Protein AF-0000000084620757 (afdb_homodimer)

InterPro domains:
  IPR000210 BTB/POZ domain [PF00651] (15-126)
  IPR000210 BTB/POZ domain [PS50097] (23-94)
  IPR000210 BTB/POZ domain [SM00225] (23-127)
  IPR006571 TLDc domain [PF07534] (288-462)
  IPR006571 TLDc domain [PS51886] (291-463)
  IPR011333 SKP1/BTB/POZ domain superfamily [G3DSA:3.30.710.10] (4-158)
  IPR011333 SKP1/BTB/POZ domain superfamily [SSF54695] (5-125)

pLDDT: mean 87.56, std 8.67, range [52.25, 97.12]

Structure (mmCIF, N/CA/C/O backbone):
data_AF-0000000084620757-model_v1
#
loop_
_entity.id
_entity.type
_entity.pdbx_description
1 polymer 'Kelch-like protein 17'
#
loop_
_atom_site.group_PDB
_atom_site.id
_atom_site.type_symbol
_atom_site.label_atom_id
_atom_site.label_alt_id
_atom_site.label_comp_id
_atom_site.label_asym_id
_atom_site.label_entity_id
_atom_site.label_seq_id
_atom_site.pdbx_PDB_ins_code
_atom_site.Cartn_x
_atom_site.Cartn_y
_atom_site.Cartn_z
_atom_site.occupancy
_atom_site.B_iso_or_equiv
_atom_site.auth_seq_id
_atom_site.auth_comp_id
_atom_site.auth_asym_id
_atom_site.auth_atom_id
_atom_site.pdbx_PDB_model_num
ATOM 1 N N . MET A 1 1 ? -4.684 16.281 -5.027 1 69.75 1 MET A N 1
ATOM 2 C CA . MET A 1 1 ? -3.773 15.242 -4.566 1 69.75 1 MET A CA 1
ATOM 3 C C . MET A 1 1 ? -4.539 14.125 -3.867 1 69.75 1 MET A C 1
ATOM 5 O O . MET A 1 1 ? -5.34 14.383 -2.969 1 69.75 1 MET A O 1
ATOM 9 N N . SER A 1 2 ? -4.57 13.016 -4.473 1 80.38 2 SER A N 1
ATOM 10 C CA . SER A 1 2 ? -5.246 11.852 -3.916 1 80.38 2 SER A CA 1
ATOM 11 C C . SER A 1 2 ? -4.297 11.016 -3.064 1 80.38 2 SER A C 1
ATOM 13 O O . SER A 1 2 ? -3.111 10.898 -3.383 1 80.38 2 SER A O 1
ATOM 15 N N . ILE A 1 3 ? -4.75 10.789 -1.811 1 86.94 3 ILE A N 1
ATOM 16 C CA . ILE A 1 3 ? -3.936 9.977 -0.912 1 86.94 3 ILE A CA 1
ATOM 17 C C . ILE A 1 3 ? -4.762 8.812 -0.375 1 86.94 3 ILE A C 1
ATOM 19 O O . ILE A 1 3 ? -5.992 8.891 -0.308 1 86.94 3 ILE A O 1
ATOM 23 N N . ASN A 1 4 ? -4.086 7.672 -0.149 1 91.31 4 ASN A N 1
ATOM 24 C CA . ASN A 1 4 ? -4.77 6.477 0.334 1 91.31 4 ASN A CA 1
ATOM 25 C C . ASN A 1 4 ? -4.367 6.141 1.768 1 91.31 4 ASN A C 1
ATOM 27 O O . ASN A 1 4 ? -3.207 6.305 2.145 1 91.31 4 ASN A O 1
ATOM 31 N N . PHE A 1 5 ? -5.414 5.746 2.539 1 93.44 5 PHE A N 1
ATOM 32 C CA . PHE A 1 5 ? -5.234 5.344 3.93 1 93.44 5 PHE A CA 1
ATOM 33 C C . PHE A 1 5 ? -5.691 3.904 4.141 1 93.44 5 PHE A C 1
ATOM 35 O O . PHE A 1 5 ? -6.453 3.621 5.066 1 93.44 5 PHE A O 1
ATOM 42 N N . TYR A 1 6 ? -5.137 2.982 3.393 1 93.06 6 TYR A N 1
ATOM 43 C CA . TYR A 1 6 ? -5.594 1.599 3.406 1 93.06 6 TYR A CA 1
ATOM 44 C C . TYR A 1 6 ? -5.316 0.944 4.754 1 93.06 6 TYR A C 1
ATOM 46 O O . TYR A 1 6 ? -6.195 0.301 5.332 1 93.06 6 TYR A O 1
ATOM 54 N N . LYS A 1 7 ? -4.07 1.101 5.227 1 93.31 7 LYS A N 1
ATOM 55 C CA . LYS A 1 7 ? -3.674 0.448 6.469 1 93.31 7 LYS A CA 1
ATOM 56 C C . LYS A 1 7 ? -4.555 0.898 7.633 1 93.31 7 LYS A C 1
ATOM 58 O O . LYS A 1 7 ? -5 0.076 8.438 1 93.31 7 LYS A O 1
ATOM 63 N N . GLU A 1 8 ? -4.898 2.205 7.703 1 93.06 8 GLU A N 1
ATOM 64 C CA . GLU A 1 8 ? -5.707 2.744 8.797 1 93.06 8 GLU A CA 1
ATOM 65 C C . GLU A 1 8 ? -7.113 2.156 8.781 1 93.06 8 GLU A C 1
ATOM 67 O O . GLU A 1 8 ? -7.652 1.802 9.828 1 93.06 8 GLU A O 1
ATOM 72 N N . ILE A 1 9 ? -7.668 2.059 7.633 1 94 9 ILE A N 1
ATOM 73 C CA . ILE A 1 9 ? -9.016 1.526 7.488 1 94 9 ILE A CA 1
ATOM 74 C C . ILE A 1 9 ? -9.039 0.052 7.883 1 94 9 ILE A C 1
ATOM 76 O O . ILE A 1 9 ? -9.906 -0.383 8.641 1 94 9 ILE A O 1
ATOM 80 N N . ILE A 1 10 ? -8.078 -0.655 7.426 1 95.38 10 ILE A N 1
ATOM 81 C CA . ILE A 1 10 ? -8.016 -2.096 7.641 1 95.38 10 ILE A CA 1
ATOM 82 C C . ILE A 1 10 ? -7.727 -2.385 9.109 1 95.38 10 ILE A C 1
ATOM 84 O O . ILE A 1 10 ? -8.25 -3.35 9.68 1 95.38 10 ILE A O 1
ATOM 88 N N . ASP A 1 11 ? -6.906 -1.563 9.719 1 95 11 ASP A N 1
ATOM 89 C CA . ASP A 1 11 ? -6.586 -1.742 11.133 1 95 11 ASP A CA 1
ATOM 90 C C . ASP A 1 11 ? -7.852 -1.725 11.992 1 95 11 ASP A C 1
ATOM 92 O O . ASP A 1 11 ? -7.922 -2.41 13.016 1 95 11 ASP A O 1
ATOM 96 N N . ASN A 1 12 ? -8.758 -0.976 11.555 1 94.62 12 ASN A N 1
ATOM 97 C CA . ASN A 1 12 ? -10.016 -0.938 12.289 1 94.62 12 ASN A CA 1
ATOM 98 C C . ASN A 1 12 ? -10.758 -2.271 12.211 1 94.62 12 ASN A C 1
ATOM 100 O O . ASN A 1 12 ? -11.336 -2.727 13.195 1 94.62 12 ASN A O 1
ATOM 104 N N . TYR A 1 13 ? -10.734 -2.877 11.109 1 95.94 13 TYR A N 1
ATOM 105 C CA . TYR A 1 13 ? -11.359 -4.184 10.953 1 95.94 13 TYR A CA 1
ATOM 106 C C . TYR A 1 13 ? -10.578 -5.254 11.703 1 95.94 13 TYR A C 1
ATOM 108 O O . TYR A 1 13 ? -11.164 -6.145 12.328 1 95.94 13 TYR A O 1
ATOM 116 N N . LYS A 1 14 ? -9.281 -5.18 11.562 1 95.12 14 LYS A N 1
ATOM 117 C CA . LYS A 1 14 ? -8.422 -6.102 12.297 1 95.12 14 LYS A CA 1
ATOM 118 C C . LYS A 1 14 ? -8.695 -6.039 13.797 1 95.12 14 LYS A C 1
ATOM 120 O O . LYS A 1 14 ? -8.758 -7.07 14.461 1 95.12 14 LYS A O 1
ATOM 125 N N . ASN A 1 15 ? -8.898 -4.828 14.273 1 95.38 15 ASN A N 1
ATOM 126 C CA . ASN A 1 15 ? -9.172 -4.625 15.695 1 95.38 15 ASN A CA 1
ATOM 127 C C . ASN A 1 15 ? -10.484 -5.281 16.109 1 95.38 15 ASN A C 1
ATOM 129 O O . ASN A 1 15 ? -10.617 -5.766 17.234 1 95.38 15 ASN A O 1
ATOM 133 N N . LEU A 1 16 ? -11.398 -5.293 15.234 1 94.5 16 LEU A N 1
ATOM 134 C CA . LEU A 1 16 ? -12.672 -5.949 15.523 1 94.5 16 LEU A CA 1
ATOM 135 C C . LEU A 1 16 ? -12.469 -7.441 15.781 1 94.5 16 LEU A C 1
ATOM 137 O O . LEU A 1 16 ? -13.086 -8.008 16.688 1 94.5 16 LEU A O 1
ATOM 141 N N . TYR A 1 17 ? -11.656 -7.984 14.961 1 93.56 17 TYR A N 1
ATOM 142 C CA . TYR A 1 17 ? -11.391 -9.414 15.102 1 93.56 17 TYR A CA 1
ATOM 143 C C . TYR A 1 17 ? -10.664 -9.703 16.406 1 93.56 17 TYR A C 1
ATOM 145 O O . TYR A 1 17 ? -11 -10.656 17.109 1 93.56 17 TYR A O 1
ATOM 153 N N . GLU A 1 18 ? -9.758 -8.914 16.75 1 93.25 18 GLU A N 1
ATOM 154 C CA . GLU A 1 18 ? -8.93 -9.125 17.938 1 93.25 18 GLU A CA 1
ATOM 155 C C . GLU A 1 18 ? -9.727 -8.914 19.219 1 93.25 18 GLU A C 1
ATOM 157 O O . GLU A 1 18 ? -9.57 -9.664 20.188 1 93.25 18 GLU A O 1
ATOM 162 N N . THR A 1 19 ? -10.609 -7.938 19.188 1 93 19 THR A N 1
ATOM 163 C CA . THR A 1 19 ? -11.367 -7.605 20.391 1 93 19 THR A CA 1
ATOM 164 C C . THR A 1 19 ? -12.641 -8.438 20.469 1 93 19 THR A C 1
ATOM 166 O O . THR A 1 19 ? -13.273 -8.508 21.516 1 93 19 THR A O 1
ATOM 169 N N . LYS A 1 20 ? -13.062 -9.07 19.406 1 91.19 20 LYS A N 1
ATOM 170 C CA . LYS A 1 20 ? -14.289 -9.852 19.297 1 91.19 20 LYS A CA 1
ATOM 171 C C . LYS A 1 20 ? -15.508 -9.008 19.672 1 91.19 20 LYS A C 1
ATOM 173 O O . LYS A 1 20 ? -16.484 -9.531 20.203 1 91.19 20 LYS A O 1
ATOM 178 N N . GLU A 1 21 ? -15.344 -7.754 19.391 1 91.12 21 GLU A N 1
ATOM 179 C CA . GLU A 1 21 ? -16.453 -6.863 19.703 1 91.12 21 GLU A CA 1
ATOM 180 C C . GLU A 1 21 ? -17.547 -6.93 18.641 1 91.12 21 GLU A C 1
ATOM 182 O O . GLU A 1 21 ? -17.25 -6.809 17.453 1 91.12 21 GLU A O 1
ATOM 187 N N . GLY A 1 22 ? -18.719 -7.25 19.062 1 90.25 22 GLY A N 1
ATOM 188 C CA . GLY A 1 22 ? -19.859 -7.148 18.172 1 90.25 22 GLY A CA 1
ATOM 189 C C . GLY A 1 22 ? -19.953 -8.305 17.188 1 90.25 22 GLY A C 1
ATOM 190 O O . GLY A 1 22 ? -20.547 -8.164 16.125 1 90.25 22 GLY A O 1
ATOM 191 N N . TYR A 1 23 ? -19.25 -9.406 17.484 1 94.62 23 TYR A N 1
ATOM 192 C CA . TYR A 1 23 ? -19.375 -10.539 16.562 1 94.62 23 TYR A CA 1
ATOM 193 C C . TYR A 1 23 ? -20.781 -11.094 16.578 1 94.62 23 TYR A C 1
ATOM 195 O O . TYR A 1 23 ? -21.5 -10.992 17.578 1 94.62 23 TYR A O 1
ATOM 203 N N . ASP A 1 24 ? -21.219 -11.633 15.414 1 94.25 24 ASP A N 1
ATOM 204 C CA . ASP A 1 24 ? -22.594 -12.125 15.297 1 94.25 24 ASP A CA 1
ATOM 205 C C . ASP A 1 24 ? -22.609 -13.562 14.797 1 94.25 24 ASP A C 1
ATOM 207 O O . ASP A 1 24 ? -23.688 -14.141 14.602 1 94.25 24 ASP A O 1
ATOM 211 N N . THR A 1 25 ? -21.406 -14.141 14.578 1 95.31 25 THR A N 1
ATOM 212 C CA . THR A 1 25 ? -21.328 -15.484 14.016 1 95.31 25 THR A CA 1
ATOM 213 C C . THR A 1 25 ? -20.266 -16.312 14.742 1 95.31 25 THR A C 1
ATOM 215 O O . THR A 1 25 ? -19.172 -15.812 15.023 1 95.31 25 THR A O 1
ATOM 218 N N . LYS A 1 26 ? -20.609 -17.484 15.07 1 94.81 26 LYS A N 1
ATOM 219 C CA . LYS A 1 26 ? -19.656 -18.469 15.594 1 94.81 26 LYS A CA 1
ATOM 220 C C . LYS A 1 26 ? -19.375 -19.578 14.57 1 94.81 26 LYS A C 1
ATOM 222 O O . LYS A 1 26 ? -20.297 -20.234 14.094 1 94.81 26 LYS A O 1
ATOM 227 N N . ILE A 1 27 ? -18.125 -19.719 14.219 1 94.94 27 ILE A N 1
ATOM 228 C CA . ILE A 1 27 ? -17.75 -20.734 13.258 1 94.94 27 ILE A CA 1
ATOM 229 C C . ILE A 1 27 ? -16.906 -21.812 13.945 1 94.94 27 ILE A C 1
ATOM 231 O O . ILE A 1 27 ? -15.945 -21.484 14.656 1 94.94 27 ILE A O 1
ATOM 235 N N . TYR A 1 28 ? -17.297 -22.984 13.773 1 94.25 28 TYR A N 1
ATOM 236 C CA . TYR A 1 28 ? -16.547 -24.125 14.266 1 94.25 28 TYR A CA 1
ATOM 237 C C . TYR A 1 28 ? -15.742 -24.781 13.141 1 94.25 28 TYR A C 1
ATOM 239 O O . TYR A 1 28 ? -16.312 -25.312 12.188 1 94.25 28 TYR A O 1
ATOM 247 N N . AL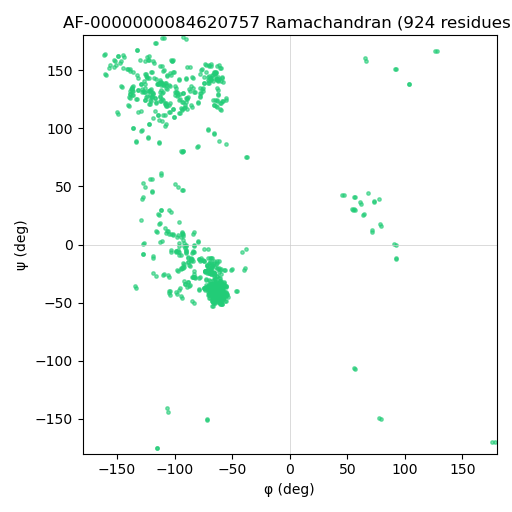A A 1 29 ? -14.414 -24.609 13.227 1 94.62 29 ALA A N 1
ATOM 248 C CA . ALA A 1 29 ? -13.531 -25.172 12.211 1 94.62 29 ALA A CA 1
ATOM 249 C C . ALA A 1 29 ? -12.75 -26.359 12.766 1 94.62 29 ALA A C 1
ATOM 251 O O . ALA A 1 29 ? -12.234 -26.312 13.883 1 94.62 29 ALA A O 1
ATOM 252 N N . GLY A 1 30 ? -12.625 -27.359 11.984 1 91.38 30 GLY A N 1
ATOM 253 C CA . GLY A 1 30 ? -11.898 -28.547 12.383 1 91.38 30 GLY A CA 1
ATOM 254 C C . GLY A 1 30 ? -12.703 -29.828 12.195 1 91.38 30 GLY A C 1
ATOM 255 O O . GLY A 1 30 ? -13.852 -29.781 11.758 1 91.38 30 GLY A O 1
ATOM 256 N N . GLU A 1 31 ? -11.938 -30.953 12.289 1 79.94 31 GLU A N 1
ATOM 257 C CA . GLU A 1 31 ? -12.578 -32.25 12.219 1 79.94 31 GLU A CA 1
ATOM 258 C C . GLU A 1 31 ? -12.492 -33 13.555 1 79.94 31 GLU A C 1
ATOM 260 O O . GLU A 1 31 ? -11.508 -32.844 14.289 1 79.94 31 GLU A O 1
ATOM 265 N N . LYS A 1 32 ? -13.461 -33.656 13.969 1 76.88 32 LYS A N 1
ATOM 266 C CA . LYS A 1 32 ? -13.594 -34.562 15.109 1 76.88 32 LYS A CA 1
ATOM 267 C C . LYS A 1 32 ? -13.234 -33.875 16.406 1 76.88 32 LYS A C 1
ATOM 269 O O . LYS A 1 32 ? -13.867 -32.875 16.781 1 76.88 32 LYS A O 1
ATOM 274 N N . GLN A 1 33 ? -11.984 -34.281 16.953 1 77.25 33 GLN A N 1
ATOM 275 C CA . GLN A 1 33 ? -11.625 -33.844 18.297 1 77.25 33 GLN A CA 1
ATOM 276 C C . GLN A 1 33 ? -10.875 -32.531 18.281 1 77.25 33 GLN A C 1
ATOM 278 O O . GLN A 1 33 ? -10.719 -31.875 19.328 1 77.25 33 GLN A O 1
ATOM 283 N N . ASN A 1 34 ? -10.539 -32.031 17.078 1 88.75 34 ASN A N 1
ATOM 284 C CA . ASN A 1 34 ? -9.773 -30.781 17.016 1 88.75 34 ASN A CA 1
ATOM 285 C C . ASN A 1 34 ? -10.602 -29.641 16.438 1 88.75 34 ASN A C 1
ATOM 287 O O . ASN A 1 34 ? -10.281 -29.125 15.359 1 88.75 34 ASN A O 1
ATOM 291 N N . ILE A 1 35 ? -11.711 -29.375 17.141 1 92.31 35 ILE A N 1
ATOM 292 C CA . ILE A 1 35 ? -12.594 -28.312 16.688 1 92.31 35 ILE A CA 1
ATOM 293 C C . ILE A 1 35 ? -12.32 -27.031 17.469 1 92.31 35 ILE A C 1
ATOM 295 O O . ILE A 1 35 ? -12.203 -27.062 18.703 1 92.31 35 ILE A O 1
ATOM 299 N N . LYS A 1 36 ? -12.094 -25.922 16.781 1 95.5 36 LYS A N 1
ATOM 300 C CA . LYS A 1 36 ? -11.891 -24.609 17.391 1 95.5 36 LYS A CA 1
ATOM 301 C C . LYS A 1 36 ? -13.023 -23.656 17.031 1 95.5 36 LYS A C 1
ATOM 303 O O . LYS A 1 36 ? -13.508 -23.656 15.891 1 95.5 36 LYS A O 1
ATOM 308 N N . GLU A 1 37 ? -13.43 -22.922 18.031 1 95.38 37 GLU A N 1
ATOM 309 C CA . GLU A 1 37 ? -14.5 -21.938 17.844 1 95.38 37 GLU A CA 1
ATOM 310 C C . GLU A 1 37 ? -13.93 -20.562 17.5 1 95.38 37 GLU A C 1
ATOM 312 O O . GLU A 1 37 ? -12.992 -20.094 18.141 1 95.38 37 GLU A O 1
ATOM 317 N N . PHE A 1 38 ? -14.469 -19.938 16.422 1 96.62 38 PHE A N 1
ATOM 318 C CA . PHE A 1 38 ? -14.055 -18.609 15.992 1 96.62 38 PHE A CA 1
ATOM 319 C C . PHE A 1 38 ? -15.234 -17.641 16.047 1 96.62 38 PHE A C 1
ATOM 321 O O . PHE A 1 38 ? -16.328 -17.969 15.602 1 96.62 38 PHE A O 1
ATOM 328 N N . HIS A 1 39 ? -15.016 -16.516 16.656 1 96.94 39 HIS A N 1
ATOM 329 C CA . HIS A 1 39 ? -16 -15.438 16.688 1 96.94 39 HIS A CA 1
ATOM 330 C C . HIS A 1 39 ? -15.758 -14.422 15.586 1 96.94 39 HIS A C 1
ATOM 332 O O . HIS A 1 39 ? -14.727 -13.742 15.57 1 96.94 39 HIS A O 1
ATOM 338 N N . VAL A 1 40 ? -16.719 -14.359 14.602 1 96.88 40 VAL A N 1
ATOM 339 C CA . VAL A 1 40 ? -16.453 -13.547 13.414 1 96.88 40 VAL A CA 1
ATOM 340 C C . VAL A 1 40 ? -17.656 -12.664 13.109 1 96.88 40 VAL A C 1
ATOM 342 O O . VAL A 1 40 ? -18.703 -12.789 13.75 1 96.88 40 VAL A O 1
ATOM 345 N N . HIS A 1 41 ? -17.562 -11.742 12.297 1 96.88 41 HIS A N 1
ATOM 346 C CA . HIS A 1 41 ? -18.594 -10.828 11.82 1 96.88 41 HIS A CA 1
ATOM 347 C C . HIS A 1 41 ? -19.094 -11.227 10.438 1 96.88 41 HIS A C 1
ATOM 349 O O . HIS A 1 41 ? -18.344 -11.188 9.461 1 96.88 41 HIS A O 1
ATOM 355 N N . SER A 1 42 ? -20.344 -11.578 10.359 1 94.69 42 SER A N 1
ATOM 356 C CA . SER A 1 42 ? -20.891 -12.07 9.102 1 94.69 42 SER A CA 1
ATOM 357 C C . SER A 1 42 ? -20.719 -11.055 7.98 1 94.69 42 SER A C 1
ATOM 359 O O . SER A 1 42 ? -20.469 -11.43 6.832 1 94.69 42 SER A O 1
ATOM 361 N N . PHE A 1 43 ? -20.797 -9.758 8.32 1 95 43 PHE A N 1
ATOM 362 C CA . PHE A 1 43 ? -20.688 -8.711 7.312 1 95 43 PHE A CA 1
ATOM 363 C C . PHE A 1 43 ? -19.328 -8.773 6.609 1 95 43 PHE A C 1
ATOM 365 O O . PHE A 1 43 ? -19.266 -8.703 5.383 1 95 43 PHE A O 1
ATOM 372 N N . ILE A 1 44 ? -18.281 -8.922 7.41 1 96.88 44 ILE A N 1
ATOM 373 C CA . ILE A 1 44 ? -16.938 -8.945 6.863 1 96.88 44 ILE A CA 1
ATOM 374 C C . ILE A 1 44 ? -16.75 -10.18 5.98 1 96.88 44 ILE A C 1
ATOM 376 O O . ILE A 1 44 ? -16.25 -10.078 4.855 1 96.88 44 ILE A O 1
ATOM 380 N N . LEU A 1 45 ? -17.203 -11.289 6.43 1 96.19 45 LEU A N 1
ATOM 381 C CA . LEU A 1 45 ? -17.031 -12.531 5.688 1 96.19 45 LEU A CA 1
ATOM 382 C C . LEU A 1 45 ? -17.828 -12.5 4.387 1 96.19 45 LEU A C 1
ATOM 384 O O . LEU A 1 45 ? -17.312 -12.883 3.33 1 96.19 45 LEU A O 1
ATOM 388 N N . LYS A 1 46 ? -19.078 -12 4.398 1 94.81 46 LYS A N 1
ATOM 389 C CA . LYS A 1 46 ? -19.922 -11.898 3.211 1 94.81 46 LYS A CA 1
ATOM 390 C C . LYS A 1 46 ? -19.312 -10.961 2.176 1 94.81 46 LYS A C 1
ATOM 392 O O . LYS A 1 46 ? -19.453 -11.172 0.971 1 94.81 46 LYS A O 1
ATOM 397 N N . THR A 1 47 ? -18.688 -9.945 2.684 1 95.62 47 THR A N 1
ATOM 398 C CA . THR A 1 47 ? -18.109 -8.93 1.804 1 95.62 47 THR A CA 1
ATOM 399 C C . THR A 1 47 ? -16.875 -9.477 1.095 1 95.62 47 THR A C 1
ATOM 401 O O . THR A 1 47 ? -16.641 -9.172 -0.079 1 95.62 47 THR A O 1
ATOM 404 N N . GLN A 1 48 ? -16.078 -10.312 1.774 1 96 48 GLN A N 1
ATOM 405 C CA . GLN A 1 48 ? -14.773 -10.719 1.276 1 96 48 GLN A CA 1
ATOM 406 C C . GLN A 1 48 ? -14.867 -12.023 0.492 1 96 48 GLN A C 1
ATOM 408 O O . GLN A 1 48 ? -13.969 -12.359 -0.281 1 96 48 GLN A O 1
ATOM 413 N N . SER A 1 49 ? -15.93 -12.805 0.688 1 95.38 49 SER A N 1
ATOM 414 C CA . SER A 1 49 ? -16.016 -14.141 0.101 1 95.38 49 SER A CA 1
ATOM 415 C C . SER A 1 49 ? -17.422 -14.414 -0.427 1 95.38 49 SER A C 1
ATOM 417 O O . SER A 1 49 ? -18.406 -14.289 0.309 1 95.38 49 SER A O 1
ATOM 419 N N . LYS A 1 50 ? -17.516 -14.859 -1.669 1 90.81 50 LYS A N 1
ATOM 420 C CA . LYS A 1 50 ? -18.797 -15.195 -2.273 1 90.81 50 LYS A CA 1
ATOM 421 C C . LYS A 1 50 ? -19.422 -16.406 -1.596 1 90.81 50 LYS A C 1
ATOM 423 O O . LYS A 1 50 ? -20.656 -16.5 -1.481 1 90.81 50 LYS A O 1
ATOM 428 N N . PHE A 1 51 ? -18.594 -17.344 -1.168 1 93.88 51 PHE A N 1
ATOM 429 C CA . PHE A 1 51 ? -19.062 -18.516 -0.434 1 93.88 51 PHE A CA 1
ATOM 430 C C . PHE A 1 51 ? -19.859 -18.094 0.797 1 93.88 51 PHE A C 1
ATOM 432 O O . PHE A 1 51 ? -20.984 -18.562 1.003 1 93.88 51 PHE A O 1
ATOM 439 N N . PHE A 1 52 ? -19.312 -17.203 1.545 1 94.62 52 PHE A N 1
ATOM 440 C CA . PHE A 1 52 ? -19.984 -16.766 2.768 1 94.62 52 PHE A CA 1
ATOM 441 C C . PHE A 1 52 ? -21.219 -15.938 2.445 1 94.62 52 PHE A C 1
ATOM 443 O O . PHE A 1 52 ? -22.219 -16 3.166 1 94.62 52 PHE A O 1
ATOM 450 N N . LYS A 1 53 ? -21.141 -15.156 1.386 1 92.31 53 LYS A N 1
ATOM 451 C CA . LYS A 1 53 ? -22.312 -14.406 0.96 1 92.31 53 LYS A CA 1
ATOM 452 C C . LYS A 1 53 ? -23.516 -15.328 0.712 1 92.31 53 LYS A C 1
ATOM 454 O O . LYS A 1 53 ? -24.609 -15.062 1.179 1 92.31 53 LYS A O 1
ATOM 459 N N . SER A 1 54 ? -23.203 -16.422 0.065 1 91.62 54 SER A N 1
ATOM 460 C CA . SER A 1 54 ? -24.25 -17.391 -0.235 1 91.62 54 SER A CA 1
ATOM 461 C C . SER A 1 54 ? -24.656 -18.172 1.014 1 91.62 54 SER A C 1
ATOM 463 O O . SER A 1 54 ? -25.844 -18.438 1.224 1 91.62 54 SER A O 1
ATOM 465 N N . ALA A 1 55 ? -23.703 -18.5 1.859 1 89.25 55 ALA A N 1
ATOM 466 C CA . ALA A 1 55 ? -23.953 -19.281 3.066 1 89.25 55 ALA A CA 1
ATOM 467 C C . ALA A 1 55 ? -24.891 -18.531 4.016 1 89.25 55 ALA A C 1
ATOM 469 O O . ALA A 1 55 ? -25.797 -19.125 4.598 1 89.25 55 ALA A O 1
ATOM 470 N N . PHE A 1 56 ? -24.703 -17.219 4.105 1 88.38 56 PHE A N 1
ATOM 471 C CA . PHE A 1 56 ? -25.484 -16.438 5.059 1 88.38 56 PHE A CA 1
ATOM 472 C C . PHE A 1 56 ? -26.828 -16.047 4.469 1 88.38 56 PHE A C 1
ATOM 474 O O . PHE A 1 56 ? -27.75 -15.695 5.203 1 88.38 56 PHE A O 1
ATOM 481 N N . THR A 1 57 ? -26.828 -15.945 3.205 1 80.38 57 THR A N 1
ATOM 482 C CA . THR A 1 57 ? -28.125 -15.68 2.578 1 80.38 57 THR A CA 1
ATOM 483 C C . THR A 1 57 ? -29.047 -16.891 2.707 1 80.38 57 THR A C 1
ATOM 485 O O . THR A 1 57 ? -30.25 -16.734 2.869 1 80.38 57 THR A O 1
ATOM 488 N N . GLU A 1 58 ? -28.344 -18.047 2.641 1 75.44 58 GLU A N 1
ATOM 489 C CA . GLU A 1 58 ? -29.125 -19.281 2.785 1 75.44 58 GLU A CA 1
ATOM 490 C C . GLU A 1 58 ? -29.484 -19.531 4.242 1 75.44 58 GLU A C 1
ATOM 492 O O . GLU A 1 58 ? -28.859 -18.984 5.152 1 75.44 58 GLU A O 1
ATOM 497 N N . GLU A 1 59 ? -30.625 -19.797 4.633 1 65.38 59 GLU A N 1
ATOM 498 C CA . GLU A 1 59 ? -31.219 -19.938 5.957 1 65.38 59 GLU A CA 1
ATOM 499 C C . GLU A 1 59 ? -30.25 -20.609 6.93 1 65.38 59 GLU A C 1
ATOM 501 O O . GLU A 1 59 ? -30.172 -21.844 6.992 1 65.38 59 GLU A O 1
ATOM 506 N N . ILE A 1 60 ? -29.266 -19.797 7.352 1 76.44 60 ILE A N 1
ATOM 507 C CA . ILE A 1 60 ? -28.406 -20.281 8.43 1 76.44 60 ILE A CA 1
ATOM 508 C C . ILE A 1 60 ? -29.156 -20.188 9.758 1 76.44 60 ILE A C 1
ATOM 510 O O . ILE A 1 60 ? -29.906 -19.234 9.992 1 76.44 60 ILE A O 1
ATOM 514 N N . GLN A 1 61 ? -29.094 -21.125 10.43 1 76.44 61 GLN A N 1
ATOM 515 C CA . GLN A 1 61 ? -29.75 -21.234 11.727 1 76.44 61 GLN A CA 1
ATOM 516 C C . GLN A 1 61 ? -29.156 -20.281 12.734 1 76.44 61 GLN A C 1
ATOM 518 O O . GLN A 1 61 ? -27.922 -20.109 12.797 1 76.44 61 GLN A O 1
ATOM 523 N N . LYS A 1 62 ? -29.906 -19.406 13.367 1 84.38 62 LYS A N 1
ATOM 524 C CA . LYS A 1 62 ? -29.453 -18.609 14.492 1 84.38 62 LYS A CA 1
ATOM 525 C C . LYS A 1 62 ? -29.703 -19.312 15.82 1 84.38 62 LYS A C 1
ATOM 527 O O . LYS A 1 62 ? -30.781 -19.875 16.031 1 84.38 62 LYS A O 1
ATOM 532 N N . LYS A 1 63 ? -28.688 -19.5 16.531 1 85.75 63 LYS A N 1
ATOM 533 C CA . LYS A 1 63 ? -28.781 -20.016 17.891 1 85.75 63 LYS A CA 1
ATOM 534 C C . LYS A 1 63 ? -28.359 -18.969 18.906 1 85.75 63 LYS A C 1
ATOM 536 O O . LYS A 1 63 ? -27.234 -18.453 18.844 1 85.75 63 LYS A O 1
ATOM 541 N N . ASP A 1 64 ? -29.25 -18.672 19.828 1 88.56 64 ASP A N 1
ATOM 542 C CA . ASP A 1 64 ? -28.984 -17.688 20.891 1 88.56 64 ASP A CA 1
ATOM 543 C C . ASP A 1 64 ? -28.562 -16.344 20.297 1 88.56 64 ASP A C 1
ATOM 545 O O . ASP A 1 64 ? -27.625 -15.719 20.781 1 88.56 64 ASP A O 1
ATOM 549 N N . GLY A 1 65 ? -29.062 -16.031 19.062 1 88 65 GLY A N 1
ATOM 550 C CA . GLY A 1 65 ? -28.812 -14.727 18.453 1 88 65 GLY A CA 1
ATOM 551 C C . GLY A 1 65 ? -27.578 -14.695 17.562 1 88 65 GLY A C 1
ATOM 552 O O . GLY A 1 65 ? -27.266 -13.664 16.984 1 88 65 GLY A O 1
ATOM 553 N N . TYR A 1 66 ? -26.906 -15.891 17.5 1 91.94 66 TYR A N 1
ATOM 554 C CA . TYR A 1 66 ? -25.688 -15.961 16.688 1 91.94 66 TYR A CA 1
ATOM 555 C C . TYR A 1 66 ? -25.859 -16.938 15.531 1 91.94 66 TYR A C 1
ATOM 557 O O . TYR A 1 66 ? -26.547 -17.953 15.664 1 91.94 66 TYR A O 1
ATOM 565 N N . PHE A 1 67 ? -25.281 -16.562 14.43 1 92.38 67 PHE A N 1
ATOM 566 C CA . PHE A 1 67 ? -25.156 -17.531 13.344 1 92.38 67 PHE A CA 1
ATOM 567 C C . PHE A 1 67 ? -24.141 -18.609 13.695 1 92.38 67 PHE A C 1
ATOM 569 O O . PHE A 1 67 ? -23.094 -18.312 14.273 1 92.38 67 PHE A O 1
ATOM 576 N N . ILE A 1 68 ? -24.5 -19.812 13.352 1 92.44 68 ILE A N 1
ATOM 577 C CA . ILE A 1 68 ? -23.594 -20.922 13.625 1 92.44 68 ILE A CA 1
ATOM 578 C C . ILE A 1 68 ? -23.219 -21.625 12.312 1 92.44 68 ILE A C 1
ATOM 580 O O . ILE A 1 68 ? -24.109 -21.984 11.531 1 92.44 68 ILE A O 1
ATOM 584 N N . LEU A 1 69 ? -21.922 -21.719 12.023 1 92.44 69 LEU A N 1
ATOM 585 C CA . LEU A 1 69 ? -21.438 -22.391 10.82 1 92.44 69 LEU A CA 1
ATOM 586 C C . LEU A 1 69 ? -20.344 -23.406 11.172 1 92.44 69 LEU A C 1
ATOM 588 O O . LEU A 1 69 ? -19.5 -23.141 12.023 1 92.44 69 LEU A O 1
ATOM 592 N N . ASN A 1 70 ? -20.438 -24.562 10.531 1 91.31 70 ASN A N 1
ATOM 593 C CA . ASN A 1 70 ? -19.422 -25.609 10.68 1 91.31 70 ASN A CA 1
ATOM 594 C C . ASN A 1 70 ? -18.625 -25.781 9.383 1 91.31 70 ASN A C 1
ATOM 596 O O . ASN A 1 70 ? -19.203 -26.031 8.328 1 91.31 70 ASN A O 1
ATOM 600 N N . LEU A 1 71 ? -17.359 -25.672 9.516 1 92.25 71 LEU A N 1
ATOM 601 C CA . LEU A 1 71 ? -16.5 -25.828 8.352 1 92.25 71 LEU A CA 1
ATOM 602 C C . LEU A 1 71 ? -15.461 -26.906 8.578 1 92.25 71 LEU A C 1
ATOM 604 O O . LEU A 1 71 ? -14.945 -27.062 9.688 1 92.25 71 LEU A O 1
ATOM 608 N N . ASN A 1 72 ? -15.172 -27.625 7.559 1 90.38 72 ASN A N 1
ATOM 609 C CA . ASN A 1 72 ? -14.242 -28.734 7.629 1 90.38 72 ASN A CA 1
ATOM 610 C C . ASN A 1 72 ? -12.82 -28.297 7.266 1 90.38 72 ASN A C 1
ATOM 612 O O . ASN A 1 72 ? -12.195 -28.891 6.379 1 90.38 72 ASN A O 1
ATOM 616 N N . TYR A 1 73 ? -12.367 -27.203 7.82 1 91.62 73 TYR A N 1
ATOM 617 C CA . TYR A 1 73 ? -10.992 -26.734 7.688 1 91.62 73 TYR A CA 1
ATOM 618 C C . TYR A 1 73 ? -10.219 -26.938 8.984 1 91.62 73 TYR A C 1
ATOM 620 O O . TYR A 1 73 ? -10.797 -26.875 10.078 1 91.62 73 TYR A O 1
ATOM 628 N N . SER A 1 74 ? -8.961 -27.234 8.891 1 91.19 74 SER A N 1
ATOM 629 C CA . SER A 1 74 ? -8.148 -27.188 10.102 1 91.19 74 SER A CA 1
ATOM 630 C C . SER A 1 74 ? -8.172 -25.812 10.742 1 91.19 74 SER A C 1
ATOM 632 O O . SER A 1 74 ? -8.227 -24.797 10.047 1 91.19 74 SER A O 1
ATOM 634 N N . PRO A 1 75 ? -8.164 -25.781 12.07 1 92.81 75 PRO A N 1
ATOM 635 C CA . PRO A 1 75 ? -8.188 -24.484 12.758 1 92.81 75 PRO A CA 1
ATOM 636 C C . PRO A 1 75 ? -7.055 -23.562 12.328 1 92.81 75 PRO A C 1
ATOM 638 O O . PRO A 1 75 ? -7.258 -22.359 12.195 1 92.81 75 PRO A O 1
ATOM 641 N N . LYS A 1 76 ? -5.945 -24.094 12.062 1 91.62 76 LYS A N 1
ATOM 642 C CA . LYS A 1 76 ? -4.785 -23.297 11.672 1 91.62 76 LYS A CA 1
ATOM 643 C C . LYS A 1 76 ? -5 -22.641 10.312 1 91.62 76 LYS A C 1
ATOM 645 O O . LYS A 1 76 ? -4.727 -21.453 10.148 1 91.62 76 LYS A O 1
ATOM 650 N N . ILE A 1 77 ? -5.531 -23.391 9.398 1 92.88 77 ILE A N 1
ATOM 651 C CA . ILE A 1 77 ? -5.793 -22.875 8.062 1 92.88 77 ILE A CA 1
ATOM 652 C C . ILE A 1 77 ? -6.871 -21.797 8.117 1 92.88 77 ILE A C 1
ATOM 654 O O . ILE A 1 77 ? -6.738 -20.734 7.496 1 92.88 77 ILE A O 1
ATOM 658 N N . PHE A 1 78 ? -7.871 -22.062 8.938 1 95.19 78 PHE A N 1
ATOM 659 C CA . PHE A 1 78 ? -8.984 -21.125 8.992 1 95.19 78 PHE A CA 1
ATOM 660 C C . PHE A 1 78 ? -8.547 -19.812 9.633 1 95.19 78 PHE A C 1
ATOM 662 O O . PHE A 1 78 ? -8.992 -18.734 9.234 1 95.19 78 PHE A O 1
ATOM 669 N N . GLU A 1 79 ? -7.684 -19.938 10.586 1 93.75 79 GLU A N 1
ATOM 670 C CA . GLU A 1 79 ? -7.137 -18.75 11.219 1 93.75 79 GLU A CA 1
ATOM 671 C C . GLU A 1 79 ? -6.414 -17.875 10.203 1 93.75 79 GLU A C 1
ATOM 673 O O . GLU A 1 79 ? -6.535 -16.641 10.242 1 93.75 79 GLU A O 1
ATOM 678 N N . ILE A 1 80 ? -5.688 -18.453 9.328 1 93.44 80 ILE A N 1
ATOM 679 C CA . ILE A 1 80 ? -4.957 -17.734 8.289 1 93.44 80 ILE A CA 1
ATOM 680 C C . ILE A 1 80 ? -5.945 -17.078 7.328 1 93.44 80 ILE A C 1
ATOM 682 O O . ILE A 1 80 ? -5.758 -15.922 6.922 1 93.44 80 ILE A O 1
ATOM 686 N N . LEU A 1 81 ? -6.969 -17.781 7.027 1 95.31 81 LEU A N 1
ATOM 687 C CA . LEU A 1 81 ? -7.984 -17.266 6.121 1 95.31 81 LEU A CA 1
ATOM 688 C C . LEU A 1 81 ? -8.719 -16.078 6.742 1 95.31 81 LEU A C 1
ATOM 690 O O . LEU A 1 81 ? -9 -15.094 6.062 1 95.31 81 LEU A O 1
ATOM 694 N N . LEU A 1 82 ? -8.953 -16.188 8.039 1 96.25 82 LEU A N 1
ATOM 695 C CA . LEU A 1 82 ? -9.609 -15.102 8.742 1 96.25 82 LEU A CA 1
ATOM 696 C C . LEU A 1 82 ? -8.711 -13.867 8.797 1 96.25 82 LEU A C 1
ATOM 698 O O . LEU A 1 82 ? -9.18 -12.742 8.609 1 96.25 82 LEU A O 1
ATOM 702 N N . SER A 1 83 ? -7.488 -14.125 9.062 1 94.62 83 SER A N 1
ATOM 703 C CA . SER A 1 83 ? -6.531 -13.023 9.086 1 94.62 83 SER A CA 1
ATOM 704 C C . SER A 1 83 ? -6.52 -12.273 7.754 1 94.62 83 SER A C 1
ATOM 706 O O . SER A 1 83 ? -6.488 -11.047 7.727 1 94.62 83 SER A O 1
ATOM 708 N N . TYR A 1 84 ? -6.609 -12.992 6.723 1 95.5 84 TYR A N 1
ATOM 709 C CA . TYR A 1 84 ? -6.645 -12.383 5.398 1 95.5 84 TYR A CA 1
ATOM 710 C C . TYR A 1 84 ? -7.922 -11.578 5.203 1 95.5 84 TYR A C 1
ATOM 712 O O . TYR A 1 84 ? -7.879 -10.438 4.734 1 95.5 84 TYR A O 1
ATOM 720 N N . MET A 1 85 ? -9 -12.156 5.586 1 96.81 85 MET A N 1
ATOM 721 C CA . MET A 1 85 ? -10.281 -11.516 5.305 1 96.81 85 MET A CA 1
ATOM 722 C C . MET A 1 85 ? -10.461 -10.266 6.156 1 96.81 85 MET A C 1
ATOM 724 O O . MET A 1 85 ? -11.094 -9.297 5.723 1 96.81 85 MET A O 1
ATOM 728 N N . TYR A 1 86 ? -9.883 -10.242 7.352 1 96.88 86 TYR A N 1
ATOM 729 C CA . TYR A 1 86 ? -10.031 -9.102 8.25 1 96.88 86 TYR A CA 1
ATOM 730 C C . TYR A 1 86 ? -8.961 -8.047 7.973 1 96.88 86 TYR A C 1
ATOM 732 O O . TYR A 1 86 ? -9.219 -6.848 8.078 1 96.88 86 TYR A O 1
ATOM 740 N N . SER A 1 87 ? -7.797 -8.523 7.629 1 94.69 87 SER A N 1
ATOM 741 C CA . SER A 1 87 ? -6.695 -7.566 7.637 1 94.69 87 SER A CA 1
ATOM 742 C C . SER A 1 87 ? -5.953 -7.57 6.301 1 94.69 87 SER A C 1
ATOM 744 O O . SER A 1 87 ? -5.066 -6.742 6.078 1 94.69 87 SER A O 1
ATOM 746 N N . GLY A 1 88 ? -6.262 -8.453 5.477 1 93.75 88 GLY A N 1
ATOM 747 C CA . GLY A 1 88 ? -5.547 -8.562 4.215 1 93.75 88 GLY A CA 1
ATOM 748 C C . GLY A 1 88 ? -4.137 -9.094 4.375 1 93.75 88 GLY A C 1
ATOM 749 O O . GLY A 1 88 ? -3.336 -9.039 3.436 1 93.75 88 GLY A O 1
ATOM 750 N N . SER A 1 89 ? -3.846 -9.562 5.516 1 92.75 89 SER A N 1
ATOM 751 C CA . SER A 1 89 ? -2.496 -10.055 5.781 1 92.75 89 SER A CA 1
ATOM 752 C C . SER A 1 89 ? -2.467 -11.578 5.863 1 92.75 89 SER A C 1
ATOM 754 O O . SER A 1 89 ? -3.387 -12.195 6.41 1 92.75 89 SER A O 1
ATOM 756 N N . ILE A 1 90 ? -1.396 -12.133 5.207 1 91.56 90 ILE A N 1
ATOM 757 C CA . ILE A 1 90 ? -1.205 -13.578 5.281 1 91.56 90 ILE A CA 1
ATOM 758 C C . ILE A 1 90 ? 0.245 -13.891 5.645 1 91.56 90 ILE A C 1
ATOM 760 O O . ILE A 1 90 ? 1.168 -13.234 5.152 1 91.56 90 ILE A O 1
ATOM 764 N N . ASP A 1 91 ? 0.392 -14.797 6.602 1 90.94 91 ASP A N 1
ATOM 765 C CA . ASP A 1 91 ? 1.716 -15.281 6.984 1 90.94 91 ASP A CA 1
ATOM 766 C C . ASP A 1 91 ? 1.817 -16.797 6.828 1 90.94 91 ASP A C 1
ATOM 768 O O . ASP A 1 91 ? 1.398 -17.547 7.711 1 90.94 91 ASP A O 1
ATOM 772 N N . ILE A 1 92 ? 2.49 -17.203 5.758 1 87.75 92 ILE A N 1
ATOM 773 C CA . ILE A 1 92 ? 2.525 -18.609 5.43 1 87.75 92 ILE A CA 1
ATOM 774 C C . ILE A 1 92 ? 3.699 -19.281 6.145 1 87.75 92 ILE A C 1
ATOM 776 O O . ILE A 1 92 ? 3.789 -20.516 6.191 1 87.75 92 ILE A O 1
ATOM 780 N N . THR A 1 93 ? 4.617 -18.484 6.754 1 85.12 93 THR A N 1
ATOM 781 C CA . THR A 1 93 ? 5.758 -19.047 7.473 1 85.12 93 THR A CA 1
ATOM 782 C C . THR A 1 93 ? 5.293 -19.828 8.695 1 85.12 93 THR A C 1
ATOM 784 O O . THR A 1 93 ? 6.031 -20.656 9.227 1 85.12 93 THR A O 1
ATOM 787 N N . LYS A 1 94 ? 4.074 -19.578 9.047 1 81.06 94 LYS A N 1
ATOM 788 C CA . LYS A 1 94 ? 3.523 -20.234 10.227 1 81.06 94 LYS A CA 1
ATOM 789 C C . LYS A 1 94 ? 2.98 -21.625 9.883 1 81.06 94 LYS A C 1
ATOM 791 O O . LYS A 1 94 ? 2.668 -22.406 10.781 1 81.06 94 LYS A O 1
ATOM 796 N N . LEU A 1 95 ? 2.984 -21.938 8.648 1 87.25 95 LEU A N 1
ATOM 797 C CA . LEU A 1 95 ? 2.391 -23.203 8.219 1 87.25 95 LEU A CA 1
ATOM 798 C C . LEU A 1 95 ? 3.469 -24.234 7.895 1 87.25 95 LEU A C 1
ATOM 800 O O . LEU A 1 95 ? 4.57 -23.859 7.469 1 87.25 95 LEU A O 1
ATOM 804 N N . GLN A 1 96 ? 3.109 -25.375 8.156 1 88.19 96 GLN A N 1
ATOM 805 C CA . GLN A 1 96 ? 3.936 -26.469 7.648 1 88.19 96 GLN A CA 1
ATOM 806 C C . GLN A 1 96 ? 3.822 -26.594 6.129 1 88.19 96 GLN A C 1
ATOM 808 O O . GLN A 1 96 ? 2.807 -26.203 5.547 1 88.19 96 GLN A O 1
ATOM 813 N N . PRO A 1 97 ? 4.812 -27.109 5.547 1 86.12 97 PRO A N 1
ATOM 814 C CA . PRO A 1 97 ? 4.84 -27.156 4.082 1 86.12 97 PRO A CA 1
ATOM 815 C C . PRO A 1 97 ? 3.602 -27.828 3.488 1 86.12 97 PRO A C 1
ATOM 817 O O . PRO A 1 97 ? 2.984 -27.281 2.568 1 86.12 97 PRO A O 1
ATOM 820 N N . PHE A 1 98 ? 3.209 -28.891 4.082 1 88.38 98 PHE A N 1
ATOM 821 C CA . PHE A 1 98 ? 2.078 -29.609 3.506 1 88.38 98 PHE A CA 1
ATOM 822 C C . PHE A 1 98 ? 0.785 -28.828 3.695 1 88.38 98 PHE A C 1
ATOM 824 O O . PHE A 1 98 ? -0.145 -28.953 2.896 1 88.38 98 PHE A O 1
ATOM 831 N N . ASP A 1 99 ? 0.815 -27.953 4.672 1 90.88 99 ASP A N 1
ATOM 832 C CA . ASP A 1 99 ? -0.363 -27.141 4.934 1 90.88 99 ASP A CA 1
ATOM 833 C C . ASP A 1 99 ? -0.536 -26.062 3.857 1 90.88 99 ASP A C 1
ATOM 835 O O . ASP A 1 99 ? -1.646 -25.578 3.627 1 90.88 99 ASP A O 1
ATOM 839 N N . ILE A 1 100 ? 0.545 -25.781 3.262 1 92.25 100 ILE A N 1
ATOM 840 C CA . ILE A 1 100 ? 0.474 -24.781 2.191 1 92.25 100 ILE A CA 1
ATOM 841 C C . ILE A 1 100 ? -0.324 -25.359 1.018 1 92.25 100 ILE A C 1
ATOM 843 O O . ILE A 1 100 ? -1.17 -24.656 0.444 1 92.25 100 ILE A O 1
ATOM 847 N N . ILE A 1 101 ? -0.115 -26.609 0.722 1 92.88 101 ILE A N 1
ATOM 848 C CA . ILE A 1 101 ? -0.868 -27.281 -0.335 1 92.88 101 ILE A CA 1
ATOM 849 C C . ILE A 1 101 ? -2.328 -27.438 0.088 1 92.88 101 ILE A C 1
ATOM 851 O O . ILE A 1 101 ? -3.238 -27.188 -0.706 1 92.88 101 ILE A O 1
ATOM 855 N N . ASN A 1 102 ? -2.547 -27.672 1.354 1 92.19 102 ASN A N 1
ATOM 856 C CA . ASN A 1 102 ? -3.889 -27.891 1.878 1 92.19 102 ASN A CA 1
ATOM 857 C C . ASN A 1 102 ? -4.707 -26.609 1.898 1 92.19 102 ASN A C 1
ATOM 859 O O . ASN A 1 102 ? -5.93 -26.641 2.027 1 92.19 102 ASN A O 1
ATOM 863 N N . LEU A 1 103 ? -4.09 -25.547 1.806 1 93.62 103 LEU A N 1
ATOM 864 C CA . LEU A 1 103 ? -4.742 -24.234 1.786 1 93.62 103 LEU A CA 1
ATOM 865 C C . LEU A 1 103 ? -5.508 -24.031 0.483 1 93.62 103 LEU A C 1
ATOM 867 O O . LEU A 1 103 ? -6.465 -23.25 0.436 1 93.62 103 LEU A O 1
ATOM 871 N N . LEU A 1 104 ? -5.109 -24.734 -0.572 1 94.12 104 LEU A N 1
ATOM 872 C CA . LEU A 1 104 ? -5.641 -24.484 -1.907 1 94.12 104 LEU A CA 1
ATOM 873 C C . LEU A 1 104 ? -7.133 -24.797 -1.965 1 94.12 104 LEU A C 1
ATOM 875 O O . LEU A 1 104 ? -7.918 -23.984 -2.463 1 94.12 104 LEU A O 1
ATOM 879 N N . LEU A 1 105 ? -7.508 -25.891 -1.382 1 93.62 105 LEU A N 1
ATOM 880 C CA . LEU A 1 105 ? -8.906 -26.297 -1.481 1 93.62 105 LEU A CA 1
ATOM 881 C C . LEU A 1 105 ? -9.812 -25.312 -0.766 1 93.62 105 LEU A C 1
ATOM 883 O O . LEU A 1 105 ? -10.781 -24.812 -1.349 1 93.62 105 LEU A O 1
ATOM 887 N N . PRO A 1 106 ? -9.492 -24.953 0.492 1 94.81 106 PRO A N 1
ATOM 888 C CA . PRO A 1 106 ? -10.32 -23.938 1.158 1 94.81 106 PRO A CA 1
ATOM 889 C C . PRO A 1 106 ? -10.352 -22.609 0.404 1 94.81 106 PRO A C 1
ATOM 891 O O . PRO A 1 106 ? -11.398 -21.953 0.354 1 94.81 106 PRO A O 1
ATOM 894 N N . LEU A 1 107 ? -9.273 -22.219 -0.154 1 95.25 107 LEU A N 1
ATOM 895 C CA . LEU A 1 107 ? -9.203 -20.969 -0.904 1 95.25 107 LEU A CA 1
ATOM 896 C C . LEU A 1 107 ? -10.156 -21 -2.098 1 95.25 107 LEU A C 1
ATOM 898 O O . LEU A 1 107 ? -10.852 -20.016 -2.369 1 95.25 107 LEU A O 1
ATOM 902 N N . ASP A 1 108 ? -10.109 -22.094 -2.77 1 95.12 108 ASP A N 1
ATOM 903 C CA . ASP A 1 108 ? -10.992 -22.266 -3.928 1 95.12 108 ASP A CA 1
ATOM 904 C C . ASP A 1 108 ? -12.461 -22.25 -3.508 1 95.12 108 ASP A C 1
ATOM 906 O O . ASP A 1 108 ? -13.289 -21.609 -4.16 1 95.12 108 ASP A O 1
ATOM 910 N N . GLU A 1 109 ? -12.773 -22.922 -2.42 1 94.06 109 GLU A N 1
ATOM 911 C CA . GLU A 1 109 ? -14.141 -22.984 -1.913 1 94.06 109 GLU A CA 1
ATOM 912 C C . GLU A 1 109 ? -14.641 -21.594 -1.509 1 94.06 109 GLU A C 1
ATOM 914 O O . GLU A 1 109 ? -15.789 -21.25 -1.779 1 94.06 109 GLU A O 1
ATOM 919 N N . LEU A 1 110 ? -13.758 -20.828 -0.919 1 95.38 110 LEU A N 1
ATOM 920 C CA . LEU A 1 110 ? -14.141 -19.516 -0.417 1 95.38 110 LEU A CA 1
ATOM 921 C C . LEU A 1 110 ? -14.062 -18.469 -1.522 1 95.38 110 LEU A C 1
ATOM 923 O O . LEU A 1 110 ? -14.531 -17.328 -1.351 1 95.38 110 LEU A O 1
ATOM 927 N N . GLY A 1 111 ? -13.453 -18.812 -2.6 1 93.88 111 GLY A N 1
ATOM 928 C CA . GLY A 1 111 ? -13.383 -17.906 -3.744 1 93.88 111 GLY A CA 1
ATOM 929 C C . GLY A 1 111 ? -12.43 -16.75 -3.533 1 93.88 111 GLY A C 1
ATOM 930 O O . GLY A 1 111 ? -12.727 -15.617 -3.922 1 93.88 111 GLY A O 1
ATOM 931 N N . LEU A 1 112 ? -11.344 -16.953 -2.881 1 95.31 112 LEU A N 1
ATOM 932 C CA . LEU A 1 112 ? -10.367 -15.906 -2.615 1 95.31 112 LEU A CA 1
ATOM 933 C C . LEU A 1 112 ? -9.289 -15.883 -3.691 1 95.31 112 LEU A C 1
ATOM 935 O O . LEU A 1 112 ? -8.141 -16.25 -3.432 1 95.31 112 LEU A O 1
ATOM 939 N N . GLN A 1 113 ? -9.57 -15.305 -4.789 1 93.62 113 GLN A N 1
ATOM 940 C CA . GLN A 1 113 ? -8.789 -15.43 -6.016 1 93.62 113 GLN A CA 1
ATOM 941 C C . GLN A 1 113 ? -7.41 -14.789 -5.855 1 93.62 113 GLN A C 1
ATOM 943 O O . GLN A 1 113 ? -6.402 -15.367 -6.273 1 93.62 113 GLN A O 1
ATOM 948 N N . PRO A 1 114 ? -7.355 -13.586 -5.242 1 93.94 114 PRO A N 1
ATOM 949 C CA . PRO A 1 114 ? -6.023 -13 -5.094 1 93.94 114 PRO A CA 1
ATOM 950 C C . PRO A 1 114 ? -5.078 -13.883 -4.277 1 93.94 114 PRO A C 1
ATOM 952 O O . PRO A 1 114 ? -3.891 -13.977 -4.59 1 93.94 114 PRO A O 1
ATOM 955 N N . LEU A 1 115 ? -5.559 -14.539 -3.322 1 93.56 115 LEU A N 1
ATOM 956 C CA . LEU A 1 115 ? -4.746 -15.414 -2.482 1 93.56 115 LEU A CA 1
ATOM 957 C C . LEU A 1 115 ? -4.379 -16.688 -3.227 1 93.56 115 LEU A C 1
ATOM 959 O O . LEU A 1 115 ? -3.279 -17.219 -3.051 1 93.56 115 LEU A O 1
ATOM 963 N N . ILE A 1 116 ? -5.32 -17.188 -4.023 1 95.44 116 ILE A N 1
ATOM 964 C CA . ILE A 1 116 ? -5.047 -18.359 -4.832 1 95.44 116 ILE A CA 1
ATOM 965 C C . ILE A 1 116 ? -3.859 -18.094 -5.754 1 95.44 116 ILE A C 1
ATOM 967 O O . ILE A 1 116 ? -2.926 -18.891 -5.824 1 95.44 116 ILE A O 1
ATOM 971 N N . THR A 1 117 ? -3.916 -16.953 -6.379 1 94.94 117 THR A N 1
ATOM 972 C CA . THR A 1 117 ? -2.85 -16.578 -7.297 1 94.94 117 THR A CA 1
ATOM 973 C C . THR A 1 117 ? -1.513 -16.484 -6.566 1 94.94 117 THR A C 1
ATOM 975 O O . THR A 1 117 ? -0.494 -16.969 -7.066 1 94.94 117 THR A O 1
ATOM 978 N N . TYR A 1 118 ? -1.54 -15.969 -5.418 1 94.5 118 TYR A N 1
ATOM 979 C CA . TYR A 1 118 ? -0.324 -15.805 -4.629 1 94.5 118 TYR A CA 1
ATOM 980 C C . TYR A 1 118 ? 0.233 -17.156 -4.199 1 94.5 118 TYR A C 1
ATOM 982 O O . TYR A 1 118 ? 1.435 -17.406 -4.32 1 94.5 118 TYR A O 1
ATOM 990 N N . ILE A 1 119 ? -0.568 -18 -3.668 1 94.5 119 ILE A N 1
ATOM 991 C CA . ILE A 1 119 ? -0.124 -19.281 -3.15 1 94.5 119 ILE A CA 1
ATOM 992 C C . ILE A 1 119 ? 0.429 -20.141 -4.293 1 94.5 119 ILE A C 1
ATOM 994 O O . ILE A 1 119 ? 1.438 -20.828 -4.129 1 94.5 119 ILE A O 1
ATOM 998 N N . GLN A 1 120 ? -0.281 -20.125 -5.473 1 95.31 120 GLN A N 1
ATOM 999 C CA . GLN A 1 120 ? 0.254 -20.844 -6.629 1 95.31 120 GLN A CA 1
ATOM 1000 C C . GLN A 1 120 ? 1.666 -20.359 -6.961 1 95.31 120 GLN A C 1
ATOM 1002 O O . GLN A 1 120 ? 2.557 -21.172 -7.215 1 95.31 120 GLN A O 1
ATOM 1007 N N . LYS A 1 121 ? 1.817 -19.078 -6.918 1 93.81 121 LYS A N 1
ATOM 1008 C CA . LYS A 1 121 ? 3.121 -18.5 -7.227 1 93.81 121 LYS A CA 1
ATOM 1009 C C . LYS A 1 121 ? 4.184 -18.969 -6.242 1 93.81 121 LYS A C 1
ATOM 1011 O O . LYS A 1 121 ? 5.289 -19.344 -6.645 1 93.81 121 LYS A O 1
ATOM 1016 N N . ILE A 1 122 ? 3.861 -19.031 -5.012 1 91.75 122 ILE A N 1
ATOM 1017 C CA . ILE A 1 122 ? 4.809 -19.422 -3.975 1 91.75 122 ILE A CA 1
ATOM 1018 C C . ILE A 1 122 ? 5.145 -20.906 -4.121 1 91.75 122 ILE A C 1
ATOM 1020 O O . ILE A 1 122 ? 6.301 -21.297 -3.967 1 91.75 122 ILE A O 1
ATOM 1024 N N . LEU A 1 123 ? 4.203 -21.672 -4.398 1 93 123 LEU A N 1
ATOM 1025 C CA . LEU A 1 123 ? 4.414 -23.109 -4.555 1 93 123 LEU A CA 1
ATOM 1026 C C . LEU A 1 123 ? 5.324 -23.406 -5.746 1 93 123 LEU A C 1
ATOM 1028 O O . LEU A 1 123 ? 6.164 -24.297 -5.684 1 93 123 LEU A O 1
ATOM 1032 N N . ILE A 1 124 ? 5.211 -22.609 -6.793 1 90.62 124 ILE A N 1
ATOM 1033 C CA . IL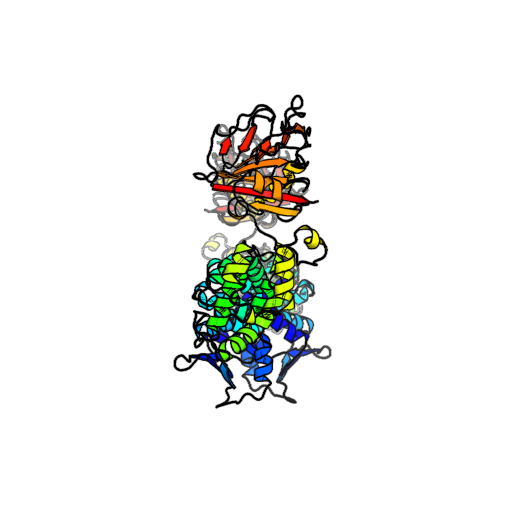E A 1 124 ? 5.965 -22.812 -8.023 1 90.62 124 ILE A CA 1
ATOM 1034 C C . ILE A 1 124 ? 7.391 -22.297 -7.848 1 90.62 124 ILE A C 1
ATOM 1036 O O . ILE A 1 124 ? 8.352 -22.969 -8.234 1 90.62 124 ILE A O 1
ATOM 1040 N N . GLU A 1 125 ? 7.477 -21.219 -7.152 1 87.44 125 GLU A N 1
ATOM 1041 C CA . GLU A 1 125 ? 8.766 -20.531 -7.117 1 87.44 125 GLU A CA 1
ATOM 1042 C C . GLU A 1 125 ? 9.562 -20.938 -5.883 1 87.44 125 GLU A C 1
ATOM 1044 O O . GLU A 1 125 ? 10.789 -21.094 -5.953 1 87.44 125 GLU A O 1
ATOM 1049 N N . ASN A 1 126 ? 8.867 -21.094 -4.727 1 87 126 ASN A N 1
ATOM 1050 C CA . ASN A 1 126 ? 9.586 -21.219 -3.463 1 87 126 ASN A CA 1
ATOM 1051 C C . ASN A 1 126 ? 9.484 -22.641 -2.904 1 87 126 ASN A C 1
ATOM 1053 O O . ASN A 1 126 ? 10.344 -23.062 -2.123 1 87 126 ASN A O 1
ATOM 1057 N N . TYR A 1 127 ? 8.508 -23.281 -3.262 1 87.56 127 TYR A N 1
ATOM 1058 C CA . TYR A 1 127 ? 8.297 -24.609 -2.689 1 87.56 127 TYR A CA 1
ATOM 1059 C C . TYR A 1 127 ? 8.297 -25.672 -3.775 1 87.56 127 TYR A C 1
ATOM 1061 O O . TYR A 1 127 ? 7.449 -26.578 -3.768 1 87.56 127 TYR A O 1
ATOM 1069 N N . PHE A 1 128 ? 9.211 -25.578 -4.613 1 82.06 128 PHE A N 1
ATOM 1070 C CA . PHE A 1 128 ? 9.328 -26.453 -5.773 1 82.06 128 PHE A CA 1
ATOM 1071 C C . PHE A 1 128 ? 9.508 -27.906 -5.34 1 82.06 128 PHE A C 1
ATOM 1073 O O . PHE A 1 128 ? 8.891 -28.812 -5.906 1 82.06 128 PHE A O 1
ATOM 1080 N N . ASP A 1 129 ? 10.25 -28.156 -4.375 1 85.25 129 ASP A N 1
ATOM 1081 C CA . ASP A 1 129 ? 10.523 -29.516 -3.891 1 85.25 129 ASP A CA 1
ATOM 1082 C C . ASP A 1 129 ? 9.281 -30.125 -3.236 1 85.25 129 ASP A C 1
ATOM 1084 O O . ASP A 1 129 ? 9.023 -31.312 -3.383 1 85.25 129 ASP A O 1
ATOM 1088 N N . LEU A 1 130 ? 8.609 -29.266 -2.584 1 90.06 130 LEU A N 1
ATOM 1089 C CA . LEU A 1 130 ? 7.391 -29.734 -1.93 1 90.06 130 LEU A CA 1
ATOM 1090 C C . LEU A 1 130 ? 6.379 -30.234 -2.955 1 90.06 130 LEU A C 1
ATOM 1092 O O . LEU A 1 130 ? 5.793 -31.297 -2.779 1 90.06 130 LEU A O 1
ATOM 1096 N N . THR A 1 131 ? 6.234 -29.531 -4.008 1 89.94 131 THR A N 1
ATOM 1097 C CA . THR A 1 131 ? 5.285 -29.922 -5.047 1 89.94 131 THR A CA 1
ATOM 1098 C C . THR A 1 131 ? 5.762 -31.172 -5.785 1 89.94 131 THR A C 1
ATOM 1100 O O . THR A 1 131 ? 4.953 -32.031 -6.152 1 89.94 131 THR A O 1
ATOM 1103 N N . ALA A 1 132 ? 7.027 -31.266 -5.914 1 85.31 132 ALA A N 1
ATOM 1104 C CA . ALA A 1 132 ? 7.598 -32.438 -6.586 1 85.31 132 ALA A CA 1
ATOM 1105 C C . ALA A 1 132 ? 7.367 -33.688 -5.777 1 85.31 132 ALA A C 1
ATOM 1107 O O . ALA A 1 132 ? 7.031 -34.75 -6.332 1 85.31 132 ALA A O 1
ATOM 1108 N N . ASN A 1 133 ? 7.477 -33.562 -4.496 1 89.12 133 ASN A N 1
ATOM 1109 C CA . ASN A 1 133 ? 7.32 -34.719 -3.611 1 89.12 133 ASN A CA 1
ATOM 1110 C C . ASN A 1 133 ? 5.852 -35.094 -3.418 1 89.12 133 ASN A C 1
ATOM 1112 O O . ASN A 1 133 ? 5.535 -36.188 -2.961 1 89.12 133 ASN A O 1
ATOM 1116 N N . ASN A 1 134 ? 5.016 -34.188 -3.807 1 92.12 134 ASN A N 1
ATOM 1117 C CA . ASN A 1 134 ? 3.574 -34.406 -3.697 1 92.12 134 ASN A CA 1
ATOM 1118 C C . ASN A 1 134 ? 2.867 -34.156 -5.023 1 92.12 134 ASN A C 1
ATOM 1120 O O . ASN A 1 134 ? 1.802 -33.531 -5.055 1 92.12 134 ASN A O 1
ATOM 1124 N N . VAL A 1 135 ? 3.492 -34.594 -6.039 1 91.81 135 VAL A N 1
ATOM 1125 C CA . VAL A 1 135 ? 3.088 -34.188 -7.387 1 91.81 135 VAL A CA 1
ATOM 1126 C C . VAL A 1 135 ? 1.697 -34.75 -7.688 1 91.81 135 VAL A C 1
ATOM 1128 O O . VAL A 1 135 ? 0.852 -34.062 -8.25 1 91.81 135 VAL A O 1
ATOM 1131 N N . ILE A 1 136 ? 1.377 -36 -7.289 1 93 136 ILE A N 1
ATOM 1132 C CA . ILE A 1 136 ? 0.088 -36.594 -7.594 1 93 136 ILE A CA 1
ATOM 1133 C C . ILE A 1 136 ? -1.017 -35.906 -6.805 1 93 136 ILE A C 1
ATOM 1135 O O . ILE A 1 136 ? -2.082 -35.594 -7.348 1 93 136 ILE A O 1
ATOM 1139 N N . GLU A 1 137 ? -0.735 -35.594 -5.562 1 92.06 137 GLU A N 1
ATOM 1140 C CA . GLU A 1 137 ? -1.707 -34.906 -4.727 1 92.06 137 GLU A CA 1
ATOM 1141 C C . GLU A 1 137 ? -2.043 -33.531 -5.305 1 92.06 137 GLU A C 1
ATOM 1143 O O . GLU A 1 137 ? -3.213 -33.156 -5.363 1 92.06 137 GLU A O 1
ATOM 1148 N N . THR A 1 138 ? -1.029 -32.844 -5.699 1 94 138 THR A N 1
ATOM 1149 C CA . THR A 1 138 ? -1.232 -31.516 -6.262 1 94 138 THR A CA 1
ATOM 1150 C C . THR A 1 138 ? -1.96 -31.594 -7.598 1 94 138 THR A C 1
ATOM 1152 O O . THR A 1 138 ? -2.811 -30.766 -7.902 1 94 138 THR A O 1
ATOM 1155 N N . LEU A 1 139 ? -1.634 -32.625 -8.383 1 94.75 139 LEU A N 1
ATOM 1156 C CA . LEU A 1 139 ? -2.314 -32.812 -9.656 1 94.75 139 LEU A CA 1
ATOM 1157 C C . LEU A 1 139 ? -3.799 -33.094 -9.438 1 94.75 139 LEU A C 1
ATOM 1159 O O . LEU A 1 139 ? -4.648 -32.5 -10.094 1 94.75 139 LEU A O 1
ATOM 1163 N N . GLU A 1 140 ? -4.055 -33.938 -8.555 1 94.19 140 GLU A N 1
ATOM 1164 C CA . GLU A 1 140 ? -5.441 -34.312 -8.289 1 94.19 140 GLU A CA 1
ATOM 1165 C C . GLU A 1 140 ? -6.227 -33.125 -7.73 1 94.19 140 GLU A C 1
ATOM 1167 O O . GLU A 1 140 ? -7.391 -32.906 -8.078 1 94.19 140 GLU A O 1
ATOM 1172 N N . LEU A 1 141 ? -5.598 -32.375 -6.902 1 93.25 141 LEU A N 1
ATOM 1173 C CA . LEU A 1 141 ? -6.23 -31.219 -6.297 1 93.25 141 LEU A CA 1
ATOM 1174 C C . LEU A 1 141 ? -6.559 -30.156 -7.352 1 93.25 141 LEU A C 1
ATOM 1176 O O . LEU A 1 141 ? -7.586 -29.484 -7.266 1 93.25 141 LEU A O 1
ATOM 1180 N N . THR A 1 142 ? -5.723 -30 -8.336 1 95.25 142 THR A N 1
ATOM 1181 C CA . THR A 1 142 ? -5.863 -28.906 -9.297 1 95.25 142 THR A CA 1
ATOM 1182 C C . THR A 1 142 ? -6.613 -29.391 -10.539 1 95.25 142 THR A C 1
ATOM 1184 O O . THR A 1 142 ? -7.031 -28.578 -11.367 1 95.25 142 THR A O 1
ATOM 1187 N N . TYR A 1 143 ? -6.844 -30.75 -10.641 1 94.81 143 TYR A N 1
ATOM 1188 C CA . TYR A 1 143 ? -7.469 -31.344 -11.812 1 94.81 143 TYR A CA 1
ATOM 1189 C C . TYR A 1 143 ? -8.852 -30.734 -12.062 1 94.81 143 TYR A C 1
ATOM 1191 O O . TYR A 1 143 ? -9.688 -30.703 -11.156 1 94.81 143 TYR A O 1
ATOM 1199 N N . GLN A 1 144 ? -9.078 -30.188 -13.242 1 91.88 144 GLN A N 1
ATOM 1200 C CA . GLN A 1 144 ? -10.344 -29.641 -13.727 1 91.88 144 GLN A CA 1
ATOM 1201 C C . GLN A 1 144 ? -10.781 -28.438 -12.891 1 91.88 144 GLN A C 1
ATOM 1203 O O . GLN A 1 144 ? -11.969 -28.234 -12.656 1 91.88 144 GLN A O 1
ATOM 1208 N N . LYS A 1 145 ? -9.875 -27.734 -12.258 1 93.75 145 LYS A N 1
ATOM 1209 C CA . LYS A 1 145 ? -10.156 -26.5 -11.531 1 93.75 145 LYS A CA 1
ATOM 1210 C C . LYS A 1 145 ? -9.477 -25.312 -12.203 1 93.75 145 LYS A C 1
ATOM 1212 O O . LYS A 1 145 ? -8.25 -25.172 -12.156 1 93.75 145 LYS A O 1
ATOM 1217 N N . LYS A 1 146 ? -10.281 -24.516 -12.719 1 93.19 146 LYS A N 1
ATOM 1218 C CA . LYS A 1 146 ? -9.789 -23.375 -13.477 1 93.19 146 LYS A CA 1
ATOM 1219 C C . LYS A 1 146 ? -8.984 -22.422 -12.594 1 93.19 146 LYS A C 1
ATOM 1221 O O . LYS A 1 146 ? -8.039 -21.781 -13.055 1 93.19 146 LYS A O 1
ATOM 1226 N N . SER A 1 147 ? -9.258 -22.375 -11.289 1 94.31 147 SER A N 1
ATOM 1227 C CA . SER A 1 147 ? -8.594 -21.453 -10.359 1 94.31 147 SER A CA 1
ATOM 1228 C C . SER A 1 147 ? -7.129 -21.828 -10.172 1 94.31 147 SER A C 1
ATOM 1230 O O . SER A 1 147 ? -6.32 -20.984 -9.758 1 94.31 147 SER A O 1
ATOM 1232 N N . PHE A 1 148 ? -6.809 -23.078 -10.461 1 96.75 148 PHE A N 1
ATOM 1233 C CA . PHE A 1 148 ? -5.449 -23.531 -10.211 1 96.75 148 PHE A CA 1
ATOM 1234 C C . PHE A 1 148 ? -4.723 -23.812 -11.523 1 96.75 148 PHE A C 1
ATOM 1236 O O . PHE A 1 148 ? -3.861 -24.688 -11.586 1 96.75 148 PHE A O 1
ATOM 1243 N N . ASP A 1 149 ? -5.035 -23.141 -12.594 1 95.19 149 ASP A N 1
ATOM 1244 C CA . ASP A 1 149 ? -4.527 -23.391 -13.93 1 95.19 149 ASP A CA 1
ATOM 1245 C C . ASP A 1 149 ? -3.008 -23.25 -13.977 1 95.19 149 ASP A C 1
ATOM 1247 O O . ASP A 1 149 ? -2.324 -24.047 -14.625 1 95.19 149 ASP A O 1
ATOM 1251 N N . LYS A 1 150 ? -2.5 -22.312 -13.305 1 93.69 150 LYS A N 1
ATOM 1252 C CA . LYS A 1 150 ? -1.06 -22.078 -13.336 1 93.69 150 LYS A CA 1
ATOM 1253 C C . LYS A 1 150 ? -0.296 -23.234 -12.703 1 93.69 150 LYS A C 1
ATOM 1255 O O . LYS A 1 150 ? 0.695 -23.719 -13.266 1 93.69 150 LYS A O 1
ATOM 1260 N N . LEU A 1 151 ? -0.805 -23.641 -11.523 1 95.69 151 LEU A N 1
ATOM 1261 C CA . LEU A 1 151 ? -0.153 -24.75 -10.836 1 95.69 151 LEU A CA 1
ATOM 1262 C C . LEU A 1 151 ? -0.324 -26.047 -11.617 1 95.69 151 LEU A C 1
ATOM 1264 O O . LEU A 1 151 ? 0.598 -26.859 -11.68 1 95.69 151 LEU A O 1
ATOM 1268 N N . TRP A 1 152 ? -1.473 -26.219 -12.227 1 95.44 152 TRP A N 1
ATOM 1269 C CA . TRP A 1 152 ? -1.742 -27.375 -13.078 1 95.44 152 TRP A CA 1
ATOM 1270 C C . TRP A 1 152 ? -0.769 -27.422 -14.25 1 95.44 152 TRP A C 1
ATOM 1272 O O . TRP A 1 152 ? -0.092 -28.422 -14.469 1 95.44 152 TRP A O 1
ATOM 1282 N N . ASP A 1 153 ? -0.646 -26.344 -14.953 1 93.31 153 ASP A N 1
ATOM 1283 C CA . ASP A 1 153 ? 0.23 -26.266 -16.109 1 93.31 153 ASP A CA 1
ATOM 1284 C C . ASP A 1 153 ? 1.687 -26.5 -15.719 1 93.31 153 ASP A C 1
ATOM 1286 O O . ASP A 1 153 ? 2.426 -27.188 -16.438 1 93.31 153 ASP A O 1
ATOM 1290 N N . PHE A 1 154 ? 1.984 -25.922 -14.656 1 91.56 154 PHE A N 1
ATOM 1291 C CA . PHE A 1 154 ? 3.346 -26.078 -14.164 1 91.56 154 PHE A CA 1
ATOM 1292 C C . PHE A 1 154 ? 3.662 -27.547 -13.906 1 91.56 154 PHE A C 1
ATOM 1294 O O . PHE A 1 154 ? 4.707 -28.047 -14.328 1 91.56 154 PHE A O 1
ATOM 1301 N N . ASN A 1 155 ? 2.791 -28.25 -13.18 1 93.25 155 ASN A N 1
ATOM 1302 C CA . ASN A 1 155 ? 2.99 -29.656 -12.867 1 93.25 155 ASN A CA 1
ATOM 1303 C C . ASN A 1 155 ? 3.004 -30.516 -14.125 1 93.25 155 ASN A C 1
ATOM 1305 O O . ASN A 1 155 ? 3.801 -31.453 -14.234 1 93.25 155 ASN A O 1
ATOM 1309 N N . ILE A 1 156 ? 2.109 -30.188 -15.055 1 92.5 156 ILE A N 1
ATOM 1310 C CA . ILE A 1 156 ? 2.049 -30.938 -16.312 1 92.5 156 ILE A CA 1
ATOM 1311 C C . ILE A 1 156 ? 3.385 -30.828 -17.047 1 92.5 156 ILE A C 1
ATOM 1313 O O . ILE A 1 156 ? 3.949 -31.844 -17.469 1 92.5 156 ILE A O 1
ATOM 1317 N N . GLN A 1 157 ? 3.84 -29.688 -17.156 1 85.88 157 GLN A N 1
ATOM 1318 C CA . GLN A 1 157 ? 5.098 -29.453 -17.859 1 85.88 157 GLN A CA 1
ATOM 1319 C C . GLN A 1 157 ? 6.25 -30.188 -17.172 1 85.88 157 GLN A C 1
ATOM 1321 O O . GLN A 1 157 ? 7.094 -30.781 -17.828 1 85.88 157 GLN A O 1
ATOM 1326 N N . ARG A 1 158 ? 6.246 -30.078 -15.961 1 86.56 158 ARG A N 1
ATOM 1327 C CA . ARG A 1 158 ? 7.32 -30.688 -15.188 1 86.56 158 ARG A CA 1
ATOM 1328 C C . ARG A 1 158 ? 7.312 -32.219 -15.352 1 86.56 158 ARG A C 1
ATOM 1330 O O . ARG A 1 158 ? 8.367 -32.812 -15.523 1 86.56 158 ARG A O 1
ATOM 1337 N N . ILE A 1 159 ? 6.188 -32.781 -15.258 1 91.44 159 ILE A N 1
ATOM 1338 C CA . ILE A 1 159 ? 6.055 -34.219 -15.383 1 91.44 159 ILE A CA 1
ATOM 1339 C C . ILE A 1 159 ? 6.387 -34.656 -16.812 1 91.44 159 ILE A C 1
ATOM 1341 O O . ILE A 1 159 ? 7 -35.719 -17.016 1 91.44 159 ILE A O 1
ATOM 1345 N N . CYS A 1 160 ? 5.957 -33.875 -17.75 1 88 160 CYS A N 1
ATOM 1346 C CA . CYS A 1 160 ? 6.277 -34.188 -19.141 1 88 160 CYS A CA 1
ATOM 1347 C C . CYS A 1 160 ? 7.781 -34.156 -19.375 1 88 160 CYS A C 1
ATOM 1349 O O . CYS A 1 160 ? 8.305 -35 -20.109 1 88 160 CYS A O 1
ATOM 1351 N N . TYR A 1 161 ? 8.375 -33.281 -18.703 1 78.56 161 TYR A N 1
ATOM 1352 C CA . TYR A 1 161 ? 9.828 -33.188 -18.828 1 78.56 161 TYR A CA 1
ATOM 1353 C C . TYR A 1 161 ? 10.508 -34.344 -18.094 1 78.56 161 TYR A C 1
ATOM 1355 O O . TYR A 1 161 ? 11.531 -34.844 -18.562 1 78.56 161 TYR A O 1
ATOM 1363 N N . ASN A 1 162 ? 9.93 -34.688 -16.969 1 82.88 162 ASN A N 1
ATOM 1364 C CA . ASN A 1 162 ? 10.461 -35.781 -16.156 1 82.88 162 ASN A CA 1
ATOM 1365 C C . ASN A 1 162 ? 9.367 -36.719 -15.703 1 82.88 162 ASN A C 1
ATOM 1367 O O . ASN A 1 162 ? 8.922 -36.688 -14.562 1 82.88 162 ASN A O 1
ATOM 1371 N N . PRO A 1 163 ? 9.086 -37.719 -16.516 1 90 163 PRO A N 1
ATOM 1372 C CA . PRO A 1 163 ? 7.973 -38.625 -16.25 1 90 163 PRO A CA 1
ATOM 1373 C C . PRO A 1 163 ? 8.18 -39.469 -14.977 1 90 163 PRO A C 1
ATOM 1375 O O . PRO A 1 163 ? 7.223 -40.031 -14.438 1 90 163 PRO A O 1
ATOM 1378 N N . ASP A 1 164 ? 9.398 -39.5 -14.461 1 87.94 164 ASP A N 1
ATOM 1379 C CA . ASP A 1 164 ? 9.695 -40.25 -13.242 1 87.94 164 ASP A CA 1
ATOM 1380 C C . ASP A 1 164 ? 8.969 -39.656 -12.039 1 87.94 164 ASP A C 1
ATOM 1382 O O . ASP A 1 164 ? 8.656 -40.344 -11.078 1 87.94 164 ASP A O 1
ATOM 1386 N N . LEU A 1 165 ? 8.711 -38.438 -12.117 1 90.19 165 LEU A N 1
ATOM 1387 C CA . LEU A 1 165 ? 7.969 -37.781 -11.047 1 90.19 165 LEU A CA 1
ATOM 1388 C C . LEU A 1 165 ? 6.598 -38.406 -10.859 1 90.19 165 LEU A C 1
ATOM 1390 O O . LEU A 1 165 ? 6.082 -38.469 -9.742 1 90.19 165 LEU A O 1
ATOM 1394 N N . LEU A 1 166 ? 6.059 -38.812 -11.992 1 94.31 166 LEU A N 1
ATOM 1395 C CA . LEU A 1 166 ? 4.75 -39.469 -11.977 1 94.31 166 LEU A CA 1
ATOM 1396 C C . LEU A 1 166 ? 4.879 -40.938 -11.648 1 94.31 166 LEU A C 1
ATOM 1398 O O . LEU A 1 166 ? 4.289 -41.438 -10.68 1 94.31 166 LEU A O 1
ATOM 1402 N N . PHE A 1 167 ? 5.746 -41.688 -12.312 1 93.94 167 PHE A N 1
ATOM 1403 C CA . PHE A 1 167 ? 5.793 -43.125 -12.266 1 93.94 167 PHE A CA 1
ATOM 1404 C C . PHE A 1 167 ? 6.457 -43.625 -10.977 1 93.94 167 PHE A C 1
ATOM 1406 O O . PHE A 1 167 ? 6.141 -44.688 -10.477 1 93.94 167 PHE A O 1
ATOM 1413 N N . LYS A 1 168 ? 7.301 -42.875 -10.445 1 91.56 168 LYS A N 1
ATOM 1414 C CA . LYS A 1 168 ? 8.016 -43.312 -9.25 1 91.56 168 LYS A CA 1
ATOM 1415 C C . LYS A 1 168 ? 7.355 -42.781 -7.984 1 91.56 168 LYS A C 1
ATOM 1417 O O . LYS A 1 168 ? 7.812 -43.031 -6.871 1 91.56 168 LYS A O 1
ATOM 1422 N N . SER A 1 169 ? 6.32 -42.031 -8.133 1 92.25 169 SER A N 1
ATOM 1423 C CA . SER A 1 169 ? 5.59 -41.531 -6.98 1 92.25 169 SER A CA 1
ATOM 1424 C C . SER A 1 169 ? 4.934 -42.656 -6.195 1 92.25 169 SER A C 1
ATOM 1426 O O . SER A 1 169 ? 4.465 -43.625 -6.781 1 92.25 169 SER A O 1
ATOM 1428 N N . THR A 1 170 ? 4.844 -42.5 -4.898 1 88.88 170 THR A N 1
ATOM 1429 C CA . THR A 1 170 ? 4.246 -43.531 -4.023 1 88.88 170 THR A CA 1
ATOM 1430 C C . THR A 1 170 ? 2.74 -43.594 -4.258 1 88.88 170 THR A C 1
ATOM 1432 O O . THR A 1 170 ? 2.121 -44.625 -3.953 1 88.88 170 THR A O 1
ATOM 1435 N N . LYS A 1 171 ? 2.232 -42.625 -4.855 1 92.94 171 LYS A N 1
ATOM 1436 C CA . LYS A 1 171 ? 0.783 -42.562 -5.031 1 92.94 171 LYS A CA 1
ATOM 1437 C C . LYS A 1 171 ? 0.395 -42.844 -6.48 1 92.94 171 LYS A C 1
ATOM 1439 O O . LYS A 1 171 ? -0.757 -42.656 -6.871 1 92.94 171 LYS A O 1
ATOM 1444 N N . PHE A 1 172 ? 1.328 -43.312 -7.242 1 94.94 172 PHE A N 1
ATOM 1445 C CA . PHE A 1 172 ? 1.081 -43.562 -8.664 1 94.94 172 PHE A CA 1
ATOM 1446 C C . PHE A 1 172 ? -0.031 -44.594 -8.852 1 94.94 172 PHE A C 1
ATOM 1448 O O . PHE A 1 172 ? -0.874 -44.438 -9.734 1 94.94 172 PHE A O 1
ATOM 1455 N N . LEU A 1 173 ? -0.142 -45.5 -7.992 1 91.62 173 LEU A N 1
ATOM 1456 C CA . LEU A 1 173 ? -1.061 -46.625 -8.156 1 91.62 173 LEU A CA 1
ATOM 1457 C C . LEU A 1 173 ? -2.504 -46.188 -7.934 1 91.62 173 LEU A C 1
ATOM 1459 O O . LEU A 1 173 ? -3.439 -46.906 -8.305 1 91.62 173 LEU A O 1
ATOM 1463 N N . THR A 1 174 ? -2.643 -45.031 -7.375 1 91.38 174 THR A N 1
ATOM 1464 C CA . THR A 1 174 ? -3.996 -44.594 -7.062 1 91.38 174 THR A CA 1
ATOM 1465 C C . THR A 1 174 ? -4.363 -43.375 -7.875 1 91.38 174 THR A C 1
ATOM 1467 O O . THR A 1 174 ? -5.398 -42.75 -7.637 1 91.38 174 THR A O 1
ATOM 1470 N N . VAL A 1 175 ? -3.549 -43.062 -8.828 1 94.12 175 VAL A N 1
ATOM 1471 C CA . VAL A 1 175 ? -3.76 -41.844 -9.609 1 94.12 175 VAL A CA 1
ATOM 1472 C C . VAL A 1 175 ? -5.039 -41.969 -10.43 1 94.12 175 VAL A C 1
ATOM 1474 O O . VAL A 1 175 ? -5.352 -43.062 -10.938 1 94.12 175 VAL A O 1
ATOM 1477 N N . ASN A 1 176 ? -5.75 -40.938 -10.516 1 94.12 176 ASN A N 1
ATOM 1478 C CA . ASN A 1 176 ? -6.934 -40.844 -11.359 1 94.12 176 ASN A CA 1
ATOM 1479 C C . ASN A 1 176 ? -6.613 -41.188 -12.812 1 94.12 176 ASN A C 1
ATOM 1481 O O . ASN A 1 176 ? -5.727 -40.594 -13.414 1 94.12 176 ASN A O 1
ATOM 1485 N N . PRO A 1 177 ? -7.355 -42.188 -13.383 1 94.06 177 PRO A N 1
ATOM 1486 C CA . PRO A 1 177 ? -7.066 -42.594 -14.758 1 94.06 177 PRO A CA 1
ATOM 1487 C C . PRO A 1 177 ? -7.215 -41.469 -15.773 1 94.06 177 PRO A C 1
ATOM 1489 O O . PRO A 1 177 ? -6.5 -41.438 -16.781 1 94.06 177 PRO A O 1
ATOM 1492 N N . SER A 1 178 ? -8.07 -40.594 -15.523 1 94.88 178 SER A N 1
ATOM 1493 C CA . SER A 1 178 ? -8.258 -39.469 -16.438 1 94.88 178 SER A CA 1
ATOM 1494 C C . SER A 1 178 ? -7 -38.594 -16.516 1 94.88 178 SER A C 1
ATOM 1496 O O . SER A 1 178 ? -6.672 -38.062 -17.578 1 94.88 178 SER A O 1
ATOM 1498 N N . ILE A 1 179 ? -6.332 -38.469 -15.398 1 95.31 179 ILE A N 1
ATOM 1499 C CA . ILE A 1 179 ? -5.102 -37.688 -15.359 1 95.31 179 ILE A CA 1
ATOM 1500 C C . ILE A 1 179 ? -4 -38.406 -16.125 1 95.31 179 ILE A C 1
ATOM 1502 O O . ILE A 1 179 ? -3.264 -37.812 -16.891 1 95.31 179 ILE A O 1
ATOM 1506 N N . LEU A 1 180 ? -3.939 -39.688 -15.914 1 94.81 180 LEU A N 1
ATOM 1507 C CA . LEU A 1 180 ? -2.957 -40.5 -16.625 1 94.81 180 LEU A CA 1
ATOM 1508 C C . LEU A 1 180 ? -3.146 -40.406 -18.125 1 94.81 180 LEU A C 1
ATOM 1510 O O . LEU A 1 180 ? -2.172 -40.25 -18.875 1 94.81 180 LEU A O 1
ATOM 1514 N N . GLU A 1 181 ? -4.297 -40.438 -18.531 1 94.44 181 GLU A N 1
ATOM 1515 C CA . GLU A 1 181 ? -4.629 -40.375 -19.953 1 94.44 181 GLU A CA 1
ATOM 1516 C C . GLU A 1 181 ? -4.133 -39.062 -20.578 1 94.44 181 GLU A C 1
ATOM 1518 O O . GLU A 1 181 ? -3.719 -39.031 -21.734 1 94.44 181 GLU A O 1
ATOM 1523 N N . ILE A 1 182 ? -4.215 -38.031 -19.812 1 94.56 182 ILE A N 1
ATOM 1524 C CA . ILE A 1 182 ? -3.779 -36.719 -20.297 1 94.56 182 ILE A CA 1
ATOM 1525 C C . ILE A 1 182 ? -2.295 -36.781 -20.656 1 94.56 182 ILE A C 1
ATOM 1527 O O . ILE A 1 182 ? -1.889 -36.312 -21.719 1 94.56 182 ILE A O 1
ATOM 1531 N N . PHE A 1 183 ? -1.501 -37.375 -19.828 1 93.88 183 PHE A N 1
ATOM 1532 C CA . PHE A 1 183 ? -0.068 -37.469 -20.078 1 93.88 183 PHE A CA 1
ATOM 1533 C C . PHE A 1 183 ? 0.214 -38.375 -21.266 1 93.88 183 PHE A C 1
ATOM 1535 O O . PHE A 1 183 ? 1.04 -38.031 -22.125 1 93.88 183 PHE A O 1
ATOM 1542 N N . LEU A 1 184 ? -0.479 -39.469 -21.375 1 93.25 184 LEU A N 1
ATOM 1543 C CA . LEU A 1 184 ? -0.22 -40.5 -22.406 1 93.25 184 LEU A CA 1
ATOM 1544 C C . LEU A 1 184 ? -0.526 -39.969 -23.797 1 93.25 184 LEU A C 1
ATOM 1546 O O . LEU A 1 184 ? 0.084 -40.375 -24.781 1 93.25 184 LEU A O 1
ATOM 1550 N N . LYS A 1 185 ? -1.337 -39.031 -23.891 1 90.62 185 LYS A N 1
ATOM 1551 C CA . LYS A 1 185 ? -1.753 -38.5 -25.172 1 90.62 185 LYS A CA 1
ATOM 1552 C C . LYS A 1 185 ? -0.772 -37.438 -25.656 1 90.62 185 LYS A C 1
ATOM 1554 O O . LYS A 1 185 ? -0.806 -37.031 -26.828 1 90.62 185 LYS A O 1
ATOM 1559 N N . ARG A 1 186 ? 0.001 -37.062 -24.797 1 88.5 186 ARG A N 1
ATOM 1560 C CA . ARG A 1 186 ? 0.882 -35.938 -25.125 1 88.5 186 ARG A CA 1
ATOM 1561 C C . ARG A 1 186 ? 2.131 -36.406 -25.859 1 88.5 186 ARG A C 1
ATOM 1563 O O . ARG A 1 186 ? 2.684 -37.469 -25.531 1 88.5 186 ARG A O 1
ATOM 1570 N N . ASP A 1 187 ? 2.572 -35.594 -26.797 1 81.56 187 ASP A N 1
ATOM 1571 C CA . ASP A 1 187 ? 3.785 -35.906 -27.547 1 81.56 187 ASP A CA 1
ATOM 1572 C C . ASP A 1 187 ? 5.031 -35.469 -26.766 1 81.56 187 ASP A C 1
ATOM 1574 O O . ASP A 1 187 ? 6.113 -36.031 -26.984 1 81.56 187 ASP A O 1
ATOM 1578 N N . ASP A 1 188 ? 4.809 -34.562 -25.922 1 78.94 188 ASP A N 1
ATOM 1579 C CA . ASP A 1 188 ? 5.961 -34.031 -25.203 1 78.94 188 ASP A CA 1
ATOM 1580 C C . ASP A 1 188 ? 6.16 -34.75 -23.875 1 78.94 188 ASP A C 1
ATOM 1582 O O . ASP A 1 188 ? 6.867 -34.25 -22.984 1 78.94 188 ASP A O 1
ATOM 1586 N N . PHE A 1 189 ? 5.383 -35.844 -23.719 1 88.56 189 PHE A N 1
ATOM 1587 C CA . PHE A 1 189 ? 5.629 -36.75 -22.578 1 88.56 189 PHE A CA 1
ATOM 1588 C C . PHE A 1 189 ? 6.926 -37.531 -22.781 1 88.56 189 PHE A C 1
ATOM 1590 O O . PHE A 1 189 ? 6.945 -38.562 -23.438 1 88.56 189 PHE A O 1
ATOM 1597 N N . CYS A 1 190 ? 7.984 -37.031 -22.141 1 77.06 190 CYS A N 1
ATOM 1598 C CA . CYS A 1 190 ? 9.344 -37.438 -22.484 1 77.06 190 CYS A CA 1
ATOM 1599 C C . CYS A 1 190 ? 9.695 -38.781 -21.859 1 77.06 190 CYS A C 1
ATOM 1601 O O . CYS A 1 190 ? 10.273 -38.812 -20.766 1 77.06 190 CYS A O 1
ATOM 1603 N N . ILE A 1 191 ? 9.328 -39.812 -22.531 1 80.44 191 ILE A N 1
ATOM 1604 C CA . ILE A 1 191 ? 9.664 -41.156 -22.094 1 80.44 191 ILE A CA 1
ATOM 1605 C C . ILE A 1 191 ? 10.734 -41.75 -23 1 80.44 191 ILE A C 1
ATOM 1607 O O . ILE A 1 191 ? 10.727 -41.531 -24.203 1 80.44 191 ILE A O 1
ATOM 1611 N N . ASP A 1 192 ? 11.75 -42.375 -22.344 1 68.69 192 ASP A N 1
ATOM 1612 C CA . ASP A 1 192 ? 12.867 -42.938 -23.109 1 68.69 192 ASP A CA 1
ATOM 1613 C C . ASP A 1 192 ? 12.422 -44.094 -24 1 68.69 192 ASP A C 1
ATOM 1615 O O . ASP A 1 192 ? 12.898 -44.219 -25.125 1 68.69 192 ASP A O 1
ATOM 1619 N N . ASP A 1 193 ? 11.625 -44.906 -23.5 1 75.88 193 ASP A N 1
ATOM 1620 C CA . ASP A 1 193 ? 11.109 -46.094 -24.203 1 75.88 193 ASP A CA 1
ATOM 1621 C C . ASP A 1 193 ? 9.617 -46.281 -23.922 1 75.88 193 ASP A C 1
ATOM 1623 O O . ASP A 1 193 ? 9.188 -46.25 -22.766 1 75.88 193 ASP A O 1
ATOM 1627 N N . GLU A 1 194 ? 8.906 -46.5 -25.031 1 87 194 GLU A N 1
ATOM 1628 C CA . GLU A 1 194 ? 7.457 -46.656 -24.906 1 87 194 GLU A CA 1
ATOM 1629 C C . GLU A 1 194 ? 7.09 -47.844 -24.016 1 87 194 GLU A C 1
ATOM 1631 O O . GLU A 1 194 ? 6.004 -47.875 -23.438 1 87 194 GLU A O 1
ATOM 1636 N N . ILE A 1 195 ? 7.992 -48.75 -23.875 1 89.5 195 ILE A N 1
ATOM 1637 C CA . ILE A 1 195 ? 7.73 -49.938 -23.078 1 89.5 195 ILE A CA 1
ATOM 1638 C C . ILE A 1 195 ? 7.531 -49.531 -21.609 1 89.5 195 ILE A C 1
ATOM 1640 O O . ILE A 1 195 ? 6.789 -50.188 -20.875 1 89.5 195 ILE A O 1
ATOM 1644 N N . ILE A 1 196 ? 8.18 -48.469 -21.219 1 90.5 196 ILE A N 1
ATOM 1645 C CA . ILE A 1 196 ? 8.094 -48 -19.844 1 90.5 196 ILE A CA 1
ATOM 1646 C C . ILE A 1 196 ? 6.648 -47.625 -19.531 1 90.5 196 ILE A C 1
ATOM 1648 O O . ILE A 1 196 ? 6.168 -47.875 -18.422 1 90.5 196 ILE A O 1
ATOM 1652 N N . ILE A 1 197 ? 5.965 -47.094 -20.516 1 94.44 197 ILE A N 1
ATOM 1653 C CA . ILE A 1 197 ? 4.566 -46.688 -20.359 1 94.44 197 ILE A CA 1
ATOM 1654 C C . ILE A 1 197 ? 3.713 -47.938 -20.125 1 94.44 197 ILE A C 1
ATOM 1656 O O . ILE A 1 197 ? 2.924 -48 -19.172 1 94.44 197 ILE A O 1
ATOM 1660 N N . TRP A 1 198 ? 3.943 -48.938 -20.969 1 94 198 TRP A N 1
ATOM 1661 C CA . TRP A 1 198 ? 3.184 -50.188 -20.859 1 94 198 TRP A CA 1
ATOM 1662 C C . TRP A 1 198 ? 3.395 -50.844 -19.484 1 94 198 TRP A C 1
ATOM 1664 O O . TRP A 1 198 ? 2.432 -51.188 -18.797 1 94 198 TRP A O 1
ATOM 1674 N N . GLU A 1 199 ? 4.598 -50.875 -19.062 1 93.19 199 GLU A N 1
ATOM 1675 C CA . GLU A 1 199 ? 4.926 -51.531 -17.797 1 93.19 199 GLU A CA 1
ATOM 1676 C C . GLU A 1 199 ? 4.305 -50.781 -16.609 1 93.19 199 GLU A C 1
ATOM 1678 O O . GLU A 1 199 ? 3.762 -51.406 -15.695 1 93.19 199 GLU A O 1
ATOM 1683 N N . ASN A 1 200 ? 4.391 -49.531 -16.609 1 94.62 200 ASN A N 1
ATOM 1684 C CA . ASN A 1 200 ? 3.85 -48.75 -15.508 1 94.62 200 ASN A CA 1
ATOM 1685 C C . ASN A 1 200 ? 2.322 -48.75 -15.508 1 94.62 200 ASN A C 1
ATOM 1687 O O . ASN A 1 200 ? 1.701 -48.781 -14.445 1 94.62 200 ASN A O 1
ATOM 1691 N N . LEU A 1 201 ? 1.72 -48.719 -16.703 1 93.94 201 LEU A N 1
ATOM 1692 C CA . LEU A 1 201 ? 0.265 -48.812 -16.781 1 93.94 201 LEU A CA 1
ATOM 1693 C C . LEU A 1 201 ? -0.23 -50.156 -16.25 1 93.94 201 LEU A C 1
ATOM 1695 O O . LEU A 1 201 ? -1.271 -50.219 -15.586 1 93.94 201 LEU A O 1
ATOM 1699 N N . PHE A 1 202 ? 0.52 -51.125 -16.594 1 90.81 202 PHE A N 1
ATOM 1700 C CA . PHE A 1 202 ? 0.174 -52.438 -16.078 1 90.81 202 PHE A CA 1
ATOM 1701 C C . PHE A 1 202 ? 0.267 -52.469 -14.555 1 90.81 202 PHE A C 1
ATOM 1703 O O . PHE A 1 202 ? -0.621 -52.969 -13.875 1 90.81 202 PHE A O 1
ATOM 1710 N N . LYS A 1 203 ? 1.337 -51.938 -13.992 1 90.69 203 LYS A N 1
ATOM 1711 C CA . LYS A 1 203 ? 1.493 -51.812 -12.547 1 90.69 203 LYS A CA 1
ATOM 1712 C C . LYS A 1 203 ? 0.322 -51.031 -11.93 1 90.69 203 LYS A C 1
ATOM 1714 O O . LYS A 1 203 ? -0.199 -51.438 -10.883 1 90.69 203 LYS A O 1
ATOM 1719 N N . TRP A 1 204 ? -0.028 -49.969 -12.57 1 93.56 204 TRP A N 1
ATOM 1720 C CA . TRP A 1 204 ? -1.158 -49.156 -12.109 1 93.56 204 TRP A CA 1
ATOM 1721 C C . TRP A 1 204 ? -2.439 -50 -12.094 1 93.56 204 TRP A C 1
ATOM 1723 O O . TRP A 1 204 ? -3.193 -49.969 -11.117 1 93.56 204 TRP A O 1
ATOM 1733 N N . ALA A 1 205 ? -2.727 -50.75 -13.156 1 90.81 205 ALA A N 1
ATOM 1734 C CA . ALA A 1 205 ? -3.92 -51.594 -13.258 1 90.81 205 ALA A CA 1
ATOM 1735 C C . ALA A 1 205 ? -3.936 -52.656 -12.164 1 90.81 205 ALA A C 1
ATOM 1737 O O . ALA A 1 205 ? -4.98 -52.938 -11.57 1 90.81 205 ALA A O 1
ATOM 1738 N N . CYS A 1 206 ? -2.801 -53.188 -11.906 1 87.75 206 CYS A N 1
ATOM 1739 C CA . CYS A 1 206 ? -2.689 -54.188 -10.852 1 87.75 206 CYS A CA 1
ATOM 1740 C C . CYS A 1 206 ? -2.953 -53.562 -9.484 1 87.75 206 CYS A C 1
ATOM 1742 O O . CYS A 1 206 ? -3.555 -54.188 -8.617 1 87.75 206 CYS A O 1
ATOM 1744 N N . GLY A 1 207 ? -2.406 -52.375 -9.352 1 87.38 207 GLY A N 1
ATOM 1745 C CA . GLY A 1 207 ? -2.621 -51.656 -8.102 1 87.38 207 GLY A CA 1
ATOM 1746 C C . GLY A 1 207 ? -4.086 -51.375 -7.816 1 87.38 207 GLY A C 1
ATOM 1747 O O . GLY A 1 207 ? -4.504 -51.375 -6.656 1 87.38 207 GLY A O 1
ATOM 1748 N N . GLN A 1 208 ? -4.84 -51.156 -8.906 1 86.06 208 GLN A N 1
ATOM 1749 C CA . GLN A 1 208 ? -6.27 -50.906 -8.758 1 86.06 208 GLN A CA 1
ATOM 1750 C C . GLN A 1 208 ? -7.02 -52.188 -8.352 1 86.06 208 GLN A C 1
ATOM 1752 O O . GLN A 1 208 ? -8.156 -52.094 -7.871 1 86.06 208 GLN A O 1
ATOM 1757 N N . ASN A 1 209 ? -6.422 -53.281 -8.688 1 81.25 209 ASN A N 1
ATOM 1758 C CA . ASN A 1 209 ? -7.008 -54.562 -8.359 1 81.25 209 ASN A CA 1
ATOM 1759 C C . ASN A 1 209 ? -6.059 -55.406 -7.531 1 81.25 209 ASN A C 1
ATOM 1761 O O . ASN A 1 209 ? -5.348 -56.281 -8.07 1 81.25 209 ASN A O 1
ATOM 1765 N N . PRO A 1 210 ? -6.18 -55.312 -6.227 1 75.88 210 PRO A N 1
ATOM 1766 C CA . PRO A 1 210 ? -5.203 -56 -5.398 1 75.88 210 PRO A CA 1
ATOM 1767 C C . PRO A 1 210 ? -5.352 -57.531 -5.48 1 75.88 210 PRO A C 1
ATOM 1769 O O . PRO A 1 210 ? -4.414 -58.25 -5.156 1 75.88 210 PRO A O 1
ATOM 1772 N N . VAL A 1 211 ? -6.41 -58.062 -6.039 1 76.94 211 VAL A N 1
ATOM 1773 C CA . VAL A 1 211 ? -6.656 -59.5 -6.035 1 76.94 211 VAL A CA 1
ATOM 1774 C C . VAL A 1 211 ? -5.957 -60.156 -7.227 1 76.94 211 VAL A C 1
ATOM 1776 O O . VAL A 1 211 ? -5.703 -61.344 -7.223 1 76.94 211 VAL A O 1
ATOM 1779 N N . THR A 1 212 ? -5.633 -59.344 -8.172 1 74.75 212 THR A N 1
ATOM 1780 C CA . THR A 1 212 ? -5.055 -59.906 -9.391 1 74.75 212 THR A CA 1
ATOM 1781 C C . THR A 1 212 ? -3.584 -60.25 -9.18 1 74.75 212 THR A C 1
ATOM 1783 O O . THR A 1 212 ? -2.836 -59.469 -8.586 1 74.75 212 THR A O 1
ATOM 1786 N N . HIS A 1 213 ? -3.26 -61.438 -9.5 1 76 213 HIS A N 1
ATOM 1787 C CA . HIS A 1 213 ? -1.887 -61.906 -9.359 1 76 213 HIS A CA 1
ATOM 1788 C C . HIS A 1 213 ? -0.95 -61.188 -10.305 1 76 213 HIS A C 1
ATOM 1790 O O . HIS A 1 213 ? -1.343 -60.812 -11.414 1 76 213 HIS A O 1
ATOM 1796 N N . GLN A 1 214 ? 0.292 -60.969 -9.875 1 72.88 214 GLN A N 1
ATOM 1797 C CA . GLN A 1 214 ? 1.283 -60.281 -10.703 1 72.88 214 GLN A CA 1
ATOM 1798 C C . GLN A 1 214 ? 1.773 -61.188 -11.836 1 72.88 214 GLN A C 1
ATOM 1800 O O . GLN A 1 214 ? 2.164 -60.688 -12.898 1 72.88 214 GLN A O 1
ATOM 1805 N N . ASP A 1 215 ? 1.593 -62.469 -11.539 1 76.94 215 ASP A N 1
ATOM 1806 C CA . ASP A 1 215 ? 2.014 -63.469 -12.539 1 76.94 215 ASP A CA 1
ATOM 1807 C C . ASP A 1 215 ? 0.866 -63.812 -13.492 1 76.94 215 ASP A C 1
ATOM 1809 O O . ASP A 1 215 ? -0.12 -64.438 -13.078 1 76.94 215 ASP A O 1
ATOM 1813 N N . ILE A 1 216 ? 1.038 -63.562 -14.664 1 78 216 ILE A N 1
ATOM 1814 C CA . ILE A 1 216 ? 0.015 -63.688 -15.695 1 78 216 ILE A CA 1
ATOM 1815 C C . ILE A 1 216 ? -0.368 -65.188 -15.844 1 78 216 ILE A C 1
ATOM 1817 O O . ILE A 1 216 ? -1.504 -65.5 -16.203 1 78 216 ILE A O 1
ATOM 1821 N N . ASN A 1 217 ? 0.57 -66 -15.648 1 80.31 217 ASN A N 1
ATOM 1822 C CA . ASN A 1 217 ? 0.326 -67.438 -15.82 1 80.31 217 ASN A CA 1
ATOM 1823 C C . ASN A 1 217 ? -0.73 -67.938 -14.844 1 80.31 217 ASN A C 1
ATOM 1825 O O . ASN A 1 217 ? -1.296 -69 -15.047 1 80.31 217 ASN A O 1
ATOM 1829 N N . LYS A 1 218 ? -1.028 -67.188 -13.883 1 86.25 218 LYS A N 1
ATOM 1830 C CA . LYS A 1 218 ? -1.997 -67.625 -12.867 1 86.25 218 LYS A CA 1
ATOM 1831 C C . LYS A 1 218 ? -3.332 -66.875 -13.07 1 86.25 218 LYS A C 1
ATOM 1833 O O . LYS A 1 218 ? -4.234 -67 -12.242 1 86.25 218 LYS A O 1
ATOM 1838 N N . TRP A 1 219 ? -3.414 -66.188 -14.273 1 87.38 219 TRP A N 1
ATOM 1839 C CA . TRP A 1 219 ? -4.617 -65.375 -14.508 1 87.38 219 TRP A CA 1
ATOM 1840 C C . TRP A 1 219 ? -5.746 -66.25 -15.039 1 87.38 219 TRP A C 1
ATOM 1842 O O . TRP A 1 219 ? -5.52 -67.125 -15.859 1 87.38 219 TRP A O 1
ATOM 1852 N N . ASN A 1 220 ? -6.828 -66.125 -14.492 1 85.06 220 ASN A N 1
ATOM 1853 C CA . ASN A 1 220 ? -8.031 -66.812 -15.031 1 85.06 220 ASN A CA 1
ATOM 1854 C C . ASN A 1 220 ? -8.773 -65.875 -15.984 1 85.06 220 ASN A C 1
ATOM 1856 O O . ASN A 1 220 ? -8.312 -64.75 -16.25 1 85.06 220 ASN A O 1
ATOM 1860 N N . LYS A 1 221 ? -9.828 -66.312 -16.562 1 86.94 221 LYS A N 1
ATOM 1861 C CA . LYS A 1 221 ? -10.578 -65.5 -17.562 1 86.94 221 LYS A CA 1
ATOM 1862 C C . LYS A 1 221 ? -11.117 -64.25 -16.969 1 86.94 221 LYS A C 1
ATOM 1864 O O . LYS A 1 221 ? -11.141 -63.188 -17.641 1 86.94 221 LYS A O 1
ATOM 1869 N N . ASN A 1 222 ? -11.469 -64.312 -15.781 1 86.69 222 ASN A N 1
ATOM 1870 C CA . ASN A 1 222 ? -11.992 -63.125 -15.102 1 86.69 222 ASN A CA 1
ATOM 1871 C C . ASN A 1 222 ? -10.914 -62.062 -14.914 1 86.69 222 ASN A C 1
ATOM 1873 O O . ASN A 1 222 ? -11.195 -60.844 -15.039 1 86.69 222 ASN A O 1
ATOM 1877 N N . ASP A 1 223 ? -9.742 -62.469 -14.641 1 86.88 223 ASP A N 1
ATOM 1878 C CA . ASP A 1 223 ? -8.633 -61.531 -14.453 1 86.88 223 ASP A CA 1
ATOM 1879 C C . ASP A 1 223 ? -8.359 -60.75 -15.734 1 86.88 223 ASP A C 1
ATOM 1881 O O . ASP A 1 223 ? -8.164 -59.531 -15.695 1 86.88 223 ASP A O 1
ATOM 1885 N N . PHE A 1 224 ? -8.469 -61.5 -16.797 1 88.81 224 PHE A N 1
ATOM 1886 C CA . PHE A 1 224 ? -8.219 -60.844 -18.078 1 88.81 224 PHE A CA 1
ATOM 1887 C C . PHE A 1 224 ? -9.312 -59.844 -18.406 1 88.81 224 PHE A C 1
ATOM 1889 O O . PHE A 1 224 ? -9.039 -58.75 -18.938 1 88.81 224 PHE A O 1
ATOM 1896 N N . THR A 1 225 ? -10.438 -60.125 -18.031 1 88.44 225 THR A N 1
ATOM 1897 C CA . THR A 1 225 ? -11.57 -59.25 -18.312 1 88.44 225 THR A CA 1
ATOM 1898 C C . THR A 1 225 ? -11.461 -57.969 -17.484 1 88.44 225 THR A C 1
ATOM 1900 O O . THR A 1 225 ? -11.641 -56.875 -18.016 1 88.44 225 THR A O 1
ATOM 1903 N N . VAL A 1 226 ? -11.156 -58.156 -16.219 1 87.88 226 VAL A N 1
ATOM 1904 C CA . VAL A 1 226 ? -11.078 -57.031 -15.312 1 87.88 226 VAL A CA 1
ATOM 1905 C C . VAL A 1 226 ? -9.93 -56.094 -15.727 1 87.88 226 VAL A C 1
ATOM 1907 O O . VAL A 1 226 ? -10.102 -54.906 -15.82 1 87.88 226 VAL A O 1
ATOM 1910 N N . MET A 1 227 ? -8.805 -56.719 -15.984 1 89.06 227 MET A N 1
ATOM 1911 C CA . MET A 1 227 ? -7.625 -55.969 -16.391 1 89.06 227 MET A CA 1
ATOM 1912 C C . MET A 1 227 ? -7.84 -55.312 -17.75 1 89.06 227 MET A C 1
ATOM 1914 O O . MET A 1 227 ? -7.422 -54.156 -17.969 1 89.06 227 MET A O 1
ATOM 1918 N N . GLY A 1 228 ? -8.469 -56.062 -18.594 1 89 228 GLY A N 1
ATOM 1919 C CA . GLY A 1 228 ? -8.781 -55.5 -19.906 1 89 228 GLY A CA 1
ATOM 1920 C C . GLY A 1 228 ? -9.656 -54.25 -19.844 1 89 228 GLY A C 1
ATOM 1921 O O . GLY A 1 228 ? -9.398 -53.281 -20.531 1 89 228 GLY A O 1
ATOM 1922 N N . ARG A 1 229 ? -10.57 -54.25 -18.984 1 88.88 229 ARG A N 1
ATOM 1923 C CA . ARG A 1 229 ? -11.469 -53.094 -18.812 1 88.88 229 ARG A CA 1
ATOM 1924 C C . ARG A 1 229 ? -10.711 -51.875 -18.281 1 88.88 229 ARG A C 1
ATOM 1926 O O . ARG A 1 229 ? -10.984 -50.75 -18.688 1 88.88 229 ARG A O 1
ATOM 1933 N N . ARG A 1 230 ? -9.797 -52.125 -17.406 1 88.5 230 ARG A N 1
ATOM 1934 C CA . ARG A 1 230 ? -9.039 -51.062 -16.781 1 88.5 230 ARG A CA 1
ATOM 1935 C C . ARG A 1 230 ? -8.039 -50.438 -17.766 1 88.5 230 ARG A C 1
ATOM 1937 O O . ARG A 1 230 ? -7.852 -49.219 -17.781 1 88.5 230 ARG A O 1
ATOM 1944 N N . LEU A 1 231 ? -7.461 -51.312 -18.625 1 92.94 231 LEU A N 1
ATOM 1945 C CA . LEU A 1 231 ? -6.371 -50.844 -19.484 1 92.94 231 LEU A CA 1
ATOM 1946 C C . LEU A 1 231 ? -6.906 -50.375 -20.828 1 92.94 231 LEU A C 1
ATOM 1948 O O . LEU A 1 231 ? -6.203 -49.656 -21.547 1 92.94 231 LEU A O 1
ATOM 1952 N N . ASN A 1 232 ? -8.086 -50.719 -21.156 1 92 232 ASN A N 1
ATOM 1953 C CA . ASN A 1 232 ? -8.656 -50.469 -22.469 1 92 232 ASN A CA 1
ATOM 1954 C C . ASN A 1 232 ? -8.625 -48.969 -22.812 1 92 232 ASN A C 1
ATOM 1956 O O . ASN A 1 232 ? -8.367 -48.625 -23.969 1 92 232 ASN A O 1
ATOM 1960 N N . ARG A 1 233 ? -8.812 -48.188 -21.875 1 92 233 ARG A N 1
ATOM 1961 C CA . ARG A 1 233 ? -8.906 -46.75 -22.094 1 92 233 ARG A CA 1
ATOM 1962 C C . ARG A 1 233 ? -7.547 -46.156 -22.484 1 92 233 ARG A C 1
ATOM 1964 O O . ARG A 1 233 ? -7.477 -45.094 -23.109 1 92 233 ARG A O 1
ATOM 1971 N N . PHE A 1 234 ? -6.516 -46.844 -22.078 1 94.94 234 PHE A N 1
ATOM 1972 C CA . PHE A 1 234 ? -5.172 -46.312 -22.281 1 94.94 234 PHE A CA 1
ATOM 1973 C C . PHE A 1 234 ? -4.566 -46.844 -23.578 1 94.94 234 PHE A C 1
ATOM 1975 O O . PHE A 1 234 ? -3.639 -46.25 -24.109 1 94.94 234 PHE A O 1
ATOM 1982 N N . ILE A 1 235 ? -5.043 -47.938 -24.109 1 93.12 235 ILE A N 1
ATOM 1983 C CA . ILE A 1 235 ? -4.438 -48.688 -25.203 1 93.12 235 ILE A CA 1
ATOM 1984 C C . ILE A 1 235 ? -4.281 -47.781 -26.422 1 93.12 235 ILE A C 1
ATOM 1986 O O . ILE A 1 235 ? -3.213 -47.75 -27.047 1 93.12 235 ILE A O 1
ATOM 1990 N N . PRO A 1 236 ? -5.277 -47 -26.703 1 90.31 236 PRO A N 1
ATOM 1991 C CA . PRO A 1 236 ? -5.141 -46.156 -27.891 1 90.31 236 PRO A CA 1
ATOM 1992 C C . PRO A 1 236 ? -4.047 -45.094 -27.734 1 90.31 236 PRO A C 1
ATOM 1994 O O . PRO A 1 236 ? -3.566 -44.562 -28.734 1 90.31 236 PRO A O 1
ATOM 1997 N N . SER A 1 237 ? -3.625 -44.812 -26.5 1 92.25 237 SER A N 1
ATOM 1998 C CA . SER A 1 237 ? -2.668 -43.719 -26.266 1 92.25 237 SER A CA 1
ATOM 1999 C C . SER A 1 237 ? -1.242 -44.25 -26.188 1 92.25 237 SER A C 1
ATOM 2001 O O . SER A 1 237 ? -0.285 -43.469 -26.125 1 92.25 237 SER A O 1
ATOM 2003 N N . ILE A 1 238 ? -1.196 -45.562 -26.203 1 93.06 238 ILE A N 1
ATOM 2004 C CA . ILE A 1 238 ? 0.127 -46.188 -26.188 1 93.06 238 ILE A CA 1
ATOM 2005 C C . ILE A 1 238 ? 0.645 -46.312 -27.625 1 93.06 238 ILE A C 1
ATOM 2007 O O . ILE A 1 238 ? -0.078 -46.781 -28.516 1 93.06 238 ILE A O 1
ATOM 2011 N N . ARG A 1 239 ? 1.842 -45.906 -27.781 1 88.56 239 ARG A N 1
ATOM 2012 C CA . ARG A 1 239 ? 2.463 -46 -29.109 1 88.56 239 ARG A CA 1
ATOM 2013 C C . ARG A 1 239 ? 3.234 -47.281 -29.266 1 88.56 239 ARG A C 1
ATOM 2015 O O . ARG A 1 239 ? 4.465 -47.281 -29.281 1 88.56 239 ARG A O 1
ATOM 2022 N N . PHE A 1 240 ? 2.475 -48.312 -29.562 1 89.69 240 PHE A N 1
ATOM 2023 C CA . PHE A 1 240 ? 2.988 -49.688 -29.531 1 89.69 240 PHE A CA 1
ATOM 2024 C C . PHE A 1 240 ? 4.031 -49.875 -30.625 1 89.69 240 PHE A C 1
ATOM 2026 O O . PHE A 1 240 ? 4.961 -50.688 -30.469 1 89.69 240 PHE A O 1
ATOM 2033 N N . TYR A 1 241 ? 3.826 -49.125 -31.688 1 81.62 241 TYR A N 1
ATOM 2034 C CA . TYR A 1 241 ? 4.734 -49.281 -32.812 1 81.62 241 TYR A CA 1
ATOM 2035 C C . TYR A 1 241 ? 6.133 -48.781 -32.469 1 81.62 241 TYR A C 1
ATOM 2037 O O . TYR A 1 241 ? 7.105 -49.125 -33.156 1 81.62 241 TYR A O 1
ATOM 2045 N N . ASN A 1 242 ? 6.184 -48 -31.422 1 79.94 242 ASN A N 1
ATOM 2046 C CA . ASN A 1 242 ? 7.465 -47.438 -31.016 1 79.94 242 ASN A CA 1
ATOM 2047 C C . ASN A 1 242 ? 8.18 -48.375 -30.016 1 79.94 242 ASN A C 1
ATOM 2049 O O . ASN A 1 242 ? 9.305 -48.062 -29.594 1 79.94 242 ASN A O 1
ATOM 2053 N N . ILE A 1 243 ? 7.562 -49.438 -29.688 1 85.12 243 ILE A N 1
ATOM 2054 C CA . ILE A 1 243 ? 8.172 -50.469 -28.812 1 85.12 243 ILE A CA 1
ATOM 2055 C C . ILE A 1 243 ? 9.039 -51.406 -29.641 1 85.12 243 ILE A C 1
ATOM 2057 O O . ILE A 1 243 ? 8.633 -51.844 -30.734 1 85.12 243 ILE A O 1
ATOM 2061 N N . SER A 1 244 ? 10.242 -51.688 -29.125 1 79.81 244 SER A N 1
ATOM 2062 C CA . SER A 1 244 ? 11.141 -52.594 -29.844 1 79.81 244 SER A CA 1
ATOM 2063 C C . SER A 1 244 ? 10.5 -53.969 -30.031 1 79.81 244 SER A C 1
ATOM 2065 O O . SER A 1 244 ? 9.648 -54.375 -29.25 1 79.81 244 SER A O 1
ATOM 2067 N N . SER A 1 245 ? 10.914 -54.688 -31.125 1 81.62 245 SER A N 1
ATOM 2068 C CA . SER A 1 245 ? 10.375 -56 -31.422 1 81.62 245 SER A CA 1
ATOM 2069 C C . SER A 1 245 ? 10.641 -56.969 -30.281 1 81.62 245 SER A C 1
ATOM 2071 O O . SER A 1 245 ? 9.773 -57.781 -29.922 1 81.62 245 SER A O 1
ATOM 2073 N N . GLU A 1 246 ? 11.789 -56.844 -29.656 1 82.56 246 GLU A N 1
ATOM 2074 C CA . GLU A 1 246 ? 12.141 -57.688 -28.547 1 82.56 246 GLU A CA 1
ATOM 2075 C C . GLU A 1 246 ? 11.227 -57.469 -27.344 1 82.56 246 GLU A C 1
ATOM 2077 O O . GLU A 1 246 ? 10.648 -58.406 -26.812 1 82.56 246 GLU A O 1
ATOM 2082 N N . ASP A 1 247 ? 11.133 -56.219 -27.062 1 88.44 247 ASP A N 1
ATOM 2083 C CA . ASP A 1 247 ? 10.312 -55.875 -25.906 1 88.44 247 ASP A CA 1
ATOM 2084 C C . ASP A 1 247 ? 8.844 -56.188 -26.156 1 88.44 247 ASP A C 1
ATOM 2086 O O . ASP A 1 247 ? 8.125 -56.625 -25.25 1 88.44 247 ASP A O 1
ATOM 2090 N N . PHE A 1 248 ? 8.383 -56 -27.391 1 91.31 248 PHE A N 1
ATOM 2091 C CA . PHE A 1 248 ? 7 -56.344 -27.719 1 91.31 248 PHE A CA 1
ATOM 2092 C C . PHE A 1 248 ? 6.719 -57.812 -27.516 1 91.31 248 PHE A C 1
ATOM 2094 O O . PHE A 1 248 ? 5.727 -58.188 -26.891 1 91.31 248 PHE A O 1
ATOM 2101 N N . LEU A 1 249 ? 7.559 -58.656 -27.938 1 90.88 249 LEU A N 1
ATOM 2102 C CA . LEU A 1 249 ? 7.363 -60.094 -27.859 1 90.88 249 LEU A CA 1
ATOM 2103 C C . LEU A 1 249 ? 7.465 -60.594 -26.422 1 90.88 249 LEU A C 1
ATOM 2105 O O . LEU A 1 249 ? 6.707 -61.469 -26.016 1 90.88 249 LEU A O 1
ATOM 2109 N N . LEU A 1 250 ? 8.383 -60 -25.672 1 90.06 250 LEU A N 1
ATOM 2110 C CA . LEU A 1 250 ? 8.68 -60.531 -24.344 1 90.06 250 LEU A CA 1
ATOM 2111 C C . LEU A 1 250 ? 7.754 -59.906 -23.297 1 90.06 250 LEU A C 1
ATOM 2113 O O . LEU A 1 250 ? 7.375 -60.594 -22.328 1 90.06 250 LEU A O 1
ATOM 2117 N N . LYS A 1 251 ? 7.391 -58.75 -23.5 1 91.19 251 LYS A N 1
ATOM 2118 C CA . LYS A 1 251 ? 6.75 -58.031 -22.391 1 91.19 251 LYS A CA 1
ATOM 2119 C C . LYS A 1 251 ? 5.309 -57.688 -22.734 1 91.19 251 LYS A C 1
ATOM 2121 O O . LYS A 1 251 ? 4.484 -57.469 -21.844 1 91.19 251 LYS A O 1
ATOM 2126 N N . VAL A 1 252 ? 4.938 -57.531 -24.031 1 93.31 252 VAL A N 1
ATOM 2127 C CA . VAL A 1 252 ? 3.6 -57.094 -24.406 1 93.31 252 VAL A CA 1
ATOM 2128 C C . VAL A 1 252 ? 2.783 -58.281 -24.922 1 93.31 252 VAL A C 1
ATOM 2130 O O . VAL A 1 252 ? 1.654 -58.5 -24.469 1 93.31 252 VAL A O 1
ATOM 2133 N N . TYR A 1 253 ? 3.387 -59.094 -25.656 1 92.12 253 TYR A N 1
ATOM 2134 C CA . TYR A 1 253 ? 2.684 -60.156 -26.375 1 92.12 253 TYR A CA 1
ATOM 2135 C C . TYR A 1 253 ? 2.072 -61.156 -25.391 1 92.12 253 TYR A C 1
ATOM 2137 O O . TYR A 1 253 ? 0.977 -61.688 -25.641 1 92.12 253 TYR A O 1
ATOM 2145 N N . PRO A 1 254 ? 2.75 -61.562 -24.344 1 88.56 254 PRO A N 1
ATOM 2146 C CA . PRO A 1 254 ? 2.133 -62.469 -23.391 1 88.56 254 PRO A CA 1
ATOM 2147 C C . PRO A 1 254 ? 0.763 -62 -22.906 1 88.56 254 PRO A C 1
ATOM 2149 O O . PRO A 1 254 ? -0.049 -62.812 -22.453 1 88.56 254 PRO A O 1
ATOM 2152 N N . PHE A 1 255 ? 0.558 -60.719 -23.047 1 89.31 255 PHE A N 1
ATOM 2153 C CA . PHE A 1 255 ? -0.711 -60.156 -22.625 1 89.31 255 PHE A CA 1
ATOM 2154 C C . PHE A 1 255 ? -1.608 -59.875 -23.812 1 89.31 255 PHE A C 1
ATOM 2156 O O . PHE A 1 255 ? -2.447 -58.969 -23.766 1 89.31 255 PHE A O 1
ATOM 2163 N N . LYS A 1 256 ? -1.514 -60.531 -24.844 1 89.69 256 LYS A N 1
ATOM 2164 C CA . LYS A 1 256 ? -2.193 -60.312 -26.109 1 89.69 256 LYS A CA 1
ATOM 2165 C C . LYS A 1 256 ? -3.709 -60.375 -25.953 1 89.69 256 LYS A C 1
ATOM 2167 O O . LYS A 1 256 ? -4.445 -59.75 -26.703 1 89.69 256 LYS A O 1
ATOM 2172 N N . GLU A 1 257 ? -4.113 -61.062 -24.969 1 88.44 257 GLU A N 1
ATOM 2173 C CA . GLU A 1 257 ? -5.555 -61.188 -24.766 1 88.44 257 GLU A CA 1
ATOM 2174 C C . GLU A 1 257 ? -6.176 -59.875 -24.344 1 88.44 257 GLU A C 1
ATOM 2176 O O . GLU A 1 257 ? -7.391 -59.688 -24.453 1 88.44 257 GLU A O 1
ATOM 2181 N N . LEU A 1 258 ? -5.336 -59.031 -23.844 1 90 258 LEU A N 1
ATOM 2182 C CA . LEU A 1 258 ? -5.812 -57.719 -23.391 1 90 258 LEU A CA 1
ATOM 2183 C C . LEU A 1 258 ? -5.887 -56.719 -24.547 1 90 258 LEU A C 1
ATOM 2185 O O . LEU A 1 258 ? -6.473 -55.656 -24.406 1 90 258 LEU A O 1
ATOM 2189 N N . LEU A 1 259 ? -5.289 -57.031 -25.641 1 92.12 259 LEU A N 1
ATOM 2190 C CA . LEU A 1 259 ? -5.152 -56.125 -26.766 1 92.12 259 LEU A CA 1
ATOM 2191 C C . LEU A 1 259 ? -6.016 -56.562 -27.938 1 92.12 259 LEU A C 1
ATOM 2193 O O . LEU A 1 259 ? -6.301 -57.75 -28.094 1 92.12 259 LEU A O 1
ATOM 2197 N N . PRO A 1 260 ? -6.473 -55.594 -28.75 1 90.62 260 PRO A N 1
ATOM 2198 C CA . PRO A 1 260 ? -7.207 -55.969 -29.953 1 90.62 260 PRO A CA 1
ATOM 2199 C C . PRO A 1 260 ? -6.359 -56.781 -30.922 1 90.62 260 PRO A C 1
ATOM 2201 O O . PRO A 1 260 ? -5.191 -56.469 -31.156 1 90.62 260 PRO A O 1
ATOM 2204 N N . ASN A 1 261 ? -6.988 -57.719 -31.469 1 91.19 261 ASN A N 1
ATOM 2205 C CA . ASN A 1 261 ? -6.277 -58.625 -32.344 1 91.19 261 ASN A CA 1
ATOM 2206 C C . ASN A 1 261 ? -5.707 -57.906 -33.562 1 91.19 261 ASN A C 1
ATOM 2208 O O . ASN A 1 261 ? -4.602 -58.219 -34.031 1 91.19 261 ASN A O 1
ATOM 2212 N N . ASP A 1 262 ? -6.484 -57.031 -34 1 89.56 262 ASP A N 1
ATOM 2213 C CA . ASP A 1 262 ? -6.027 -56.281 -35.156 1 89.56 262 ASP A CA 1
ATOM 2214 C C . ASP A 1 262 ? -4.746 -55.5 -34.844 1 89.56 262 ASP A C 1
ATOM 2216 O O . ASP A 1 262 ? -3.85 -55.406 -35.688 1 89.56 262 ASP A O 1
ATOM 2220 N N . LEU A 1 263 ? -4.664 -55.031 -33.688 1 90.75 263 LEU A N 1
ATOM 2221 C CA . LEU A 1 263 ? -3.482 -54.281 -33.281 1 90.75 263 LEU A CA 1
ATOM 2222 C C . LEU A 1 263 ? -2.258 -55.188 -33.219 1 90.75 263 LEU A C 1
ATOM 2224 O O . LEU A 1 263 ? -1.191 -54.844 -33.719 1 90.75 263 LEU A O 1
ATOM 2228 N N . ILE A 1 264 ? -2.457 -56.344 -32.656 1 91.25 264 ILE A N 1
ATOM 2229 C CA . ILE A 1 264 ? -1.365 -57.312 -32.531 1 91.25 264 ILE A CA 1
ATOM 2230 C C . ILE A 1 264 ? -0.85 -57.719 -33.906 1 91.25 264 ILE A C 1
ATOM 2232 O O . ILE A 1 264 ? 0.359 -57.688 -34.156 1 91.25 264 ILE A O 1
ATOM 2236 N N . ASN A 1 265 ? -1.764 -57.969 -34.75 1 87.62 265 ASN A N 1
ATOM 2237 C CA . ASN A 1 265 ? -1.392 -58.344 -36.094 1 87.62 265 ASN A CA 1
ATOM 2238 C C . ASN A 1 265 ? -0.65 -57.25 -36.844 1 87.62 265 ASN A C 1
ATOM 2240 O O . ASN A 1 265 ? 0.337 -57.5 -37.531 1 87.62 265 ASN A O 1
ATOM 2244 N N . ASN A 1 266 ? -1.126 -56.094 -36.625 1 87 266 ASN A N 1
ATOM 2245 C CA . ASN A 1 266 ? -0.513 -54.938 -37.25 1 87 266 ASN A CA 1
ATOM 2246 C C . ASN A 1 266 ? 0.901 -54.688 -36.75 1 87 266 ASN A C 1
ATOM 2248 O O . ASN A 1 266 ? 1.791 -54.312 -37.531 1 87 266 ASN A O 1
ATOM 2252 N N . ILE A 1 267 ? 1.11 -54.906 -35.531 1 88.5 267 ILE A N 1
ATOM 2253 C CA . ILE A 1 267 ? 2.426 -54.688 -34.938 1 88.5 267 ILE A CA 1
ATOM 2254 C C . ILE A 1 267 ? 3.402 -55.75 -35.438 1 88.5 267 ILE A C 1
ATOM 2256 O O . ILE A 1 267 ? 4.551 -55.438 -35.781 1 88.5 267 ILE A O 1
ATOM 2260 N N . PHE A 1 268 ? 2.879 -56.938 -35.562 1 85.44 268 PHE A N 1
ATOM 2261 C CA . PHE A 1 268 ? 3.697 -58 -36.125 1 85.44 268 PHE A CA 1
ATOM 2262 C C . PHE A 1 268 ? 4.102 -57.656 -37.562 1 85.44 268 PHE A C 1
ATOM 2264 O O . PHE A 1 268 ? 5.273 -57.781 -37.938 1 85.44 268 PHE A O 1
ATOM 2271 N N . ALA A 1 269 ? 3.129 -57.25 -38.25 1 82.94 269 ALA A N 1
ATOM 2272 C CA . ALA A 1 269 ? 3.402 -56.875 -39.656 1 82.94 269 ALA A CA 1
ATOM 2273 C C . ALA A 1 269 ? 4.41 -55.719 -39.719 1 82.94 269 ALA A C 1
ATOM 2275 O O . ALA A 1 269 ? 5.297 -55.719 -40.562 1 82.94 269 ALA A O 1
ATOM 2276 N N . TYR A 1 270 ? 4.281 -54.812 -38.844 1 82.19 270 TYR A N 1
ATOM 2277 C CA . TYR A 1 270 ? 5.152 -53.656 -38.812 1 82.19 270 TYR A CA 1
ATOM 2278 C C . TYR A 1 270 ? 6.602 -54.062 -38.562 1 82.19 270 TYR A C 1
ATOM 2280 O O . TYR A 1 270 ? 7.516 -53.562 -39.219 1 82.19 270 TYR A O 1
ATOM 2288 N N . HIS A 1 271 ? 6.863 -54.969 -37.625 1 78.31 271 HIS A N 1
ATOM 2289 C CA . HIS A 1 271 ? 8.219 -55.344 -37.25 1 78.31 271 HIS A CA 1
ATOM 2290 C C . HIS A 1 271 ? 8.797 -56.375 -38.219 1 78.31 271 HIS A C 1
ATOM 2292 O O . HIS A 1 271 ? 10.008 -56.406 -38.406 1 78.31 271 HIS A O 1
ATOM 2298 N N . MET A 1 272 ? 7.93 -57.156 -38.812 1 77.12 272 MET A N 1
ATOM 2299 C CA . MET A 1 272 ? 8.414 -58.281 -39.594 1 77.12 272 MET A CA 1
ATOM 2300 C C . MET A 1 272 ? 8.586 -57.875 -41.062 1 77.12 272 MET A C 1
ATOM 2302 O O . MET A 1 272 ? 9.383 -58.469 -41.781 1 77.12 272 MET A O 1
ATOM 2306 N N . VAL A 1 273 ? 7.73 -56.938 -41.531 1 67.81 273 VAL A N 1
ATOM 2307 C CA . VAL A 1 273 ? 7.816 -56.531 -42.938 1 67.81 273 VAL A CA 1
ATOM 2308 C C . VAL A 1 273 ? 8.266 -55.094 -43.031 1 67.81 273 VAL A C 1
ATOM 2310 O O . VAL A 1 273 ? 7.434 -54.188 -43.156 1 67.81 273 VAL A O 1
ATOM 2313 N N . PRO A 1 274 ? 9.562 -54.906 -43.062 1 57.22 274 PRO A N 1
ATOM 2314 C CA . PRO A 1 274 ? 10.07 -53.531 -43 1 57.22 274 PRO A CA 1
ATOM 2315 C C . PRO A 1 274 ? 9.594 -52.688 -44.188 1 57.22 274 PRO A C 1
ATOM 2317 O O . PRO A 1 274 ? 9.32 -51.5 -44.031 1 57.22 274 PRO A O 1
ATOM 2320 N N . ASN A 1 275 ? 9.445 -53.219 -45.312 1 57.16 275 ASN A N 1
ATOM 2321 C CA . ASN A 1 275 ? 9.055 -52.5 -46.5 1 57.16 275 ASN A CA 1
ATOM 2322 C C . ASN A 1 275 ? 7.613 -52 -46.438 1 57.16 275 ASN A C 1
ATOM 2324 O O . ASN A 1 275 ? 7.23 -51.062 -47.125 1 57.16 275 ASN A O 1
ATOM 2328 N N . ASN A 1 276 ? 6.805 -52.625 -45.688 1 53 276 ASN A N 1
ATOM 2329 C CA . ASN A 1 276 ? 5.387 -52.281 -45.562 1 53 276 ASN A CA 1
ATOM 2330 C C . ASN A 1 276 ? 5.133 -51.312 -44.406 1 53 276 ASN A C 1
ATOM 2332 O O . ASN A 1 276 ? 3.996 -50.875 -44.188 1 53 276 ASN A O 1
ATOM 2336 N N . ARG A 1 277 ? 6.188 -50.875 -43.75 1 61.5 277 ARG A N 1
ATOM 2337 C CA . ARG A 1 277 ? 6.039 -49.969 -42.625 1 61.5 277 ARG A CA 1
ATOM 2338 C C . ARG A 1 277 ? 5.391 -48.656 -43.062 1 61.5 277 ARG A C 1
ATOM 2340 O O . ARG A 1 277 ? 4.645 -48.031 -42.281 1 61.5 277 ARG A O 1
ATOM 2347 N N . GLN A 1 278 ? 5.664 -48.375 -44.312 1 53.06 278 GLN A N 1
ATOM 2348 C CA . GLN A 1 278 ? 5.234 -47.094 -44.844 1 53.06 278 GLN A CA 1
ATOM 2349 C C . GLN A 1 278 ? 3.711 -47 -44.906 1 53.06 278 GLN A C 1
ATOM 2351 O O . GLN A 1 278 ? 3.143 -45.906 -44.844 1 53.06 278 GLN A O 1
ATOM 2356 N N . ASN A 1 279 ? 3.062 -48.125 -44.969 1 52.5 279 ASN A N 1
ATOM 2357 C CA . ASN A 1 279 ? 1.62 -48.125 -45.188 1 52.5 279 ASN A CA 1
ATOM 2358 C C . ASN A 1 279 ? 0.849 -48.125 -43.875 1 52.5 279 ASN A C 1
ATOM 2360 O O . ASN A 1 279 ? -0.38 -48.031 -43.875 1 52.5 279 ASN A O 1
ATOM 2364 N N . ILE A 1 280 ? 1.63 -48.156 -42.812 1 57.25 280 ILE A N 1
ATOM 2365 C CA . ILE A 1 280 ? 0.972 -48.188 -41.5 1 57.25 280 ILE A CA 1
ATOM 2366 C C . ILE A 1 280 ? 1.069 -46.812 -40.844 1 57.25 280 ILE A C 1
ATOM 2368 O O . ILE A 1 280 ? 2.162 -46.25 -40.719 1 57.25 280 ILE A O 1
ATOM 2372 N N . ILE A 1 281 ? -0.074 -46.188 -40.688 1 58.81 281 ILE A N 1
ATOM 2373 C CA . ILE A 1 281 ? -0.137 -44.906 -40 1 58.81 281 ILE A CA 1
ATOM 2374 C C . ILE A 1 281 ? 0.244 -45.062 -38.531 1 58.81 281 ILE A C 1
ATOM 2376 O O . ILE A 1 281 ? -0.453 -45.75 -37.781 1 58.81 281 ILE A O 1
ATOM 2380 N N . THR A 1 282 ? 1.499 -44.812 -38.25 1 63.66 282 THR A N 1
ATOM 2381 C CA . THR A 1 282 ? 1.957 -44.969 -36.875 1 63.66 282 THR A CA 1
ATOM 2382 C C . THR A 1 282 ? 1.925 -43.625 -36.156 1 63.66 282 THR A C 1
ATOM 2384 O O . THR A 1 282 ? 1.94 -42.562 -36.781 1 63.66 282 THR A O 1
ATOM 2387 N N . GLN A 1 283 ? 1.537 -43.688 -34.875 1 65.94 283 GLN A N 1
ATOM 2388 C CA . GLN A 1 283 ? 1.65 -42.5 -34.031 1 65.94 283 GLN A CA 1
ATOM 2389 C C . GLN A 1 283 ? 3.096 -42 -33.969 1 65.94 283 GLN A C 1
ATOM 2391 O O . GLN A 1 283 ? 4.027 -42.812 -34 1 65.94 283 GLN A O 1
ATOM 2396 N N . PRO A 1 284 ? 3.234 -40.719 -34 1 62.38 284 PRO A N 1
ATOM 2397 C CA . PRO A 1 284 ? 4.594 -40.156 -33.969 1 62.38 284 PRO A CA 1
ATOM 2398 C C . PRO A 1 284 ? 5.328 -40.5 -32.656 1 62.38 284 PRO A C 1
ATOM 2400 O O . PRO A 1 284 ? 4.691 -40.781 -31.641 1 62.38 284 PRO A O 1
ATOM 2403 N N . TYR A 1 285 ? 6.605 -40.531 -32.719 1 60.88 285 TYR A N 1
ATOM 2404 C CA . TYR A 1 285 ? 7.453 -40.719 -31.562 1 60.88 285 TYR A CA 1
ATOM 2405 C C . TYR A 1 285 ? 7.289 -39.562 -30.578 1 60.88 285 TYR A C 1
ATOM 2407 O O . TYR A 1 285 ? 7.016 -38.438 -30.984 1 60.88 285 TYR A O 1
ATOM 2415 N N . ARG A 1 286 ? 7.32 -39.906 -29.312 1 71.25 286 ARG A N 1
ATOM 2416 C CA . ARG A 1 286 ? 7.27 -38.875 -28.281 1 71.25 286 ARG A CA 1
ATOM 2417 C C . ARG A 1 286 ? 8.555 -38.031 -28.266 1 71.25 286 ARG A C 1
ATOM 2419 O O . ARG A 1 286 ? 9.609 -38.531 -28.672 1 71.25 286 ARG A O 1
ATOM 2426 N N . LYS A 1 287 ? 8.32 -36.75 -28.016 1 60.5 287 LYS A N 1
ATOM 2427 C CA . LYS A 1 287 ? 9.477 -35.844 -27.938 1 60.5 287 LYS A CA 1
ATOM 2428 C C . LYS A 1 287 ? 10.438 -36.281 -26.844 1 60.5 287 LYS A C 1
ATOM 2430 O O . LYS A 1 287 ? 10.008 -36.781 -25.797 1 60.5 287 LYS A O 1
ATOM 2435 N N . SER A 1 288 ? 11.594 -36.656 -27.109 1 58.69 288 SER A N 1
ATOM 2436 C CA . SER A 1 288 ? 12.586 -37.062 -26.125 1 58.69 288 SER A CA 1
ATOM 2437 C C . SER A 1 288 ? 13.477 -35.875 -25.719 1 58.69 288 SER A C 1
ATOM 2439 O O . SER A 1 288 ? 13.797 -35.031 -26.562 1 58.69 288 SER A O 1
ATOM 2441 N N . HIS A 1 289 ? 13.383 -35.5 -24.406 1 62.75 289 HIS A N 1
ATOM 2442 C CA . HIS A 1 289 ? 14.281 -34.469 -23.922 1 62.75 289 HIS A CA 1
ATOM 2443 C C . HIS A 1 289 ? 15.688 -35.031 -23.703 1 62.75 289 HIS A C 1
ATOM 2445 O O . HIS A 1 289 ? 15.875 -36.219 -23.578 1 62.75 289 HIS A O 1
ATOM 2451 N N . SER A 1 290 ? 16.703 -34.156 -23.859 1 72.19 290 SER A N 1
ATOM 2452 C CA . SER A 1 290 ? 18.094 -34.5 -23.641 1 72.19 290 SER A CA 1
ATOM 2453 C C . SER A 1 290 ? 18.359 -34.906 -22.188 1 72.19 290 SER A C 1
ATOM 2455 O O . SER A 1 290 ? 17.766 -34.312 -21.266 1 72.19 290 SER A O 1
ATOM 2457 N N . ILE A 1 291 ? 18.969 -36.031 -21.984 1 69.56 291 ILE A N 1
ATOM 2458 C CA . ILE A 1 291 ? 19.422 -36.406 -20.641 1 69.56 291 ILE A CA 1
ATOM 2459 C C . ILE A 1 291 ? 20.781 -35.75 -20.359 1 69.56 291 ILE A C 1
ATOM 2461 O O . ILE A 1 291 ? 21.328 -35.906 -19.266 1 69.56 291 ILE A O 1
ATOM 2465 N N . ILE A 1 292 ? 21.359 -35.125 -21.312 1 80.19 292 ILE A N 1
ATOM 2466 C CA . ILE A 1 292 ? 22.719 -34.594 -21.188 1 80.19 292 ILE A CA 1
ATOM 2467 C C . ILE A 1 292 ? 22.641 -33.062 -21.016 1 80.19 292 ILE A C 1
ATOM 2469 O O . ILE A 1 292 ? 23.375 -32.5 -20.203 1 80.19 292 ILE A O 1
ATOM 2473 N N . ILE A 1 293 ? 21.766 -32.469 -21.781 1 82.94 293 ILE A N 1
ATOM 2474 C CA . ILE A 1 293 ? 21.766 -31.016 -21.797 1 82.94 293 ILE A CA 1
ATOM 2475 C C . ILE A 1 293 ? 20.391 -30.5 -21.422 1 82.94 293 ILE A C 1
ATOM 2477 O O . ILE A 1 293 ? 19.422 -31.266 -21.344 1 82.94 293 ILE A O 1
ATOM 2481 N N . ASN A 1 294 ? 20.375 -29.219 -21.031 1 75.62 294 ASN A N 1
ATOM 2482 C CA . ASN A 1 294 ? 19.125 -28.531 -20.688 1 75.62 294 ASN A CA 1
ATOM 2483 C C . ASN A 1 294 ? 18.812 -27.391 -21.656 1 75.62 294 ASN A C 1
ATOM 2485 O O . ASN A 1 294 ? 19.5 -27.25 -22.688 1 75.62 294 ASN A O 1
ATOM 2489 N N . SER A 1 295 ? 17.781 -26.672 -21.359 1 74.69 295 SER A N 1
ATOM 2490 C CA . SER A 1 295 ? 17.297 -25.656 -22.281 1 74.69 295 SER A CA 1
ATOM 2491 C C . SER A 1 295 ? 18.344 -24.562 -22.484 1 74.69 295 SER A C 1
ATOM 2493 O O . SER A 1 295 ? 18.406 -23.953 -23.562 1 74.69 295 SER A O 1
ATOM 2495 N N . GLN A 1 296 ? 19.078 -24.312 -21.484 1 81.06 296 GLN A N 1
ATOM 2496 C CA . GLN A 1 296 ? 20.109 -23.297 -21.609 1 81.06 296 GLN A CA 1
ATOM 2497 C C . GLN A 1 296 ? 21.125 -23.656 -22.688 1 81.06 296 GLN A C 1
ATOM 2499 O O . GLN A 1 296 ? 21.578 -22.797 -23.438 1 81.06 296 GLN A O 1
ATOM 2504 N N . HIS A 1 297 ? 21.453 -24.891 -22.781 1 88.12 297 HIS A N 1
ATOM 2505 C CA . HIS A 1 297 ? 22.406 -25.344 -23.781 1 88.12 297 HIS A CA 1
ATOM 2506 C C . HIS A 1 297 ? 21.875 -25.094 -25.188 1 88.12 297 HIS A C 1
ATOM 2508 O O . HIS A 1 297 ? 22.625 -24.656 -26.078 1 88.12 297 HIS A O 1
ATOM 2514 N N . PHE A 1 298 ? 20.578 -25.328 -25.328 1 86.62 298 PHE A N 1
ATOM 2515 C CA . PHE A 1 298 ? 19.984 -25.156 -26.656 1 86.62 298 PHE A CA 1
ATOM 2516 C C . PHE A 1 298 ? 20.062 -23.703 -27.094 1 86.62 298 PHE A C 1
ATOM 2518 O O . PHE A 1 298 ? 20.281 -23.406 -28.266 1 86.62 298 PHE A O 1
ATOM 2525 N N . ALA A 1 299 ? 19.938 -22.875 -26.156 1 86.31 299 ALA A N 1
ATOM 2526 C CA . ALA A 1 299 ? 20.062 -21.453 -26.469 1 86.31 299 ALA A CA 1
ATOM 2527 C C . ALA A 1 299 ? 21.469 -21.125 -26.938 1 86.31 299 ALA A C 1
ATOM 2529 O O . ALA A 1 299 ? 21.656 -20.359 -27.891 1 86.31 299 ALA A O 1
ATOM 2530 N N . ILE A 1 300 ? 22.406 -21.641 -26.266 1 91.5 300 ILE A N 1
ATOM 2531 C CA . ILE A 1 300 ? 23.797 -21.422 -26.609 1 91.5 300 ILE A CA 1
ATOM 2532 C C . ILE A 1 300 ? 24.094 -21.984 -28 1 91.5 300 ILE A C 1
ATOM 2534 O O . ILE A 1 300 ? 24.719 -21.328 -28.828 1 91.5 300 ILE A O 1
ATOM 2538 N N . PHE A 1 301 ? 23.562 -23.172 -28.328 1 93.88 301 PHE A N 1
ATOM 2539 C CA . PHE A 1 301 ? 23.75 -23.781 -29.641 1 93.88 301 PHE A CA 1
ATOM 2540 C C . PHE A 1 301 ? 23.141 -22.922 -30.734 1 93.88 301 PHE A C 1
ATOM 2542 O O . PHE A 1 301 ? 23.766 -22.703 -31.781 1 93.88 301 PHE A O 1
ATOM 2549 N N . ALA A 1 302 ? 22 -22.469 -30.453 1 91.94 302 ALA A N 1
ATOM 2550 C CA . ALA A 1 302 ? 21.328 -21.609 -31.422 1 91.94 302 ALA A CA 1
ATOM 2551 C C . ALA A 1 302 ? 22.188 -20.375 -31.734 1 91.94 302 ALA A C 1
ATOM 2553 O O . ALA A 1 302 ? 22.297 -19.969 -32.906 1 91.94 302 ALA A O 1
ATOM 2554 N N . SER A 1 303 ? 22.703 -19.828 -30.703 1 93.5 303 SER A N 1
ATOM 2555 C CA . SER A 1 303 ? 23.578 -18.656 -30.891 1 93.5 303 SER A CA 1
ATOM 2556 C C . SER A 1 303 ? 24.797 -19 -31.734 1 93.5 303 SER A C 1
ATOM 2558 O O . SER A 1 303 ? 25.172 -18.234 -32.625 1 93.5 303 SER A O 1
ATOM 2560 N N . TRP A 1 304 ? 25.406 -20.109 -31.484 1 94.75 304 TRP A N 1
ATOM 2561 C CA . TRP A 1 304 ? 26.594 -20.531 -32.188 1 94.75 304 TRP A CA 1
ATOM 2562 C C . TRP A 1 304 ? 26.266 -20.859 -33.656 1 94.75 304 TRP A C 1
ATOM 2564 O O . TRP A 1 304 ? 27.078 -20.609 -34.562 1 94.75 304 TRP A O 1
ATOM 2574 N N . ILE A 1 305 ? 25.125 -21.375 -33.906 1 94.5 305 ILE A N 1
ATOM 2575 C CA . ILE A 1 305 ? 24.688 -21.703 -35.25 1 94.5 305 ILE A CA 1
ATOM 2576 C C . ILE A 1 305 ? 24.609 -20.422 -36.094 1 94.5 305 ILE A C 1
ATOM 2578 O O . ILE A 1 305 ? 24.938 -20.438 -37.281 1 94.5 305 ILE A O 1
ATOM 2582 N N . GLU A 1 306 ? 24.281 -19.438 -35.438 1 92.5 306 GLU A N 1
ATOM 2583 C CA . GLU A 1 306 ? 24.188 -18.141 -36.125 1 92.5 306 GLU A CA 1
ATOM 2584 C C . GLU A 1 306 ? 25.5 -17.375 -36 1 92.5 306 GLU A C 1
ATOM 2586 O O . GLU A 1 306 ? 25.562 -16.188 -36.344 1 92.5 306 GLU A O 1
ATOM 2591 N N . LYS A 1 307 ? 26.5 -17.938 -35.531 1 92.31 307 LYS A N 1
ATOM 2592 C CA . LYS A 1 307 ? 27.844 -17.375 -35.344 1 92.31 307 LYS A CA 1
ATOM 2593 C C . LYS A 1 307 ? 27.797 -16.094 -34.5 1 92.31 307 LYS A C 1
ATOM 2595 O O . LYS A 1 307 ? 28.438 -15.102 -34.875 1 92.31 307 LYS A O 1
ATOM 2600 N N . LYS A 1 308 ? 26.953 -16.172 -33.469 1 91.69 308 LYS A N 1
ATOM 2601 C CA . LYS A 1 308 ? 26.828 -15.07 -32.531 1 91.69 308 LYS A CA 1
ATOM 2602 C C . LYS A 1 308 ? 27.406 -15.453 -31.156 1 91.69 308 LYS A C 1
ATOM 2604 O O . LYS A 1 308 ? 27.828 -16.594 -30.969 1 91.69 308 LYS A O 1
ATOM 2609 N N . ASN A 1 309 ? 27.359 -14.461 -30.25 1 89.38 309 ASN A N 1
ATOM 2610 C CA . ASN A 1 309 ? 27.828 -14.734 -28.891 1 89.38 309 ASN A CA 1
ATOM 2611 C C . ASN A 1 309 ? 26.875 -15.68 -28.156 1 89.38 309 ASN A C 1
ATOM 2613 O O . ASN A 1 309 ? 25.688 -15.719 -28.453 1 89.38 309 ASN A O 1
ATOM 2617 N N . SER A 1 310 ? 27.438 -16.391 -27.172 1 87.44 310 SER A N 1
ATOM 2618 C CA . SER A 1 310 ? 26.719 -17.453 -26.469 1 87.44 310 SER A CA 1
ATOM 2619 C C . SER A 1 310 ? 25.469 -16.922 -25.781 1 87.44 310 SER A C 1
ATOM 2621 O O . SER A 1 310 ? 24.531 -17.672 -25.484 1 87.44 310 SER A O 1
ATOM 2623 N N . SER A 1 311 ? 25.438 -15.625 -25.547 1 86.5 311 SER A N 1
ATOM 2624 C CA . SER A 1 311 ? 24.312 -15.055 -24.797 1 86.5 311 SER A CA 1
ATOM 2625 C C . SER A 1 311 ? 23.297 -14.391 -25.734 1 86.5 311 SER A C 1
ATOM 2627 O O . SER A 1 311 ? 22.422 -13.672 -25.281 1 86.5 311 SER A O 1
ATOM 2629 N N . TYR A 1 312 ? 23.547 -14.625 -26.984 1 87.44 312 TYR A N 1
ATOM 2630 C CA . TYR A 1 312 ? 22.688 -13.961 -27.969 1 87.44 312 TYR A CA 1
ATOM 2631 C C . TYR A 1 312 ? 21.234 -14.43 -27.828 1 87.44 312 TYR A C 1
ATOM 2633 O O . TYR A 1 312 ? 20.312 -13.609 -27.828 1 87.44 312 TYR A O 1
ATOM 2641 N N . TYR A 1 313 ? 20.969 -15.68 -27.766 1 84.56 313 TYR A N 1
ATOM 2642 C CA . TYR A 1 313 ? 19.641 -16.234 -27.5 1 84.56 313 TYR A CA 1
ATOM 2643 C C . TYR A 1 313 ? 19.516 -16.703 -26.047 1 84.56 313 TYR A C 1
ATOM 2645 O O . TYR A 1 313 ? 20.516 -17.016 -25.406 1 84.56 313 TYR A O 1
ATOM 2653 N N . ASN A 1 314 ? 18.25 -16.562 -25.578 1 81.06 314 ASN A N 1
ATOM 2654 C CA . ASN A 1 314 ? 17.938 -17.141 -24.281 1 81.06 314 ASN A CA 1
ATOM 2655 C C . ASN A 1 314 ? 16.875 -18.234 -24.391 1 81.06 314 ASN A C 1
ATOM 2657 O O . ASN A 1 314 ? 16.359 -18.5 -25.484 1 81.06 314 ASN A O 1
ATOM 2661 N N . GLU A 1 315 ? 16.609 -18.906 -23.344 1 73.88 315 GLU A N 1
ATOM 2662 C CA . GLU A 1 315 ? 15.734 -20.078 -23.344 1 73.88 315 GLU A CA 1
ATOM 2663 C C . GLU A 1 315 ? 14.359 -19.75 -23.906 1 73.88 315 GLU A C 1
ATOM 2665 O O . GLU A 1 315 ? 13.648 -20.641 -24.375 1 73.88 315 GLU A O 1
ATOM 2670 N N . LYS A 1 316 ? 13.938 -18.547 -23.922 1 67.19 316 LYS A N 1
ATOM 2671 C CA . LYS A 1 316 ? 12.602 -18.141 -24.328 1 67.19 316 LYS A CA 1
ATOM 2672 C C . LYS A 1 316 ? 12.555 -17.797 -25.812 1 67.19 316 LYS A C 1
ATOM 2674 O O . LYS A 1 316 ? 11.477 -17.781 -26.422 1 67.19 316 LYS A O 1
ATOM 2679 N N . ASN A 1 317 ? 13.68 -17.547 -26.359 1 78.56 317 ASN A N 1
ATOM 2680 C CA . ASN A 1 317 ? 13.703 -17.047 -27.719 1 78.56 317 ASN A CA 1
ATOM 2681 C C . ASN A 1 317 ? 14.594 -17.906 -28.609 1 78.56 317 ASN A C 1
ATOM 2683 O O . ASN A 1 317 ? 15.422 -17.391 -29.359 1 78.56 317 ASN A O 1
ATOM 2687 N N . ILE A 1 318 ? 14.492 -19.141 -28.641 1 77.81 318 ILE A N 1
ATOM 2688 C CA . ILE A 1 318 ? 15.273 -20.031 -29.484 1 77.81 318 ILE A CA 1
ATOM 2689 C C . ILE A 1 318 ? 14.57 -20.234 -30.828 1 77.81 318 ILE A C 1
ATOM 2691 O O . ILE A 1 318 ? 13.445 -20.734 -30.875 1 77.81 318 ILE A O 1
ATOM 2695 N N . PRO A 1 319 ? 15.227 -19.797 -31.875 1 80.94 319 PRO A N 1
ATOM 2696 C CA . PRO A 1 319 ? 14.555 -19.844 -33.188 1 80.94 319 PRO A CA 1
ATOM 2697 C C . PRO A 1 319 ? 14.594 -21.234 -33.812 1 80.94 319 PRO A C 1
ATOM 2699 O O . PRO A 1 319 ? 14.172 -21.406 -34.969 1 80.94 319 PRO A O 1
ATOM 2702 N N . TYR A 1 320 ? 15.141 -22.266 -33.188 1 83.75 320 TYR A N 1
ATOM 2703 C CA . TYR A 1 320 ? 15.289 -23.609 -33.719 1 83.75 320 TYR A CA 1
ATOM 2704 C C . TYR A 1 320 ? 14.562 -24.625 -32.875 1 83.75 320 TYR A C 1
ATOM 2706 O O . TYR A 1 320 ? 14.422 -24.438 -31.656 1 83.75 320 TYR A O 1
ATOM 2714 N N . LYS A 1 321 ? 14.117 -25.594 -33.531 1 80.38 321 LYS A N 1
ATOM 2715 C CA . LYS A 1 321 ? 13.617 -26.781 -32.844 1 80.38 321 LYS A CA 1
ATOM 2716 C C . LYS A 1 321 ? 14.672 -27.891 -32.812 1 80.38 321 LYS A C 1
ATOM 2718 O O . LYS A 1 321 ? 15.32 -28.156 -33.812 1 80.38 321 LYS A O 1
ATOM 2723 N N . PHE A 1 322 ? 14.898 -28.469 -31.609 1 83.44 322 PHE A N 1
ATOM 2724 C CA . PHE A 1 322 ? 15.852 -29.562 -31.438 1 83.44 322 PHE A CA 1
ATOM 2725 C C . PHE A 1 322 ? 15.117 -30.875 -31.172 1 83.44 322 PHE A C 1
ATOM 2727 O O . PHE A 1 322 ? 14.477 -31.031 -30.125 1 83.44 322 PHE A O 1
ATOM 2734 N N . ASN A 1 323 ? 15.211 -31.75 -32.156 1 79.38 323 ASN A N 1
ATOM 2735 C CA . ASN A 1 323 ? 14.547 -33.062 -32.031 1 79.38 323 ASN A CA 1
ATOM 2736 C C . ASN A 1 323 ? 15.555 -34.156 -31.812 1 79.38 323 ASN A C 1
ATOM 2738 O O . ASN A 1 323 ? 16.469 -34.375 -32.625 1 79.38 323 ASN A O 1
ATOM 2742 N N . LEU A 1 324 ? 15.445 -34.812 -30.734 1 84.94 324 LEU A N 1
ATOM 2743 C CA . LEU A 1 324 ? 16.375 -35.906 -30.438 1 84.94 324 LEU A CA 1
ATOM 2744 C C . LEU A 1 324 ? 16.203 -37.062 -31.422 1 84.94 324 LEU A C 1
ATOM 2746 O O . LEU A 1 324 ? 15.133 -37.656 -31.516 1 84.94 324 LEU A O 1
ATOM 2750 N N . LEU A 1 325 ? 17.312 -37.344 -32.125 1 83.5 325 LEU A N 1
ATOM 2751 C CA . LEU A 1 325 ? 17.297 -38.375 -33.156 1 83.5 325 LEU A CA 1
ATOM 2752 C C . LEU A 1 325 ? 17.859 -39.688 -32.594 1 83.5 325 LEU A C 1
ATOM 2754 O O . LEU A 1 325 ? 17.359 -40.781 -32.906 1 83.5 325 LEU A O 1
ATOM 2758 N N . TYR A 1 326 ? 18.906 -39.5 -31.859 1 87.88 326 TYR A N 1
ATOM 2759 C CA . TYR A 1 326 ? 19.703 -40.656 -31.484 1 87.88 326 TYR A CA 1
ATOM 2760 C C . TYR A 1 326 ? 20.297 -40.469 -30.094 1 87.88 326 TYR A C 1
ATOM 2762 O O . TYR A 1 326 ? 20.719 -39.375 -29.719 1 87.88 326 TYR A O 1
ATOM 2770 N N . ARG A 1 327 ? 20.234 -41.5 -29.297 1 88.5 327 ARG A N 1
ATOM 2771 C CA . ARG A 1 327 ? 20.953 -41.656 -28.031 1 88.5 327 ARG A CA 1
ATOM 2772 C C . ARG A 1 327 ? 21.625 -43.031 -27.938 1 88.5 327 ARG A C 1
ATOM 2774 O O . ARG A 1 327 ? 20.969 -44.062 -28.078 1 88.5 327 ARG A O 1
ATOM 2781 N N . ALA A 1 328 ? 22.859 -42.906 -27.703 1 87.69 328 ALA A N 1
ATOM 2782 C CA . ALA A 1 328 ? 23.641 -44.156 -27.75 1 87.69 328 ALA A CA 1
ATOM 2783 C C . ALA A 1 328 ? 23.078 -45.188 -26.766 1 87.69 328 ALA A C 1
ATOM 2785 O O . ALA A 1 328 ? 22.953 -46.375 -27.109 1 87.69 328 ALA A O 1
ATOM 2786 N N . SER A 1 329 ? 22.781 -44.75 -25.547 1 76.94 329 SER A N 1
ATOM 2787 C CA . SER A 1 329 ? 22.312 -45.688 -24.531 1 76.94 329 SER A CA 1
ATOM 2788 C C . SER A 1 329 ? 20.938 -46.25 -24.891 1 76.94 329 SER A C 1
ATOM 2790 O O . SER A 1 329 ? 20.594 -47.344 -24.469 1 76.94 329 SER A O 1
ATOM 2792 N N . ARG A 1 330 ? 20.25 -45.5 -25.672 1 71.56 330 ARG A N 1
ATOM 2793 C CA . ARG A 1 330 ? 18.891 -45.875 -26.047 1 71.56 330 ARG A CA 1
ATOM 2794 C C . ARG A 1 330 ? 18.875 -46.656 -27.359 1 71.56 330 ARG A C 1
ATOM 2796 O O . ARG A 1 330 ? 18.172 -47.688 -27.469 1 71.56 330 ARG A O 1
ATOM 2803 N N . ASP A 1 331 ? 19.594 -46.188 -28.344 1 78.06 331 ASP A N 1
ATOM 2804 C CA . ASP A 1 331 ? 19.469 -46.688 -29.719 1 78.06 331 ASP A CA 1
ATOM 2805 C C . ASP A 1 331 ? 20.609 -47.625 -30.078 1 78.06 331 ASP A C 1
ATOM 2807 O O . ASP A 1 331 ? 20.609 -48.25 -31.156 1 78.06 331 ASP A O 1
ATOM 2811 N N . GLY A 1 332 ? 21.547 -47.75 -29.172 1 82.38 332 GLY A N 1
ATOM 2812 C CA . GLY A 1 332 ? 22.703 -48.562 -29.469 1 82.38 332 GLY A CA 1
ATOM 2813 C C . GLY A 1 332 ? 23.938 -47.75 -29.797 1 82.38 332 GLY A C 1
ATOM 2814 O O . GLY A 1 332 ? 23.859 -46.781 -30.578 1 82.38 332 GLY A O 1
ATOM 2815 N N . ASN A 1 333 ? 25.047 -48.219 -29.25 1 88.31 333 ASN A N 1
ATOM 2816 C CA . ASN A 1 333 ? 26.281 -47.438 -29.375 1 88.31 333 ASN A CA 1
ATOM 2817 C C . ASN A 1 333 ? 27.156 -48 -30.5 1 88.31 333 ASN A C 1
ATOM 2819 O O . ASN A 1 333 ? 28.344 -48.25 -30.297 1 88.31 333 ASN A O 1
ATOM 2823 N N . THR A 1 334 ? 26.625 -48.188 -31.703 1 90.19 334 THR A N 1
ATOM 2824 C CA . THR A 1 334 ? 27.375 -48.656 -32.875 1 90.19 334 THR A CA 1
ATOM 2825 C C . THR A 1 334 ? 27.234 -47.656 -34 1 90.19 334 THR A C 1
ATOM 2827 O O . THR A 1 334 ? 26.25 -46.875 -34.062 1 90.19 334 THR A O 1
ATOM 2830 N N . ASP A 1 335 ? 28.25 -47.781 -34.906 1 89.88 335 ASP A N 1
ATOM 2831 C CA . ASP A 1 335 ? 28.234 -46.875 -36.062 1 89.88 335 ASP A CA 1
ATOM 2832 C C . ASP A 1 335 ? 27.016 -47.156 -36.938 1 89.88 335 ASP A C 1
ATOM 2834 O O . ASP A 1 335 ? 26.422 -46.219 -37.469 1 89.88 335 ASP A O 1
ATOM 2838 N N . ALA A 1 336 ? 26.703 -48.312 -36.969 1 87.44 336 ALA A N 1
ATOM 2839 C CA . ALA A 1 336 ? 25.562 -48.688 -37.812 1 87.44 336 ALA A CA 1
ATOM 2840 C C . ALA A 1 336 ? 24.266 -48.094 -37.281 1 87.44 336 ALA A C 1
ATOM 2842 O O . ALA A 1 336 ? 23.453 -47.562 -38.031 1 87.44 336 ALA A O 1
ATOM 2843 N N . GLU A 1 337 ? 24.109 -48.188 -36 1 89.44 337 GLU A N 1
ATOM 2844 C CA . GLU A 1 337 ? 22.906 -47.656 -35.375 1 89.44 337 GLU A CA 1
ATOM 2845 C C . GLU A 1 337 ? 22.859 -46.125 -35.531 1 89.44 337 GLU A C 1
ATOM 2847 O O . GLU A 1 337 ? 21.781 -45.562 -35.75 1 89.44 337 GLU A O 1
ATOM 2852 N N . PHE A 1 338 ? 23.969 -45.594 -35.406 1 92.81 338 PHE A N 1
ATOM 2853 C CA . PHE A 1 338 ? 24.047 -44.156 -35.625 1 92.81 338 PHE A CA 1
ATOM 2854 C C . PHE A 1 338 ? 23.578 -43.781 -37.031 1 92.81 338 PHE A C 1
ATOM 2856 O O . PHE A 1 338 ? 22.734 -42.875 -37.188 1 92.81 338 PHE A O 1
ATOM 2863 N N . HIS A 1 339 ? 24.062 -44.375 -37.969 1 88.62 339 HIS A N 1
ATOM 2864 C CA . HIS A 1 339 ? 23.734 -44.031 -39.344 1 88.62 339 HIS A CA 1
ATOM 2865 C C . HIS A 1 339 ? 22.266 -44.344 -39.656 1 88.62 339 HIS A C 1
ATOM 2867 O O . HIS A 1 339 ? 21.625 -43.625 -40.438 1 88.62 339 HIS A O 1
ATOM 2873 N N . LYS A 1 340 ? 21.875 -45.344 -39.062 1 86.94 340 LYS A N 1
ATOM 2874 C CA . LYS A 1 340 ? 20.469 -45.688 -39.25 1 86.94 340 LYS A CA 1
ATOM 2875 C C . LYS A 1 340 ? 19.547 -44.562 -38.812 1 86.94 340 LYS A C 1
ATOM 2877 O O . LYS A 1 340 ? 18.531 -44.312 -39.438 1 86.94 340 LYS A O 1
ATOM 2882 N N . LYS A 1 341 ? 19.953 -43.906 -37.781 1 88.31 341 LYS A N 1
ATOM 2883 C CA . LYS A 1 341 ? 19.078 -42.938 -37.156 1 88.31 341 LYS A CA 1
ATOM 2884 C C . LYS A 1 341 ? 19.391 -41.5 -37.625 1 88.31 341 LYS A C 1
ATOM 2886 O O . LYS A 1 341 ? 18.516 -40.656 -37.688 1 88.31 341 LYS A O 1
ATOM 2891 N N . CYS A 1 342 ? 20.578 -41.25 -38.125 1 92.25 342 CYS A N 1
ATOM 2892 C CA . CYS A 1 342 ? 21.016 -39.875 -38.281 1 92.25 342 CYS A CA 1
ATOM 2893 C C . CYS A 1 342 ? 21.281 -39.562 -39.75 1 92.25 342 CYS A C 1
ATOM 2895 O O . CYS A 1 342 ? 21.391 -38.406 -40.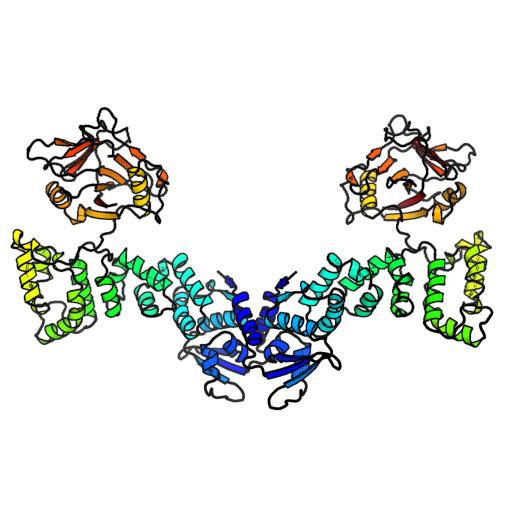125 1 92.25 342 CYS A O 1
ATOM 2897 N N . ASP A 1 343 ? 21.312 -40.531 -40.594 1 86.81 343 ASP A N 1
ATOM 2898 C CA . ASP A 1 343 ? 21.547 -40.281 -42 1 86.81 343 ASP A CA 1
ATOM 2899 C C . ASP A 1 343 ? 20.344 -39.594 -42.625 1 86.81 343 ASP A C 1
ATOM 2901 O O . ASP A 1 343 ? 19.188 -39.906 -42.312 1 86.81 343 ASP A O 1
ATOM 2905 N N . ASN A 1 344 ? 20.562 -38.656 -43.5 1 87.19 344 ASN A N 1
ATOM 2906 C CA . ASN A 1 344 ? 19.562 -37.938 -44.281 1 87.19 344 ASN A CA 1
ATOM 2907 C C . ASN A 1 344 ? 18.594 -37.156 -43.406 1 87.19 344 ASN A C 1
ATOM 2909 O O . ASN A 1 344 ? 17.391 -37.125 -43.688 1 87.19 344 ASN A O 1
ATOM 2913 N N . LYS A 1 345 ? 19.094 -36.656 -42.344 1 89.31 345 LYS A N 1
ATOM 2914 C CA . LYS A 1 345 ? 18.234 -35.938 -41.406 1 89.31 345 LYS A CA 1
ATOM 2915 C C . LYS A 1 345 ? 18.547 -34.438 -41.406 1 89.31 345 LYS A C 1
ATOM 2917 O O . LYS A 1 345 ? 17.922 -33.656 -40.656 1 89.31 345 LYS A O 1
ATOM 2922 N N . GLY A 1 346 ? 19.484 -34.062 -42.281 1 91.19 346 GLY A N 1
ATOM 2923 C CA . GLY A 1 346 ? 19.859 -32.656 -42.344 1 91.19 346 GLY A CA 1
ATOM 2924 C C . GLY A 1 346 ? 20.766 -32.219 -41.219 1 91.19 346 GLY A C 1
ATOM 2925 O O . GLY A 1 346 ? 21.609 -32.969 -40.75 1 91.19 346 GLY A O 1
ATOM 2926 N N . PRO A 1 347 ? 20.656 -30.906 -40.812 1 94.94 347 PRO A N 1
ATOM 2927 C CA . PRO A 1 347 ? 21.531 -30.375 -39.75 1 94.94 347 PRO A CA 1
ATOM 2928 C C . PRO A 1 347 ? 21.344 -31.078 -38.406 1 94.94 347 PRO A C 1
ATOM 2930 O O . PRO A 1 347 ? 20.203 -31.312 -38 1 94.94 347 PRO A O 1
ATOM 2933 N N . THR A 1 348 ? 22.406 -31.438 -37.781 1 96.06 348 THR A N 1
ATOM 2934 C CA . THR A 1 348 ? 22.359 -32.125 -36.5 1 96.06 348 THR A CA 1
ATOM 2935 C C . THR A 1 348 ? 23.422 -31.609 -35.562 1 96.06 348 THR A C 1
ATOM 2937 O O . THR A 1 348 ? 24.453 -31.109 -36 1 96.06 348 THR A O 1
ATOM 2940 N N . ILE A 1 349 ? 23.156 -31.672 -34.281 1 95.88 349 ILE A N 1
ATOM 2941 C CA . ILE A 1 349 ? 24.172 -31.391 -33.281 1 95.88 349 ILE A CA 1
ATOM 2942 C C . ILE A 1 349 ? 24.406 -32.625 -32.406 1 95.88 349 ILE A C 1
ATOM 2944 O O . ILE A 1 349 ? 23.453 -33.281 -32 1 95.88 349 ILE A O 1
ATOM 2948 N N . VAL A 1 350 ? 25.609 -32.969 -32.281 1 96.19 350 VAL A N 1
ATOM 2949 C CA . VAL A 1 350 ? 26.031 -34.125 -31.5 1 96.19 350 VAL A CA 1
ATOM 2950 C C . VAL A 1 350 ? 26.516 -33.656 -30.141 1 96.19 350 VAL A C 1
ATOM 2952 O O . VAL A 1 350 ? 27.312 -32.719 -30.047 1 96.19 350 VAL A O 1
ATOM 2955 N N . ILE A 1 351 ? 26.016 -34.312 -29.125 1 94.12 351 ILE A N 1
ATOM 2956 C CA . ILE A 1 351 ? 26.359 -33.969 -27.75 1 94.12 351 ILE A CA 1
ATOM 2957 C C . ILE A 1 351 ? 26.812 -35.219 -27 1 94.12 351 ILE A C 1
ATOM 2959 O O . ILE A 1 351 ? 26.125 -36.219 -27.016 1 94.12 351 ILE A O 1
ATOM 2963 N N . ALA A 1 352 ? 27.906 -35.125 -26.344 1 93.31 352 ALA A N 1
ATOM 2964 C CA . ALA A 1 352 ? 28.438 -36.281 -25.594 1 93.31 352 ALA A CA 1
ATOM 2965 C C . ALA A 1 352 ? 28.938 -35.844 -24.203 1 93.31 352 ALA A C 1
ATOM 2967 O O . ALA A 1 352 ? 29.578 -34.812 -24.078 1 93.31 352 ALA A O 1
ATOM 2968 N N . ARG A 1 353 ? 28.594 -36.625 -23.266 1 90.38 353 ARG A N 1
ATOM 2969 C CA . ARG A 1 353 ? 29.047 -36.344 -21.891 1 90.38 353 ARG A CA 1
ATOM 2970 C C . ARG A 1 353 ? 30.172 -37.312 -21.5 1 90.38 353 ARG A C 1
ATOM 2972 O O . ARG A 1 353 ? 30.078 -38.5 -21.719 1 90.38 353 ARG A O 1
ATOM 2979 N N . PHE A 1 354 ? 31.156 -36.719 -20.859 1 86.88 354 PHE A N 1
ATOM 2980 C CA . PHE A 1 354 ? 32.281 -37.5 -20.359 1 86.88 354 PHE A CA 1
ATOM 2981 C C . PHE A 1 354 ? 31.828 -38.406 -19.219 1 86.88 354 PHE A C 1
ATOM 2983 O O . PHE A 1 354 ? 30.922 -38.062 -18.469 1 86.88 354 PHE A O 1
ATOM 2990 N N . THR A 1 355 ? 32.344 -39.594 -19.094 1 82.44 355 THR A N 1
ATOM 2991 C CA . THR A 1 355 ? 32 -40.531 -18.031 1 82.44 355 THR A CA 1
ATOM 2992 C C . THR A 1 355 ? 32.469 -40 -16.672 1 82.44 355 THR A C 1
ATOM 2994 O O . THR A 1 355 ? 31.734 -40.094 -15.688 1 82.44 355 THR A O 1
ATOM 2997 N N . ASP A 1 356 ? 33.625 -39.438 -16.578 1 75.62 356 ASP A N 1
ATOM 2998 C CA . ASP A 1 356 ? 34.219 -39.125 -15.273 1 75.62 356 ASP A CA 1
ATOM 2999 C C . ASP A 1 356 ? 34.188 -37.625 -15 1 75.62 356 ASP A C 1
ATOM 3001 O O . ASP A 1 356 ? 34.906 -37.125 -14.117 1 75.62 356 ASP A O 1
ATOM 3005 N N . SER A 1 357 ? 33.469 -36.938 -15.859 1 77.19 357 SER A N 1
ATOM 3006 C CA . SER A 1 357 ? 33.406 -35.5 -15.633 1 77.19 357 SER A CA 1
ATOM 3007 C C . SER A 1 357 ? 32.062 -34.906 -16.109 1 77.19 357 SER A C 1
ATOM 3009 O O . SER A 1 357 ? 31.312 -35.594 -16.812 1 77.19 357 SER A O 1
ATOM 3011 N N . GLU A 1 358 ? 31.766 -33.719 -15.633 1 78.38 358 GLU A N 1
ATOM 3012 C CA . GLU A 1 358 ? 30.531 -33.031 -16.031 1 78.38 358 GLU A CA 1
ATOM 3013 C C . GLU A 1 358 ? 30.734 -32.281 -17.359 1 78.38 358 GLU A C 1
ATOM 3015 O O . GLU A 1 358 ? 29.844 -31.547 -17.781 1 78.38 358 GLU A O 1
ATOM 3020 N N . GLN A 1 359 ? 31.812 -32.531 -17.938 1 86.56 359 GLN A N 1
ATOM 3021 C CA . GLN A 1 359 ? 32.125 -31.859 -19.203 1 86.56 359 GLN A CA 1
ATOM 3022 C C . GLN A 1 359 ? 31.312 -32.438 -20.359 1 86.56 359 GLN A C 1
ATOM 3024 O O . GLN A 1 359 ? 31 -33.656 -20.344 1 86.56 359 GLN A O 1
ATOM 3029 N N . ILE A 1 360 ? 30.922 -31.578 -21.297 1 91.38 360 ILE A N 1
ATOM 3030 C CA . ILE A 1 360 ? 30.141 -31.969 -22.453 1 91.38 360 ILE A CA 1
ATOM 3031 C C . ILE A 1 360 ? 30.875 -31.547 -23.734 1 91.38 360 ILE A C 1
ATOM 3033 O O . ILE A 1 360 ? 31.359 -30.422 -23.828 1 91.38 360 ILE A O 1
ATOM 3037 N N . VAL A 1 361 ? 31.047 -32.5 -24.641 1 92.56 361 VAL A N 1
ATOM 3038 C CA . VAL A 1 361 ? 31.688 -32.219 -25.922 1 92.56 361 VAL A CA 1
ATOM 3039 C C . VAL A 1 361 ? 30.703 -32.5 -27.047 1 92.56 361 VAL A C 1
ATOM 3041 O O . VAL A 1 361 ? 29.719 -33.25 -26.859 1 92.56 361 VAL A O 1
ATOM 3044 N N . GLY A 1 362 ? 30.906 -31.938 -28.156 1 94.31 362 GLY A N 1
ATOM 3045 C CA . GLY A 1 362 ? 30.047 -32.219 -29.281 1 94.31 362 GLY A CA 1
ATOM 3046 C C . GLY A 1 362 ? 30.359 -31.391 -30.516 1 94.31 362 GLY A C 1
ATOM 3047 O O . GLY A 1 362 ? 31.453 -30.812 -30.609 1 94.31 362 GLY A O 1
ATOM 3048 N N . GLY A 1 363 ? 29.5 -31.453 -31.469 1 95.5 363 GLY A N 1
ATOM 3049 C CA . GLY A 1 363 ? 29.672 -30.719 -32.719 1 95.5 363 GLY A CA 1
ATOM 3050 C C . GLY A 1 363 ? 28.375 -30.562 -33.5 1 95.5 363 GLY A C 1
ATOM 3051 O O . GLY A 1 363 ? 27.406 -31.281 -33.25 1 95.5 363 GLY A O 1
ATOM 3052 N N . TYR A 1 364 ? 28.469 -29.656 -34.375 1 97 364 TYR A N 1
ATOM 3053 C CA . TYR A 1 364 ? 27.344 -29.328 -35.25 1 97 364 TYR A CA 1
ATOM 3054 C C . TYR A 1 364 ? 27.656 -29.625 -36.719 1 97 364 TYR A C 1
ATOM 3056 O O . TYR A 1 364 ? 28.688 -29.188 -37.219 1 97 364 TYR A O 1
ATOM 3064 N N . ASN A 1 365 ? 26.859 -30.453 -37.281 1 95.75 365 ASN A N 1
ATOM 3065 C CA . ASN A 1 365 ? 26.891 -30.75 -38.719 1 95.75 365 ASN A CA 1
ATOM 3066 C C . ASN A 1 365 ? 25.703 -30.125 -39.438 1 95.75 365 ASN A C 1
ATOM 3068 O O . ASN A 1 365 ? 24.578 -30.609 -39.344 1 95.75 365 ASN A O 1
ATOM 3072 N N . PRO A 1 366 ? 25.906 -28.984 -40.188 1 95.5 366 PRO A N 1
ATOM 3073 C CA . PRO A 1 366 ? 24.797 -28.328 -40.875 1 95.5 366 PRO A CA 1
ATOM 3074 C C . PRO A 1 366 ? 24.344 -29.109 -42.125 1 95.5 366 PRO A C 1
ATOM 3076 O O . PRO A 1 366 ? 23.359 -28.75 -42.75 1 95.5 366 PRO A O 1
ATOM 3079 N N . LEU A 1 367 ? 25.031 -30.141 -42.406 1 93 367 LEU A N 1
ATOM 3080 C CA . LEU A 1 367 ? 24.734 -30.922 -43.594 1 93 367 LEU A CA 1
ATOM 3081 C C . LEU A 1 367 ? 24.062 -32.25 -43.219 1 93 367 LEU A C 1
ATOM 3083 O O . LEU A 1 367 ? 23.109 -32.25 -42.438 1 93 367 LEU A O 1
ATOM 3087 N N . ASP A 1 368 ? 24.344 -33.312 -43.812 1 91.44 368 ASP A N 1
ATOM 3088 C CA . ASP A 1 368 ? 23.828 -34.625 -43.469 1 91.44 368 ASP A CA 1
ATOM 3089 C C . ASP A 1 368 ? 24.953 -35.656 -43.344 1 91.44 368 ASP A C 1
ATOM 3091 O O . ASP A 1 368 ? 26.078 -35.406 -43.781 1 91.44 368 ASP A O 1
ATOM 3095 N N . TRP A 1 369 ? 24.703 -36.719 -42.656 1 90.81 369 TRP A N 1
ATOM 3096 C CA . TRP A 1 369 ? 25.719 -37.719 -42.344 1 90.81 369 TRP A CA 1
ATOM 3097 C C . TRP A 1 369 ? 25.766 -38.781 -43.406 1 90.81 369 TRP A C 1
ATOM 3099 O O . TRP A 1 369 ? 26.562 -39.719 -43.344 1 90.81 369 TRP A O 1
ATOM 3109 N N . LYS A 1 370 ? 24.891 -38.781 -44.375 1 85.81 370 LYS A N 1
ATOM 3110 C CA . LYS A 1 370 ? 24.812 -39.844 -45.344 1 85.81 370 LYS A CA 1
ATOM 3111 C C . LYS A 1 370 ? 26.109 -39.969 -46.125 1 85.81 370 LYS A C 1
ATOM 3113 O O . LYS A 1 370 ? 26.609 -39 -46.688 1 85.81 370 LYS A O 1
ATOM 3118 N N . PRO A 1 371 ? 26.703 -41.156 -46.062 1 74.25 371 PRO A N 1
ATOM 3119 C CA . PRO A 1 371 ? 27.906 -41.344 -46.875 1 74.25 371 PRO A CA 1
ATOM 3120 C C . PRO A 1 371 ? 27.609 -41.5 -48.344 1 74.25 371 PRO A C 1
ATOM 3122 O O . PRO A 1 371 ? 26.516 -41.906 -48.719 1 74.25 371 PRO A O 1
ATOM 3125 N N . VAL A 1 372 ? 28.328 -40.938 -49.25 1 66.12 372 VAL A N 1
ATOM 3126 C CA . VAL A 1 372 ? 28.203 -41.25 -50.656 1 66.12 372 VAL A CA 1
ATOM 3127 C C . VAL A 1 372 ? 28.781 -42.625 -50.938 1 66.12 372 VAL A C 1
ATOM 3129 O O . VAL A 1 372 ? 29.609 -43.125 -50.188 1 66.12 372 VAL A O 1
ATOM 3132 N N . TYR A 1 373 ? 28.328 -43.469 -51.906 1 58.12 373 TYR A N 1
ATOM 3133 C CA . TYR A 1 373 ? 28.422 -44.875 -52.312 1 58.12 373 TYR A CA 1
ATOM 3134 C C . TYR A 1 373 ? 29.844 -45.406 -52.156 1 58.12 373 TYR A C 1
ATOM 3136 O O . TYR A 1 373 ? 30.141 -46.562 -52.469 1 58.12 373 TYR A O 1
ATOM 3144 N N . SER A 1 374 ? 30.859 -44.531 -51.812 1 56.16 374 SER A N 1
ATOM 3145 C CA . SER A 1 374 ? 32.125 -45.219 -51.844 1 56.16 374 SER A CA 1
ATOM 3146 C C . SER A 1 374 ? 32.531 -45.719 -50.469 1 56.16 374 SER A C 1
ATOM 3148 O O . SER A 1 374 ? 32.188 -45.125 -49.438 1 56.16 374 SER A O 1
ATOM 3150 N N . TYR A 1 375 ? 32.844 -47 -50.188 1 59.34 375 TYR A N 1
ATOM 3151 C CA . TYR A 1 375 ? 33.375 -47.688 -49.031 1 59.34 375 TYR A CA 1
ATOM 3152 C C . TYR A 1 375 ? 34.438 -46.844 -48.344 1 59.34 375 TYR A C 1
ATOM 3154 O O . TYR A 1 375 ? 34.688 -47 -47.125 1 59.34 375 TYR A O 1
ATOM 3162 N N . ASN A 1 376 ? 35.062 -45.875 -48.938 1 68.5 376 ASN A N 1
ATOM 3163 C CA . ASN A 1 376 ? 36.219 -45.188 -48.406 1 68.5 376 ASN A CA 1
ATOM 3164 C C . ASN A 1 376 ? 35.812 -43.938 -47.656 1 68.5 376 ASN A C 1
ATOM 3166 O O . ASN A 1 376 ? 36.656 -43.219 -47.125 1 68.5 376 ASN A O 1
ATOM 3170 N N . GLY A 1 377 ? 34.594 -43.594 -47.406 1 76.94 377 GLY A N 1
ATOM 3171 C CA . GLY A 1 377 ? 34.188 -42.375 -46.75 1 76.94 377 GLY A CA 1
ATOM 3172 C C . GLY A 1 377 ? 34.5 -41.125 -47.562 1 76.94 377 GLY A C 1
ATOM 3173 O O . GLY A 1 377 ? 35.25 -41.156 -48.531 1 76.94 377 GLY A O 1
ATOM 3174 N N . TYR A 1 378 ? 33.844 -40.031 -47.344 1 84.81 378 TYR A N 1
ATOM 3175 C CA . TYR A 1 378 ? 34.094 -38.75 -48.031 1 84.81 378 TYR A CA 1
ATOM 3176 C C . TYR A 1 378 ? 33.969 -37.562 -47.094 1 84.81 378 TYR A C 1
ATOM 3178 O O . TYR A 1 378 ? 33.25 -37.656 -46.094 1 84.81 378 TYR A O 1
ATOM 3186 N N . TYR A 1 379 ? 34.719 -36.562 -47.438 1 89.19 379 TYR A N 1
ATOM 3187 C CA . TYR A 1 379 ? 34.656 -35.344 -46.656 1 89.19 379 TYR A CA 1
ATOM 3188 C C . TYR A 1 379 ? 33.594 -34.406 -47.219 1 89.19 379 TYR A C 1
ATOM 3190 O O . TYR A 1 379 ? 33.438 -34.312 -48.438 1 89.19 379 TYR A O 1
ATOM 3198 N N . LYS A 1 380 ? 32.906 -33.719 -46.438 1 91.06 380 LYS A N 1
ATOM 3199 C CA . LYS A 1 380 ? 32 -32.656 -46.844 1 91.06 380 LYS A CA 1
ATOM 3200 C C . LYS A 1 380 ? 32.5 -31.281 -46.375 1 91.06 380 LYS A C 1
ATOM 3202 O O . LYS A 1 380 ? 33 -31.156 -45.25 1 91.06 380 LYS A O 1
ATOM 3207 N N . SER A 1 381 ? 32.312 -30.391 -47.344 1 91.44 381 SER A N 1
ATOM 3208 C CA . SER A 1 381 ? 32.844 -29.062 -47.094 1 91.44 381 SER A CA 1
ATOM 3209 C C . SER A 1 381 ? 31.766 -28.125 -46.531 1 91.44 381 SER A C 1
ATOM 3211 O O . SER A 1 381 ? 30.641 -28.094 -47.031 1 91.44 381 SER A O 1
ATOM 3213 N N . THR A 1 382 ? 32.031 -27.438 -45.438 1 94.38 382 THR A N 1
ATOM 3214 C CA . THR A 1 382 ? 31.188 -26.391 -44.875 1 94.38 382 THR A CA 1
ATOM 3215 C C . THR A 1 382 ? 31.969 -25.484 -43.938 1 94.38 382 THR A C 1
ATOM 3217 O O . THR A 1 382 ? 32.875 -25.938 -43.25 1 94.38 382 THR A O 1
ATOM 3220 N N . LYS A 1 383 ? 31.578 -24.281 -43.969 1 93.88 383 LYS A N 1
ATOM 3221 C CA . LYS A 1 383 ? 32.188 -23.312 -43.031 1 93.88 383 LYS A CA 1
ATOM 3222 C C . LYS A 1 383 ? 31.344 -23.109 -41.812 1 93.88 383 LYS A C 1
ATOM 3224 O O . LYS A 1 383 ? 31.766 -22.438 -40.844 1 93.88 383 LYS A O 1
ATOM 3229 N N . ASP A 1 384 ? 30.219 -23.719 -41.812 1 94.81 384 ASP A N 1
ATOM 3230 C CA . ASP A 1 384 ? 29.234 -23.406 -40.781 1 94.81 384 ASP A CA 1
ATOM 3231 C C . ASP A 1 384 ? 29.266 -24.438 -39.656 1 94.81 384 ASP A C 1
ATOM 3233 O O . ASP A 1 384 ? 28.562 -24.281 -38.656 1 94.81 384 ASP A O 1
ATOM 3237 N N . SER A 1 385 ? 30.016 -25.469 -39.812 1 95.69 385 SER A N 1
ATOM 3238 C CA . SER A 1 385 ? 30.125 -26.484 -38.781 1 95.69 385 SER A CA 1
ATOM 3239 C C . SER A 1 385 ? 30.953 -25.969 -37.594 1 95.69 385 SER A C 1
ATOM 3241 O O . SER A 1 385 ? 31.734 -25.016 -37.75 1 95.69 385 SER A O 1
ATOM 3243 N N . PHE A 1 386 ? 30.703 -26.562 -36.344 1 95.88 386 PHE A N 1
ATOM 3244 C CA . PHE A 1 386 ? 31.562 -26.25 -35.219 1 95.88 386 PHE A CA 1
ATOM 3245 C C . PHE A 1 386 ? 31.625 -27.422 -34.25 1 95.88 386 PHE A C 1
ATOM 3247 O O . PHE A 1 386 ? 30.719 -28.266 -34.219 1 95.88 386 PHE A O 1
ATOM 3254 N N . ILE A 1 387 ? 32.719 -27.484 -33.5 1 95.06 387 ILE A N 1
ATOM 3255 C CA . ILE A 1 387 ? 32.844 -28.375 -32.375 1 95.06 387 ILE A CA 1
ATOM 3256 C C . ILE A 1 387 ? 32.906 -27.562 -31.078 1 95.06 387 ILE A C 1
ATOM 3258 O O . ILE A 1 387 ? 33.25 -26.375 -31.109 1 95.06 387 ILE A O 1
ATOM 3262 N N . PHE A 1 388 ? 32.469 -28.203 -29.969 1 94.19 388 PHE A N 1
ATOM 3263 C CA . PHE A 1 388 ? 32.438 -27.391 -28.75 1 94.19 388 PHE A CA 1
ATOM 3264 C C . PHE A 1 388 ? 32.781 -28.219 -27.531 1 94.19 388 PHE A C 1
ATOM 3266 O O . PHE A 1 388 ? 32.781 -29.453 -27.594 1 94.19 388 PHE A O 1
ATOM 3273 N N . LEU A 1 389 ? 33.125 -27.469 -26.453 1 91.69 389 LEU A N 1
ATOM 3274 C CA . LEU A 1 389 ? 33.438 -28.062 -25.156 1 91.69 389 LEU A CA 1
ATOM 3275 C C . LEU A 1 389 ? 32.844 -27.203 -24.031 1 91.69 389 LEU A C 1
ATOM 3277 O O . LEU A 1 389 ? 33.125 -26 -23.953 1 91.69 389 LEU A O 1
ATOM 3281 N N . PHE A 1 390 ? 31.969 -27.875 -23.281 1 90.25 390 PHE A N 1
ATOM 3282 C CA . PHE A 1 390 ? 31.516 -27.297 -22.016 1 90.25 390 PHE A CA 1
ATOM 3283 C C . PHE A 1 390 ? 32.375 -27.812 -20.859 1 90.25 390 PHE A C 1
ATOM 3285 O O . PHE A 1 390 ? 32.406 -29.016 -20.594 1 90.25 390 PHE A O 1
ATOM 3292 N N . THR A 1 391 ? 32.969 -26.891 -20.141 1 82.62 391 THR A N 1
ATOM 3293 C CA . THR A 1 391 ? 33.906 -27.328 -19.109 1 82.62 391 THR A CA 1
ATOM 3294 C C . THR A 1 391 ? 33.281 -27.172 -17.719 1 82.62 391 THR A C 1
ATOM 3296 O O . THR A 1 391 ? 33.719 -27.812 -16.766 1 82.62 391 THR A O 1
ATOM 3299 N N . ASN A 1 392 ? 32.375 -26.25 -17.641 1 78.56 392 ASN A N 1
ATOM 3300 C CA . ASN A 1 392 ? 31.797 -25.953 -16.344 1 78.56 392 ASN A CA 1
ATOM 3301 C C . ASN A 1 392 ? 30.266 -26.047 -16.375 1 78.56 392 ASN A C 1
ATOM 3303 O O . ASN A 1 392 ? 29.609 -25.297 -17.109 1 78.56 392 ASN A O 1
ATOM 3307 N N . LYS A 1 393 ? 29.75 -26.859 -15.508 1 73.81 393 LYS A N 1
ATOM 3308 C CA . LYS A 1 393 ? 28.297 -27.047 -15.461 1 73.81 393 LYS A CA 1
ATOM 3309 C C . LYS A 1 393 ? 27.609 -25.828 -14.859 1 73.81 393 LYS A C 1
ATOM 3311 O O . LYS A 1 393 ? 26.469 -25.5 -15.211 1 73.81 393 LYS A O 1
ATOM 3316 N N . SER A 1 394 ? 28.266 -25.156 -13.992 1 72.19 394 SER A N 1
ATOM 3317 C CA . SER A 1 394 ? 27.672 -24.062 -13.242 1 72.19 394 SER A CA 1
ATOM 3318 C C . SER A 1 394 ? 27.688 -22.766 -14.055 1 72.19 394 SER A C 1
ATOM 3320 O O . SER A 1 394 ? 26.875 -21.875 -13.82 1 72.19 394 SER A O 1
ATOM 3322 N N . ASN A 1 395 ? 28.688 -22.703 -14.922 1 80.62 395 ASN A N 1
ATOM 3323 C CA . ASN A 1 395 ? 28.797 -21.531 -15.781 1 80.62 395 ASN A CA 1
ATOM 3324 C C . ASN A 1 395 ? 28.938 -21.922 -17.25 1 80.62 395 ASN A C 1
ATOM 3326 O O . ASN A 1 395 ? 30.047 -22.094 -17.734 1 80.62 395 ASN A O 1
ATOM 3330 N N . LEU A 1 396 ? 27.844 -21.875 -17.953 1 84.56 396 LEU A N 1
ATOM 3331 C CA . LEU A 1 396 ? 27.797 -22.359 -19.328 1 84.56 396 LEU A CA 1
ATOM 3332 C C . LEU A 1 396 ? 28.406 -21.328 -20.281 1 84.56 396 LEU A C 1
ATOM 3334 O O . LEU A 1 396 ? 28.75 -21.656 -21.422 1 84.56 396 LEU A O 1
ATOM 3338 N N . GLN A 1 397 ? 28.594 -20.203 -19.75 1 79.75 397 GLN A N 1
ATOM 3339 C CA . GLN A 1 397 ? 29.109 -19.141 -20.625 1 79.75 397 GLN A CA 1
ATOM 3340 C C . GLN A 1 397 ? 30.609 -19.328 -20.875 1 79.75 397 GLN A C 1
ATOM 3342 O O . GLN A 1 397 ? 31.156 -18.719 -21.797 1 79.75 397 GLN A O 1
ATOM 3347 N N . THR A 1 398 ? 31.188 -20.156 -20.156 1 81.94 398 THR A N 1
ATOM 3348 C CA . THR A 1 398 ? 32.594 -20.406 -20.328 1 81.94 398 THR A CA 1
ATOM 3349 C C . THR A 1 398 ? 32.844 -21.406 -21.453 1 81.94 398 THR A C 1
ATOM 3351 O O . THR A 1 398 ? 33.969 -21.719 -21.797 1 81.94 398 THR A O 1
ATOM 3354 N N . ALA A 1 399 ? 31.75 -21.859 -22.016 1 87.75 399 ALA A N 1
ATOM 3355 C CA . ALA A 1 399 ? 31.844 -22.844 -23.094 1 87.75 399 ALA A CA 1
ATOM 3356 C C . ALA A 1 399 ? 32.531 -22.234 -24.328 1 87.75 399 ALA A C 1
ATOM 3358 O O . ALA A 1 399 ? 32.438 -21.031 -24.547 1 87.75 399 ALA A O 1
ATOM 3359 N N . LYS A 1 400 ? 33.25 -23.047 -25.094 1 87.06 400 LYS A N 1
ATOM 3360 C CA . LYS A 1 400 ? 33.969 -22.609 -26.297 1 87.06 400 LYS A CA 1
ATOM 3361 C C . LYS A 1 400 ? 33.5 -23.375 -27.516 1 87.06 400 LYS A C 1
ATOM 3363 O O . LYS A 1 400 ? 33.281 -24.594 -27.453 1 87.06 400 LYS A O 1
ATOM 3368 N N . ALA A 1 401 ? 33.25 -22.688 -28.531 1 93.12 401 ALA A N 1
ATOM 3369 C CA . ALA A 1 401 ? 32.969 -23.266 -29.844 1 93.12 401 ALA A CA 1
ATOM 3370 C C . ALA A 1 401 ? 34.031 -22.922 -30.859 1 93.12 401 ALA A C 1
ATOM 3372 O O . ALA A 1 401 ? 34.594 -21.828 -30.828 1 93.12 401 ALA A O 1
ATOM 3373 N N . SER A 1 402 ? 34.406 -23.906 -31.672 1 93.56 402 SER A N 1
ATOM 3374 C CA . SER A 1 402 ? 35.438 -23.734 -32.688 1 93.56 402 SER A CA 1
ATOM 3375 C C . SER A 1 402 ? 34.906 -24.031 -34.094 1 93.56 402 SER A C 1
ATOM 3377 O O . SER A 1 402 ? 34.344 -25.109 -34.312 1 93.56 402 SER A O 1
ATOM 3379 N N . TYR A 1 403 ? 35.219 -23.094 -34.969 1 94.56 403 TYR A N 1
ATOM 3380 C CA . TYR A 1 403 ? 34.812 -23.234 -36.375 1 94.56 403 TYR A CA 1
ATOM 3381 C C . TYR A 1 403 ? 35.969 -23.688 -37.25 1 94.56 403 TYR A C 1
ATOM 3383 O O . TYR A 1 403 ? 37.125 -23.531 -36.844 1 94.56 403 TYR A O 1
ATOM 3391 N N . PRO A 1 404 ? 35.594 -24.266 -38.375 1 93.75 404 PRO A N 1
ATOM 3392 C CA . PRO A 1 404 ? 36.688 -24.75 -39.219 1 93.75 404 PRO A CA 1
ATOM 3393 C C . PRO A 1 404 ? 37.594 -23.625 -39.719 1 93.75 404 PRO A C 1
ATOM 3395 O O . PRO A 1 404 ? 37.125 -22.531 -40.031 1 93.75 404 PRO A O 1
ATOM 3398 N N . ILE A 1 405 ? 38.906 -23.984 -39.75 1 91.25 405 ILE A N 1
ATOM 3399 C CA . ILE A 1 405 ? 39.875 -23.078 -40.375 1 91.25 405 ILE A CA 1
ATOM 3400 C C . ILE A 1 405 ? 39.562 -22.953 -41.875 1 91.25 405 ILE A C 1
ATOM 3402 O O . ILE A 1 405 ? 39.25 -23.953 -42.531 1 91.25 405 ILE A O 1
ATOM 3406 N N . ASP A 1 406 ? 39.719 -21.828 -42.438 1 90.12 406 ASP A N 1
ATOM 3407 C CA . ASP A 1 406 ? 39.312 -21.516 -43.812 1 90.12 406 ASP A CA 1
ATOM 3408 C C . ASP A 1 406 ? 39.969 -22.453 -44.812 1 90.12 406 ASP A C 1
ATOM 3410 O O . ASP A 1 406 ? 39.312 -22.938 -45.75 1 90.12 406 ASP A O 1
ATOM 3414 N N . GLU A 1 407 ? 41.188 -22.734 -44.625 1 88.44 407 GLU A N 1
ATOM 3415 C CA . GLU A 1 407 ? 41.938 -23.562 -45.562 1 88.44 407 GLU A CA 1
ATOM 3416 C C . GLU A 1 407 ? 41.5 -25.031 -45.469 1 88.44 407 GLU A C 1
ATOM 3418 O O . GLU A 1 407 ? 41.719 -25.797 -46.406 1 88.44 407 GLU A O 1
ATOM 3423 N N . ASN A 1 408 ? 40.875 -25.312 -44.375 1 88.38 408 ASN A N 1
ATOM 3424 C CA . ASN A 1 408 ? 40.594 -26.734 -44.156 1 88.38 408 ASN A CA 1
ATOM 3425 C C . ASN A 1 408 ? 39.094 -27.016 -44.188 1 88.38 408 ASN A C 1
ATOM 3427 O O . ASN A 1 408 ? 38.656 -28.094 -43.781 1 88.38 408 ASN A O 1
ATOM 3431 N N . GLN A 1 409 ? 38.344 -26.188 -44.688 1 90.75 409 GLN A N 1
ATOM 3432 C CA . GLN A 1 409 ? 36.875 -26.297 -44.656 1 90.75 409 GLN A CA 1
ATOM 3433 C C . GLN A 1 409 ? 36.375 -27.484 -45.469 1 90.75 409 GLN A C 1
ATOM 3435 O O . GLN A 1 409 ? 35.281 -27.969 -45.281 1 90.75 409 GLN A O 1
ATOM 3440 N N . ILE A 1 410 ? 37.188 -27.891 -46.406 1 90.31 410 ILE A N 1
ATOM 3441 C CA . ILE A 1 410 ? 36.781 -28.984 -47.281 1 90.31 410 ILE A CA 1
ATOM 3442 C C . ILE A 1 410 ? 36.781 -30.297 -46.5 1 90.31 410 ILE A C 1
ATOM 3444 O O . ILE A 1 410 ? 36.156 -31.281 -46.938 1 90.31 410 ILE A O 1
ATOM 3448 N N . TYR A 1 411 ? 37.375 -30.266 -45.281 1 90.94 411 TYR A N 1
ATOM 3449 C CA . TYR A 1 411 ? 37.438 -31.469 -44.469 1 90.94 411 TYR A CA 1
ATOM 3450 C C . TYR A 1 411 ? 36.625 -31.344 -43.188 1 90.94 411 TYR A C 1
ATOM 3452 O O . TYR A 1 411 ? 36.875 -32 -42.188 1 90.94 411 TYR A O 1
ATOM 3460 N N . SER A 1 412 ? 35.656 -30.547 -43.219 1 93.38 412 SER A N 1
ATOM 3461 C CA . SER A 1 412 ? 34.969 -30.203 -42 1 93.38 412 SER A CA 1
ATOM 3462 C C . SER A 1 412 ? 34.188 -31.391 -41.438 1 93.38 412 SER A C 1
ATOM 3464 O O . SER A 1 412 ? 34.156 -31.609 -40.219 1 93.38 412 SER A O 1
ATOM 3466 N N . ILE A 1 413 ? 33.562 -32.188 -42.344 1 93.19 413 ILE A N 1
ATOM 3467 C CA . ILE A 1 413 ? 32.75 -33.312 -41.906 1 93.19 413 ILE A CA 1
ATOM 3468 C C . ILE A 1 413 ? 33.219 -34.594 -42.625 1 93.19 413 ILE A C 1
ATOM 3470 O O . ILE A 1 413 ? 33.438 -34.594 -43.812 1 93.19 413 ILE A O 1
ATOM 3474 N N . TRP A 1 414 ? 33.406 -35.625 -41.812 1 90.75 414 TRP A N 1
ATOM 3475 C CA . TRP A 1 414 ? 33.75 -36.938 -42.375 1 90.75 414 TRP A CA 1
ATOM 3476 C C . TRP A 1 414 ? 32.562 -37.875 -42.344 1 90.75 414 TRP A C 1
ATOM 3478 O O . TRP A 1 414 ? 32 -38.156 -41.25 1 90.75 414 TRP A O 1
ATOM 3488 N N . CYS A 1 415 ? 32.188 -38.312 -43.531 1 89.19 415 CYS A N 1
ATOM 3489 C CA . CYS A 1 415 ? 31.062 -39.25 -43.625 1 89.19 415 CYS A CA 1
ATOM 3490 C C . CYS A 1 415 ? 31.547 -40.625 -44.062 1 89.19 415 CYS A C 1
ATOM 3492 O O . CYS A 1 415 ? 31.953 -40.812 -45.219 1 89.19 415 CYS A O 1
ATOM 3494 N N . ASN A 1 416 ? 31.562 -41.531 -43.125 1 87.12 416 ASN A N 1
ATOM 3495 C CA . ASN A 1 416 ? 31.969 -42.906 -43.344 1 87.12 416 ASN A CA 1
ATOM 3496 C C . ASN A 1 416 ? 31.016 -43.875 -42.656 1 87.12 416 ASN A C 1
ATOM 3498 O O . ASN A 1 416 ? 30.719 -43.719 -41.469 1 87.12 416 ASN A O 1
ATOM 3502 N N . PRO A 1 417 ? 30.578 -44.906 -43.375 1 85.5 417 PRO A N 1
ATOM 3503 C CA . PRO A 1 417 ? 29.656 -45.875 -42.781 1 85.5 417 PRO A CA 1
ATOM 3504 C C . PRO A 1 417 ? 30.281 -46.625 -41.594 1 85.5 417 PRO A C 1
ATOM 3506 O O . PRO A 1 417 ? 29.562 -47.156 -40.75 1 85.5 417 PRO A O 1
ATOM 3509 N N . CYS A 1 418 ? 31.562 -46.625 -41.531 1 85.38 418 CYS A N 1
ATOM 3510 C CA . CYS A 1 418 ? 32.25 -47.375 -40.5 1 85.38 418 CYS A CA 1
ATOM 3511 C C . CYS A 1 418 ? 32.625 -46.469 -39.344 1 85.38 418 CYS A C 1
ATOM 3513 O O . CYS A 1 418 ? 33.406 -46.875 -38.469 1 85.38 418 CYS A O 1
ATOM 3515 N N . CYS A 1 419 ? 32.219 -45.281 -39.344 1 89.25 419 CYS A N 1
ATOM 3516 C CA . CYS A 1 419 ? 32.469 -44.344 -38.25 1 89.25 419 CYS A CA 1
ATOM 3517 C C . CYS A 1 419 ? 31.188 -43.625 -37.844 1 89.25 419 CYS A C 1
ATOM 3519 O O . CYS A 1 419 ? 30.297 -43.406 -38.656 1 89.25 419 CYS A O 1
ATOM 3521 N N . GLY A 1 420 ? 31.078 -43.406 -36.594 1 91.62 420 GLY A N 1
ATOM 3522 C CA . GLY A 1 420 ? 30 -42.562 -36.125 1 91.62 420 GLY A CA 1
ATOM 3523 C C . GLY A 1 420 ? 30.203 -41.094 -36.469 1 91.62 420 GLY A C 1
ATOM 3524 O O . GLY A 1 420 ? 30.766 -40.75 -37.531 1 91.62 420 GLY A O 1
ATOM 3525 N N . PRO A 1 421 ? 29.672 -40.219 -35.656 1 93.62 421 PRO A N 1
ATOM 3526 C CA . PRO A 1 421 ? 29.875 -38.812 -35.938 1 93.62 421 PRO A CA 1
ATOM 3527 C C . PRO A 1 421 ? 31.359 -38.406 -35.875 1 93.62 421 PRO A C 1
ATOM 3529 O O . PRO A 1 421 ? 32.031 -38.594 -34.875 1 93.62 421 PRO A O 1
ATOM 3532 N N . THR A 1 422 ? 31.797 -37.844 -36.969 1 93.31 422 THR A N 1
ATOM 3533 C CA . THR A 1 422 ? 33.188 -37.469 -37.062 1 93.31 422 THR A CA 1
ATOM 3534 C C . THR A 1 422 ? 33.344 -36.094 -37.688 1 93.31 422 THR A C 1
ATOM 3536 O O . THR A 1 422 ? 32.781 -35.812 -38.75 1 93.31 422 THR A O 1
ATOM 3539 N N . PHE A 1 423 ? 34.094 -35.25 -37 1 94.31 423 PHE A N 1
ATOM 3540 C CA . PHE A 1 423 ? 34.344 -33.906 -37.469 1 94.31 423 PHE A CA 1
ATOM 3541 C C . PHE A 1 423 ? 35.844 -33.688 -37.75 1 94.31 423 PHE A C 1
ATOM 3543 O O . PHE A 1 423 ? 36.688 -34.031 -36.938 1 94.31 423 PHE A O 1
ATOM 3550 N N . GLY A 1 424 ? 36.125 -33.219 -39 1 90.31 424 GLY A N 1
ATOM 3551 C CA . GLY A 1 424 ? 37.5 -32.875 -39.344 1 90.31 424 GLY A CA 1
ATOM 3552 C C . GLY A 1 424 ? 38.25 -34.031 -39.969 1 90.31 424 GLY A C 1
ATOM 3553 O O . GLY A 1 424 ? 37.844 -35.188 -39.844 1 90.31 424 GLY A O 1
ATOM 3554 N N . SER A 1 425 ? 39.281 -33.781 -40.875 1 78.69 425 SER A N 1
ATOM 3555 C CA . SER A 1 425 ? 40.094 -34.75 -41.594 1 78.69 425 SER A CA 1
ATOM 3556 C C . SER A 1 425 ? 40.969 -35.531 -40.594 1 78.69 425 SER A C 1
ATOM 3558 O O . SER A 1 425 ? 41.281 -36.688 -40.812 1 78.69 425 SER A O 1
ATOM 3560 N N . GLY A 1 426 ? 41.531 -34.906 -39.5 1 65.25 426 GLY A N 1
ATOM 3561 C CA . GLY A 1 426 ? 42.469 -35.5 -38.562 1 65.25 426 GLY A CA 1
ATOM 3562 C C . GLY A 1 426 ? 41.781 -36.031 -37.312 1 65.25 426 GLY A C 1
ATOM 3563 O O . GLY A 1 426 ? 42.438 -36.312 -36.312 1 65.25 426 GLY A O 1
ATOM 3564 N N . ASN A 1 427 ? 40.5 -36.25 -37.406 1 73.69 427 ASN A N 1
ATOM 3565 C CA . ASN A 1 427 ? 39.688 -36.75 -36.281 1 73.69 427 ASN A CA 1
ATOM 3566 C C . ASN A 1 427 ? 39.562 -35.719 -35.156 1 73.69 427 ASN A C 1
ATOM 3568 O O . ASN A 1 427 ? 39.812 -36.031 -34 1 73.69 427 ASN A O 1
ATOM 3572 N N . ASP A 1 428 ? 39.312 -34.469 -35.562 1 89.31 428 ASP A N 1
ATOM 3573 C CA . ASP A 1 428 ? 39.125 -33.438 -34.531 1 89.31 428 ASP A CA 1
ATOM 3574 C C . ASP A 1 428 ? 38.188 -33.906 -33.438 1 89.31 428 ASP A C 1
ATOM 3576 O O . ASP A 1 428 ? 38.406 -33.625 -32.25 1 89.31 428 ASP A O 1
ATOM 3580 N N . LEU A 1 429 ? 37.219 -34.562 -33.844 1 92.12 429 LEU A N 1
ATOM 3581 C CA . LEU A 1 429 ? 36.312 -35.281 -32.969 1 92.12 429 LEU A CA 1
ATOM 3582 C C . LEU A 1 429 ? 35.75 -36.5 -33.656 1 92.12 429 LEU A C 1
ATOM 3584 O O . LEU A 1 429 ? 35 -36.375 -34.625 1 92.12 429 LEU A O 1
ATOM 3588 N N . LEU A 1 430 ? 36.156 -37.625 -33.156 1 92.19 430 LEU A N 1
ATOM 3589 C CA . LEU A 1 430 ? 35.812 -38.875 -33.812 1 92.19 430 LEU A CA 1
ATOM 3590 C C . LEU A 1 430 ? 35.125 -39.844 -32.875 1 92.19 430 LEU A C 1
ATOM 3592 O O . LEU A 1 430 ? 35.594 -40.031 -31.75 1 92.19 430 LEU A O 1
ATOM 3596 N N . CYS A 1 431 ? 34.125 -40.375 -33.375 1 92.31 431 CYS A N 1
ATOM 3597 C CA . CYS A 1 431 ? 33.469 -41.5 -32.688 1 92.31 431 CYS A CA 1
ATOM 3598 C C . CYS A 1 431 ? 33.438 -42.719 -33.594 1 92.31 431 CYS A C 1
ATOM 3600 O O . CYS A 1 431 ? 32.875 -42.656 -34.688 1 92.31 431 CYS A O 1
ATOM 3602 N N . SER A 1 432 ? 34 -43.781 -33.188 1 89.19 432 SER A N 1
ATOM 3603 C CA . SER A 1 432 ? 33.938 -45.062 -33.875 1 89.19 432 SER A CA 1
ATOM 3604 C C . SER A 1 432 ? 33.531 -46.188 -32.938 1 89.19 432 SER A C 1
ATOM 3606 O O . SER A 1 432 ? 34.312 -46.562 -32.062 1 89.19 432 SER A O 1
ATOM 3608 N N . ASN A 1 433 ? 32.438 -46.688 -33.219 1 87.69 433 ASN A N 1
ATOM 3609 C CA . ASN A 1 433 ? 31.875 -47.781 -32.406 1 87.69 433 ASN A CA 1
ATOM 3610 C C . ASN A 1 433 ? 32 -47.5 -30.922 1 87.69 433 ASN A C 1
ATOM 3612 O O . ASN A 1 433 ? 32.5 -48.344 -30.156 1 87.69 433 ASN A O 1
ATOM 3616 N N . GLY A 1 434 ? 31.719 -46.312 -30.594 1 87 434 GLY A N 1
ATOM 3617 C CA . GLY A 1 434 ? 31.656 -45.938 -29.188 1 87 434 GLY A CA 1
ATOM 3618 C C . GLY A 1 434 ? 33 -45.406 -28.656 1 87 434 GLY A C 1
ATOM 3619 O O . GLY A 1 434 ? 33.062 -44.938 -27.531 1 87 434 GLY A O 1
ATOM 3620 N N . ASN A 1 435 ? 34 -45.562 -29.391 1 88.88 435 ASN A N 1
ATOM 3621 C CA . ASN A 1 435 ? 35.312 -45.031 -29 1 88.88 435 ASN A CA 1
ATOM 3622 C C . ASN A 1 435 ? 35.5 -43.594 -29.5 1 88.88 435 ASN A C 1
ATOM 3624 O O . ASN A 1 435 ? 35.312 -43.312 -30.688 1 88.88 435 ASN A O 1
ATOM 3628 N N . TRP A 1 436 ? 35.812 -42.75 -28.531 1 91.56 436 TRP A N 1
ATOM 3629 C CA . TRP A 1 436 ? 35.938 -41.344 -28.875 1 91.56 436 TRP A CA 1
ATOM 3630 C C . TRP A 1 436 ? 37.375 -40.875 -28.797 1 91.56 436 TRP A C 1
ATOM 3632 O O . TRP A 1 436 ? 38.125 -41.25 -27.891 1 91.56 436 TRP A O 1
ATOM 3642 N N . SER A 1 437 ? 37.781 -40.094 -29.766 1 90.69 437 SER A N 1
ATOM 3643 C CA . SER A 1 437 ? 39.125 -39.531 -29.797 1 90.69 437 SER A CA 1
ATOM 3644 C C . SER A 1 437 ? 39.125 -38.156 -30.453 1 90.69 437 SER A C 1
ATOM 3646 O O . SER A 1 437 ? 38.156 -37.781 -31.125 1 90.69 437 SER A O 1
ATOM 3648 N N . SER A 1 438 ? 40.125 -37.375 -30.109 1 89.94 438 SER A N 1
ATOM 3649 C CA . SER A 1 438 ? 40.219 -36.031 -30.688 1 89.94 438 SER A CA 1
ATOM 3650 C C . SER A 1 438 ? 41.656 -35.719 -31.047 1 89.94 438 SER A C 1
ATOM 3652 O O . SER A 1 438 ? 42.594 -35.969 -30.266 1 89.94 438 SER A O 1
ATOM 3654 N N . ASN A 1 439 ? 41.906 -35.344 -32.25 1 86.25 439 ASN A N 1
ATOM 3655 C CA . ASN A 1 439 ? 43.125 -34.781 -32.781 1 86.25 439 ASN A CA 1
ATOM 3656 C C . ASN A 1 439 ? 42.844 -33.594 -33.688 1 86.25 439 ASN A C 1
ATOM 3658 O O . ASN A 1 439 ? 42.594 -33.75 -34.875 1 86.25 439 ASN A O 1
ATOM 3662 N N . GLN A 1 440 ? 43 -32.406 -33.188 1 82.31 440 GLN A N 1
ATOM 3663 C CA . GLN A 1 440 ? 42.438 -31.203 -33.844 1 82.31 440 GLN A CA 1
ATOM 3664 C C . GLN A 1 440 ? 43.406 -30.672 -34.906 1 82.31 440 GLN A C 1
ATOM 3666 O O . GLN A 1 440 ? 44.562 -30.391 -34.625 1 82.31 440 GLN A O 1
ATOM 3671 N N . PHE A 1 441 ? 42.906 -30.641 -36.094 1 85.88 441 PHE A N 1
ATOM 3672 C CA . PHE A 1 441 ? 43.656 -30.125 -37.219 1 85.88 441 PHE A CA 1
ATOM 3673 C C . PHE A 1 441 ? 42.781 -29.188 -38.062 1 85.88 441 PHE A C 1
ATOM 3675 O O . PHE A 1 441 ? 43.281 -28.172 -38.562 1 85.88 441 PHE A O 1
ATOM 3682 N N . THR A 1 442 ? 41.594 -29.484 -38.156 1 90.94 442 THR A N 1
ATOM 3683 C CA . THR A 1 442 ? 40.688 -28.781 -39.094 1 90.94 442 THR A CA 1
ATOM 3684 C C . THR A 1 442 ? 40.031 -27.594 -38.406 1 90.94 442 THR A C 1
ATOM 3686 O O . THR A 1 442 ? 39.781 -26.562 -39.031 1 90.94 442 THR A O 1
ATOM 3689 N N . TYR A 1 443 ? 39.75 -27.688 -37.156 1 92.31 443 TYR A N 1
ATOM 3690 C CA . TYR A 1 443 ? 39.125 -26.656 -36.375 1 92.31 443 TYR A CA 1
ATOM 3691 C C . TYR A 1 443 ? 40.125 -25.922 -35.5 1 92.31 443 TYR A C 1
ATOM 3693 O O . TYR A 1 443 ? 41.219 -26.438 -35.25 1 92.31 443 TYR A O 1
ATOM 3701 N N . HIS A 1 444 ? 39.75 -24.688 -35.094 1 90.12 444 HIS A N 1
ATOM 3702 C CA . HIS A 1 444 ? 40.594 -23.984 -34.156 1 90.12 444 HIS A CA 1
ATOM 3703 C C . HIS A 1 444 ? 40.719 -24.734 -32.844 1 90.12 444 HIS A C 1
ATOM 3705 O O . HIS A 1 444 ? 39.75 -25.391 -32.406 1 90.12 444 HIS A O 1
ATOM 3711 N N . LYS A 1 445 ? 41.875 -24.672 -32.312 1 80 445 LYS A N 1
ATOM 3712 C CA . LYS A 1 445 ? 42.188 -25.531 -31.188 1 80 445 LYS A CA 1
ATOM 3713 C C . LYS A 1 445 ? 41.312 -25.203 -29.984 1 80 445 LYS A C 1
ATOM 3715 O O . LYS A 1 445 ? 41.25 -24.031 -29.562 1 80 445 LYS A O 1
ATOM 3720 N N . ILE A 1 446 ? 40.5 -26.312 -29.578 1 83.69 446 ILE A N 1
ATOM 3721 C CA . ILE A 1 446 ? 39.875 -26.391 -28.266 1 83.69 446 ILE A CA 1
ATOM 3722 C C . ILE A 1 446 ? 40.438 -27.594 -27.5 1 83.69 446 ILE A C 1
ATOM 3724 O O . ILE A 1 446 ? 40.719 -28.641 -28.094 1 83.69 446 ILE A O 1
ATOM 3728 N N . HIS A 1 447 ? 41.094 -27.469 -26.5 1 79.06 447 HIS A N 1
ATOM 3729 C CA . HIS A 1 447 ? 41.844 -28.5 -25.812 1 79.06 447 HIS A CA 1
ATOM 3730 C C . HIS A 1 447 ? 40.938 -29.625 -25.312 1 79.06 447 HIS A C 1
ATOM 3732 O O . HIS A 1 447 ? 40.375 -29.531 -24.203 1 79.06 447 HIS A O 1
ATOM 3738 N N . PHE A 1 448 ? 40.75 -30.641 -26.234 1 79.38 448 PHE A N 1
ATOM 3739 C CA . PHE A 1 448 ? 40.125 -31.891 -25.859 1 79.38 448 PHE A CA 1
ATOM 3740 C C . PHE A 1 448 ? 41.156 -32.906 -25.375 1 79.38 448 PHE A C 1
ATOM 3742 O O . PHE A 1 448 ? 42.312 -32.812 -25.766 1 79.38 448 PHE A O 1
ATOM 3749 N N . PRO A 1 449 ? 40.781 -33.75 -24.594 1 78.38 449 PRO A N 1
ATOM 3750 C CA . PRO A 1 449 ? 41.656 -34.906 -24.438 1 78.38 449 PRO A CA 1
ATOM 3751 C C . PRO A 1 449 ? 41.781 -35.75 -25.703 1 78.38 449 PRO A C 1
ATOM 3753 O O . PRO A 1 449 ? 40.844 -35.781 -26.516 1 78.38 449 PRO A O 1
ATOM 3756 N N . SER A 1 450 ? 43 -36.406 -25.938 1 82.62 450 SER A N 1
ATOM 3757 C CA . SER A 1 450 ? 43.219 -37.219 -27.125 1 82.62 450 SER A CA 1
ATOM 3758 C C . SER A 1 450 ? 42.25 -38.375 -27.188 1 82.62 450 SER A C 1
ATOM 3760 O O . SER A 1 450 ? 41.688 -38.688 -28.25 1 82.62 450 SER A O 1
ATOM 3762 N N . ASN A 1 451 ? 42.156 -39.125 -26.094 1 85.69 451 ASN A N 1
ATOM 3763 C CA . ASN A 1 451 ? 41.188 -40.188 -25.938 1 85.69 451 ASN A CA 1
ATOM 3764 C C . ASN A 1 451 ? 40.344 -40 -24.656 1 85.69 451 ASN A C 1
ATOM 3766 O O . ASN A 1 451 ? 40.875 -39.562 -23.641 1 85.69 451 ASN A O 1
ATOM 3770 N N . PHE A 1 452 ? 39.094 -40.25 -24.797 1 86.12 452 PHE A N 1
ATOM 3771 C CA . PHE A 1 452 ? 38.281 -40.094 -23.609 1 86.12 452 PHE A CA 1
ATOM 3772 C C . PHE A 1 452 ? 37.062 -41.031 -23.672 1 86.12 452 PHE A C 1
ATOM 3774 O O . PHE A 1 452 ? 36.688 -41.5 -24.75 1 86.12 452 PHE A O 1
ATOM 3781 N N . ASN A 1 453 ? 36.562 -41.281 -22.469 1 89 453 ASN A N 1
ATOM 3782 C CA . ASN A 1 453 ? 35.375 -42.125 -22.344 1 89 453 ASN A CA 1
ATOM 3783 C C . ASN A 1 453 ? 34.094 -41.312 -22.188 1 89 453 ASN A C 1
ATOM 3785 O O . ASN A 1 453 ? 34.094 -40.281 -21.516 1 89 453 ASN A O 1
ATOM 3789 N N . ILE A 1 454 ? 33.125 -41.75 -22.938 1 90.69 454 ILE A N 1
ATOM 3790 C CA . ILE A 1 454 ? 31.859 -41.031 -22.922 1 90.69 454 ILE A CA 1
ATOM 3791 C C . ILE A 1 454 ? 30.797 -41.875 -22.234 1 90.69 454 ILE A C 1
ATOM 3793 O O . ILE A 1 454 ? 30.719 -43.094 -22.453 1 90.69 454 ILE A O 1
ATOM 3797 N N . ASN A 1 455 ? 30.125 -41.312 -21.359 1 86.69 455 ASN A N 1
ATOM 3798 C CA . ASN A 1 455 ? 29 -41.938 -20.688 1 86.69 455 ASN A CA 1
ATOM 3799 C C . ASN A 1 455 ? 27.844 -42.188 -21.656 1 86.69 455 ASN A C 1
ATOM 3801 O O . ASN A 1 455 ? 27.312 -43.312 -21.703 1 86.69 455 ASN A O 1
ATOM 3805 N N . ASP A 1 456 ? 27.469 -41.219 -22.297 1 87.88 456 ASP A N 1
ATOM 3806 C CA . ASP A 1 456 ? 26.422 -41.281 -23.328 1 87.88 456 ASP A CA 1
ATOM 3807 C C . ASP A 1 456 ? 26.562 -40.156 -24.312 1 87.88 456 ASP A C 1
ATOM 3809 O O . ASP A 1 456 ? 27.234 -39.156 -24.047 1 87.88 456 ASP A O 1
ATOM 3813 N N . TYR A 1 457 ? 26.047 -40.375 -25.531 1 92.12 457 TYR A N 1
ATOM 3814 C CA . TYR A 1 457 ? 25.984 -39.219 -26.438 1 92.12 457 TYR A CA 1
ATOM 3815 C C . TYR A 1 457 ? 24.672 -39.219 -27.203 1 92.12 457 TYR A C 1
ATOM 3817 O O . TYR A 1 457 ? 24.031 -40.25 -27.359 1 92.12 457 TYR A O 1
ATOM 3825 N N . GLU A 1 458 ? 24.25 -38 -27.516 1 92.38 458 GLU A N 1
ATOM 3826 C CA . GLU A 1 458 ? 22.969 -37.719 -28.156 1 92.38 458 GLU A CA 1
ATOM 3827 C C . GLU A 1 458 ? 23.141 -36.906 -29.438 1 92.38 458 GLU A C 1
ATOM 3829 O O . GLU A 1 458 ? 24.125 -36.188 -29.578 1 92.38 458 GLU A O 1
ATOM 3834 N N . VAL A 1 459 ? 22.297 -37.188 -30.391 1 94.69 459 VAL A N 1
ATOM 3835 C CA . VAL A 1 459 ? 22.266 -36.406 -31.625 1 94.69 459 VAL A CA 1
ATOM 3836 C C . VAL A 1 459 ? 20.891 -35.781 -31.812 1 94.69 459 VAL A C 1
ATOM 3838 O O . VAL A 1 459 ? 19.875 -36.469 -31.766 1 94.69 459 VAL A O 1
ATOM 3841 N N . PHE A 1 460 ? 20.906 -34.5 -32 1 91.44 460 PHE A N 1
ATOM 3842 C CA . PHE A 1 460 ? 19.656 -33.75 -32.188 1 91.44 460 PHE A CA 1
ATOM 3843 C C . PHE A 1 460 ? 19.562 -33.219 -33.625 1 91.44 460 PHE A C 1
ATOM 3845 O O . PHE A 1 460 ? 20.516 -32.656 -34.156 1 91.44 460 PHE A O 1
ATOM 3852 N N . GLN A 1 461 ? 18.469 -33.406 -34.219 1 91.25 461 GLN A N 1
ATOM 3853 C CA . GLN A 1 461 ? 18.156 -32.75 -35.469 1 91.25 461 GLN A CA 1
ATOM 3854 C C . GLN A 1 461 ? 17.734 -31.297 -35.25 1 91.25 461 GLN A C 1
ATOM 3856 O O . GLN A 1 461 ? 16.969 -31 -34.312 1 91.25 461 GLN A O 1
ATOM 3861 N N . ILE A 1 462 ? 18.25 -30.406 -36.031 1 90.06 462 ILE A N 1
ATOM 3862 C CA . ILE A 1 462 ? 17.938 -28.984 -35.906 1 90.06 462 ILE A CA 1
ATOM 3863 C C . ILE A 1 462 ? 17.047 -28.531 -37.031 1 90.06 462 ILE A C 1
ATOM 3865 O O . ILE A 1 462 ? 17.391 -28.703 -38.219 1 90.06 462 ILE A O 1
ATOM 3869 N N . LYS A 1 463 ? 15.875 -28.031 -36.656 1 84.88 463 LYS A N 1
ATOM 3870 C CA . LYS A 1 463 ? 14.945 -27.516 -37.656 1 84.88 463 LYS A CA 1
ATOM 3871 C C . LYS A 1 463 ? 14.594 -26.062 -37.375 1 84.88 463 LYS A C 1
ATOM 3873 O O . LYS A 1 463 ? 14.43 -25.656 -36.219 1 84.88 463 LYS A O 1
ATOM 3878 N N . LYS A 1 464 ? 14.648 -25.188 -38.406 1 79.94 464 LYS A N 1
ATOM 3879 C CA . LYS A 1 464 ? 14.234 -23.797 -38.25 1 79.94 464 LYS A CA 1
ATOM 3880 C C . LYS A 1 464 ? 12.719 -23.656 -38.344 1 79.94 464 LYS A C 1
ATOM 3882 O O . LYS A 1 464 ? 12.07 -24.328 -39.125 1 79.94 464 LYS A O 1
ATOM 3887 N N . MET B 1 1 ? 7.125 -15.766 4.727 1 69.56 1 MET B N 1
ATOM 3888 C CA . MET B 1 1 ? 7.004 -14.5 4.008 1 69.56 1 MET B CA 1
ATOM 3889 C C . MET B 1 1 ? 5.602 -13.922 4.16 1 69.56 1 MET B C 1
ATOM 3891 O O . MET B 1 1 ? 4.609 -14.617 3.92 1 69.56 1 MET B O 1
ATOM 3895 N N . SER B 1 2 ? 5.516 -12.867 4.84 1 80.25 2 SER B N 1
ATOM 3896 C CA . SER B 1 2 ? 4.242 -12.18 5.051 1 80.25 2 SER B CA 1
ATOM 3897 C C . SER B 1 2 ? 3.963 -11.18 3.936 1 80.25 2 SER B C 1
ATOM 3899 O O . SER B 1 2 ? 4.887 -10.539 3.424 1 80.25 2 SER B O 1
ATOM 3901 N N . ILE B 1 3 ? 2.766 -11.328 3.334 1 87.19 3 ILE B N 1
ATOM 3902 C CA . ILE B 1 3 ? 2.381 -10.414 2.268 1 87.19 3 ILE B CA 1
ATOM 3903 C C . ILE B 1 3 ? 1.027 -9.781 2.594 1 87.19 3 ILE B C 1
ATOM 3905 O O . ILE B 1 3 ? 0.226 -10.367 3.328 1 87.19 3 ILE B O 1
ATOM 3909 N N . ASN B 1 4 ? 0.845 -8.531 2.17 1 91.38 4 ASN B N 1
ATOM 3910 C CA . ASN B 1 4 ? -0.392 -7.809 2.449 1 91.38 4 ASN B CA 1
ATOM 3911 C C . ASN B 1 4 ? -1.201 -7.574 1.177 1 91.38 4 ASN B C 1
ATOM 3913 O O . ASN B 1 4 ? -0.634 -7.312 0.114 1 91.38 4 ASN B O 1
ATOM 3917 N N . PHE B 1 5 ? -2.537 -7.746 1.341 1 93.5 5 PHE B N 1
ATOM 3918 C CA . PHE B 1 5 ? -3.484 -7.531 0.253 1 93.5 5 PHE B CA 1
ATOM 3919 C C . PHE B 1 5 ? -4.504 -6.461 0.626 1 93.5 5 PHE B C 1
ATOM 3921 O O . PHE B 1 5 ? -5.707 -6.664 0.474 1 93.5 5 PHE B O 1
ATOM 3928 N N . TYR B 1 6 ? -4.051 -5.301 0.979 1 93.12 6 TYR B N 1
ATOM 3929 C CA . TYR B 1 6 ? -4.918 -4.246 1.49 1 93.12 6 TYR B CA 1
ATOM 3930 C C . TYR B 1 6 ? -5.875 -3.758 0.41 1 93.12 6 TYR B C 1
ATOM 3932 O O . TYR B 1 6 ? -7.078 -3.633 0.65 1 93.12 6 TYR B O 1
ATOM 3940 N N . LYS B 1 7 ? -5.309 -3.451 -0.76 1 93.31 7 LYS B N 1
ATOM 3941 C CA . LYS B 1 7 ? -6.117 -2.9 -1.841 1 93.31 7 LYS B CA 1
ATOM 3942 C C . LYS B 1 7 ? -7.254 -3.848 -2.215 1 93.31 7 LYS B C 1
ATOM 3944 O O . LYS B 1 7 ? -8.398 -3.418 -2.395 1 93.31 7 LYS B O 1
ATOM 3949 N N . GLU B 1 8 ? -7.004 -5.18 -2.258 1 93.06 8 GLU B N 1
ATOM 3950 C CA . GLU B 1 8 ? -8.008 -6.168 -2.641 1 93.06 8 GLU B CA 1
ATOM 3951 C C . GLU B 1 8 ? -9.148 -6.215 -1.626 1 93.06 8 GLU B C 1
ATOM 3953 O O . GLU B 1 8 ? -10.32 -6.293 -2.002 1 93.06 8 GLU B O 1
ATOM 3958 N N . ILE B 1 9 ? -8.781 -6.148 -0.395 1 93.94 9 ILE B N 1
ATOM 3959 C CA . ILE B 1 9 ? -9.773 -6.199 0.673 1 93.94 9 ILE B CA 1
ATOM 3960 C C . ILE B 1 9 ? -10.648 -4.945 0.624 1 93.94 9 ILE B C 1
ATOM 3962 O O . ILE B 1 9 ? -11.875 -5.031 0.693 1 93.94 9 ILE B O 1
ATOM 3966 N N . ILE B 1 10 ? -10.031 -3.867 0.461 1 95.31 10 ILE B N 1
ATOM 3967 C CA . ILE B 1 10 ? -10.719 -2.578 0.488 1 95.31 10 ILE B CA 1
ATOM 3968 C C . ILE B 1 10 ? -11.602 -2.438 -0.747 1 95.31 10 ILE B C 1
ATOM 3970 O O . ILE B 1 10 ? -12.695 -1.869 -0.674 1 95.31 10 ILE B O 1
ATOM 3974 N N . ASP B 1 11 ? -11.141 -2.934 -1.863 1 95 11 ASP B N 1
ATOM 3975 C CA . ASP B 1 11 ? -11.922 -2.871 -3.094 1 95 11 ASP B CA 1
ATOM 3976 C C . ASP B 1 11 ? -13.281 -3.537 -2.916 1 95 11 ASP B C 1
ATOM 3978 O O . ASP B 1 11 ? -14.266 -3.115 -3.52 1 95 11 ASP B O 1
ATOM 3982 N N . ASN B 1 12 ? -13.281 -4.512 -2.119 1 94.62 12 ASN B N 1
ATOM 3983 C CA . ASN B 1 12 ? -14.555 -5.176 -1.856 1 94.62 12 ASN B CA 1
ATOM 3984 C C . ASN B 1 12 ? -15.523 -4.262 -1.104 1 94.62 12 ASN B C 1
ATOM 3986 O O . ASN B 1 12 ? -16.719 -4.242 -1.393 1 94.62 12 ASN B O 1
ATOM 3990 N N . TYR B 1 13 ? -15.031 -3.535 -0.208 1 95.81 13 TYR B N 1
ATOM 3991 C CA . TYR B 1 13 ? -15.867 -2.588 0.521 1 95.81 13 TYR B CA 1
ATOM 3992 C C . TYR B 1 13 ? -16.281 -1.428 -0.375 1 95.81 13 TYR B C 1
ATOM 3994 O O . TYR B 1 13 ? -17.422 -0.969 -0.314 1 95.81 13 TYR B O 1
ATOM 4002 N N . LYS B 1 14 ? -15.336 -0.954 -1.117 1 95.19 14 LYS B N 1
ATOM 4003 C CA . LYS B 1 14 ? -15.633 0.108 -2.074 1 95.19 14 LYS B CA 1
ATOM 4004 C C . LYS B 1 14 ? -16.766 -0.304 -3.018 1 95.19 14 LYS B C 1
ATOM 4006 O O . LYS B 1 14 ? -17.656 0.494 -3.312 1 95.19 14 LYS B O 1
ATOM 4011 N N . ASN B 1 15 ? -16.703 -1.542 -3.438 1 95.38 15 ASN B N 1
ATOM 4012 C CA . ASN B 1 15 ? -17.719 -2.061 -4.352 1 95.38 15 ASN B CA 1
ATOM 4013 C C . ASN B 1 15 ? -19.094 -2.076 -3.705 1 95.38 15 ASN B C 1
ATOM 4015 O O . ASN B 1 15 ? -20.109 -1.877 -4.383 1 95.38 15 ASN B O 1
ATOM 4019 N N . LEU B 1 16 ? -19.125 -2.309 -2.467 1 94.5 16 LEU B N 1
ATOM 4020 C CA . LEU B 1 16 ? -20.391 -2.283 -1.756 1 94.5 16 LEU B CA 1
ATOM 4021 C C . LEU B 1 16 ? -21.047 -0.903 -1.838 1 94.5 16 LEU B C 1
ATOM 4023 O O . LEU B 1 16 ? -22.25 -0.789 -2.016 1 94.5 16 LEU B O 1
ATOM 4027 N N . TYR B 1 17 ? -20.219 0.054 -1.646 1 93.75 17 TYR B N 1
ATOM 4028 C CA . TYR B 1 17 ? -20.719 1.423 -1.697 1 93.75 17 TYR B CA 1
ATOM 4029 C C . TYR B 1 17 ? -21.234 1.769 -3.094 1 93.75 17 TYR B C 1
ATOM 4031 O O . TYR B 1 17 ? -22.281 2.379 -3.246 1 93.75 17 TYR B O 1
ATOM 4039 N N . GLU B 1 18 ? -20.531 1.374 -4.074 1 93.25 18 GLU B N 1
ATOM 4040 C CA . GLU B 1 18 ? -20.859 1.712 -5.457 1 93.25 18 GLU B CA 1
ATOM 4041 C C . GLU B 1 18 ? -22.109 0.988 -5.926 1 93.25 18 GLU B C 1
ATOM 4043 O O . GLU B 1 18 ? -22.938 1.566 -6.633 1 93.25 18 GLU B O 1
ATOM 4048 N N . THR B 1 19 ? -22.25 -0.237 -5.488 1 93.06 19 THR B N 1
ATOM 4049 C CA . THR B 1 19 ? -23.391 -1.036 -5.945 1 93.06 19 THR B CA 1
ATOM 4050 C C . THR B 1 19 ? -24.594 -0.824 -5.043 1 93.06 19 THR B C 1
ATOM 4052 O O . THR B 1 19 ? -25.719 -1.182 -5.41 1 93.06 19 THR B O 1
ATOM 4055 N N . LYS B 1 20 ? -24.438 -0.257 -3.883 1 91.38 20 LYS B N 1
ATOM 4056 C CA . LYS B 1 20 ? -25.484 -0.033 -2.885 1 91.38 20 LYS B CA 1
ATOM 4057 C C . LYS B 1 20 ? -26.172 -1.343 -2.494 1 91.38 20 LYS B C 1
ATOM 4059 O O . LYS B 1 20 ? -27.359 -1.361 -2.174 1 91.38 20 LYS B O 1
ATOM 4064 N N . GLU B 1 21 ? -25.359 -2.371 -2.607 1 91.19 21 GLU B N 1
ATOM 4065 C CA . GLU B 1 21 ? -25.906 -3.676 -2.264 1 91.19 21 GLU B CA 1
ATOM 4066 C C . GLU B 1 21 ? -25.938 -3.885 -0.752 1 91.19 21 GLU B C 1
ATOM 4068 O O . GLU B 1 21 ? -24.922 -3.686 -0.077 1 91.19 21 GLU B O 1
ATOM 4073 N N . GLY B 1 22 ? -27.109 -4.133 -0.253 1 90.19 22 GLY B N 1
ATOM 4074 C CA . GLY B 1 22 ? -27.219 -4.543 1.138 1 90.19 22 GLY B CA 1
ATOM 4075 C C . GLY B 1 22 ? -27.125 -3.385 2.111 1 90.19 22 GLY B C 1
ATOM 4076 O O . GLY B 1 22 ? -26.766 -3.576 3.275 1 90.19 22 GLY B O 1
ATOM 4077 N N . TYR B 1 23 ? -27.297 -2.156 1.605 1 94.69 23 TYR B N 1
ATOM 4078 C CA . TYR B 1 23 ? -27.25 -1.04 2.543 1 94.69 23 TYR B CA 1
ATOM 4079 C C . TYR B 1 23 ? -28.391 -1.118 3.547 1 94.69 23 TYR B C 1
ATOM 4081 O O . TYR B 1 23 ? -29.453 -1.652 3.24 1 94.69 23 TYR B O 1
ATOM 4089 N N . ASP B 1 24 ? -28.141 -0.616 4.781 1 94.12 24 ASP B N 1
ATOM 4090 C CA . ASP B 1 24 ? -29.156 -0.712 5.832 1 94.12 24 ASP B CA 1
ATOM 4091 C C . ASP B 1 24 ? -29.438 0.655 6.453 1 94.12 24 ASP B C 1
ATOM 4093 O O . ASP B 1 24 ? -30.234 0.771 7.375 1 94.12 24 ASP B O 1
ATOM 4097 N N . THR B 1 25 ? -28.734 1.692 5.926 1 95.25 25 THR B N 1
ATOM 4098 C CA . THR B 1 25 ? -28.875 3.025 6.504 1 95.25 25 THR B CA 1
ATOM 4099 C C . THR B 1 25 ? -28.984 4.082 5.406 1 95.25 25 THR B C 1
ATOM 4101 O O . THR B 1 25 ? -28.266 4.035 4.414 1 95.25 25 THR B O 1
ATOM 4104 N N . LYS B 1 26 ? -29.906 4.945 5.578 1 94.75 26 LYS B N 1
ATOM 4105 C CA . LYS B 1 26 ? -30.047 6.125 4.73 1 94.75 26 LYS B CA 1
ATOM 4106 C C . LYS B 1 26 ? -29.641 7.395 5.48 1 94.75 26 LYS B C 1
ATOM 4108 O O . LYS B 1 26 ? -30.203 7.691 6.539 1 94.75 26 LYS B O 1
ATOM 4113 N N . ILE B 1 27 ? -28.656 8.086 4.934 1 94.88 27 ILE B N 1
ATOM 4114 C CA . ILE B 1 27 ? -28.203 9.312 5.566 1 94.88 27 ILE B CA 1
ATOM 4115 C C . ILE B 1 27 ? -28.547 10.508 4.68 1 94.88 27 ILE B C 1
ATOM 4117 O O . ILE B 1 27 ? -28.266 10.5 3.479 1 94.88 27 ILE B O 1
ATOM 4121 N N . TYR B 1 28 ? -29.188 11.438 5.262 1 94.25 28 TYR B N 1
ATOM 4122 C CA . TYR B 1 28 ? -29.484 12.695 4.586 1 94.25 28 TYR B CA 1
ATOM 4123 C C . TYR B 1 28 ? -28.516 13.789 5 1 94.25 28 TYR B C 1
ATOM 4125 O O . TYR B 1 28 ? -28.469 14.188 6.164 1 94.25 28 TYR B O 1
ATOM 4133 N N . ALA B 1 29 ? -27.641 14.156 4.039 1 94.5 29 ALA B N 1
ATOM 4134 C CA . ALA B 1 29 ? -26.641 15.188 4.309 1 94.5 29 ALA B CA 1
ATOM 4135 C C . ALA B 1 29 ? -26.984 16.484 3.584 1 94.5 29 ALA B C 1
ATOM 4137 O O . ALA B 1 29 ? -27.359 16.469 2.412 1 94.5 29 ALA B O 1
ATOM 4138 N N . GLY B 1 30 ? -26.797 17.547 4.238 1 91.25 30 GLY B N 1
ATOM 4139 C CA . GLY B 1 30 ? -27.078 18.859 3.668 1 91.25 30 GLY B CA 1
ATOM 4140 C C . GLY B 1 30 ? -28 19.703 4.531 1 91.25 30 GLY B C 1
ATOM 4141 O O . GLY B 1 30 ? -28.438 19.266 5.594 1 91.25 30 GLY B O 1
ATOM 4142 N N . GLU B 1 31 ? -28.016 21.016 4.141 1 79.69 31 GLU B N 1
ATOM 4143 C CA . GLU B 1 31 ? -28.922 21.938 4.82 1 79.69 31 GLU B CA 1
ATOM 4144 C C . GLU B 1 31 ? -30.031 22.422 3.883 1 79.69 31 GLU B C 1
ATOM 4146 O O . GLU B 1 31 ? -29.812 22.562 2.678 1 79.69 31 GLU B O 1
ATOM 4151 N N . LYS B 1 32 ? -31.172 22.578 4.27 1 75.19 32 LYS B N 1
ATOM 4152 C CA . LYS B 1 32 ? -32.375 23.141 3.65 1 75.19 32 LYS B CA 1
ATOM 4153 C C . LYS B 1 32 ? -32.688 22.438 2.338 1 75.19 32 LYS B C 1
ATOM 4155 O O . LYS B 1 32 ? -32.969 21.234 2.326 1 75.19 32 LYS B O 1
ATOM 4160 N N . GLN B 1 33 ? -32.406 23.203 1.226 1 77.19 33 GLN B N 1
ATOM 4161 C CA . GLN B 1 33 ? -32.875 22.75 -0.079 1 77.19 33 GLN B CA 1
ATOM 4162 C C . GLN B 1 33 ? -31.844 21.875 -0.765 1 77.19 33 GLN B C 1
ATOM 4164 O O . GLN B 1 33 ? -32.156 21.172 -1.737 1 77.19 33 GLN B O 1
ATOM 4169 N N . ASN B 1 34 ? -30.641 21.766 -0.171 1 88.62 34 ASN B N 1
ATOM 4170 C CA . ASN B 1 34 ? -29.609 20.953 -0.816 1 88.62 34 ASN B CA 1
ATOM 4171 C C . ASN B 1 34 ? -29.297 19.703 -0.017 1 88.62 34 ASN B C 1
ATOM 4173 O O . ASN B 1 34 ? -28.188 19.547 0.508 1 88.62 34 ASN B O 1
ATOM 4177 N N . ILE B 1 35 ? -30.344 18.891 0.124 1 92.06 35 ILE B N 1
ATOM 4178 C CA . ILE B 1 35 ? -30.188 17.656 0.875 1 92.06 35 ILE B CA 1
ATOM 4179 C C . ILE B 1 35 ? -30 16.484 -0.091 1 92.06 35 ILE B C 1
ATOM 4181 O O . ILE B 1 35 ? -30.734 16.375 -1.076 1 92.06 35 ILE B O 1
ATOM 4185 N N . LYS B 1 36 ? -28.969 15.695 0.11 1 95.56 36 LYS B N 1
ATOM 4186 C CA . LYS B 1 36 ? -28.703 14.5 -0.682 1 95.56 36 LYS B CA 1
ATOM 4187 C C . LYS B 1 36 ? -28.812 13.242 0.172 1 95.56 36 LYS B C 1
ATOM 4189 O O . LYS B 1 36 ? -28.375 13.227 1.33 1 95.56 36 LYS B O 1
ATOM 4194 N N . GLU B 1 37 ? -29.406 12.258 -0.432 1 95.25 37 GLU B N 1
ATOM 4195 C CA . GLU B 1 37 ? -29.578 10.977 0.244 1 95.25 37 GLU B CA 1
ATOM 4196 C C . GLU B 1 37 ? -28.422 10.023 -0.08 1 95.25 37 GLU B C 1
ATOM 4198 O O . GLU B 1 37 ? -28.047 9.875 -1.244 1 95.25 37 GLU B O 1
ATOM 4203 N N . PHE B 1 38 ? -27.828 9.414 0.965 1 96.62 38 PHE B N 1
ATOM 4204 C CA . PHE B 1 38 ? -26.75 8.453 0.804 1 96.62 38 PHE B CA 1
ATOM 4205 C C . PHE B 1 38 ? -27.141 7.098 1.376 1 96.62 38 PHE B C 1
ATOM 4207 O O . PHE B 1 38 ? -27.703 7.02 2.465 1 96.62 38 PHE B O 1
ATOM 4214 N N . HIS B 1 39 ? -26.922 6.074 0.617 1 96.94 39 HIS B N 1
ATOM 4215 C CA . HIS B 1 39 ? -27.156 4.699 1.056 1 96.94 39 HIS B CA 1
ATOM 4216 C C . HIS B 1 39 ? -25.859 4.066 1.565 1 96.94 39 HIS B C 1
ATOM 4218 O O . HIS B 1 39 ? -24.922 3.875 0.799 1 96.94 39 HIS B O 1
ATOM 4224 N N . VAL B 1 40 ? -25.828 3.779 2.904 1 96.88 40 VAL B N 1
ATOM 4225 C CA . VAL B 1 40 ? -24.562 3.354 3.486 1 96.88 40 VAL B CA 1
ATOM 4226 C C . VAL B 1 40 ? -24.781 2.117 4.355 1 96.88 40 VAL B C 1
ATOM 4228 O O . VAL B 1 40 ? -25.906 1.694 4.57 1 96.88 40 VAL B O 1
ATOM 4231 N N . HIS B 1 41 ? -23.812 1.456 4.754 1 96.81 41 HIS B N 1
ATOM 4232 C CA . HIS B 1 41 ? -23.797 0.292 5.633 1 96.81 41 HIS B CA 1
ATOM 4233 C C . HIS B 1 41 ? -23.391 0.674 7.051 1 96.81 41 HIS B C 1
ATOM 4235 O O . HIS B 1 41 ? -22.25 1.1 7.277 1 96.81 41 HIS B O 1
ATOM 4241 N N . SER B 1 42 ? -24.281 0.49 7.961 1 94.69 42 SER B N 1
ATOM 4242 C CA . SER B 1 42 ? -24.031 0.909 9.336 1 94.69 42 SER B CA 1
ATOM 4243 C C . SER B 1 42 ? -22.766 0.245 9.898 1 94.69 42 SER B C 1
ATOM 4245 O O . SER B 1 42 ? -22.016 0.865 10.648 1 94.69 42 SER B O 1
ATOM 4247 N N . PHE B 1 43 ? -22.516 -1.016 9.484 1 95 43 PHE B N 1
ATOM 4248 C CA . PHE B 1 43 ? -21.359 -1.752 10 1 95 43 PHE B CA 1
ATOM 4249 C C . PHE B 1 43 ? -20.062 -1.035 9.656 1 95 43 PHE B C 1
ATOM 4251 O O . PHE B 1 43 ? -19.188 -0.874 10.508 1 95 43 PHE B O 1
ATOM 4258 N N . ILE B 1 44 ? -19.969 -0.588 8.406 1 96.81 44 ILE B N 1
ATOM 4259 C CA . ILE B 1 44 ? -18.75 0.07 7.941 1 96.81 44 ILE B CA 1
ATOM 4260 C C . ILE B 1 44 ? -18.562 1.395 8.68 1 96.81 44 ILE B C 1
ATOM 4262 O O . ILE B 1 44 ? -17.484 1.689 9.172 1 96.81 44 ILE B O 1
ATOM 4266 N N . LEU B 1 45 ? -19.594 2.139 8.82 1 96.25 45 LEU B N 1
ATOM 4267 C CA . LEU B 1 45 ? -19.516 3.445 9.461 1 96.25 45 LEU B CA 1
ATOM 4268 C C . LEU B 1 45 ? -19.172 3.303 10.938 1 96.25 45 LEU B C 1
ATOM 4270 O O . LEU B 1 45 ? -18.312 4.027 11.453 1 96.25 45 LEU B O 1
ATOM 4274 N N . LYS B 1 46 ? -19.781 2.326 11.648 1 94.88 46 LYS B N 1
ATOM 4275 C CA . LYS B 1 46 ? -19.516 2.088 13.062 1 94.88 46 LYS B CA 1
ATOM 4276 C C . LYS B 1 46 ? -18.062 1.663 13.289 1 94.88 46 LYS B C 1
ATOM 4278 O O . LYS B 1 46 ? -17.469 1.997 14.312 1 94.88 46 LYS B O 1
ATOM 4283 N N . THR B 1 47 ? -17.578 0.933 12.352 1 95.62 47 THR B N 1
ATOM 4284 C CA . THR B 1 47 ? -16.219 0.4 12.477 1 95.62 47 THR B CA 1
ATOM 4285 C C . THR B 1 47 ? -15.18 1.504 12.281 1 95.62 47 THR B C 1
ATOM 4287 O O . THR B 1 47 ? -14.148 1.519 12.961 1 95.62 47 THR B O 1
ATOM 4290 N N . GLN B 1 48 ? -15.461 2.475 11.398 1 95.88 48 GLN B N 1
ATOM 4291 C CA . GLN B 1 48 ? -14.469 3.457 10.984 1 95.88 48 GLN B CA 1
ATOM 4292 C C . GLN B 1 48 ? -14.547 4.719 11.836 1 95.88 48 GLN B C 1
ATOM 4294 O O . GLN B 1 48 ? -13.602 5.508 11.883 1 95.88 48 GLN B O 1
ATOM 4299 N N . SER B 1 49 ? -15.68 4.949 12.5 1 95.25 49 SER B N 1
ATOM 4300 C CA . SER B 1 49 ? -15.898 6.203 13.211 1 95.25 49 SER B CA 1
ATOM 4301 C C . SER B 1 49 ? -16.578 5.969 14.562 1 95.25 49 SER B C 1
ATOM 4303 O O . SER B 1 49 ? -17.625 5.34 14.625 1 95.25 49 SER B O 1
ATOM 4305 N N . LYS B 1 50 ? -16 6.543 15.617 1 90.75 50 LYS B N 1
ATOM 4306 C CA . LYS B 1 50 ? -16.578 6.418 16.953 1 90.75 50 LYS B CA 1
ATOM 4307 C C . LYS B 1 50 ? -17.906 7.148 17.047 1 90.75 50 LYS B C 1
ATOM 4309 O O . LYS B 1 50 ? -18.812 6.719 17.766 1 90.75 50 LYS B O 1
ATOM 4314 N N . PHE B 1 51 ? -18.047 8.266 16.328 1 93.88 51 PHE B N 1
ATOM 4315 C CA . PHE B 1 51 ? -19.297 9.008 16.266 1 93.88 51 PHE B CA 1
ATOM 4316 C C . PHE B 1 51 ? -20.438 8.109 15.797 1 93.88 51 PHE B C 1
ATOM 4318 O O . PHE B 1 51 ? -21.484 8.039 16.438 1 93.88 51 PHE B O 1
ATOM 4325 N N . PHE B 1 52 ? -20.203 7.414 14.75 1 94.56 52 PHE B N 1
ATOM 4326 C CA . PHE B 1 52 ? -21.234 6.555 14.203 1 94.56 52 PHE B CA 1
ATOM 4327 C C . PHE B 1 52 ? -21.484 5.359 15.109 1 94.56 52 PHE B C 1
ATOM 4329 O O . PHE B 1 52 ? -22.625 4.887 15.234 1 94.56 52 PHE B O 1
ATOM 4336 N N . LYS B 1 53 ? -20.453 4.852 15.734 1 92.25 53 LYS B N 1
ATOM 4337 C CA . LYS B 1 53 ? -20.625 3.764 16.688 1 92.25 53 LYS B CA 1
ATOM 4338 C C . LYS B 1 53 ? -21.609 4.152 17.797 1 92.25 53 LYS B C 1
ATOM 4340 O O . LYS B 1 53 ? -22.516 3.389 18.125 1 92.25 53 LYS B O 1
ATOM 4345 N N . SER B 1 54 ? -21.438 5.367 18.25 1 91.56 54 SER B N 1
ATOM 4346 C CA . SER B 1 54 ? -22.312 5.867 19.297 1 91.56 54 SER B CA 1
ATOM 4347 C C . SER B 1 54 ? -23.703 6.188 18.75 1 91.56 54 SER B C 1
ATOM 4349 O O . SER B 1 54 ? -24.719 5.91 19.406 1 91.56 54 SER B O 1
ATOM 4351 N N . ALA B 1 55 ? -23.766 6.734 17.562 1 89.06 55 ALA B N 1
ATOM 4352 C CA . ALA B 1 55 ? -25.031 7.133 16.953 1 89.06 55 ALA B CA 1
ATOM 4353 C C . ALA B 1 55 ? -25.938 5.926 16.734 1 89.06 55 ALA B C 1
ATOM 4355 O O . ALA B 1 55 ? -27.141 5.996 16.969 1 89.06 55 ALA B O 1
ATOM 4356 N N . PHE B 1 56 ? -25.344 4.809 16.328 1 88.19 56 PHE B N 1
ATOM 4357 C CA . PHE B 1 56 ? -26.141 3.635 16 1 88.19 56 PHE B CA 1
ATOM 4358 C C . PHE B 1 56 ? -26.469 2.834 17.25 1 88.19 56 PHE B C 1
ATOM 4360 O O . PHE B 1 56 ? -27.391 2.021 17.25 1 88.19 56 PHE B O 1
ATOM 4367 N N . THR B 1 57 ? -25.609 2.943 18.172 1 80.5 57 THR B N 1
ATOM 4368 C CA . THR B 1 57 ? -25.938 2.281 19.438 1 80.5 57 THR B CA 1
ATOM 4369 C C . THR B 1 57 ? -27.109 2.973 20.125 1 80.5 57 THR B C 1
ATOM 4371 O O . THR B 1 57 ? -27.938 2.314 20.766 1 80.5 57 THR B O 1
ATOM 4374 N N . GLU B 1 58 ? -27.094 4.309 19.906 1 75.69 58 GLU B N 1
ATOM 4375 C CA . GLU B 1 58 ? -28.172 5.074 20.516 1 75.69 58 GLU B CA 1
ATOM 4376 C C . GLU B 1 58 ? -29.469 4.914 19.703 1 75.69 58 GLU B C 1
ATOM 4378 O O . GLU B 1 58 ? -29.438 4.531 18.531 1 75.69 58 GLU B O 1
ATOM 4383 N N . GLU B 1 59 ? -30.562 4.625 20.188 1 65.56 59 GLU B N 1
ATOM 4384 C CA . GLU B 1 59 ? -31.859 4.309 19.609 1 65.56 59 GLU B CA 1
ATOM 4385 C C . GLU B 1 59 ? -32.125 5.148 18.375 1 65.56 59 GLU B C 1
ATOM 4387 O O . GLU B 1 59 ? -32.656 6.27 18.469 1 65.56 59 GLU B O 1
ATOM 4392 N N . ILE B 1 60 ? -31.422 4.75 17.281 1 76.5 60 ILE B N 1
ATOM 4393 C CA . ILE B 1 60 ? -31.766 5.352 16 1 76.5 60 ILE B CA 1
ATOM 4394 C C . ILE B 1 60 ? -33.062 4.762 15.484 1 76.5 60 ILE B C 1
ATOM 4396 O O . ILE B 1 60 ? -33.344 3.564 15.648 1 76.5 60 ILE B O 1
ATOM 4400 N N . GLN B 1 61 ? -33.844 5.555 15.109 1 76.19 61 GLN B N 1
ATOM 4401 C CA . GLN B 1 61 ? -35.156 5.184 14.594 1 76.19 61 GLN B CA 1
ATOM 4402 C C . GLN B 1 61 ? -35.031 4.391 13.297 1 76.19 61 GLN B C 1
ATOM 4404 O O . GLN B 1 61 ? -34.219 4.734 12.43 1 76.19 61 GLN B O 1
ATOM 4409 N N . LYS B 1 62 ? -35.594 3.164 13.188 1 84.31 62 LYS B N 1
ATOM 4410 C CA . LYS B 1 62 ? -35.688 2.441 11.922 1 84.31 62 LYS B CA 1
ATOM 4411 C C . LYS B 1 62 ? -37 2.754 11.211 1 84.31 62 LYS B C 1
ATOM 4413 O O . LYS B 1 62 ? -38.062 2.787 11.836 1 84.31 62 LYS B O 1
ATOM 4418 N N . LYS B 1 63 ? -36.875 3.273 10.055 1 85.75 63 LYS B N 1
ATOM 4419 C CA . LYS B 1 63 ? -38.031 3.469 9.188 1 85.75 63 LYS B CA 1
ATOM 4420 C C . LYS B 1 63 ? -38 2.525 7.992 1 85.75 63 LYS B C 1
ATOM 4422 O O . LYS B 1 63 ? -37.031 2.523 7.234 1 85.75 63 LYS B O 1
ATOM 4427 N N . ASP B 1 64 ? -39.062 1.746 7.824 1 88.69 64 ASP B N 1
ATOM 4428 C CA . ASP B 1 64 ? -39.156 0.804 6.715 1 88.69 64 ASP B CA 1
ATOM 4429 C C . ASP B 1 64 ? -37.969 -0.136 6.66 1 88.69 64 ASP B C 1
ATOM 4431 O O . ASP B 1 64 ? -37.438 -0.395 5.586 1 88.69 64 ASP B O 1
ATOM 4435 N N . GLY B 1 65 ? -37.344 -0.476 7.844 1 87.88 65 GLY B N 1
ATOM 4436 C CA . GLY B 1 65 ? -36.25 -1.45 7.926 1 87.88 65 GLY B CA 1
ATOM 4437 C C . GLY B 1 65 ? -34.875 -0.831 7.781 1 87.88 65 GLY B C 1
ATOM 4438 O O . GLY B 1 65 ? -33.875 -1.531 7.855 1 87.88 65 GLY B O 1
ATOM 4439 N N . TYR B 1 66 ? -34.875 0.585 7.594 1 91.94 66 TYR B N 1
ATOM 4440 C CA . TYR B 1 66 ? -33.594 1.271 7.422 1 91.94 66 TYR B CA 1
ATOM 4441 C C . TYR B 1 66 ? -33.375 2.26 8.555 1 91.94 66 TYR B C 1
ATOM 4443 O O . TYR B 1 66 ? -34.312 2.875 9.062 1 91.94 66 TYR B O 1
ATOM 4451 N N . PHE B 1 67 ? -32.125 2.299 8.914 1 92.31 67 PHE B N 1
ATOM 4452 C CA . PHE B 1 67 ? -31.734 3.393 9.797 1 92.31 67 PHE B CA 1
ATOM 4453 C C . PHE B 1 67 ? -31.75 4.723 9.055 1 92.31 67 PHE B C 1
ATOM 4455 O O . PHE B 1 67 ? -31.328 4.797 7.898 1 92.31 67 PHE B O 1
ATOM 4462 N N . ILE B 1 68 ? -32.25 5.734 9.75 1 92.38 68 ILE B N 1
ATOM 4463 C CA . ILE B 1 68 ? -32.281 7.059 9.141 1 92.38 68 ILE B CA 1
ATOM 4464 C C . ILE B 1 68 ? -31.5 8.047 9.984 1 92.38 68 ILE B C 1
ATOM 4466 O O . ILE B 1 68 ? -31.703 8.148 11.195 1 92.38 68 ILE B O 1
ATOM 4470 N N . LEU B 1 69 ? -30.516 8.703 9.359 1 92.38 69 LEU B N 1
ATOM 4471 C CA . LEU B 1 69 ? -29.688 9.703 10.039 1 92.38 69 LEU B CA 1
ATOM 4472 C C . LEU B 1 69 ? -29.641 11 9.234 1 92.38 69 LEU B C 1
ATOM 4474 O O . LEU B 1 69 ? -29.531 10.961 8 1 92.38 69 LEU B O 1
ATOM 4478 N N . ASN B 1 70 ? -29.75 12.117 9.961 1 91.31 70 ASN B N 1
ATOM 4479 C CA . ASN B 1 70 ? -29.609 13.438 9.359 1 91.31 70 ASN B CA 1
ATOM 4480 C C . ASN B 1 70 ? -28.344 14.133 9.828 1 91.31 70 ASN B C 1
ATOM 4482 O O . ASN B 1 70 ? -28.125 14.305 11.023 1 91.31 70 ASN B O 1
ATOM 4486 N N . LEU B 1 71 ? -27.547 14.508 8.883 1 92.19 71 LEU B N 1
ATOM 4487 C CA . LEU B 1 71 ? -26.297 15.18 9.219 1 92.19 71 LEU B CA 1
ATOM 4488 C C . LEU B 1 71 ? -26.219 16.547 8.547 1 92.19 71 LEU B C 1
ATOM 4490 O O . LEU B 1 71 ? -26.672 16.703 7.41 1 92.19 71 LEU B O 1
ATOM 4494 N N . ASN B 1 72 ? -25.672 17.469 9.227 1 90.12 72 ASN B N 1
ATOM 4495 C CA . ASN B 1 72 ? -25.578 18.844 8.742 1 90.12 72 ASN B CA 1
ATOM 4496 C C . ASN B 1 72 ? -24.25 19.094 8.023 1 90.12 72 ASN B C 1
ATOM 4498 O O . ASN B 1 72 ? -23.5 20 8.383 1 90.12 72 ASN B O 1
ATOM 4502 N N . TYR B 1 73 ? -23.875 18.203 7.141 1 91.5 73 TYR B N 1
ATOM 4503 C CA . TYR B 1 73 ? -22.719 18.344 6.273 1 91.5 73 TYR B CA 1
ATOM 4504 C C . TYR B 1 73 ? -23.141 18.641 4.836 1 91.5 73 TYR B C 1
ATOM 4506 O O . TYR B 1 73 ? -24.188 18.172 4.391 1 91.5 73 TYR B O 1
ATOM 4514 N N . SER B 1 74 ? -22.359 19.453 4.148 1 91.19 74 SER B N 1
ATOM 4515 C CA . SER B 1 74 ? -22.609 19.547 2.713 1 91.19 74 SER B CA 1
ATOM 4516 C C . SER B 1 74 ? -22.484 18.188 2.035 1 91.19 74 SER B C 1
ATOM 4518 O O . SER B 1 74 ? -21.641 17.359 2.434 1 91.19 74 SER B O 1
ATOM 4520 N N . PRO B 1 75 ? -23.328 17.938 1.034 1 92.69 75 PRO B N 1
ATOM 4521 C CA . PRO B 1 75 ? -23.266 16.656 0.335 1 92.69 75 PRO B CA 1
ATOM 4522 C C . PRO B 1 75 ? -21.875 16.344 -0.229 1 92.69 75 PRO B C 1
ATOM 4524 O O . PRO B 1 75 ? -21.422 15.203 -0.187 1 92.69 75 PRO B O 1
ATOM 4527 N N . LYS B 1 76 ? -21.188 17.328 -0.672 1 91.44 76 LYS B N 1
ATOM 4528 C CA . LYS B 1 76 ? -19.875 17.141 -1.262 1 91.44 76 LYS B CA 1
ATOM 4529 C C . LYS B 1 76 ? -18.859 16.688 -0.215 1 91.44 76 LYS B C 1
ATOM 4531 O O . LYS B 1 76 ? -18.094 15.758 -0.457 1 91.44 76 LYS B O 1
ATOM 4536 N N . ILE B 1 77 ? -18.938 17.281 0.933 1 92.75 77 ILE B N 1
ATOM 4537 C CA . ILE B 1 77 ? -18.016 16.938 2.021 1 92.75 77 ILE B CA 1
ATOM 4538 C C . ILE B 1 77 ? -18.312 15.516 2.508 1 92.75 77 ILE B C 1
ATOM 4540 O O . ILE B 1 77 ? -17.406 14.719 2.719 1 92.75 77 ILE B O 1
ATOM 4544 N N . PHE B 1 78 ? -19.594 15.234 2.594 1 95 78 PHE B N 1
ATOM 4545 C CA . PHE B 1 78 ? -19.953 13.922 3.123 1 95 78 PHE B CA 1
ATOM 4546 C C . PHE B 1 78 ? -19.562 12.82 2.154 1 95 78 PHE B C 1
ATOM 4548 O O . PHE B 1 78 ? -19.156 11.734 2.574 1 95 78 PHE B O 1
ATOM 4555 N N . GLU B 1 79 ? -19.672 13.133 0.915 1 93.62 79 GLU B N 1
ATOM 4556 C CA . GLU B 1 79 ? -19.25 12.18 -0.099 1 93.62 79 GLU B CA 1
ATOM 4557 C C . GLU B 1 79 ? -17.766 11.844 0.051 1 93.62 79 GLU B C 1
ATOM 4559 O O . GLU B 1 79 ? -17.375 10.68 -0.09 1 93.62 79 GLU B O 1
ATOM 4564 N N . ILE B 1 80 ? -16.953 12.789 0.306 1 93.38 80 ILE B N 1
ATOM 4565 C CA . ILE B 1 80 ? -15.523 12.602 0.496 1 93.38 80 ILE B CA 1
ATOM 4566 C C . ILE B 1 80 ? -15.273 11.766 1.751 1 93.38 80 ILE B C 1
ATOM 4568 O O . ILE B 1 80 ? -14.422 10.875 1.753 1 93.38 80 ILE B O 1
ATOM 4572 N N . LEU B 1 81 ? -16.031 12.055 2.762 1 95.19 81 LEU B N 1
ATOM 4573 C CA . LEU B 1 81 ? -15.883 11.328 4.016 1 95.19 81 LEU B CA 1
ATOM 4574 C C . LEU B 1 81 ? -16.281 9.859 3.844 1 95.19 81 LEU B C 1
ATOM 4576 O O . LEU B 1 81 ? -15.625 8.969 4.379 1 95.19 81 LEU B O 1
ATOM 4580 N N . LEU B 1 82 ? -17.344 9.656 3.039 1 96.12 82 LEU B N 1
ATOM 4581 C CA . LEU B 1 82 ? -17.781 8.289 2.773 1 96.12 82 LEU B CA 1
ATOM 4582 C C . LEU B 1 82 ? -16.734 7.539 1.951 1 96.12 82 LEU B C 1
ATOM 4584 O O . LEU B 1 82 ? -16.453 6.367 2.215 1 96.12 82 LEU B O 1
ATOM 4588 N N . SER B 1 83 ? -16.203 8.234 1 1 94.5 83 SER B N 1
ATOM 4589 C CA . SER B 1 83 ? -15.148 7.625 0.193 1 94.5 83 SER B CA 1
ATOM 4590 C C . SER B 1 83 ? -13.977 7.18 1.061 1 94.5 83 SER B C 1
ATOM 4592 O O . SER B 1 83 ? -13.438 6.086 0.867 1 94.5 83 SER B O 1
ATOM 4594 N N . TYR B 1 84 ? -13.664 7.926 2.002 1 95.62 84 TYR B N 1
ATOM 4595 C CA . TYR B 1 84 ? -12.586 7.578 2.914 1 95.62 84 TYR B CA 1
ATOM 4596 C C . TYR B 1 84 ? -12.953 6.367 3.766 1 95.62 84 TYR B C 1
ATOM 4598 O O . TYR B 1 84 ? -12.164 5.438 3.906 1 95.62 84 TYR B O 1
ATOM 4606 N N . MET B 1 85 ? -14.125 6.418 4.266 1 96.75 85 MET B N 1
ATOM 4607 C CA . MET B 1 85 ? -14.508 5.363 5.207 1 96.75 85 MET B CA 1
ATOM 4608 C C . MET B 1 85 ? -14.656 4.027 4.488 1 96.75 85 MET B C 1
ATOM 4610 O O . MET B 1 85 ? -14.398 2.971 5.07 1 96.75 85 MET B O 1
ATOM 4614 N N . TYR B 1 86 ? -15.062 4.039 3.217 1 96.81 86 TYR B N 1
ATOM 4615 C CA . TYR B 1 86 ? -15.266 2.803 2.469 1 96.81 86 TYR B CA 1
ATOM 4616 C C . TYR B 1 86 ? -13.977 2.336 1.815 1 96.81 86 TYR B C 1
ATOM 4618 O O . TYR B 1 86 ? -13.711 1.134 1.726 1 96.81 86 TYR B O 1
ATOM 4626 N N . SER B 1 87 ? -13.188 3.287 1.393 1 94.62 87 SER B N 1
ATOM 4627 C CA . SER B 1 87 ? -12.094 2.877 0.524 1 94.62 87 SER B CA 1
ATOM 4628 C C . SER B 1 87 ? -10.75 3.4 1.038 1 94.62 87 SER B C 1
ATOM 4630 O O . SER B 1 87 ? -9.695 3.055 0.502 1 94.62 87 SER B O 1
ATOM 4632 N N . GLY B 1 88 ? -10.781 4.191 1.98 1 93.81 88 GLY B N 1
ATOM 4633 C CA . GLY B 1 88 ? -9.547 4.785 2.473 1 93.81 88 GLY B CA 1
ATOM 4634 C C . GLY B 1 88 ? -8.953 5.805 1.519 1 93.81 88 GLY B C 1
ATOM 4635 O O . GLY B 1 88 ? -7.801 6.215 1.682 1 93.81 88 GLY B O 1
ATOM 4636 N N . SER B 1 89 ? -9.695 6.199 0.56 1 92.75 89 SER B N 1
ATOM 4637 C CA . SER B 1 89 ? -9.195 7.141 -0.44 1 92.75 89 SER B CA 1
ATOM 4638 C C . SER B 1 89 ? -9.852 8.508 -0.285 1 92.75 89 SER B C 1
ATOM 4640 O O . SER B 1 89 ? -11.047 8.602 0.001 1 92.75 89 SER B O 1
ATOM 4642 N N . ILE B 1 90 ? -8.961 9.531 -0.405 1 91.5 90 ILE B N 1
ATOM 4643 C CA . ILE B 1 90 ? -9.469 10.898 -0.356 1 91.5 90 ILE B CA 1
ATOM 4644 C C . ILE B 1 90 ? -8.898 11.703 -1.519 1 91.5 90 ILE B C 1
ATOM 4646 O O . ILE B 1 90 ? -7.723 11.555 -1.864 1 91.5 90 ILE B O 1
ATOM 4650 N N . ASP B 1 91 ? -9.797 12.422 -2.18 1 90.75 91 ASP B N 1
ATOM 4651 C CA . ASP B 1 91 ? -9.391 13.328 -3.252 1 90.75 91 ASP B CA 1
ATOM 4652 C C . ASP B 1 91 ? -9.844 14.758 -2.967 1 90.75 91 ASP B C 1
ATOM 4654 O O . ASP B 1 91 ? -10.992 15.117 -3.227 1 90.75 91 ASP B O 1
ATOM 4658 N N . ILE B 1 92 ? -8.883 15.555 -2.553 1 87.69 92 ILE B N 1
ATOM 4659 C CA . ILE B 1 92 ? -9.227 16.906 -2.111 1 87.69 92 ILE B CA 1
ATOM 4660 C C . ILE B 1 92 ? -9.203 17.859 -3.303 1 87.69 92 ILE B C 1
ATOM 4662 O O . ILE B 1 92 ? -9.688 18.984 -3.207 1 87.69 92 ILE B O 1
ATOM 4666 N N . THR B 1 93 ? -8.672 17.422 -4.465 1 84.88 93 THR B N 1
ATOM 4667 C CA . THR B 1 93 ? -8.633 18.266 -5.652 1 84.88 93 THR B CA 1
ATOM 4668 C C . THR B 1 93 ? -10.039 18.594 -6.145 1 84.88 93 THR B C 1
ATOM 4670 O O . THR B 1 93 ? -10.242 19.547 -6.879 1 84.88 93 THR B O 1
ATOM 4673 N N . LYS B 1 94 ? -10.969 17.812 -5.668 1 80.62 94 LYS B N 1
ATOM 4674 C CA . LYS B 1 94 ? -12.359 18 -6.086 1 80.62 94 LYS B CA 1
ATOM 4675 C C . LYS B 1 94 ? -13.047 19.078 -5.258 1 80.62 94 LYS B C 1
ATOM 4677 O O . LYS B 1 94 ? -14.141 19.531 -5.609 1 80.62 94 LYS B O 1
ATOM 4682 N N . LEU B 1 95 ? -12.375 19.547 -4.277 1 87.19 95 LEU B N 1
ATOM 4683 C CA . LEU B 1 95 ? -12.992 20.516 -3.369 1 87.19 95 LEU B CA 1
ATOM 4684 C C . LEU B 1 95 ? -12.5 21.922 -3.66 1 87.19 95 LEU B C 1
ATOM 4686 O O . LEU B 1 95 ? -11.367 22.109 -4.109 1 87.19 95 LEU B O 1
ATOM 4690 N N . GLN B 1 96 ? -13.383 22.766 -3.463 1 88.12 96 GLN B N 1
ATOM 4691 C CA . GLN B 1 96 ? -12.969 24.172 -3.449 1 88.12 96 GLN B CA 1
ATOM 4692 C C . GLN B 1 96 ? -12.109 24.484 -2.227 1 88.12 96 GLN B C 1
ATOM 4694 O O . GLN B 1 96 ? -12.234 23.812 -1.193 1 88.12 96 GLN B O 1
ATOM 4699 N N . PRO B 1 97 ? -11.305 25.438 -2.342 1 85.94 97 PRO B N 1
ATOM 4700 C CA . PRO B 1 97 ? -10.352 25.734 -1.265 1 85.94 97 PRO B CA 1
ATOM 4701 C C . PRO B 1 97 ? -11.039 25.922 0.086 1 85.94 97 PRO B C 1
ATOM 4703 O O . PRO B 1 97 ? -10.617 25.344 1.087 1 85.94 97 PRO B O 1
ATOM 4706 N N . PHE B 1 98 ? -12.117 26.625 0.057 1 88.31 98 PHE B N 1
ATOM 4707 C CA . PHE B 1 98 ? -12.766 26.906 1.332 1 88.31 98 PHE B CA 1
ATOM 4708 C C . PHE B 1 98 ? -13.406 25.641 1.907 1 88.31 98 PHE B C 1
ATOM 4710 O O . PHE B 1 98 ? -13.547 25.516 3.125 1 88.31 98 PHE B O 1
ATOM 4717 N N . ASP B 1 99 ? -13.664 24.703 1.031 1 90.69 99 ASP B N 1
ATOM 4718 C CA . ASP B 1 99 ? -14.258 23.453 1.472 1 90.69 99 ASP B CA 1
ATOM 4719 C C . ASP B 1 99 ? -13.234 22.594 2.217 1 90.69 99 ASP B C 1
ATOM 4721 O O . ASP B 1 99 ? -13.609 21.75 3.033 1 90.69 99 ASP B O 1
ATOM 4725 N N . ILE B 1 100 ? -12.031 22.875 1.915 1 92.19 100 ILE B N 1
ATOM 4726 C CA . ILE B 1 100 ? -10.984 22.125 2.605 1 92.19 100 ILE B CA 1
ATOM 4727 C C . ILE B 1 100 ? -10.969 22.516 4.086 1 92.19 100 ILE B C 1
ATOM 4729 O O . ILE B 1 100 ? -10.859 21.641 4.953 1 92.19 100 ILE B O 1
ATOM 4733 N N . ILE B 1 101 ? -11.164 23.781 4.352 1 92.88 101 ILE B N 1
ATOM 4734 C CA . ILE B 1 101 ? -11.242 24.25 5.73 1 92.88 101 ILE B CA 1
ATOM 4735 C C . ILE B 1 101 ? -12.516 23.719 6.387 1 92.88 101 ILE B C 1
ATOM 4737 O O . ILE B 1 101 ? -12.484 23.266 7.531 1 92.88 101 ILE B O 1
ATOM 4741 N N . ASN B 1 102 ? -13.57 23.641 5.629 1 92.06 102 ASN B N 1
ATOM 4742 C CA . ASN B 1 102 ? -14.867 23.219 6.152 1 92.06 102 ASN B CA 1
ATOM 4743 C C . ASN B 1 102 ? -14.875 21.734 6.469 1 92.06 102 ASN B C 1
ATOM 4745 O O . ASN B 1 102 ? -15.758 21.25 7.18 1 92.06 102 ASN B O 1
ATOM 4749 N N . LEU B 1 103 ? -13.984 21.031 5.965 1 93.56 103 LEU B N 1
ATOM 4750 C CA . LEU B 1 103 ? -13.859 19.594 6.203 1 93.56 103 LEU B CA 1
ATOM 4751 C C . LEU B 1 103 ? -13.422 19.312 7.637 1 93.56 103 LEU B C 1
ATOM 4753 O O . LEU B 1 103 ? -13.695 18.25 8.18 1 93.56 103 LEU B O 1
ATOM 4757 N N . LEU B 1 104 ? -12.766 20.297 8.273 1 93.94 104 LEU B N 1
ATOM 4758 C CA . LEU B 1 104 ? -12.141 20.078 9.578 1 93.94 104 LEU B CA 1
ATOM 4759 C C . LEU B 1 104 ? -13.195 19.766 10.641 1 93.94 104 LEU B C 1
ATOM 4761 O O . LEU B 1 104 ? -13.039 18.797 11.398 1 93.94 104 LEU B O 1
ATOM 4765 N N . LEU B 1 105 ? -14.281 20.484 10.617 1 93.44 105 LEU B N 1
ATOM 4766 C CA . LEU B 1 105 ? -15.281 20.312 11.664 1 93.44 105 LEU B CA 1
ATOM 4767 C C . LEU B 1 105 ? -15.922 18.938 11.57 1 93.44 105 LEU B C 1
ATOM 4769 O O . LEU B 1 105 ? -15.977 18.203 12.555 1 93.44 105 LEU B O 1
ATOM 4773 N N . PRO B 1 106 ? -16.375 18.531 10.352 1 94.81 106 PRO B N 1
ATOM 4774 C CA . PRO B 1 106 ? -16.922 17.172 10.234 1 94.81 106 PRO B CA 1
ATOM 4775 C C . PRO B 1 106 ? -15.914 16.094 10.617 1 94.81 106 PRO B C 1
ATOM 4777 O O . PRO B 1 106 ? -16.281 15.086 11.227 1 94.81 106 PRO B O 1
ATOM 4780 N N . LEU B 1 107 ? -14.688 16.281 10.281 1 95.25 107 LEU B N 1
ATOM 4781 C CA . LEU B 1 107 ? -13.648 15.305 10.609 1 95.25 107 LEU B CA 1
ATOM 4782 C C . LEU B 1 107 ? -13.5 15.148 12.117 1 95.25 107 LEU B C 1
ATOM 4784 O O . LEU B 1 107 ? -13.375 14.023 12.617 1 95.25 107 LEU B O 1
ATOM 4788 N N . ASP B 1 108 ? -13.492 16.266 12.758 1 94.94 108 ASP B N 1
ATOM 4789 C CA . ASP B 1 108 ? -13.375 16.234 14.211 1 94.94 108 ASP B CA 1
ATOM 4790 C C . ASP B 1 108 ? -14.586 15.57 14.852 1 94.94 108 ASP B C 1
ATOM 4792 O O . ASP B 1 108 ? -14.445 14.766 15.781 1 94.94 108 ASP B O 1
ATOM 4796 N N . GLU B 1 109 ? -15.758 15.859 14.352 1 93.94 109 GLU B N 1
ATOM 4797 C CA . GLU B 1 109 ? -17 15.273 14.867 1 93.94 109 GLU B CA 1
ATOM 4798 C C . GLU B 1 109 ? -17.016 13.758 14.68 1 93.94 109 GLU B C 1
ATOM 4800 O O . GLU B 1 109 ? -17.438 13.023 15.57 1 93.94 109 GLU B O 1
ATOM 4805 N N . LEU B 1 110 ? -16.5 13.32 13.539 1 95.31 110 LEU B N 1
ATOM 4806 C CA . LEU B 1 110 ? -16.547 11.898 13.211 1 95.31 110 LEU B CA 1
ATOM 4807 C C . LEU B 1 110 ? -15.344 11.172 13.82 1 95.31 110 LEU B C 1
ATOM 4809 O O . LEU B 1 110 ? -15.297 9.938 13.82 1 95.31 110 LEU B O 1
ATOM 4813 N N . GLY B 1 111 ? -14.406 11.914 14.281 1 93.81 111 GLY B N 1
ATOM 4814 C CA . GLY B 1 111 ? -13.25 11.32 14.945 1 93.81 111 GLY B CA 1
ATOM 4815 C C . GLY B 1 111 ? -12.305 10.633 13.984 1 93.81 111 GLY B C 1
ATOM 4816 O O . GLY B 1 111 ? -11.781 9.555 14.289 1 93.81 111 GLY B O 1
ATOM 4817 N N . LEU B 1 112 ? -12.094 11.148 12.828 1 95.19 112 LEU B N 1
ATOM 4818 C CA . LEU B 1 112 ? -11.211 10.555 11.836 1 95.19 112 LEU B CA 1
ATOM 4819 C C . LEU B 1 112 ? -9.805 11.148 11.93 1 95.19 112 LEU B C 1
ATOM 4821 O O . LEU B 1 112 ? -9.383 11.898 11.047 1 95.19 112 LEU B O 1
ATOM 4825 N N . GLN B 1 113 ? -9.047 10.703 12.844 1 93.56 113 GLN B N 1
ATOM 4826 C CA . GLN B 1 113 ? -7.797 11.32 13.266 1 93.56 113 GLN B CA 1
ATOM 4827 C C . GLN B 1 113 ? -6.754 11.281 12.148 1 93.56 113 GLN B C 1
ATOM 4829 O O . GLN B 1 113 ? -6.062 12.273 11.898 1 93.56 113 GLN B O 1
ATOM 4834 N N . PRO B 1 114 ? -6.641 10.117 11.477 1 93.88 114 PRO B N 1
ATOM 4835 C CA . PRO B 1 114 ? -5.641 10.109 10.414 1 93.88 114 PRO B CA 1
ATOM 4836 C C . PRO B 1 114 ? -5.918 11.148 9.328 1 93.88 114 PRO B C 1
ATOM 4838 O O . PRO B 1 114 ? -4.984 11.766 8.805 1 93.88 114 PRO B O 1
ATOM 4841 N N . LEU B 1 115 ? -7.109 11.391 9.031 1 93.56 115 LEU B N 1
ATOM 4842 C CA . LEU B 1 115 ? -7.484 12.367 8.016 1 93.56 115 LEU B CA 1
ATOM 4843 C C . LEU B 1 115 ? -7.289 13.789 8.531 1 93.56 115 LEU B C 1
ATOM 4845 O O . LEU B 1 115 ? -6.918 14.688 7.766 1 93.56 115 LEU B O 1
ATOM 4849 N N . ILE B 1 116 ? -7.586 13.984 9.82 1 95.38 116 ILE B N 1
ATOM 4850 C CA . ILE B 1 116 ? -7.363 15.289 10.43 1 95.38 116 ILE B CA 1
ATOM 4851 C C . ILE B 1 116 ? -5.891 15.68 10.305 1 95.38 116 ILE B C 1
ATOM 4853 O O . ILE B 1 116 ? -5.57 16.781 9.875 1 95.38 116 ILE B O 1
ATOM 4857 N N . THR B 1 117 ? -5.062 14.727 10.625 1 95 117 THR B N 1
ATOM 4858 C CA . THR B 1 117 ? -3.623 14.961 10.555 1 95 117 THR B CA 1
ATOM 4859 C C . THR B 1 117 ? -3.203 15.305 9.125 1 95 117 THR B C 1
ATOM 4861 O O . THR B 1 117 ? -2.412 16.234 8.914 1 95 117 THR B O 1
ATOM 4864 N N . TYR B 1 118 ? -3.742 14.641 8.227 1 94.38 118 TYR B N 1
ATOM 4865 C CA . TYR B 1 118 ? -3.408 14.852 6.828 1 94.38 118 TYR B CA 1
ATOM 4866 C C . TYR B 1 118 ? -3.877 16.219 6.355 1 94.38 118 TYR B C 1
ATOM 4868 O O . TYR B 1 118 ? -3.127 16.953 5.703 1 94.38 118 TYR B O 1
ATOM 4876 N N . ILE B 1 119 ? -5.086 16.578 6.609 1 94.69 119 ILE B N 1
ATOM 4877 C CA . ILE B 1 119 ? -5.66 17.828 6.129 1 94.69 119 ILE B CA 1
ATOM 4878 C C . ILE B 1 119 ? -4.918 19.016 6.746 1 94.69 119 ILE B C 1
ATOM 4880 O O . ILE B 1 119 ? -4.66 20.016 6.074 1 94.69 119 ILE B O 1
ATOM 4884 N N . GLN B 1 120 ? -4.613 18.922 8.055 1 95.31 120 GLN B N 1
ATOM 4885 C CA . GLN B 1 120 ? -3.809 19.969 8.68 1 95.31 120 GLN B CA 1
ATOM 4886 C C . GLN B 1 120 ? -2.49 20.156 7.938 1 95.31 120 GLN B C 1
ATOM 4888 O O . GLN B 1 120 ? -2.084 21.297 7.676 1 95.31 120 GLN B O 1
ATOM 4893 N N . LYS B 1 121 ? -1.905 19.047 7.621 1 93.81 121 LYS B N 1
ATOM 4894 C CA . LYS B 1 121 ? -0.629 19.109 6.914 1 93.81 121 LYS B CA 1
ATOM 4895 C C . LYS B 1 121 ? -0.779 19.812 5.562 1 93.81 121 LYS B C 1
ATOM 4897 O O . LYS B 1 121 ? 0.042 20.656 5.203 1 93.81 121 LYS B O 1
ATOM 4902 N N . ILE B 1 122 ? -1.794 19.531 4.859 1 91.88 122 ILE B N 1
ATOM 4903 C CA . ILE B 1 122 ? -2.016 20.094 3.531 1 91.88 122 ILE B CA 1
ATOM 4904 C C . ILE B 1 122 ? -2.312 21.578 3.646 1 91.88 122 ILE B C 1
ATOM 4906 O O . ILE B 1 122 ? -1.84 22.375 2.834 1 91.88 122 ILE B O 1
ATOM 4910 N N . LEU B 1 123 ? -3.055 21.938 4.598 1 92.94 123 LEU B N 1
ATOM 4911 C CA . LEU B 1 123 ? -3.402 23.328 4.793 1 92.94 123 LEU B CA 1
ATOM 4912 C C . LEU B 1 123 ? -2.166 24.156 5.133 1 92.94 123 LEU B C 1
ATOM 4914 O O . LEU B 1 123 ? -2.031 25.297 4.68 1 92.94 123 LEU B O 1
ATOM 4918 N N . ILE B 1 124 ? -1.243 23.594 5.844 1 90.75 124 ILE B N 1
ATOM 4919 C CA . ILE B 1 124 ? -0.039 24.281 6.301 1 90.75 124 ILE B CA 1
ATOM 4920 C C . ILE B 1 124 ? 0.971 24.359 5.156 1 90.75 124 ILE B C 1
ATOM 4922 O O . ILE B 1 124 ? 1.567 25.406 4.922 1 90.75 124 ILE B O 1
ATOM 4926 N N . GLU B 1 125 ? 1.016 23.297 4.43 1 87.56 125 GLU B N 1
ATOM 4927 C CA . GLU B 1 125 ? 2.1 23.203 3.457 1 87.56 125 GLU B CA 1
ATOM 4928 C C . GLU B 1 125 ? 1.651 23.672 2.08 1 87.56 125 GLU B C 1
ATOM 4930 O O . GLU B 1 125 ? 2.418 24.312 1.36 1 87.56 125 GLU B O 1
ATOM 4935 N N . ASN B 1 126 ? 0.392 23.359 1.698 1 87 126 ASN B N 1
ATOM 4936 C CA . ASN B 1 126 ? -0.023 23.547 0.314 1 87 126 ASN B CA 1
ATOM 4937 C C . ASN B 1 126 ? -1.025 24.703 0.187 1 87 126 ASN B C 1
ATOM 4939 O O . ASN B 1 126 ? -1.163 25.297 -0.883 1 87 126 ASN B O 1
ATOM 4943 N N . TYR B 1 127 ? -1.686 24.938 1.201 1 87.62 127 TYR B N 1
ATOM 4944 C CA . TYR B 1 127 ? -2.732 25.953 1.119 1 87.62 127 TYR B CA 1
ATOM 4945 C C . TYR B 1 127 ? -2.469 27.094 2.096 1 87.62 127 TYR B C 1
ATOM 4947 O O . TYR B 1 127 ? -3.383 27.547 2.783 1 87.62 127 TYR B O 1
ATOM 4955 N N . PHE B 1 128 ? -1.298 27.516 2.098 1 82 128 PHE B N 1
ATOM 4956 C CA . PHE B 1 128 ? -0.823 28.547 3.018 1 82 128 PHE B CA 1
ATOM 4957 C C . PHE B 1 128 ? -1.579 29.844 2.805 1 82 128 PHE B C 1
ATOM 4959 O O . PHE B 1 128 ? -1.981 30.5 3.77 1 82 128 PHE B O 1
ATOM 4966 N N . ASP B 1 129 ? -1.837 30.203 1.667 1 85.31 129 ASP B N 1
ATOM 4967 C CA . ASP B 1 129 ? -2.523 31.453 1.337 1 85.31 129 ASP B CA 1
ATOM 4968 C C . ASP B 1 129 ? -3.994 31.391 1.746 1 85.31 129 ASP B C 1
ATOM 4970 O O . ASP B 1 129 ? -4.555 32.406 2.211 1 85.31 129 ASP B O 1
ATOM 4974 N N . LEU B 1 130 ? -4.5 30.25 1.565 1 90.06 130 LEU B N 1
ATOM 4975 C CA . LEU B 1 130 ? -5.898 30.062 1.939 1 90.06 130 LEU B CA 1
ATOM 4976 C C . LEU B 1 130 ? -6.094 30.281 3.438 1 90.06 130 LEU B C 1
ATOM 4978 O O . LEU B 1 130 ? -7.023 30.969 3.854 1 90.06 130 LEU B O 1
ATOM 4982 N N . THR B 1 131 ? -5.219 29.766 4.191 1 90.06 131 THR B N 1
ATOM 4983 C CA . THR B 1 131 ? -5.312 29.891 5.641 1 90.06 131 THR B CA 1
ATOM 4984 C C . THR B 1 131 ? -5.039 31.328 6.078 1 90.06 131 THR B C 1
ATOM 4986 O O . THR B 1 131 ? -5.66 31.828 7.016 1 90.06 131 THR B O 1
ATOM 4989 N N . ALA B 1 132 ? -4.172 31.938 5.367 1 85.25 132 ALA B N 1
ATOM 4990 C CA . ALA B 1 132 ? -3.842 33.312 5.68 1 85.25 132 ALA B CA 1
ATOM 4991 C C . ALA B 1 132 ? -5.035 34.25 5.422 1 85.25 132 ALA B C 1
ATOM 4993 O O . ALA B 1 132 ? -5.316 35.156 6.219 1 85.25 132 ALA B O 1
ATOM 4994 N N . ASN B 1 133 ? -5.742 33.969 4.371 1 89.12 133 ASN B N 1
ATOM 4995 C CA . ASN B 1 133 ? -6.883 34.812 3.988 1 89.12 133 ASN B CA 1
ATOM 4996 C C . ASN B 1 133 ? -8.102 34.5 4.855 1 89.12 133 ASN B C 1
ATOM 4998 O O . ASN B 1 133 ? -9.047 35.312 4.895 1 89.12 133 ASN B O 1
ATOM 5002 N N . ASN B 1 134 ? -8.023 33.438 5.562 1 92.12 134 ASN B N 1
ATOM 5003 C CA . ASN B 1 134 ? -9.109 33 6.445 1 92.12 134 ASN B CA 1
ATOM 5004 C C . ASN B 1 134 ? -8.594 32.719 7.852 1 92.12 134 ASN B C 1
ATOM 5006 O O . ASN B 1 134 ? -9.016 31.734 8.469 1 92.12 134 ASN B O 1
ATOM 5010 N N . VAL B 1 135 ? -7.715 33.531 8.266 1 91.88 135 VAL B N 1
ATOM 5011 C CA . VAL B 1 135 ? -6.945 33.219 9.469 1 91.88 135 VAL B CA 1
ATOM 5012 C C . VAL B 1 135 ? -7.875 33.219 10.688 1 91.88 135 VAL B C 1
ATOM 5014 O O . VAL B 1 135 ? -7.77 32.344 11.547 1 91.88 135 VAL B O 1
ATOM 5017 N N . ILE B 1 136 ? -8.852 34.125 10.781 1 92.94 136 ILE B N 1
ATOM 5018 C CA . ILE B 1 136 ? -9.734 34.219 11.938 1 92.94 136 ILE B CA 1
ATOM 5019 C C . ILE B 1 136 ? -10.672 33.031 11.961 1 92.94 136 ILE B C 1
ATOM 5021 O O . ILE B 1 136 ? -10.883 32.406 13.016 1 92.94 136 ILE B O 1
ATOM 5025 N N . GLU B 1 137 ? -11.18 32.656 10.805 1 91.94 137 GLU B N 1
ATOM 5026 C CA . GLU B 1 137 ? -12.055 31.5 10.711 1 91.94 137 GLU B CA 1
ATOM 5027 C C . GLU B 1 137 ? -11.344 30.219 11.148 1 91.94 137 GLU B C 1
ATOM 5029 O O . GLU B 1 137 ? -11.906 29.422 11.891 1 91.94 137 GLU B O 1
ATOM 5034 N N . THR B 1 138 ? -10.156 30.078 10.672 1 94 138 THR B N 1
ATOM 5035 C CA . THR B 1 138 ? -9.383 28.891 11.016 1 94 138 THR B CA 1
ATOM 5036 C C . THR B 1 138 ? -9.023 28.891 12.5 1 94 138 THR B C 1
ATOM 5038 O O . THR B 1 138 ? -9.023 27.844 13.148 1 94 138 THR B O 1
ATOM 5041 N N . LEU B 1 139 ? -8.727 30.078 13.039 1 94.75 139 LEU B N 1
ATOM 5042 C CA . LEU B 1 139 ? -8.422 30.203 14.461 1 94.75 139 LEU B CA 1
ATOM 5043 C C . LEU B 1 139 ? -9.633 29.812 15.305 1 94.75 139 LEU B C 1
ATOM 5045 O O . LEU B 1 139 ? -9.508 29.047 16.25 1 94.75 139 LEU B O 1
ATOM 5049 N N . GLU B 1 140 ? -10.703 30.312 14.93 1 94.06 140 GLU B N 1
ATOM 5050 C CA . GLU B 1 140 ? -11.922 30.031 15.688 1 94.06 140 GLU B CA 1
ATOM 5051 C C . GLU B 1 140 ? -12.305 28.562 15.594 1 94.06 140 GLU B C 1
ATOM 5053 O O . GLU B 1 140 ? -12.758 27.969 16.578 1 94.06 140 GLU B O 1
ATOM 5058 N N . LEU B 1 141 ? -12.133 28 14.453 1 93 141 LEU B N 1
ATOM 5059 C CA . LEU B 1 141 ? -12.461 26.594 14.234 1 93 141 LEU B CA 1
ATOM 5060 C C . LEU B 1 141 ? -11.555 25.703 15.07 1 93 141 LEU B C 1
ATOM 5062 O O . LEU B 1 141 ? -12 24.656 15.562 1 93 141 LEU B O 1
ATOM 5066 N N . THR B 1 142 ? -10.312 26.047 15.234 1 95.19 142 THR B N 1
ATOM 5067 C CA . THR B 1 142 ? -9.336 25.188 15.875 1 95.19 142 THR B CA 1
ATOM 5068 C C . THR B 1 142 ? -9.219 25.516 17.359 1 95.19 142 THR B C 1
ATOM 5070 O O . THR B 1 142 ? -8.609 24.75 18.125 1 95.19 142 THR B O 1
ATOM 5073 N N . TYR B 1 143 ? -9.859 26.641 17.797 1 94.69 143 TYR B N 1
ATOM 5074 C CA . TYR B 1 143 ? -9.75 27.125 19.172 1 94.69 143 TYR B CA 1
ATOM 5075 C C . TYR B 1 143 ? -10.234 26.062 20.156 1 94.69 143 TYR B C 1
ATOM 5077 O O . TYR B 1 143 ? -11.336 25.531 20.016 1 94.69 143 TYR B O 1
ATOM 5085 N N . GLN B 1 144 ? -9.391 25.656 21.109 1 91.75 144 GLN B N 1
ATOM 5086 C CA . GLN B 1 144 ? -9.672 24.734 22.203 1 91.75 144 GLN B CA 1
ATOM 5087 C C . GLN B 1 144 ? -10 23.344 21.672 1 91.75 144 GLN B C 1
ATOM 5089 O O . GLN B 1 144 ? -10.836 22.641 22.234 1 91.75 144 GLN B O 1
ATOM 5094 N N . LYS B 1 145 ? -9.531 22.969 20.516 1 93.62 145 LYS B N 1
ATOM 5095 C CA . LYS B 1 145 ? -9.664 21.625 19.953 1 93.62 145 LYS B CA 1
ATOM 5096 C C . LYS B 1 145 ? -8.305 20.953 19.828 1 93.62 145 LYS B C 1
ATOM 5098 O O . LYS B 1 145 ? -7.5 21.312 18.969 1 93.62 145 LYS B O 1
ATOM 5103 N N . LYS B 1 146 ? -8.172 20 20.625 1 93.12 146 LYS B N 1
ATOM 5104 C CA . LYS B 1 146 ? -6.891 19.297 20.703 1 93.12 146 LYS B CA 1
ATOM 5105 C C . LYS B 1 146 ? -6.559 18.625 19.375 1 93.12 146 LYS B C 1
ATOM 5107 O O . LYS B 1 146 ? -5.387 18.5 19.016 1 93.12 146 LYS B O 1
ATOM 5112 N N . SER B 1 147 ? -7.539 18.25 18.562 1 94.25 147 SER B N 1
ATOM 5113 C CA . SER B 1 147 ? -7.344 17.547 17.297 1 94.25 147 SER B CA 1
ATOM 5114 C C . SER B 1 147 ? -6.672 18.438 16.266 1 94.25 147 SER B C 1
ATOM 5116 O O . SER B 1 147 ? -6.074 17.938 15.305 1 94.25 147 SER B O 1
ATOM 5118 N N . PHE B 1 148 ? -6.789 19.734 16.469 1 96.69 148 PHE B N 1
ATOM 5119 C CA . PHE B 1 148 ? -6.262 20.672 15.469 1 96.69 148 PHE B CA 1
ATOM 5120 C C . PHE B 1 148 ? -5.066 21.438 16.016 1 96.69 148 PHE B C 1
ATOM 5122 O O . PHE B 1 148 ? -4.836 22.578 15.648 1 96.69 148 PHE B O 1
ATOM 5129 N N . ASP B 1 149 ? -4.305 20.859 16.906 1 95.25 149 ASP B N 1
ATOM 5130 C CA . ASP B 1 149 ? -3.211 21.516 17.625 1 95.25 149 ASP B CA 1
ATOM 5131 C C . ASP B 1 149 ? -2.146 22.016 16.641 1 95.25 149 ASP B C 1
ATOM 5133 O O . ASP B 1 149 ? -1.614 23.125 16.812 1 95.25 149 ASP B O 1
ATOM 5137 N N . LYS B 1 150 ? -1.89 21.266 15.664 1 93.81 150 LYS B N 1
ATOM 5138 C CA . LYS B 1 150 ? -0.842 21.641 14.719 1 93.81 150 LYS B CA 1
ATOM 5139 C C . LYS B 1 150 ? -1.231 22.891 13.93 1 93.81 150 LYS B C 1
ATOM 5141 O O . LYS B 1 150 ? -0.423 23.797 13.766 1 93.81 150 LYS B O 1
ATOM 5146 N N . LEU B 1 151 ? -2.479 22.859 13.43 1 95.75 151 LEU B N 1
ATOM 5147 C CA . LEU B 1 151 ? -2.955 24.016 12.672 1 95.75 151 LEU B CA 1
ATOM 5148 C C . LEU B 1 151 ? -3.09 25.234 13.562 1 95.75 151 LEU B C 1
ATOM 5150 O O . LEU B 1 151 ? -2.801 26.359 13.141 1 95.75 151 LEU B O 1
ATOM 5154 N N . TRP B 1 152 ? -3.512 25.016 14.797 1 95.5 152 TRP B N 1
ATOM 5155 C CA . TRP B 1 152 ? -3.604 26.078 15.789 1 95.5 152 TRP B CA 1
ATOM 5156 C C . TRP B 1 152 ? -2.236 26.719 16.031 1 95.5 152 TRP B C 1
ATOM 5158 O O . TRP B 1 152 ? -2.078 27.938 15.922 1 95.5 152 TRP B O 1
ATOM 5168 N N . ASP B 1 153 ? -1.26 25.906 16.297 1 93.44 153 ASP B N 1
ATOM 5169 C CA . ASP B 1 153 ? 0.089 26.391 16.578 1 93.44 153 ASP B CA 1
ATOM 5170 C C . ASP B 1 153 ? 0.682 27.125 15.383 1 93.44 153 ASP B C 1
ATOM 5172 O O . ASP B 1 153 ? 1.35 28.141 15.539 1 93.44 153 ASP B O 1
ATOM 5176 N N . PHE B 1 154 ? 0.412 26.562 14.297 1 92 154 PHE B N 1
ATOM 5177 C CA . PHE B 1 154 ? 0.906 27.172 13.07 1 92 154 PHE B CA 1
ATOM 5178 C C . PHE B 1 154 ? 0.348 28.578 12.898 1 92 154 PHE B C 1
ATOM 5180 O O . PHE B 1 154 ? 1.092 29.516 12.609 1 92 154 PHE B O 1
ATOM 5187 N N . ASN B 1 155 ? -0.966 28.719 13.055 1 93.31 155 ASN B N 1
ATOM 5188 C CA . ASN B 1 155 ? -1.617 30.016 12.906 1 93.31 155 ASN B CA 1
ATOM 5189 C C . ASN B 1 155 ? -1.152 31 13.969 1 93.31 155 ASN B C 1
ATOM 5191 O O . ASN B 1 155 ? -0.957 32.188 13.688 1 93.31 155 ASN B O 1
ATOM 5195 N N . ILE B 1 156 ? -1.001 30.516 15.195 1 92.56 156 ILE B N 1
ATOM 5196 C CA . ILE B 1 156 ? -0.537 31.359 16.281 1 92.56 156 ILE B CA 1
ATOM 5197 C C . ILE B 1 156 ? 0.843 31.922 15.945 1 92.56 156 ILE B C 1
ATOM 5199 O O . ILE B 1 156 ? 1.075 33.125 16.062 1 92.56 156 ILE B O 1
ATOM 5203 N N . GLN B 1 157 ? 1.679 31.109 15.562 1 85.94 157 GLN B N 1
ATOM 5204 C CA . GLN B 1 157 ? 3.037 31.531 15.234 1 85.94 157 GLN B CA 1
ATOM 5205 C C . GLN B 1 157 ? 3.043 32.531 14.086 1 85.94 157 GLN B C 1
ATOM 5207 O O . GLN B 1 157 ? 3.768 33.531 14.125 1 85.94 157 GLN B O 1
ATOM 5212 N N . ARG B 1 158 ? 2.307 32.25 13.188 1 86.5 158 ARG B N 1
ATOM 5213 C CA . ARG B 1 158 ? 2.25 33.094 12.008 1 86.5 158 ARG B CA 1
ATOM 5214 C C . ARG B 1 158 ? 1.73 34.5 12.367 1 86.5 158 ARG B C 1
ATOM 5216 O O . ARG B 1 158 ? 2.266 35.5 11.906 1 86.5 158 ARG B O 1
ATOM 5223 N N . ILE B 1 159 ? 0.711 34.5 13.117 1 91.44 159 ILE B N 1
ATOM 5224 C CA . ILE B 1 159 ? 0.114 35.781 13.516 1 91.44 159 ILE B CA 1
ATOM 5225 C C . ILE B 1 159 ? 1.073 36.531 14.438 1 91.44 159 ILE B C 1
ATOM 5227 O O . ILE B 1 159 ? 1.182 37.781 14.352 1 91.44 159 ILE B O 1
ATOM 5231 N N . CYS B 1 160 ? 1.719 35.812 15.273 1 87.94 160 CYS B N 1
ATOM 5232 C CA . CYS B 1 160 ? 2.693 36.469 16.156 1 87.94 160 CYS B CA 1
ATOM 5233 C C . CYS B 1 160 ? 3.818 37.094 15.344 1 87.94 160 CYS B C 1
ATOM 5235 O O . CYS B 1 160 ? 4.301 38.188 15.688 1 87.94 160 CYS B O 1
ATOM 5237 N N . TYR B 1 161 ? 4.133 36.438 14.344 1 78.19 161 TYR B N 1
ATOM 5238 C CA . TYR B 1 161 ? 5.188 36.938 13.484 1 78.19 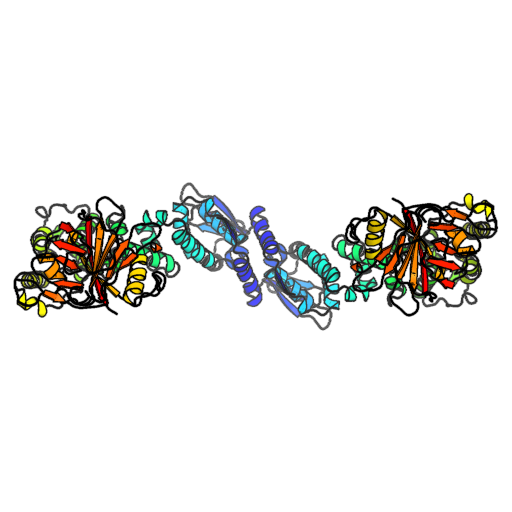161 TYR B CA 1
ATOM 5239 C C . TYR B 1 161 ? 4.691 38.125 12.672 1 78.19 161 TYR B C 1
ATOM 5241 O O . TYR B 1 161 ? 5.441 39.094 12.422 1 78.19 161 TYR B O 1
ATOM 5249 N N . ASN B 1 162 ? 3.438 38.031 12.242 1 82.81 162 ASN B N 1
ATOM 5250 C CA . ASN B 1 162 ? 2.818 39.094 11.461 1 82.81 162 ASN B CA 1
ATOM 5251 C C . ASN B 1 162 ? 1.426 39.438 11.977 1 82.81 162 ASN B C 1
ATOM 5253 O O . ASN B 1 162 ? 0.421 39.031 11.391 1 82.81 162 ASN B O 1
ATOM 5257 N N . PRO B 1 163 ? 1.365 40.344 12.914 1 89.88 163 PRO B N 1
ATOM 5258 C CA . PRO B 1 163 ? 0.098 40.688 13.57 1 89.88 163 PRO B CA 1
ATOM 5259 C C . PRO B 1 163 ? -0.925 41.281 12.617 1 89.88 163 PRO B C 1
ATOM 5261 O O . PRO B 1 163 ? -2.121 41.312 12.922 1 89.88 163 PRO B O 1
ATOM 5264 N N . ASP B 1 164 ? -0.488 41.719 11.453 1 87.94 164 ASP B N 1
ATOM 5265 C CA . ASP B 1 164 ? -1.393 42.312 10.469 1 87.94 164 ASP B CA 1
ATOM 5266 C C . ASP B 1 164 ? -2.389 41.281 9.953 1 87.94 164 ASP B C 1
ATOM 5268 O O . ASP B 1 164 ? -3.496 41.625 9.539 1 87.94 164 ASP B O 1
ATOM 5272 N N . LEU B 1 165 ? -2 40.094 10 1 90.12 165 LEU B N 1
ATOM 5273 C CA . LEU B 1 165 ? -2.898 39.031 9.578 1 90.12 165 LEU B CA 1
ATOM 5274 C C . LEU B 1 165 ? -4.164 39.031 10.43 1 90.12 165 LEU B C 1
ATOM 5276 O O . LEU B 1 165 ? -5.242 38.688 9.938 1 90.12 165 LEU B O 1
ATOM 5280 N N . LEU B 1 166 ? -3.955 39.375 11.68 1 94.31 166 LEU B N 1
ATOM 5281 C CA . LEU B 1 166 ? -5.078 39.406 12.609 1 94.31 166 LEU B CA 1
ATOM 5282 C C . LEU B 1 166 ? -5.809 40.75 12.508 1 94.31 166 LEU B C 1
ATOM 5284 O O . LEU B 1 166 ? -7.016 40.781 12.242 1 94.31 166 LEU B O 1
ATOM 5288 N N . PHE B 1 167 ? -5.125 41.875 12.539 1 93.88 167 PHE B N 1
ATOM 5289 C CA . PHE B 1 167 ? -5.719 43.188 12.695 1 93.88 167 PHE B CA 1
ATOM 5290 C C . PHE B 1 167 ? -6.312 43.656 11.375 1 93.88 167 PHE B C 1
ATOM 5292 O O . PHE B 1 167 ? -7.285 44.438 11.367 1 93.88 167 PHE B O 1
ATOM 5299 N N . LYS B 1 168 ? -5.805 43.25 10.32 1 91.62 168 LYS B N 1
ATOM 5300 C CA . LYS B 1 168 ? -6.285 43.75 9.031 1 91.62 168 LYS B CA 1
ATOM 5301 C C . LYS B 1 168 ? -7.309 42.781 8.43 1 91.62 168 LYS B C 1
ATOM 5303 O O . LYS B 1 168 ? -7.836 43.031 7.344 1 91.62 168 LYS B O 1
ATOM 5308 N N . SER B 1 169 ? -7.59 41.75 9.117 1 92.31 169 SER B N 1
ATOM 5309 C CA . SER B 1 169 ? -8.594 40.781 8.648 1 92.31 169 SER B CA 1
ATOM 5310 C C . SER B 1 169 ? -9.984 41.406 8.656 1 92.31 169 SER B C 1
ATOM 5312 O O . SER B 1 169 ? -10.305 42.219 9.531 1 92.31 169 SER B O 1
ATOM 5314 N N . THR B 1 170 ? -10.82 41.031 7.719 1 88.94 170 THR B N 1
ATOM 5315 C CA . THR B 1 170 ? -12.18 41.531 7.605 1 88.94 170 THR B CA 1
ATOM 5316 C C . THR B 1 170 ? -13.047 41.062 8.766 1 88.94 170 THR B C 1
ATOM 5318 O O . THR B 1 170 ? -14.062 41.688 9.094 1 88.94 170 THR B O 1
ATOM 5321 N N . LYS B 1 171 ? -12.57 40.062 9.398 1 92.94 171 LYS B N 1
ATOM 5322 C CA . LYS B 1 171 ? -13.375 39.469 10.453 1 92.94 171 LYS B CA 1
ATOM 5323 C C . LYS B 1 171 ? -12.805 39.781 11.836 1 92.94 171 LYS B C 1
ATOM 5325 O O . LYS B 1 171 ? -13.227 39.219 12.836 1 92.94 171 LYS B O 1
ATOM 5330 N N . PHE B 1 172 ? -11.914 40.719 11.867 1 94.94 172 PHE B N 1
ATOM 5331 C CA . PHE B 1 172 ? -11.258 41.094 13.117 1 94.94 172 PHE B CA 1
ATOM 5332 C C . PHE B 1 172 ? -12.273 41.594 14.141 1 94.94 172 PHE B C 1
ATOM 5334 O O . PHE B 1 172 ? -12.18 41.25 15.328 1 94.94 172 PHE B O 1
ATOM 5341 N N . LEU B 1 173 ? -13.289 42.219 13.711 1 91.62 173 LEU B N 1
ATOM 5342 C CA . LEU B 1 173 ? -14.242 42.875 14.594 1 91.62 173 LEU B CA 1
ATOM 5343 C C . LEU B 1 173 ? -15.133 41.875 15.297 1 91.62 173 LEU B C 1
ATOM 5345 O O . LEU B 1 173 ? -15.781 42.188 16.297 1 91.62 173 LEU B O 1
ATOM 5349 N N . THR B 1 174 ? -15.102 40.688 14.812 1 91.31 174 THR B N 1
ATOM 5350 C CA . THR B 1 174 ? -15.992 39.688 15.383 1 91.31 174 THR B CA 1
ATOM 5351 C C . THR B 1 174 ? -15.195 38.562 16.031 1 91.31 174 THR B C 1
ATOM 5353 O O . THR B 1 174 ? -15.766 37.531 16.438 1 91.31 174 THR B O 1
ATOM 5356 N N . VAL B 1 175 ? -13.938 38.781 16.172 1 94.19 175 VAL B N 1
ATOM 5357 C CA . VAL B 1 175 ? -13.078 37.719 16.703 1 94.19 175 VAL B CA 1
ATOM 5358 C C . VAL B 1 175 ? -13.422 37.469 18.172 1 94.19 175 VAL B C 1
ATOM 5360 O O . VAL B 1 175 ? -13.742 38.406 18.906 1 94.19 175 VAL B O 1
ATOM 5363 N N . ASN B 1 176 ? -13.398 36.25 18.531 1 94.19 176 ASN B N 1
ATOM 5364 C CA . ASN B 1 176 ? -13.586 35.844 19.922 1 94.19 176 ASN B CA 1
ATOM 5365 C C . ASN B 1 176 ? -12.586 36.531 20.844 1 94.19 176 ASN B C 1
ATOM 5367 O O . ASN B 1 176 ? -11.375 36.438 20.625 1 94.19 176 ASN B O 1
ATOM 5371 N N . PRO B 1 177 ? -13.102 37.188 21.891 1 94.12 177 PRO B N 1
ATOM 5372 C CA . PRO B 1 177 ? -12.211 37.938 22.797 1 94.12 177 PRO B CA 1
ATOM 5373 C C . PRO B 1 177 ? -11.188 37.031 23.469 1 94.12 177 PRO B C 1
ATOM 5375 O O . PRO B 1 177 ? -10.07 37.469 23.766 1 94.12 177 PRO B O 1
ATOM 5378 N N . SER B 1 178 ? -11.523 35.844 23.703 1 94.88 178 SER B N 1
ATOM 5379 C CA . SER B 1 178 ? -10.594 34.906 24.344 1 94.88 178 SER B CA 1
ATOM 5380 C C . SER B 1 178 ? -9.375 34.656 23.453 1 94.88 178 SER B C 1
ATOM 5382 O O . SER B 1 178 ? -8.266 34.469 23.969 1 94.88 178 SER B O 1
ATOM 5384 N N . ILE B 1 179 ? -9.617 34.625 22.172 1 95.25 179 ILE B N 1
ATOM 5385 C CA . ILE B 1 179 ? -8.523 34.406 21.219 1 95.25 179 ILE B CA 1
ATOM 5386 C C . ILE B 1 179 ? -7.621 35.625 21.188 1 95.25 179 ILE B C 1
ATOM 5388 O O . ILE B 1 179 ? -6.395 35.5 21.203 1 95.25 179 ILE B O 1
ATOM 5392 N N . LEU B 1 180 ? -8.234 36.781 21.203 1 94.81 180 LEU B N 1
ATOM 5393 C CA . LEU B 1 180 ? -7.477 38.031 21.219 1 94.81 180 LEU B CA 1
ATOM 5394 C C . LEU B 1 180 ? -6.586 38.094 22.453 1 94.81 180 LEU B C 1
ATOM 5396 O O . LEU B 1 180 ? -5.426 38.531 22.359 1 94.81 180 LEU B O 1
ATOM 5400 N N . GLU B 1 181 ? -7.086 37.75 23.5 1 94.44 181 GLU B N 1
ATOM 5401 C CA . GLU B 1 181 ? -6.359 37.781 24.766 1 94.44 181 GLU B CA 1
ATOM 5402 C C . GLU B 1 181 ? -5.109 36.906 24.703 1 94.44 181 GLU B C 1
ATOM 5404 O O . GLU B 1 181 ? -4.086 37.25 25.312 1 94.44 181 GLU B O 1
ATOM 5409 N N . ILE B 1 182 ? -5.219 35.844 24.031 1 94.56 182 ILE B N 1
ATOM 5410 C CA . ILE B 1 182 ? -4.094 34.906 23.906 1 94.56 182 ILE B CA 1
ATOM 5411 C C . ILE B 1 182 ? -2.922 35.625 23.234 1 94.56 182 ILE B C 1
ATOM 5413 O O . ILE B 1 182 ? -1.778 35.5 23.672 1 94.56 182 ILE B O 1
ATOM 5417 N N . PHE B 1 183 ? -3.189 36.312 22.188 1 93.94 183 PHE B N 1
ATOM 5418 C CA . PHE B 1 183 ? -2.141 37.031 21.453 1 93.94 183 PHE B CA 1
ATOM 5419 C C . PHE B 1 183 ? -1.559 38.156 22.297 1 93.94 183 PHE B C 1
ATOM 5421 O O . PHE B 1 183 ? -0.341 38.344 22.344 1 93.94 183 PHE B O 1
ATOM 5428 N N . LEU B 1 184 ? -2.402 38.906 23 1 93.25 184 LEU B N 1
ATOM 5429 C CA . LEU B 1 184 ? -1.994 40.094 23.75 1 93.25 184 LEU B CA 1
ATOM 5430 C C . LEU B 1 184 ? -1.076 39.688 24.906 1 93.25 184 LEU B C 1
ATOM 5432 O O . LEU B 1 184 ? -0.224 40.5 25.312 1 93.25 184 LEU B O 1
ATOM 5436 N N . LYS B 1 185 ? -1.168 38.562 25.359 1 90.44 185 LYS B N 1
ATOM 5437 C CA . LYS B 1 185 ? -0.384 38.125 26.5 1 90.44 185 LYS B CA 1
ATOM 5438 C C . LYS B 1 185 ? 0.997 37.625 26.062 1 90.44 185 LYS B C 1
ATOM 5440 O O . LYS B 1 185 ? 1.891 37.469 26.891 1 90.44 185 LYS B O 1
ATOM 5445 N N . ARG B 1 186 ? 1.106 37.469 24.875 1 88.44 186 ARG B N 1
ATOM 5446 C CA . ARG B 1 186 ? 2.342 36.875 24.375 1 88.44 186 ARG B CA 1
ATOM 5447 C C . ARG B 1 186 ? 3.424 37.938 24.188 1 88.44 186 ARG B C 1
ATOM 5449 O O . ARG B 1 186 ? 3.139 39.031 23.75 1 88.44 186 ARG B O 1
ATOM 5456 N N . ASP B 1 187 ? 4.637 37.531 24.469 1 81.44 187 ASP B N 1
ATOM 5457 C CA . ASP B 1 187 ? 5.789 38.406 24.297 1 81.44 187 ASP B CA 1
ATOM 5458 C C . ASP B 1 187 ? 6.27 38.406 22.844 1 81.44 187 ASP B C 1
ATOM 5460 O O . ASP B 1 187 ? 6.883 39.375 22.391 1 81.44 187 ASP B O 1
ATOM 5464 N N . ASP B 1 188 ? 5.957 37.344 22.234 1 78.94 188 ASP B N 1
ATOM 5465 C CA . ASP B 1 188 ? 6.465 37.219 20.875 1 78.94 188 ASP B CA 1
ATOM 5466 C C . ASP B 1 188 ? 5.445 37.719 19.859 1 78.94 188 ASP B C 1
ATOM 5468 O O . ASP B 1 188 ? 5.543 37.406 18.656 1 78.94 188 ASP B O 1
ATOM 5472 N N . PHE B 1 189 ? 4.387 38.375 20.406 1 88.5 189 PHE B N 1
ATOM 5473 C CA . PHE B 1 189 ? 3.459 39.094 19.531 1 88.5 189 PHE B CA 1
ATOM 5474 C C . PHE B 1 189 ? 4.109 40.344 18.953 1 88.5 189 PHE B C 1
ATOM 5476 O O . PHE B 1 189 ? 4.125 41.406 19.594 1 88.5 189 PHE B O 1
ATOM 5483 N N . CYS B 1 190 ? 4.57 40.219 17.734 1 77.19 190 CYS B N 1
ATOM 5484 C CA . CYS B 1 190 ? 5.512 41.188 17.172 1 77.19 190 CYS B CA 1
ATOM 5485 C C . CYS B 1 190 ? 4.785 42.438 16.672 1 77.19 190 CYS B C 1
ATOM 5487 O O . CYS B 1 190 ? 4.441 42.5 15.484 1 77.19 190 CYS B O 1
ATOM 5489 N N . ILE B 1 191 ? 4.547 43.312 17.562 1 80.38 191 ILE B N 1
ATOM 5490 C CA . ILE B 1 191 ? 3.928 44.594 17.219 1 80.38 191 ILE B CA 1
ATOM 5491 C C . ILE B 1 191 ? 4.969 45.719 17.281 1 80.38 191 ILE B C 1
ATOM 5493 O O . ILE B 1 191 ? 5.828 45.719 18.172 1 80.38 191 ILE B O 1
ATOM 5497 N N . ASP B 1 192 ? 4.949 46.562 16.234 1 68.56 192 ASP B N 1
ATOM 5498 C CA . ASP B 1 192 ? 5.934 47.625 16.156 1 68.56 192 ASP B CA 1
ATOM 5499 C C . ASP B 1 192 ? 5.742 48.656 17.281 1 68.56 192 ASP B C 1
ATOM 5501 O O . ASP B 1 192 ? 6.715 49.156 17.828 1 68.56 192 ASP B O 1
ATOM 5505 N N . ASP B 1 193 ? 4.562 49 17.547 1 75.81 193 ASP B N 1
ATOM 5506 C CA . ASP B 1 193 ? 4.195 49.969 18.578 1 75.81 193 ASP B CA 1
ATOM 5507 C C . ASP B 1 193 ? 2.975 49.5 19.359 1 75.81 193 ASP B C 1
ATOM 5509 O O . ASP B 1 193 ? 1.974 49.062 18.781 1 75.81 193 ASP B O 1
ATOM 5513 N N . GLU B 1 194 ? 3.121 49.625 20.688 1 87.06 194 GLU B N 1
ATOM 5514 C CA . GLU B 1 194 ? 2.051 49.156 21.547 1 87.06 194 GLU B CA 1
ATOM 5515 C C . GLU B 1 194 ? 0.756 49.906 21.312 1 87.06 194 GLU B C 1
ATOM 5517 O O . GLU B 1 194 ? -0.335 49.406 21.578 1 87.06 194 GLU B O 1
ATOM 5522 N N . ILE B 1 195 ? 0.871 51.062 20.75 1 89.44 195 ILE B N 1
ATOM 5523 C CA . ILE B 1 195 ? -0.302 51.906 20.5 1 89.44 195 ILE B CA 1
ATOM 5524 C C . ILE B 1 195 ? -1.212 51.219 19.484 1 89.44 195 ILE B C 1
ATOM 5526 O O . ILE B 1 195 ? -2.432 51.375 19.516 1 89.44 195 ILE B O 1
ATOM 5530 N N . ILE B 1 196 ? -0.601 50.438 18.609 1 90.44 196 ILE B N 1
ATOM 5531 C CA . ILE B 1 196 ? -1.347 49.75 17.562 1 90.44 196 ILE B CA 1
ATOM 5532 C C . ILE B 1 196 ? -2.334 48.75 18.219 1 90.44 196 ILE B C 1
ATOM 5534 O O . ILE B 1 196 ? -3.461 48.625 17.734 1 90.44 196 ILE B O 1
ATOM 5538 N N . ILE B 1 197 ? -1.92 48.188 19.312 1 94.44 197 ILE B N 1
ATOM 5539 C CA . ILE B 1 197 ? -2.773 47.25 20.047 1 94.44 197 ILE B CA 1
ATOM 5540 C C . ILE B 1 197 ? -3.984 48 20.609 1 94.44 197 ILE B C 1
ATOM 5542 O O . ILE B 1 197 ? -5.125 47.562 20.422 1 94.44 197 ILE B O 1
ATOM 5546 N N . TRP B 1 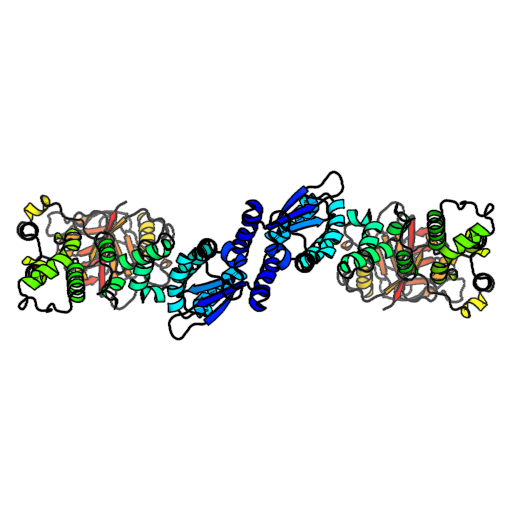198 ? -3.707 49.125 21.25 1 94.12 198 TRP B N 1
ATOM 5547 C CA . TRP B 1 198 ? -4.781 49.938 21.844 1 94.12 198 TRP B CA 1
ATOM 5548 C C . TRP B 1 198 ? -5.789 50.344 20.781 1 94.12 198 TRP B C 1
ATOM 5550 O O . TRP B 1 198 ? -6.996 50.188 20.953 1 94.12 198 TRP B O 1
ATOM 5560 N N . GLU B 1 199 ? -5.305 50.812 19.688 1 93.25 199 GLU B N 1
ATOM 5561 C CA . GLU B 1 199 ? -6.168 51.312 18.625 1 93.25 199 GLU B CA 1
ATOM 5562 C C . GLU B 1 199 ? -7.027 50.188 18.047 1 93.25 199 GLU B C 1
ATOM 5564 O O . GLU B 1 199 ? -8.219 50.375 17.797 1 93.25 199 GLU B O 1
ATOM 5569 N N . ASN B 1 200 ? -6.461 49.094 17.812 1 94.69 200 ASN B N 1
ATOM 5570 C CA . ASN B 1 200 ? -7.199 48 17.219 1 94.69 200 ASN B CA 1
ATOM 5571 C C . ASN B 1 200 ? -8.195 47.375 18.219 1 94.69 200 ASN B C 1
ATOM 5573 O O . ASN B 1 200 ? -9.289 46.969 17.828 1 94.69 200 ASN B O 1
ATO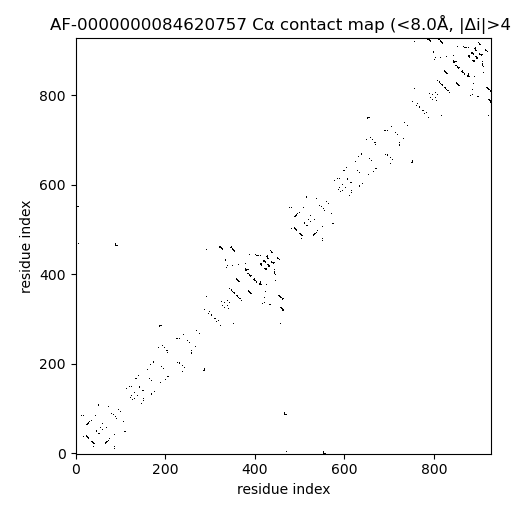M 5577 N N . LEU B 1 201 ? -7.801 47.312 19.484 1 94.06 201 LEU B N 1
ATOM 5578 C CA . LEU B 1 201 ? -8.734 46.812 20.5 1 94.06 201 LEU B CA 1
ATOM 5579 C C . LEU B 1 201 ? -9.945 47.75 20.625 1 94.06 201 LEU B C 1
ATOM 5581 O O . LEU B 1 201 ? -11.062 47.281 20.812 1 94.06 201 LEU B O 1
ATOM 5585 N N . PHE B 1 202 ? -9.633 48.969 20.531 1 90.94 202 PHE B N 1
ATOM 5586 C CA . PHE B 1 202 ? -10.734 49.938 20.562 1 90.94 202 PHE B CA 1
ATOM 5587 C C . PHE B 1 202 ? -11.656 49.719 19.359 1 90.94 202 PHE B C 1
ATOM 5589 O O . PHE B 1 202 ? -12.883 49.75 19.5 1 90.94 202 PHE B O 1
ATOM 5596 N N . LYS B 1 203 ? -11.094 49.594 18.188 1 90.75 203 LYS B N 1
ATOM 5597 C CA . LYS B 1 203 ? -11.875 49.281 16.984 1 90.75 203 LYS B CA 1
ATOM 5598 C C . LYS B 1 203 ? -12.719 48.031 17.172 1 90.75 203 LYS B C 1
ATOM 5600 O O . LYS B 1 203 ? -13.883 48 16.781 1 90.75 203 LYS B O 1
ATOM 5605 N N . TRP B 1 204 ? -12.102 47.031 17.719 1 93.62 204 TRP B N 1
ATOM 5606 C CA . TRP B 1 204 ? -12.797 45.781 17.984 1 93.62 204 TRP B CA 1
ATOM 5607 C C . TRP B 1 204 ? -13.977 46 18.938 1 93.62 204 TRP B C 1
ATOM 5609 O O . TRP B 1 204 ? -15.078 45.5 18.688 1 93.62 204 TRP B O 1
ATOM 5619 N N . ALA B 1 205 ? -13.781 46.781 20.031 1 90.94 205 ALA B N 1
ATOM 5620 C CA . ALA B 1 205 ? -14.836 47.062 21 1 90.94 205 ALA B CA 1
ATOM 5621 C C . ALA B 1 205 ? -15.984 47.844 20.359 1 90.94 205 ALA B C 1
ATOM 5623 O O . ALA B 1 205 ? -17.156 47.562 20.641 1 90.94 205 ALA B O 1
ATOM 5624 N N . CYS B 1 206 ? -15.633 48.719 19.5 1 87.88 206 CYS B N 1
ATOM 5625 C CA . CYS B 1 206 ? -16.641 49.5 18.781 1 87.88 206 CYS B CA 1
ATOM 5626 C C . CYS B 1 206 ? -17.438 48.594 17.844 1 87.88 206 CYS B C 1
ATOM 5628 O O . CYS B 1 206 ? -18.656 48.781 17.672 1 87.88 206 CYS B O 1
ATOM 5630 N N . GLY B 1 207 ? -16.688 47.688 17.203 1 87.44 207 GLY B N 1
ATOM 5631 C CA . GLY B 1 207 ? -17.359 46.75 16.312 1 87.44 207 GLY B CA 1
ATOM 5632 C C . GLY B 1 207 ? -18.375 45.875 17 1 87.44 207 GLY B C 1
ATOM 5633 O O . GLY B 1 207 ? -19.391 45.5 16.406 1 87.44 207 GLY B O 1
ATOM 5634 N N . GLN B 1 208 ? -18.078 45.594 18.266 1 86 208 GLN B N 1
ATOM 5635 C CA . GLN B 1 208 ? -18.984 44.75 19.047 1 86 208 GLN B CA 1
ATOM 5636 C C . GLN B 1 208 ? -20.25 45.531 19.422 1 86 208 GLN B C 1
ATOM 5638 O O . GLN B 1 208 ? -21.266 44.938 19.781 1 86 208 GLN B O 1
ATOM 5643 N N . ASN B 1 209 ? -20.078 46.812 19.422 1 81.38 209 ASN B N 1
ATOM 5644 C CA . ASN B 1 209 ? -21.188 47.688 19.766 1 81.38 209 ASN B CA 1
ATOM 5645 C C . ASN B 1 209 ? -21.469 48.688 18.656 1 81.38 209 ASN B C 1
ATOM 5647 O O . ASN B 1 209 ? -21.016 49.844 18.719 1 81.38 209 ASN B O 1
ATOM 5651 N N . PRO B 1 210 ? -22.344 48.312 17.766 1 75.88 210 PRO B N 1
ATOM 5652 C CA . PRO B 1 210 ? -22.547 49.188 16.609 1 75.88 210 PRO B CA 1
ATOM 5653 C C . PRO B 1 210 ? -23.219 50.5 17 1 75.88 210 PRO B C 1
ATOM 5655 O O . PRO B 1 210 ? -23.125 51.5 16.25 1 75.88 210 PRO B O 1
ATOM 5658 N N . VAL B 1 211 ? -23.75 50.656 18.172 1 77.06 211 VAL B N 1
ATOM 5659 C CA . VAL B 1 211 ? -24.5 51.844 18.531 1 77.06 211 VAL B CA 1
ATOM 5660 C C . VAL B 1 211 ? -23.547 52.906 19.062 1 77.06 211 VAL B C 1
ATOM 5662 O O . VAL B 1 211 ? -23.875 54.094 19.062 1 77.06 211 VAL B O 1
ATOM 5665 N N . THR B 1 212 ? -22.406 52.469 19.422 1 74.75 212 THR B N 1
ATOM 5666 C CA . THR B 1 212 ? -21.469 53.406 20.031 1 74.75 212 THR B CA 1
ATOM 5667 C C . THR B 1 212 ? -20.797 54.281 18.969 1 74.75 212 THR B C 1
ATOM 5669 O O . THR B 1 212 ? -20.391 53.781 17.922 1 74.75 212 THR B O 1
ATOM 5672 N N . HIS B 1 213 ? -20.875 55.562 19.172 1 75.94 213 HIS B N 1
ATOM 5673 C CA . HIS B 1 213 ? -20.266 56.5 18.25 1 75.94 213 HIS B CA 1
ATOM 5674 C C . HIS B 1 213 ? -18.75 56.375 18.234 1 75.94 213 HIS B C 1
ATOM 5676 O O . HIS B 1 213 ? -18.141 56.094 19.266 1 75.94 213 HIS B O 1
ATOM 5682 N N . GLN B 1 214 ? -18.141 56.625 17.078 1 72.44 214 GLN B N 1
ATOM 5683 C CA . GLN B 1 214 ? -16.688 56.562 16.953 1 72.44 214 GLN B CA 1
ATOM 5684 C C . GLN B 1 214 ? -16.016 57.75 17.625 1 72.44 214 GLN B C 1
ATOM 5686 O O . GLN B 1 214 ? -14.883 57.656 18.094 1 72.44 214 GLN B O 1
ATOM 5691 N N . ASP B 1 215 ? -16.844 58.781 17.734 1 76.81 215 ASP B N 1
ATOM 5692 C CA . ASP B 1 215 ? -16.344 60 18.344 1 76.81 215 ASP B CA 1
ATOM 5693 C C . ASP B 1 215 ? -16.609 60.031 19.844 1 76.81 215 ASP B C 1
ATOM 5695 O O . ASP B 1 215 ? -17.766 60.094 20.266 1 76.81 215 ASP B O 1
ATOM 5699 N N . ILE B 1 216 ? -15.633 60.062 20.562 1 78 216 ILE B N 1
ATOM 5700 C CA . ILE B 1 216 ? -15.688 59.938 22.016 1 78 216 ILE B CA 1
ATOM 5701 C C . ILE B 1 216 ? -16.453 61.156 22.594 1 78 216 ILE B C 1
ATOM 5703 O O . ILE B 1 216 ? -17.062 61.031 23.656 1 78 216 ILE B O 1
ATOM 5707 N N . ASN B 1 217 ? -16.328 62.25 21.969 1 80.25 217 ASN B N 1
ATOM 5708 C CA . ASN B 1 217 ? -16.953 63.469 22.469 1 80.25 217 ASN B CA 1
ATOM 5709 C C . ASN B 1 217 ? -18.469 63.344 22.5 1 80.25 217 ASN B C 1
ATOM 5711 O O . ASN B 1 217 ? -19.156 64.125 23.172 1 80.25 217 ASN B O 1
ATOM 5715 N N . LYS B 1 218 ? -18.984 62.375 21.859 1 86.31 218 LYS B N 1
ATOM 5716 C CA . LYS B 1 218 ? -20.422 62.188 21.781 1 86.31 218 LYS B CA 1
ATOM 5717 C C . LYS B 1 218 ? -20.859 61.031 22.703 1 86.31 218 LYS B C 1
ATOM 5719 O O . LYS B 1 218 ? -22.031 60.625 22.688 1 86.31 218 LYS B O 1
ATOM 5724 N N . TRP B 1 219 ? -19.859 60.562 23.547 1 87.44 219 TRP B N 1
ATOM 5725 C CA . TRP B 1 219 ? -20.156 59.406 24.375 1 87.44 219 TRP B CA 1
ATOM 5726 C C . TRP B 1 219 ? -20.906 59.812 25.641 1 87.44 219 TRP B C 1
ATOM 5728 O O . TRP B 1 219 ? -20.594 60.844 26.234 1 87.44 219 TRP B O 1
ATOM 5738 N N . ASN B 1 220 ? -21.906 59.188 25.922 1 85 220 ASN B N 1
ATOM 5739 C CA . ASN B 1 220 ? -22.594 59.344 27.203 1 85 220 ASN B CA 1
ATOM 5740 C C . ASN B 1 220 ? -22.078 58.375 28.25 1 85 220 ASN B C 1
ATOM 5742 O O . ASN B 1 220 ? -21.141 57.625 28 1 85 220 ASN B O 1
ATOM 5746 N N . LYS B 1 221 ? -22.578 58.469 29.422 1 86.88 221 LYS B N 1
ATOM 5747 C CA . LYS B 1 221 ? -22.125 57.625 30.547 1 86.88 221 LYS B CA 1
ATOM 5748 C C . LYS B 1 221 ? -22.312 56.156 30.25 1 86.88 221 LYS B C 1
ATOM 5750 O O . LYS B 1 221 ? -21.484 55.312 30.641 1 86.88 221 LYS B O 1
ATOM 5755 N N . ASN B 1 222 ? -23.328 55.844 29.609 1 86.81 222 ASN B N 1
ATOM 5756 C CA . ASN B 1 222 ? -23.609 54.469 29.266 1 86.81 222 ASN B CA 1
ATOM 5757 C C . ASN B 1 222 ? -22.594 53.906 28.281 1 86.81 222 ASN B C 1
ATOM 5759 O O . ASN B 1 222 ? -22.219 52.75 28.359 1 86.81 222 ASN B O 1
ATOM 5763 N N . ASP B 1 223 ? -22.188 54.719 27.375 1 87 223 ASP B N 1
ATOM 5764 C CA . ASP B 1 223 ? -21.219 54.312 26.391 1 87 223 ASP B CA 1
ATOM 5765 C C . ASP B 1 223 ? -19.891 53.938 27.047 1 87 223 ASP B C 1
ATOM 5767 O O . ASP B 1 223 ? -19.281 52.906 26.703 1 87 223 ASP B O 1
ATOM 5771 N N . PHE B 1 224 ? -19.578 54.719 28.016 1 88.81 224 PHE B N 1
ATOM 5772 C CA . PHE B 1 224 ? -18.328 54.469 28.719 1 88.81 224 PHE B CA 1
ATOM 5773 C C . PHE B 1 224 ? -18.422 53.156 29.516 1 88.81 224 PHE B C 1
ATOM 5775 O O . PHE B 1 224 ? -17.453 52.406 29.578 1 88.81 224 PHE B O 1
ATOM 5782 N N . THR B 1 225 ? -19.5 52.906 30.016 1 88.5 225 THR B N 1
ATOM 5783 C CA . THR B 1 225 ? -19.688 51.688 30.812 1 88.5 225 THR B CA 1
ATOM 5784 C C . THR B 1 225 ? -19.625 50.438 29.938 1 88.5 225 THR B C 1
ATOM 5786 O O . THR B 1 225 ? -18.953 49.469 30.297 1 88.5 225 THR B O 1
ATOM 5789 N N . VAL B 1 226 ? -20.312 50.531 28.844 1 87.88 226 VAL B N 1
ATOM 5790 C CA . VAL B 1 226 ? -20.375 49.406 27.938 1 87.88 226 VAL B CA 1
ATOM 5791 C C . VAL B 1 226 ? -19 49.094 27.375 1 87.88 226 VAL B C 1
ATOM 5793 O O . VAL B 1 226 ? -18.547 47.938 27.359 1 87.88 226 VAL B O 1
ATOM 5796 N N . MET B 1 227 ? -18.359 50.156 26.938 1 89.12 227 MET B N 1
ATOM 5797 C CA . MET B 1 227 ? -17.031 50 26.359 1 89.12 227 MET B CA 1
ATOM 5798 C C . MET B 1 227 ? -16.016 49.562 27.406 1 89.12 227 MET B C 1
ATOM 5800 O O . MET B 1 227 ? -15.125 48.75 27.125 1 89.12 227 MET B O 1
ATOM 5804 N N . GLY B 1 228 ? -16.172 50.125 28.562 1 89.06 228 GLY B N 1
ATOM 5805 C CA . GLY B 1 228 ? -15.305 49.719 29.656 1 89.06 228 GLY B CA 1
ATOM 5806 C C . GLY B 1 228 ? -15.398 48.25 29.984 1 89.06 228 GLY B C 1
ATOM 5807 O O . GLY B 1 228 ? -14.383 47.594 30.219 1 89.06 228 GLY B O 1
ATOM 5808 N N . ARG B 1 229 ? -16.531 47.719 29.938 1 88.75 229 ARG B N 1
ATOM 5809 C CA . ARG B 1 229 ? -16.75 46.281 30.219 1 88.75 229 ARG B CA 1
ATOM 5810 C C . ARG B 1 229 ? -16.109 45.406 29.156 1 88.75 229 ARG B C 1
ATOM 5812 O O . ARG B 1 229 ? -15.562 44.344 29.469 1 88.75 229 ARG B O 1
ATOM 5819 N N . ARG B 1 230 ? -16.172 45.844 27.953 1 88.5 230 ARG B N 1
ATOM 5820 C CA . ARG B 1 230 ? -15.648 45.094 26.844 1 88.5 230 ARG B CA 1
ATOM 5821 C C . ARG B 1 230 ? -14.125 45.094 26.828 1 88.5 230 ARG B C 1
ATOM 5823 O O . ARG B 1 230 ? -13.484 44.094 26.531 1 88.5 230 ARG B O 1
ATOM 5830 N N . LEU B 1 231 ? -13.547 46.25 27.234 1 93.12 231 LEU B N 1
ATOM 5831 C CA . LEU B 1 231 ? -12.109 46.438 27.094 1 93.12 231 LEU B CA 1
ATOM 5832 C C . LEU B 1 231 ? -11.391 46 28.375 1 93.12 231 LEU B C 1
ATOM 5834 O O . LEU B 1 231 ? -10.18 45.781 28.359 1 93.12 231 LEU B O 1
ATOM 5838 N N . ASN B 1 232 ? -12.109 45.906 29.438 1 92.06 232 ASN B N 1
ATOM 5839 C CA . ASN B 1 232 ? -11.523 45.656 30.75 1 92.06 232 ASN B CA 1
ATOM 5840 C C . ASN B 1 232 ? -10.664 44.406 30.766 1 92.06 232 ASN B C 1
ATOM 5842 O O . ASN B 1 232 ? -9.625 44.375 31.406 1 92.06 232 ASN B O 1
ATOM 5846 N N . ARG B 1 233 ? -11.062 43.438 30.062 1 92.19 233 ARG B N 1
ATOM 5847 C CA . ARG B 1 233 ? -10.383 42.156 30.062 1 92.19 233 ARG B CA 1
ATOM 5848 C C . ARG B 1 233 ? -9.016 42.25 29.391 1 92.19 233 ARG B C 1
ATOM 5850 O O . ARG B 1 233 ? -8.125 41.438 29.656 1 92.19 233 ARG B O 1
ATOM 5857 N N . PHE B 1 234 ? -8.898 43.219 28.531 1 95.12 234 PHE B N 1
ATOM 5858 C CA . PHE B 1 234 ? -7.684 43.312 27.719 1 95.12 234 PHE B CA 1
ATOM 5859 C C . PHE B 1 234 ? -6.672 44.25 28.375 1 95.12 234 PHE B C 1
ATOM 5861 O O . PHE B 1 234 ? -5.477 44.188 28.094 1 95.12 234 PHE B O 1
ATOM 5868 N N . ILE B 1 235 ? -7.074 45.125 29.266 1 93.19 235 ILE B N 1
ATOM 5869 C CA . ILE B 1 235 ? -6.289 46.219 29.797 1 93.19 235 ILE B CA 1
ATOM 5870 C C . ILE B 1 235 ? -5.031 45.688 30.469 1 93.19 235 ILE B C 1
ATOM 5872 O O . ILE B 1 235 ? -3.928 46.188 30.234 1 93.19 235 ILE B O 1
ATOM 5876 N N . PRO B 1 236 ? -5.168 44.625 31.203 1 90.25 236 PRO B N 1
ATOM 5877 C CA . PRO B 1 236 ? -3.969 44.125 31.875 1 90.25 236 PRO B CA 1
ATOM 5878 C C . PRO B 1 236 ? -2.928 43.562 30.891 1 90.25 236 PRO B C 1
ATOM 5880 O O . PRO B 1 236 ? -1.753 43.438 31.25 1 90.25 236 PRO B O 1
ATOM 5883 N N . SER B 1 237 ? -3.336 43.281 29.641 1 92.19 237 SER B N 1
ATOM 5884 C CA . SER B 1 237 ? -2.428 42.656 28.688 1 92.19 237 SER B CA 1
ATOM 5885 C C . SER B 1 237 ? -1.772 43.688 27.781 1 92.19 237 SER B C 1
ATOM 5887 O O . SER B 1 237 ? -0.879 43.375 27 1 92.19 237 SER B O 1
ATOM 5889 N N . ILE B 1 238 ? -2.264 44.906 27.953 1 93.19 238 ILE B N 1
ATOM 5890 C CA . ILE B 1 238 ? -1.665 45.969 27.188 1 93.19 238 ILE B CA 1
ATOM 5891 C C . ILE B 1 238 ? -0.463 46.562 27.938 1 93.19 238 ILE B C 1
ATOM 5893 O O . ILE B 1 238 ? -0.546 46.812 29.141 1 93.19 238 ILE B O 1
ATOM 5897 N N . ARG B 1 239 ? 0.563 46.719 27.219 1 88.5 239 ARG B N 1
ATOM 5898 C CA . ARG B 1 239 ? 1.781 47.25 27.812 1 88.5 239 ARG B CA 1
ATOM 5899 C C . ARG B 1 239 ? 1.849 48.75 27.625 1 88.5 239 ARG B C 1
ATOM 5901 O O . ARG B 1 239 ? 2.66 49.25 26.844 1 88.5 239 ARG B O 1
ATOM 5908 N N . PHE B 1 240 ? 1.13 49.406 28.484 1 89.75 240 PHE B N 1
ATOM 5909 C CA . PHE B 1 240 ? 0.89 50.844 28.344 1 89.75 240 PHE B CA 1
ATOM 5910 C C . PHE B 1 240 ? 2.184 51.625 28.516 1 89.75 240 PHE B C 1
ATOM 5912 O O . PHE B 1 240 ? 2.357 52.688 27.906 1 89.75 240 PHE B O 1
ATOM 5919 N N . TYR B 1 241 ? 3.039 51.062 29.328 1 81.56 241 TYR B N 1
ATOM 5920 C CA . TYR B 1 241 ? 4.289 51.75 29.609 1 81.56 241 TYR B CA 1
ATOM 5921 C C . TYR B 1 241 ? 5.172 51.812 28.359 1 81.56 241 TYR B C 1
ATOM 5923 O O . TYR B 1 241 ? 6.094 52.625 28.281 1 81.56 241 TYR B O 1
ATOM 5931 N N . ASN B 1 242 ? 4.855 50.938 27.422 1 79.81 242 ASN B N 1
ATOM 5932 C CA . ASN B 1 242 ? 5.645 50.875 26.203 1 79.81 242 ASN B CA 1
ATOM 5933 C C . ASN B 1 242 ? 5.094 51.812 25.125 1 79.81 242 ASN B C 1
ATOM 5935 O O . ASN B 1 242 ? 5.668 51.938 24.047 1 79.81 242 ASN B O 1
ATOM 5939 N N . ILE B 1 243 ? 4.031 52.5 25.453 1 85 243 ILE B N 1
ATOM 5940 C CA . ILE B 1 243 ? 3.453 53.5 24.547 1 85 243 ILE B CA 1
ATOM 5941 C C . ILE B 1 243 ? 4.164 54.844 24.75 1 85 243 ILE B C 1
ATOM 5943 O O . ILE B 1 243 ? 4.43 55.25 25.891 1 85 243 ILE B O 1
ATOM 5947 N N . SER B 1 244 ? 4.473 55.5 23.625 1 79.62 244 SER B N 1
ATOM 5948 C CA . SER B 1 244 ? 5.145 56.812 23.719 1 79.62 244 SER B CA 1
ATOM 5949 C C . SER B 1 244 ? 4.297 57.812 24.469 1 79.62 244 SER B C 1
ATOM 5951 O O . SER B 1 244 ? 3.068 57.719 24.484 1 79.62 244 SER B O 1
ATOM 5953 N N . SER B 1 245 ? 4.977 58.812 25.125 1 81.62 245 SER B N 1
ATOM 5954 C CA . SER B 1 245 ? 4.273 59.844 25.891 1 81.62 245 SER B CA 1
ATOM 5955 C C . SER B 1 245 ? 3.314 60.625 25 1 81.62 245 SER B C 1
ATOM 5957 O O . SER B 1 245 ? 2.203 60.938 25.422 1 81.62 245 SER B O 1
ATOM 5959 N N . GLU B 1 246 ? 3.721 60.844 23.797 1 82.44 246 GLU B N 1
ATOM 5960 C CA . GLU B 1 246 ? 2.881 61.594 22.844 1 82.44 246 GLU B CA 1
ATOM 5961 C C . GLU B 1 246 ? 1.613 60.812 22.516 1 82.44 246 GLU B C 1
ATOM 5963 O O . GLU B 1 246 ? 0.506 61.344 22.609 1 82.44 246 GLU B O 1
ATOM 5968 N N . ASP B 1 247 ? 1.866 59.594 22.172 1 88.38 247 ASP B N 1
ATOM 5969 C CA . ASP B 1 247 ? 0.732 58.781 21.797 1 88.38 247 ASP B CA 1
ATOM 5970 C C . ASP B 1 247 ? -0.191 58.531 22.984 1 88.38 247 ASP B C 1
ATOM 5972 O O . ASP B 1 247 ? -1.412 58.469 22.828 1 88.38 247 ASP B O 1
ATOM 5976 N N . PHE B 1 248 ? 0.385 58.375 24.156 1 91.38 248 PHE B N 1
ATOM 5977 C CA . PHE B 1 248 ? -0.425 58.156 25.344 1 91.38 248 PHE B CA 1
ATOM 5978 C C . PHE B 1 248 ? -1.346 59.344 25.594 1 91.38 248 PHE B C 1
ATOM 5980 O O . PHE B 1 248 ? -2.543 59.188 25.844 1 91.38 248 PHE B O 1
ATOM 5987 N N . LEU B 1 249 ? -0.875 60.5 25.5 1 91.06 249 LEU B N 1
ATOM 5988 C CA . LEU B 1 249 ? -1.638 61.719 25.781 1 91.06 249 LEU B CA 1
ATOM 5989 C C . LEU B 1 249 ? -2.697 61.969 24.719 1 91.06 249 LEU B C 1
ATOM 5991 O O . LEU B 1 249 ? -3.811 62.406 25.031 1 91.06 249 LEU B O 1
ATOM 5995 N N . LEU B 1 250 ? -2.354 61.656 23.469 1 90.25 250 LEU B N 1
ATOM 5996 C CA . LEU B 1 250 ? -3.225 62.031 22.359 1 90.25 250 LEU B CA 1
ATOM 5997 C C . LEU B 1 250 ? -4.254 60.938 22.094 1 90.25 250 LEU B C 1
ATOM 5999 O O . LEU B 1 250 ? -5.387 61.219 21.703 1 90.25 250 LEU B O 1
ATOM 6003 N N . LYS B 1 251 ? -3.881 59.781 22.328 1 91.25 251 LYS B N 1
ATOM 6004 C CA . LYS B 1 251 ? -4.715 58.719 21.812 1 91.25 251 LYS B CA 1
ATOM 6005 C C . LYS B 1 251 ? -5.273 57.844 22.953 1 91.25 251 LYS B C 1
ATOM 6007 O O . LYS B 1 251 ? -6.305 57.188 22.797 1 91.25 251 LYS B O 1
ATOM 6012 N N . VAL B 1 252 ? -4.629 57.781 24.125 1 93.44 252 VAL B N 1
ATOM 6013 C CA . VAL B 1 252 ? -5.07 56.906 25.203 1 93.44 252 VAL B CA 1
ATOM 6014 C C . VAL B 1 252 ? -5.754 57.75 26.297 1 93.44 252 VAL B C 1
ATOM 6016 O O . VAL B 1 252 ? -6.863 57.406 26.734 1 93.44 252 VAL B O 1
ATOM 6019 N N . TYR B 1 253 ? -5.23 58.844 26.562 1 92.12 253 TYR B N 1
ATOM 6020 C CA . TYR B 1 253 ? -5.656 59.656 27.703 1 92.12 253 TYR B CA 1
ATOM 6021 C C . TYR B 1 253 ? -7.086 60.125 27.531 1 92.12 253 TYR B C 1
ATOM 6023 O O . TYR B 1 253 ? -7.855 60.219 28.484 1 92.12 253 TYR B O 1
ATOM 6031 N N . PRO B 1 254 ? -7.488 60.594 26.359 1 88.62 254 PRO B N 1
ATOM 6032 C CA . PRO B 1 254 ? -8.875 61 26.188 1 88.62 254 PRO B CA 1
ATOM 6033 C C . PRO B 1 254 ? -9.883 59.969 26.641 1 88.62 254 PRO B C 1
ATOM 6035 O O . PRO B 1 254 ? -11.031 60.281 26.953 1 88.62 254 PRO B O 1
ATOM 6038 N N . PHE B 1 255 ? -9.398 58.75 26.703 1 89.38 255 PHE B N 1
ATOM 6039 C CA . PHE B 1 255 ? -10.266 57.656 27.125 1 89.38 255 PHE B CA 1
ATOM 6040 C C . PHE B 1 255 ? -9.961 57.219 28.562 1 89.38 255 PHE B C 1
ATOM 6042 O O . PHE B 1 255 ? -10.172 56.062 28.922 1 89.38 255 PHE B O 1
ATOM 6049 N N . LYS B 1 256 ? -9.516 58.062 29.359 1 89.69 256 LYS B N 1
ATOM 6050 C CA . LYS B 1 256 ? -9.047 57.781 30.719 1 89.69 256 LYS B CA 1
ATOM 6051 C C . LYS B 1 256 ? -10.156 57.219 31.578 1 89.69 256 LYS B C 1
ATOM 6053 O O . LYS B 1 256 ? -9.883 56.469 32.531 1 89.69 256 LYS B O 1
ATOM 6058 N N . GLU B 1 257 ? -11.336 57.5 31.219 1 88.44 257 GLU B N 1
ATOM 6059 C CA . GLU B 1 257 ? -12.453 57 32 1 88.44 257 GLU B CA 1
ATOM 6060 C C . GLU B 1 257 ? -12.586 55.469 31.891 1 88.44 257 GLU B C 1
ATOM 6062 O O . GLU B 1 257 ? -13.211 54.844 32.75 1 88.44 257 GLU B O 1
ATOM 6067 N N . LEU B 1 258 ? -12 54.969 30.875 1 90.19 258 LEU B N 1
ATOM 6068 C CA . LEU B 1 258 ? -12.07 53.531 30.641 1 90.19 258 LEU B CA 1
ATOM 6069 C C . LEU B 1 258 ? -10.969 52.812 31.406 1 90.19 258 LEU B C 1
ATOM 6071 O O . LEU B 1 258 ? -11.023 51.562 31.562 1 90.19 258 LEU B O 1
ATOM 6075 N N . LEU B 1 259 ? -10.016 53.5 31.891 1 92.25 259 LEU B N 1
ATOM 6076 C CA . LEU B 1 259 ? -8.828 52.938 32.5 1 92.25 259 LEU B CA 1
ATOM 6077 C C . LEU B 1 259 ? -8.812 53.188 34 1 92.25 259 LEU B C 1
ATOM 6079 O O . LEU B 1 259 ? -9.398 54.156 34.469 1 92.25 259 LEU B O 1
ATOM 6083 N N . PRO B 1 260 ? -8.188 52.25 34.75 1 90.75 260 PRO B N 1
ATOM 6084 C CA . PRO B 1 260 ? -8.039 52.531 36.188 1 90.75 260 PRO B CA 1
ATOM 6085 C C . PRO B 1 260 ? -7.207 53.75 36.469 1 90.75 260 PRO B C 1
ATOM 6087 O O . PRO B 1 260 ? -6.168 53.969 35.844 1 90.75 260 PRO B O 1
ATOM 6090 N N . ASN B 1 261 ? -7.633 54.438 37.438 1 91.31 261 ASN B N 1
ATOM 6091 C CA . ASN B 1 261 ? -6.969 55.688 37.781 1 91.31 261 ASN B CA 1
ATOM 6092 C C . ASN B 1 261 ? -5.523 55.469 38.219 1 91.31 261 ASN B C 1
ATOM 6094 O O . ASN B 1 261 ? -4.645 56.281 37.875 1 91.31 261 ASN B O 1
ATOM 6098 N N . ASP B 1 262 ? -5.391 54.438 38.906 1 89.5 262 ASP B N 1
ATOM 6099 C CA . ASP B 1 262 ? -4.039 54.125 39.344 1 89.5 262 ASP B CA 1
ATOM 6100 C C . ASP B 1 262 ? -3.098 53.906 38.188 1 89.5 262 ASP B C 1
ATOM 6102 O O . ASP B 1 262 ? -1.935 54.312 38.219 1 89.5 262 ASP B O 1
ATOM 6106 N N . LEU B 1 263 ? -3.615 53.312 37.188 1 90.75 263 LEU B N 1
ATOM 6107 C CA . LEU B 1 263 ? -2.812 53.031 36 1 90.75 263 LEU B CA 1
ATOM 6108 C C . LEU B 1 263 ? -2.434 54.344 35.281 1 90.75 263 LEU B C 1
ATOM 6110 O O . LEU B 1 263 ? -1.275 54.531 34.906 1 90.75 263 LEU B O 1
ATOM 6114 N N . ILE B 1 264 ? -3.367 55.219 35.188 1 91.19 264 ILE B N 1
ATOM 6115 C CA . ILE B 1 26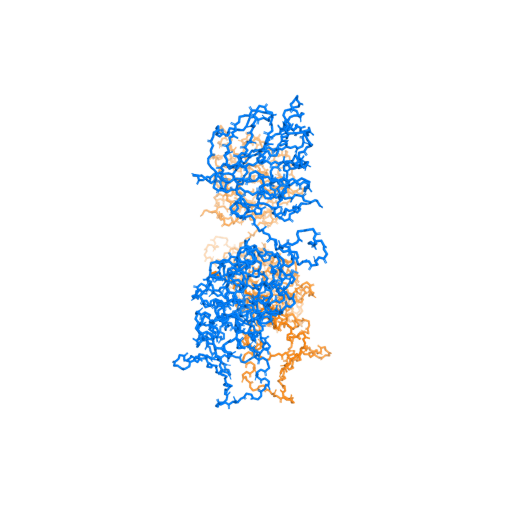4 ? -3.141 56.5 34.5 1 91.19 264 ILE B CA 1
ATOM 6116 C C . ILE B 1 264 ? -2.078 57.281 35.281 1 91.19 264 ILE B C 1
ATOM 6118 O O . ILE B 1 264 ? -1.138 57.812 34.656 1 91.19 264 ILE B O 1
ATOM 6122 N N . ASN B 1 265 ? -2.23 57.281 36.531 1 87.62 265 ASN B N 1
ATOM 6123 C CA . ASN B 1 265 ? -1.28 58.031 37.344 1 87.62 265 ASN B CA 1
ATOM 6124 C C . ASN B 1 265 ? 0.125 57.438 37.25 1 87.62 265 ASN B C 1
ATOM 6126 O O . ASN B 1 265 ? 1.107 58.188 37.188 1 87.62 265 ASN B O 1
ATOM 6130 N N . ASN B 1 266 ? 0.14 56.188 37.219 1 86.88 266 ASN B N 1
ATOM 6131 C CA . ASN B 1 266 ? 1.43 55.5 37.156 1 86.88 266 ASN B CA 1
ATOM 6132 C C . ASN B 1 266 ? 2.113 55.75 35.812 1 86.88 266 ASN B C 1
ATOM 6134 O O . ASN B 1 266 ? 3.336 55.906 35.75 1 86.88 266 ASN B O 1
ATOM 6138 N N . ILE B 1 267 ? 1.364 55.844 34.781 1 88.5 267 ILE B N 1
ATOM 6139 C CA . ILE B 1 267 ? 1.922 56.062 33.469 1 88.5 267 ILE B CA 1
ATOM 6140 C C . ILE B 1 267 ? 2.455 57.5 33.375 1 88.5 267 ILE B C 1
ATOM 6142 O O . ILE B 1 267 ? 3.533 57.719 32.812 1 88.5 267 ILE B O 1
ATOM 6146 N N . PHE B 1 268 ? 1.707 58.375 33.969 1 85.44 268 PHE B N 1
ATOM 6147 C CA . PHE B 1 268 ? 2.178 59.75 34.031 1 85.44 268 PHE B CA 1
ATOM 6148 C C . PHE B 1 268 ? 3.5 59.844 34.781 1 85.44 268 PHE B C 1
ATOM 6150 O O . PHE B 1 268 ? 4.438 60.5 34.312 1 85.44 268 PHE B O 1
ATOM 6157 N N . ALA B 1 269 ? 3.48 59.219 35.875 1 82.81 269 ALA B N 1
ATOM 6158 C CA . ALA B 1 269 ? 4.703 59.219 36.656 1 82.81 269 ALA B CA 1
ATOM 6159 C C . ALA B 1 269 ? 5.863 58.594 35.906 1 82.81 269 ALA B C 1
ATOM 6161 O O . ALA B 1 269 ? 6.996 59.094 35.969 1 82.81 269 ALA B O 1
ATOM 6162 N N . TYR B 1 270 ? 5.602 57.594 35.188 1 82.12 270 TYR B N 1
ATOM 6163 C CA . TYR B 1 270 ? 6.613 56.875 34.438 1 82.12 270 TYR B CA 1
ATOM 6164 C C . TYR B 1 270 ? 7.219 57.781 33.375 1 82.12 270 TYR B C 1
ATOM 6166 O O . TYR B 1 270 ? 8.438 57.812 33.188 1 82.12 270 TYR B O 1
ATOM 6174 N N . HIS B 1 271 ? 6.43 58.562 32.656 1 78 271 HIS B N 1
ATOM 6175 C CA . HIS B 1 271 ? 6.898 59.375 31.531 1 78 271 HIS B CA 1
ATOM 6176 C C . HIS B 1 271 ? 7.473 60.719 32.031 1 78 271 HIS B C 1
ATOM 6178 O O . HIS B 1 271 ? 8.367 61.281 31.406 1 78 271 HIS B O 1
ATOM 6184 N N . MET B 1 272 ? 6.977 61.156 33.125 1 76.75 272 MET B N 1
ATOM 6185 C CA . MET B 1 272 ? 7.34 62.5 33.594 1 76.75 272 MET B CA 1
ATOM 6186 C C . MET B 1 272 ? 8.555 62.438 34.5 1 76.75 272 MET B C 1
ATOM 6188 O O . MET B 1 272 ? 9.289 63.438 34.625 1 76.75 272 MET B O 1
ATOM 6192 N N . VAL B 1 273 ? 8.688 61.344 35.281 1 67.56 273 VAL B N 1
ATOM 6193 C CA . VAL B 1 273 ? 9.797 61.281 36.25 1 67.56 273 VAL B CA 1
ATOM 6194 C C . VAL B 1 273 ? 10.75 60.156 35.812 1 67.56 273 VAL B C 1
ATOM 6196 O O . VAL B 1 273 ? 10.664 59.031 36.312 1 67.56 273 VAL B O 1
ATOM 6199 N N . PRO B 1 274 ? 11.648 60.531 34.969 1 56.72 274 PRO B N 1
ATOM 6200 C CA . PRO B 1 274 ? 12.508 59.469 34.406 1 56.72 274 PRO B CA 1
ATOM 6201 C C . PRO B 1 274 ? 13.297 58.719 35.469 1 56.72 274 PRO B C 1
ATOM 6203 O O . PRO B 1 274 ? 13.508 57.531 35.375 1 56.72 274 PRO B O 1
ATOM 6206 N N . ASN B 1 275 ? 13.703 59.344 36.469 1 56.34 275 ASN B N 1
ATOM 6207 C CA . ASN B 1 275 ? 14.523 58.75 37.531 1 56.34 275 ASN B CA 1
ATOM 6208 C C . ASN B 1 275 ? 13.734 57.719 38.344 1 56.34 275 ASN B C 1
ATOM 6210 O O . ASN B 1 275 ? 14.32 56.844 38.969 1 56.34 275 ASN B O 1
ATOM 6214 N N . ASN B 1 276 ? 12.469 57.844 38.375 1 52.28 276 ASN B N 1
ATOM 6215 C CA . ASN B 1 276 ? 11.602 56.969 39.156 1 52.28 276 ASN B CA 1
ATOM 6216 C C . ASN B 1 276 ? 11.125 55.781 38.344 1 52.28 276 ASN B C 1
ATOM 6218 O O . ASN B 1 276 ? 10.422 54.906 38.844 1 52.28 276 ASN B O 1
ATOM 6222 N N . ARG B 1 277 ? 11.562 55.688 37.094 1 61.38 277 ARG B N 1
ATOM 6223 C CA . ARG B 1 277 ? 11.125 54.625 36.219 1 61.38 277 ARG B CA 1
ATOM 6224 C C . ARG B 1 277 ? 11.516 53.25 36.781 1 61.38 277 ARG B C 1
ATOM 6226 O O . ARG B 1 277 ? 10.805 52.25 36.625 1 61.38 277 ARG B O 1
ATOM 6233 N N . GLN B 1 278 ? 12.617 53.312 37.531 1 52.25 278 GLN B N 1
ATOM 6234 C CA . GLN B 1 278 ? 13.203 52.094 38.031 1 52.25 278 GLN B CA 1
ATOM 6235 C C . GLN B 1 278 ? 12.281 51.406 39.031 1 52.25 278 GLN B C 1
ATOM 6237 O O . GLN B 1 278 ? 12.328 50.188 39.219 1 52.25 278 GLN B O 1
ATOM 6242 N N . ASN B 1 279 ? 11.422 52.156 39.656 1 52.34 279 ASN B N 1
ATOM 6243 C CA . ASN B 1 279 ? 10.617 51.625 40.75 1 52.34 279 ASN B CA 1
ATOM 6244 C C . ASN B 1 279 ? 9.281 51.062 40.25 1 52.34 279 ASN B C 1
ATOM 6246 O O . ASN B 1 279 ? 8.523 50.469 41 1 52.34 279 ASN B O 1
ATOM 6250 N N . ILE B 1 280 ? 9.102 51.219 38.938 1 57.09 280 ILE B N 1
ATOM 6251 C CA . ILE B 1 280 ? 7.836 50.75 38.375 1 57.09 280 ILE B CA 1
ATOM 6252 C C . ILE B 1 280 ? 8.055 49.438 37.625 1 57.09 280 ILE B C 1
ATOM 6254 O O . ILE B 1 280 ? 8.914 49.375 36.75 1 57.09 280 ILE B O 1
ATOM 6258 N N . ILE B 1 281 ? 7.457 48.406 38.156 1 58.78 281 ILE B N 1
ATOM 6259 C CA . ILE B 1 281 ? 7.516 47.094 37.5 1 58.78 281 ILE B CA 1
ATOM 6260 C C . ILE B 1 281 ? 6.758 47.156 36.156 1 58.78 281 ILE B C 1
ATOM 6262 O O . ILE B 1 281 ? 5.539 47.375 36.156 1 58.78 281 ILE B O 1
ATOM 6266 N N . THR B 1 282 ? 7.504 47.375 35.125 1 63.72 282 THR B N 1
ATOM 6267 C CA . THR B 1 282 ? 6.863 47.469 33.812 1 63.72 282 THR B CA 1
ATOM 6268 C C . THR B 1 282 ? 6.922 46.125 33.094 1 63.72 282 THR B C 1
ATOM 6270 O O . THR B 1 282 ? 7.77 45.281 33.406 1 63.72 282 THR B O 1
ATOM 6273 N N . GLN B 1 283 ? 5.836 45.781 32.375 1 65.75 283 GLN B N 1
ATOM 6274 C CA . GLN B 1 283 ? 5.859 44.594 31.516 1 65.75 283 GLN B CA 1
ATOM 6275 C C . GLN B 1 283 ? 6.949 44.719 30.453 1 65.75 283 GLN B C 1
ATOM 6277 O O . GLN B 1 283 ? 7.254 45.844 30 1 65.75 283 GLN B O 1
ATOM 6282 N N . PRO B 1 284 ? 7.586 43.625 30.219 1 62.16 284 PRO B N 1
ATOM 6283 C CA . PRO B 1 284 ? 8.672 43.656 29.219 1 62.16 284 PRO B CA 1
ATOM 6284 C C . PRO B 1 284 ? 8.18 44.031 27.828 1 62.16 284 PRO B C 1
ATOM 6286 O O . PRO B 1 284 ? 6.992 43.875 27.531 1 62.16 284 PRO B O 1
ATOM 6289 N N . TYR B 1 285 ? 9.062 44.562 27.062 1 60.47 285 TYR B N 1
ATOM 6290 C CA . TYR B 1 285 ? 8.781 44.875 25.656 1 60.47 285 TYR B CA 1
ATOM 6291 C C . TYR B 1 285 ? 8.508 43.625 24.859 1 60.47 285 TYR B C 1
ATOM 6293 O O . TYR B 1 285 ? 9.055 42.562 25.172 1 60.47 285 TYR B O 1
ATOM 6301 N N . ARG B 1 286 ? 7.582 43.719 23.938 1 70.69 286 ARG B N 1
ATOM 6302 C CA . ARG B 1 286 ? 7.305 42.594 23.047 1 70.69 286 ARG B CA 1
ATOM 6303 C C . ARG B 1 286 ? 8.469 42.375 22.078 1 70.69 286 ARG B C 1
ATOM 6305 O O . ARG B 1 286 ? 9.227 43.312 21.781 1 70.69 286 ARG B O 1
ATOM 6312 N N . LYS B 1 287 ? 8.664 41.094 21.844 1 60.44 287 LYS B N 1
ATOM 6313 C CA . LYS B 1 287 ? 9.727 40.719 20.906 1 60.44 287 LYS B CA 1
ATOM 6314 C C . LYS B 1 287 ? 9.461 41.312 19.516 1 60.44 287 LYS B C 1
ATOM 6316 O O . LYS B 1 287 ? 8.312 41.438 19.094 1 60.44 287 LYS B O 1
ATOM 6321 N N . SER B 1 288 ? 10.266 42.156 19.031 1 59.06 288 SER B N 1
ATOM 6322 C CA . SER B 1 288 ? 10.125 42.75 17.703 1 59.06 288 SER B CA 1
ATOM 6323 C C . SER B 1 288 ? 10.93 41.969 16.672 1 59.06 288 SER B C 1
ATOM 6325 O O . SER B 1 288 ? 12.016 41.469 16.969 1 59.06 288 SER B O 1
ATOM 6327 N N . HIS B 1 289 ? 10.211 41.375 15.672 1 62.81 289 HIS B N 1
ATOM 6328 C CA . HIS B 1 289 ? 10.906 40.688 14.594 1 62.81 289 HIS B CA 1
ATOM 6329 C C . HIS B 1 289 ? 11.477 41.688 13.586 1 62.81 289 HIS B C 1
ATOM 6331 O O . HIS B 1 289 ? 11.023 42.812 13.508 1 62.81 289 HIS B O 1
ATOM 6337 N N . SER B 1 290 ? 12.617 41.281 12.945 1 72.5 290 SER B N 1
ATOM 6338 C CA . SER B 1 290 ? 13.266 42.062 11.914 1 72.5 290 SER B CA 1
ATOM 6339 C C . SER B 1 290 ? 12.352 42.25 10.703 1 72.5 290 SER B C 1
ATOM 6341 O O . SER B 1 290 ? 11.625 41.344 10.32 1 72.5 290 SER B O 1
ATOM 6343 N N . ILE B 1 291 ? 12.188 43.438 10.25 1 69.81 291 ILE B N 1
ATOM 6344 C CA . ILE B 1 291 ? 11.492 43.688 8.992 1 69.81 291 ILE B CA 1
ATOM 6345 C C . ILE B 1 291 ? 12.477 43.562 7.828 1 69.81 291 ILE B C 1
ATOM 6347 O O . ILE B 1 291 ? 12.086 43.719 6.664 1 69.81 291 ILE B O 1
ATOM 6351 N N . ILE B 1 292 ? 13.727 43.406 8.102 1 80.31 292 ILE B N 1
ATOM 6352 C CA . ILE B 1 292 ? 14.766 43.406 7.078 1 80.31 292 ILE B CA 1
ATOM 6353 C C . ILE B 1 292 ? 15.234 41.969 6.824 1 80.31 292 ILE B C 1
ATOM 6355 O O . ILE B 1 292 ? 15.445 41.594 5.676 1 80.31 292 ILE B O 1
ATOM 6359 N N . ILE B 1 293 ? 15.398 41.281 7.91 1 83.25 293 ILE B N 1
ATOM 6360 C CA . ILE B 1 293 ? 16.016 39.969 7.766 1 83.25 293 ILE B CA 1
ATOM 6361 C C . ILE B 1 293 ? 15.086 38.875 8.312 1 83.25 293 ILE B C 1
ATOM 6363 O O . ILE B 1 293 ? 14.086 39.188 8.961 1 83.25 293 ILE B O 1
ATOM 6367 N N . ASN B 1 294 ? 15.383 37.625 7.887 1 75.88 294 ASN B N 1
ATOM 6368 C CA . ASN B 1 294 ? 14.625 36.469 8.352 1 75.88 294 ASN B CA 1
ATOM 6369 C C . ASN B 1 294 ? 15.5 35.531 9.164 1 75.88 294 ASN B C 1
ATOM 6371 O O . ASN B 1 294 ? 16.641 35.844 9.484 1 75.88 294 ASN B O 1
ATOM 6375 N N . SER B 1 295 ? 14.93 34.438 9.531 1 74.69 295 SER B N 1
ATOM 6376 C CA . SER B 1 295 ? 15.602 33.5 10.43 1 74.69 295 SER B CA 1
ATOM 6377 C C . SER B 1 295 ? 16.875 32.938 9.797 1 74.69 295 SER B C 1
ATOM 6379 O O . SER B 1 295 ? 17.844 32.625 10.5 1 74.69 295 SER B O 1
ATOM 6381 N N . GLN B 1 296 ? 16.844 32.812 8.523 1 80.94 296 GLN B N 1
ATOM 6382 C CA . GLN B 1 296 ? 18.031 32.312 7.84 1 80.94 296 GLN B CA 1
ATOM 6383 C C . GLN B 1 296 ? 19.219 33.25 8.047 1 80.94 296 GLN B C 1
ATOM 6385 O O . GLN B 1 296 ? 20.359 32.781 8.227 1 80.94 296 GLN B O 1
ATOM 6390 N N . HIS B 1 297 ? 18.969 34.469 8.031 1 88.25 297 HIS B N 1
ATOM 6391 C CA . HIS B 1 297 ? 20.031 35.469 8.234 1 88.25 297 HIS B CA 1
ATOM 6392 C C . HIS B 1 297 ? 20.672 35.312 9.609 1 88.25 297 HIS B C 1
ATOM 6394 O O . HIS B 1 297 ? 21.891 35.375 9.75 1 88.25 297 HIS B O 1
ATOM 6400 N N . PHE B 1 298 ? 19.812 35.062 10.586 1 86.56 298 PHE B N 1
ATOM 6401 C CA . PHE B 1 298 ? 20.312 34.938 11.945 1 86.56 298 PHE B CA 1
ATOM 6402 C C . PHE B 1 298 ? 21.25 33.719 12.078 1 86.56 298 PHE B C 1
ATOM 6404 O O . PHE B 1 298 ? 22.25 33.781 12.797 1 86.56 298 PHE B O 1
ATOM 6411 N N . ALA B 1 299 ? 20.922 32.75 11.367 1 86.25 299 ALA B N 1
ATOM 6412 C CA . ALA B 1 299 ? 21.797 31.594 11.375 1 86.25 299 ALA B CA 1
ATOM 6413 C C . ALA B 1 299 ? 23.156 31.922 10.773 1 86.25 299 ALA B C 1
ATOM 6415 O O . ALA B 1 299 ? 24.188 31.484 11.297 1 86.25 299 ALA B O 1
ATOM 6416 N N . ILE B 1 300 ? 23.141 32.594 9.711 1 91.5 300 ILE B N 1
ATOM 6417 C CA . ILE B 1 300 ? 24.375 33 9.055 1 91.5 300 ILE B CA 1
ATOM 6418 C C . ILE B 1 300 ? 25.188 33.906 9.977 1 91.5 300 ILE B C 1
ATOM 6420 O O . ILE B 1 300 ? 26.391 33.719 10.133 1 91.5 300 ILE B O 1
ATOM 6424 N N . PHE B 1 301 ? 24.547 34.812 10.695 1 93.81 301 PHE B N 1
ATOM 6425 C CA . PHE B 1 301 ? 25.234 35.719 11.625 1 93.81 301 PHE B CA 1
ATOM 6426 C C . PHE B 1 301 ? 25.875 34.906 12.758 1 93.81 301 PHE B C 1
ATOM 6428 O O . PHE B 1 301 ? 27.031 35.156 13.117 1 93.81 301 PHE B O 1
ATOM 6435 N N . ALA B 1 302 ? 25.141 34.031 13.234 1 91.88 302 ALA B N 1
ATOM 6436 C CA . ALA B 1 302 ? 25.672 33.188 14.312 1 91.88 302 ALA B CA 1
ATOM 6437 C C . ALA B 1 302 ? 26.938 32.438 13.867 1 91.88 302 ALA B C 1
ATOM 6439 O O . ALA B 1 302 ? 27.906 32.344 14.633 1 91.88 302 ALA B O 1
ATOM 6440 N N . S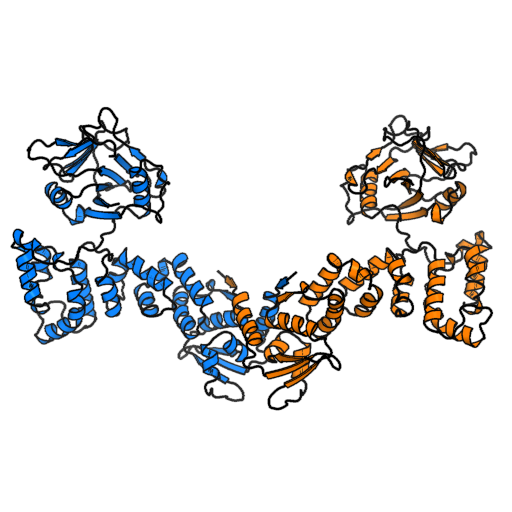ER B 1 303 ? 26.875 31.953 12.695 1 93.44 303 SER B N 1
ATOM 6441 C CA . SER B 1 303 ? 28.047 31.266 12.148 1 93.44 303 SER B CA 1
ATOM 6442 C C . SER B 1 303 ? 29.234 32.219 12.039 1 93.44 303 SER B C 1
ATOM 6444 O O . SER B 1 303 ? 30.359 31.844 12.383 1 93.44 303 SER B O 1
ATOM 6446 N N . TRP B 1 304 ? 29.016 33.375 11.562 1 94.81 304 TRP B N 1
ATOM 6447 C CA . TRP B 1 304 ? 30.094 34.344 11.383 1 94.81 304 TRP B CA 1
ATOM 6448 C C . TRP B 1 304 ? 30.641 34.812 12.727 1 94.81 304 TRP B C 1
ATOM 6450 O O . TRP B 1 304 ? 31.844 35.062 12.852 1 94.81 304 TRP B O 1
ATOM 6460 N N . ILE B 1 305 ? 29.828 34.906 13.711 1 94.38 305 ILE B N 1
ATOM 6461 C CA . ILE B 1 305 ? 30.25 35.281 15.047 1 94.38 305 ILE B CA 1
ATOM 6462 C C . ILE B 1 305 ? 31.25 34.281 15.594 1 94.38 305 ILE B C 1
ATOM 6464 O O . ILE B 1 305 ? 32.219 34.656 16.281 1 94.38 305 ILE B O 1
ATOM 6468 N N . GLU B 1 306 ? 31.031 33.125 15.219 1 92.38 306 GLU B N 1
ATOM 6469 C CA . GLU B 1 306 ? 31.938 32.094 15.648 1 92.38 306 GLU B CA 1
ATOM 6470 C C . GLU B 1 306 ? 33.062 31.859 14.625 1 92.38 306 GLU B C 1
ATOM 6472 O O . GLU B 1 306 ? 33.812 30.891 14.727 1 92.38 306 GLU B O 1
ATOM 6477 N N . LYS B 1 307 ? 33.188 32.656 13.672 1 92.31 307 LYS B N 1
ATOM 6478 C CA . LYS B 1 307 ? 34.188 32.625 12.617 1 92.31 307 LYS B CA 1
ATOM 6479 C C . LYS B 1 307 ? 34.156 31.281 11.883 1 92.31 307 LYS B C 1
ATOM 6481 O O . LYS B 1 307 ? 35.219 30.688 11.625 1 92.31 307 LYS B O 1
ATOM 6486 N N . LYS B 1 308 ? 32.938 30.812 11.664 1 91.69 308 LYS B N 1
ATOM 6487 C CA . LYS B 1 308 ? 32.719 29.594 10.898 1 91.69 308 LYS B CA 1
ATOM 6488 C C . LYS B 1 308 ? 32.094 29.891 9.547 1 91.69 308 LYS B C 1
ATOM 6490 O O . LYS B 1 308 ? 31.781 31.047 9.234 1 91.69 308 LYS B O 1
ATOM 6495 N N . ASN B 1 309 ? 31.906 28.797 8.766 1 89.31 309 ASN B N 1
ATOM 6496 C CA . ASN B 1 309 ? 31.25 28.953 7.469 1 89.31 309 ASN B CA 1
ATOM 6497 C C . ASN B 1 309 ? 29.781 29.312 7.625 1 89.31 309 ASN B C 1
ATOM 6499 O O . ASN B 1 309 ? 29.156 28.938 8.625 1 89.31 309 ASN B O 1
ATOM 6503 N N . SER B 1 310 ? 29.219 29.953 6.598 1 87.12 310 SER B N 1
ATOM 6504 C CA . SER B 1 310 ? 27.875 30.5 6.645 1 87.12 310 SER B CA 1
ATOM 6505 C C . SER B 1 310 ? 26.844 29.406 6.871 1 87.12 310 SER B C 1
ATOM 6507 O O . SER B 1 310 ? 25.734 29.672 7.34 1 87.12 310 SER B O 1
ATOM 6509 N N . SER B 1 311 ? 27.188 28.172 6.59 1 86.25 311 SER B N 1
ATOM 6510 C CA . SER B 1 311 ? 26.219 27.094 6.688 1 86.25 311 SER B CA 1
ATOM 6511 C C . SER B 1 311 ? 26.406 26.297 7.973 1 86.25 311 SER B C 1
ATOM 6513 O O . SER B 1 311 ? 25.828 25.203 8.125 1 86.25 311 SER B O 1
ATOM 6515 N N . TYR B 1 312 ? 27.266 26.859 8.766 1 87.44 312 TYR B N 1
ATOM 6516 C CA . TYR B 1 312 ? 27.578 26.125 9.992 1 87.44 312 TYR B CA 1
ATOM 6517 C C . TYR B 1 312 ? 26.328 25.969 10.867 1 87.44 312 TYR B C 1
ATOM 6519 O O . TYR B 1 312 ? 26.062 24.875 11.375 1 87.44 312 TYR B O 1
ATOM 6527 N N . TYR B 1 313 ? 25.578 26.969 11.141 1 84.38 313 TYR B N 1
ATOM 6528 C CA . TYR B 1 313 ? 24.312 26.906 11.867 1 84.38 313 TYR B CA 1
ATOM 6529 C C . TYR B 1 313 ? 23.141 26.969 10.906 1 84.38 313 TYR B C 1
ATOM 6531 O O . TYR B 1 313 ? 23.25 27.531 9.812 1 84.38 313 TYR B O 1
ATOM 6539 N N . ASN B 1 314 ? 22.078 26.266 11.359 1 81.06 314 ASN B N 1
ATOM 6540 C CA . ASN B 1 314 ? 20.812 26.391 10.648 1 81.06 314 ASN B CA 1
ATOM 6541 C C . ASN B 1 314 ? 19.734 27.016 11.531 1 81.06 314 ASN B C 1
ATOM 6543 O O . ASN B 1 314 ? 19.969 27.281 12.711 1 81.06 314 ASN B O 1
ATOM 6547 N N . GLU B 1 315 ? 18.625 27.297 10.961 1 73.69 315 GLU B N 1
ATOM 6548 C CA . GLU B 1 315 ? 17.547 28.031 11.633 1 73.69 315 GLU B CA 1
ATOM 6549 C C . GLU B 1 315 ? 17.109 27.328 12.914 1 73.69 315 GLU B C 1
ATOM 6551 O O . GLU B 1 315 ? 16.578 27.969 13.82 1 73.69 315 GLU B O 1
ATOM 6556 N N . LYS B 1 316 ? 17.344 26.094 13.07 1 67.5 316 LYS B N 1
ATOM 6557 C CA . LYS B 1 316 ? 16.875 25.312 14.203 1 67.5 316 LYS B CA 1
ATOM 6558 C C . LYS B 1 316 ? 17.906 25.281 15.328 1 67.5 316 LYS B C 1
ATOM 6560 O O . LYS B 1 316 ? 17.578 25.016 16.484 1 67.5 316 LYS B O 1
ATOM 6565 N N . ASN B 1 317 ? 19.094 25.625 14.977 1 78.38 317 ASN B N 1
ATOM 6566 C CA . ASN B 1 317 ? 20.188 25.469 15.945 1 78.38 317 ASN B CA 1
ATOM 6567 C C . ASN B 1 317 ? 20.969 26.766 16.125 1 78.38 317 ASN B C 1
ATOM 6569 O O . ASN B 1 317 ? 22.188 26.781 15.977 1 78.38 317 ASN B O 1
ATOM 6573 N N . ILE B 1 318 ? 20.406 27.812 16.406 1 77.38 318 ILE B N 1
ATOM 6574 C CA . ILE B 1 318 ? 21.078 29.094 16.625 1 77.38 318 ILE B CA 1
ATOM 6575 C C . ILE B 1 318 ? 21.375 29.281 18.109 1 77.38 318 ILE B C 1
ATOM 6577 O O . ILE B 1 318 ? 20.453 29.328 18.922 1 77.38 318 ILE B O 1
ATOM 6581 N N . PRO B 1 319 ? 22.656 29.328 18.406 1 80.69 319 PRO B N 1
ATOM 6582 C CA . PRO B 1 319 ? 23.016 29.375 19.828 1 80.69 319 PRO B CA 1
ATOM 6583 C C . PRO B 1 319 ? 22.875 30.781 20.422 1 80.69 319 PRO B C 1
ATOM 6585 O O . PRO B 1 319 ? 23.234 31 21.578 1 80.69 319 PRO B O 1
ATOM 6588 N N . TYR B 1 320 ? 22.406 31.781 19.703 1 83.31 320 TYR B N 1
ATOM 6589 C CA . TYR B 1 320 ? 22.281 33.156 20.156 1 83.31 320 TYR B CA 1
ATOM 6590 C C . TYR B 1 320 ? 20.844 33.625 20.094 1 83.31 320 TYR B C 1
ATOM 6592 O O . TYR B 1 320 ? 20.062 33.156 19.25 1 83.31 320 TYR B O 1
ATOM 6600 N N . LYS B 1 321 ? 20.562 34.469 20.984 1 80.31 321 LYS B N 1
ATOM 6601 C CA . LYS B 1 321 ? 19.312 35.219 20.922 1 80.31 321 LYS B CA 1
ATOM 6602 C C . LYS B 1 321 ? 19.531 36.594 20.328 1 80.31 321 LYS B C 1
ATOM 6604 O O . LYS B 1 321 ? 20.484 37.312 20.703 1 80.31 321 LYS B O 1
ATOM 6609 N N . PHE B 1 322 ? 18.688 37 19.344 1 83.5 322 PHE B N 1
ATOM 6610 C CA . PHE B 1 322 ? 18.75 38.312 18.719 1 83.5 322 PHE B CA 1
ATOM 6611 C C . PHE B 1 322 ? 17.562 39.156 19.125 1 83.5 322 PHE B C 1
ATOM 6613 O O . PHE B 1 322 ? 16.406 38.844 18.781 1 83.5 322 PHE B O 1
ATOM 6620 N N . ASN B 1 323 ? 17.859 40.156 19.891 1 79.44 323 ASN B N 1
ATOM 6621 C CA . ASN B 1 323 ? 16.812 41.062 20.375 1 79.44 323 ASN B CA 1
ATOM 6622 C C . ASN B 1 323 ? 16.875 42.406 19.672 1 79.44 323 ASN B C 1
ATOM 6624 O O . ASN B 1 323 ? 17.891 43.094 19.703 1 79.44 323 ASN B O 1
ATOM 6628 N N . LEU B 1 324 ? 15.852 42.75 19 1 85.12 324 LEU B N 1
ATOM 6629 C CA . LEU B 1 324 ? 15.82 44.031 18.281 1 85.12 324 LEU B CA 1
ATOM 6630 C C . LEU B 1 324 ? 15.859 45.188 19.266 1 85.12 324 LEU B C 1
ATOM 6632 O O . LEU B 1 324 ? 14.961 45.344 20.094 1 85.12 324 LEU B O 1
ATOM 6636 N N . LEU B 1 325 ? 16.906 46.031 19.141 1 83.44 325 LEU B N 1
ATOM 6637 C CA . LEU B 1 325 ? 17.094 47.156 20.016 1 83.44 325 LEU B CA 1
ATOM 6638 C C . LEU B 1 325 ? 16.594 48.438 19.375 1 83.44 325 LEU B C 1
ATOM 6640 O O . LEU B 1 325 ? 15.984 49.281 20.047 1 83.44 325 LEU B O 1
ATOM 6644 N N . TYR B 1 326 ? 16.891 48.531 18.125 1 87.94 326 TYR B N 1
ATOM 6645 C CA . TYR B 1 326 ? 16.719 49.781 17.438 1 87.94 326 TYR B CA 1
ATOM 6646 C C . TYR B 1 326 ? 16.297 49.594 15.992 1 87.94 326 TYR B C 1
ATOM 6648 O O . TYR B 1 326 ? 16.797 48.688 15.32 1 87.94 326 TYR B O 1
ATOM 6656 N N . ARG B 1 327 ? 15.352 50.344 15.547 1 88.38 327 ARG B N 1
ATOM 6657 C CA . ARG B 1 327 ? 14.953 50.5 14.148 1 88.38 327 ARG B CA 1
ATOM 6658 C C . ARG B 1 327 ? 14.781 51.969 13.789 1 88.38 327 ARG B C 1
ATOM 6660 O O . ARG B 1 327 ? 14.016 52.688 14.438 1 88.38 327 ARG B O 1
ATOM 6667 N N . ALA B 1 328 ? 15.477 52.281 12.797 1 87.5 328 ALA B N 1
ATOM 6668 C CA . ALA B 1 328 ? 15.5 53.719 12.461 1 87.5 328 ALA B CA 1
ATOM 6669 C C . ALA B 1 328 ? 14.094 54.25 12.195 1 87.5 328 ALA B C 1
ATOM 6671 O O . ALA B 1 328 ? 13.734 55.312 12.656 1 87.5 328 ALA B O 1
ATOM 6672 N N . SER B 1 329 ? 13.32 53.5 11.422 1 76.31 329 SER B N 1
ATOM 6673 C CA . SER B 1 329 ? 11.984 53.938 11.055 1 76.31 329 SER B CA 1
ATOM 6674 C C . SER B 1 329 ? 11.07 54 12.281 1 76.31 329 SER B C 1
ATOM 6676 O O . SER B 1 329 ? 10.117 54.781 12.305 1 76.31 329 SER B O 1
ATOM 6678 N N . ARG B 1 330 ? 11.406 53.25 13.234 1 71.5 330 ARG B N 1
ATOM 6679 C CA . ARG B 1 330 ? 10.586 53.156 14.43 1 71.5 330 ARG B CA 1
ATOM 6680 C C . ARG B 1 330 ? 11.062 54.094 15.516 1 71.5 330 ARG B C 1
ATOM 6682 O O . ARG B 1 330 ? 10.258 54.781 16.156 1 71.5 330 ARG B O 1
ATOM 6689 N N . ASP B 1 331 ? 12.359 54.156 15.742 1 77.75 331 ASP B N 1
ATOM 6690 C CA . ASP B 1 331 ? 12.922 54.812 16.906 1 77.75 331 ASP B CA 1
ATOM 6691 C C . ASP B 1 331 ? 13.508 56.188 16.531 1 77.75 331 ASP B C 1
ATOM 6693 O O . ASP B 1 331 ? 13.93 56.938 17.406 1 77.75 331 ASP B O 1
ATOM 6697 N N . GLY B 1 332 ? 13.523 56.469 15.281 1 81.88 332 GLY B N 1
ATOM 6698 C CA . GLY B 1 332 ? 14.141 57.688 14.828 1 81.88 332 GLY B CA 1
ATOM 6699 C C . GLY B 1 332 ? 15.508 57.5 14.195 1 81.88 332 GLY B C 1
ATOM 6700 O O . GLY B 1 332 ? 16.328 56.75 14.719 1 81.88 332 GLY B O 1
ATOM 6701 N N . ASN B 1 333 ? 15.703 58.219 13.109 1 88.38 333 ASN B N 1
ATOM 6702 C CA . ASN B 1 333 ? 16.922 58.031 12.328 1 88.38 333 ASN B CA 1
ATOM 6703 C C . ASN B 1 333 ? 17.984 59.062 12.664 1 88.38 333 ASN B C 1
ATOM 6705 O O . ASN B 1 333 ? 18.531 59.688 11.766 1 88.38 333 ASN B O 1
ATOM 6709 N N . THR B 1 334 ? 18.297 59.281 13.93 1 90.31 334 THR B N 1
ATOM 6710 C CA . THR B 1 334 ? 19.344 60.219 14.367 1 90.31 334 THR B CA 1
ATOM 6711 C C . THR B 1 334 ? 20.391 59.469 15.219 1 90.31 334 THR B C 1
ATOM 6713 O O . THR B 1 334 ? 20.094 58.438 15.805 1 90.31 334 THR B O 1
ATOM 6716 N N . ASP B 1 335 ? 21.578 60.156 15.234 1 89.75 335 ASP B N 1
ATOM 6717 C CA . ASP B 1 335 ? 22.656 59.562 16.031 1 89.75 335 ASP B CA 1
ATOM 6718 C C . ASP B 1 335 ? 22.281 59.531 17.516 1 89.75 335 ASP B C 1
ATOM 6720 O O . ASP B 1 335 ? 22.609 58.594 18.219 1 89.75 335 ASP B O 1
ATOM 6724 N N . ALA B 1 336 ? 21.609 60.469 17.875 1 87.5 336 ALA B N 1
ATOM 6725 C CA . ALA B 1 336 ? 21.219 60.531 19.281 1 87.5 336 ALA B CA 1
ATOM 6726 C C . ALA B 1 336 ? 20.281 59.406 19.641 1 87.5 336 ALA B C 1
ATOM 6728 O O . ALA B 1 336 ? 20.438 58.781 20.703 1 87.5 336 ALA B O 1
ATOM 6729 N N . GLU B 1 337 ? 19.359 59.188 18.797 1 89.38 337 GLU B N 1
ATOM 6730 C CA . GLU B 1 337 ? 18.406 58.125 19.047 1 89.38 337 GLU B CA 1
ATOM 6731 C C . GLU B 1 337 ? 19.094 56.75 19.031 1 89.38 337 GLU B C 1
ATOM 6733 O O . GLU B 1 337 ? 18.75 55.875 19.828 1 89.38 337 GLU B O 1
ATOM 6738 N N . PHE B 1 338 ? 19.969 56.656 18.188 1 92.69 338 PHE B N 1
ATOM 6739 C CA . PHE B 1 338 ? 20.766 55.438 18.125 1 92.69 338 PHE B CA 1
ATOM 6740 C C . PHE B 1 338 ? 21.484 55.188 19.453 1 92.69 338 PHE B C 1
ATOM 6742 O O . PHE B 1 338 ? 21.391 54.094 20.031 1 92.69 338 PHE B O 1
ATOM 6749 N N . HIS B 1 339 ? 22.141 56.125 19.922 1 88.44 339 HIS B N 1
ATOM 6750 C CA . HIS B 1 339 ? 22.922 55.969 21.141 1 88.44 339 HIS B CA 1
ATOM 6751 C C . HIS B 1 339 ? 22.016 55.75 22.344 1 88.44 339 HIS B C 1
ATOM 6753 O O . HIS B 1 339 ? 22.359 55 23.266 1 88.44 339 HIS B O 1
ATOM 6759 N N . LYS B 1 340 ? 20.969 56.344 22.266 1 86.62 340 LYS B N 1
ATOM 6760 C CA . LYS B 1 340 ? 20.016 56.188 23.359 1 86.62 340 LYS B CA 1
ATOM 6761 C C . LYS B 1 340 ? 19.578 54.719 23.484 1 86.62 340 LYS B C 1
ATOM 6763 O O . LYS B 1 340 ? 19.422 54.219 24.609 1 86.62 340 LYS B O 1
ATOM 6768 N N . LYS B 1 341 ? 19.484 54.094 22.375 1 87.94 341 LYS B N 1
ATOM 6769 C CA . LYS B 1 341 ? 18.922 52.75 22.375 1 87.94 341 LYS B CA 1
ATOM 6770 C C . LYS B 1 341 ? 20.016 51.688 22.391 1 87.94 341 LYS B C 1
ATOM 6772 O O . LYS B 1 341 ? 19.812 50.594 22.891 1 87.94 341 LYS B O 1
ATOM 6777 N N . CYS B 1 342 ? 21.203 52 21.953 1 92.19 342 CYS B N 1
ATOM 6778 C CA . CYS B 1 342 ? 22.156 50.938 21.656 1 92.19 342 CYS B CA 1
ATOM 6779 C C . CYS B 1 342 ? 23.391 51.062 22.547 1 92.19 342 CYS B C 1
ATOM 6781 O O . CYS B 1 342 ? 24.188 50.125 22.641 1 92.19 342 CYS B O 1
ATOM 6783 N N . ASP B 1 343 ? 23.531 52.125 23.266 1 86.75 343 ASP B N 1
ATOM 6784 C CA . ASP B 1 343 ? 24.688 52.25 24.172 1 86.75 343 ASP B CA 1
ATOM 6785 C C . ASP B 1 343 ? 24.562 51.312 25.344 1 86.75 343 ASP B C 1
ATOM 6787 O O . ASP B 1 343 ? 23.469 51.094 25.891 1 86.75 343 ASP B O 1
ATOM 6791 N N . ASN B 1 344 ? 25.641 50.719 25.766 1 87.12 344 ASN B N 1
ATOM 6792 C CA . ASN B 1 344 ? 25.766 49.844 26.922 1 87.12 344 ASN B CA 1
ATOM 6793 C C . ASN B 1 344 ? 24.875 48.594 26.797 1 87.12 344 ASN B C 1
ATOM 6795 O O . ASN B 1 344 ? 24.266 48.156 27.781 1 87.12 344 ASN B O 1
ATOM 6799 N N . LYS B 1 345 ? 24.766 48.094 25.609 1 88.94 345 LYS B N 1
ATOM 6800 C CA . LYS B 1 345 ? 23.906 46.938 25.391 1 88.94 345 LYS B CA 1
ATOM 6801 C C . LYS B 1 345 ? 24.734 45.719 25.031 1 88.94 345 LYS B C 1
ATOM 6803 O O . LYS B 1 345 ? 24.188 44.625 24.797 1 88.94 345 LYS B O 1
ATOM 6808 N N . GLY B 1 346 ? 26.062 45.906 25.031 1 91.12 346 GLY B N 1
ATOM 6809 C CA . GLY B 1 346 ? 26.938 44.781 24.703 1 91.12 346 GLY B CA 1
ATOM 6810 C C . GLY B 1 346 ? 27.016 44.531 23.219 1 91.12 346 GLY B C 1
ATOM 6811 O O . GLY B 1 346 ? 26.969 45.438 22.406 1 91.12 346 GLY B O 1
ATOM 6812 N N . PRO B 1 347 ? 27.234 43.219 22.844 1 95 347 PRO B N 1
ATOM 6813 C CA . PRO B 1 347 ? 27.375 42.875 21.422 1 95 347 PRO B CA 1
ATOM 6814 C C . PRO B 1 347 ? 26.125 43.156 20.609 1 95 347 PRO B C 1
ATOM 6816 O O . PRO B 1 347 ? 25.016 42.875 21.047 1 95 347 PRO B O 1
ATOM 6819 N N . THR B 1 348 ? 26.281 43.75 19.469 1 96.12 348 THR B N 1
ATOM 6820 C CA . THR B 1 348 ? 25.156 44.125 18.609 1 96.12 348 THR B CA 1
ATOM 6821 C C . THR B 1 348 ? 25.484 43.875 17.141 1 96.12 348 THR B C 1
ATOM 6823 O O . THR B 1 348 ? 26.656 43.875 16.766 1 96.12 348 THR B O 1
ATOM 6826 N N . ILE B 1 349 ? 24.484 43.594 16.359 1 95.88 349 ILE B N 1
ATOM 6827 C CA . ILE B 1 349 ? 24.641 43.5 14.914 1 95.88 349 ILE B CA 1
ATOM 6828 C C . ILE B 1 349 ? 23.734 44.531 14.25 1 95.88 349 ILE B C 1
ATOM 6830 O O . ILE B 1 349 ? 22.578 44.688 14.625 1 95.88 349 ILE B O 1
ATOM 6834 N N . VAL B 1 350 ? 24.328 45.281 13.43 1 96.19 350 VAL B N 1
ATOM 6835 C CA . VAL B 1 350 ? 23.641 46.344 12.672 1 96.19 350 VAL B CA 1
ATOM 6836 C C . VAL B 1 350 ? 23.297 45.812 11.273 1 96.19 350 VAL B C 1
ATOM 6838 O O . VAL B 1 350 ? 24.141 45.25 10.594 1 96.19 350 VAL B O 1
ATOM 6841 N N . ILE B 1 351 ? 22.047 46 10.906 1 94.12 351 ILE B N 1
ATOM 6842 C CA . ILE B 1 351 ? 21.562 45.562 9.609 1 94.12 351 ILE B CA 1
ATOM 6843 C C . ILE B 1 351 ? 20.875 46.719 8.883 1 94.12 351 ILE B C 1
ATOM 6845 O O . ILE B 1 351 ? 20 47.375 9.445 1 94.12 351 ILE B O 1
ATOM 6849 N N . ALA B 1 352 ? 21.219 46.906 7.668 1 93.25 352 ALA B N 1
ATOM 6850 C CA . ALA B 1 352 ? 20.625 48 6.883 1 93.25 352 ALA B CA 1
ATOM 6851 C C . ALA B 1 352 ? 20.266 47.531 5.477 1 93.25 352 ALA B C 1
ATOM 6853 O O . ALA B 1 352 ? 21.047 46.812 4.844 1 93.25 352 ALA B O 1
ATOM 6854 N N . ARG B 1 353 ? 19.125 47.906 5.059 1 90.38 353 ARG B N 1
ATOM 6855 C CA . ARG B 1 353 ? 18.672 47.562 3.709 1 90.38 353 ARG B CA 1
ATOM 6856 C C . ARG B 1 353 ? 18.781 48.781 2.781 1 90.38 353 ARG B C 1
ATOM 6858 O O . ARG B 1 353 ? 18.375 49.875 3.137 1 90.38 353 ARG B O 1
ATOM 6865 N N . PHE B 1 354 ? 19.281 48.469 1.596 1 86.75 354 PHE B N 1
ATOM 6866 C CA . PHE B 1 354 ? 19.391 49.531 0.589 1 86.75 354 PHE B CA 1
ATOM 6867 C C . PHE B 1 354 ? 18 49.938 0.105 1 86.75 354 PHE B C 1
ATOM 6869 O O . PHE B 1 354 ? 17.078 49.125 0.076 1 86.75 354 PHE B O 1
ATOM 6876 N N . THR B 1 355 ? 17.781 51.188 -0.192 1 81.94 355 THR B N 1
ATOM 6877 C CA . THR B 1 355 ? 16.516 51.688 -0.683 1 81.94 355 THR B CA 1
ATOM 6878 C C . THR B 1 355 ? 16.188 51.094 -2.055 1 81.94 355 THR B C 1
ATOM 6880 O O . THR B 1 355 ? 15.039 50.75 -2.324 1 81.94 355 THR B O 1
ATOM 6883 N N . ASP B 1 356 ? 17.125 51.062 -2.945 1 74.94 356 ASP B N 1
ATOM 6884 C CA . ASP B 1 356 ? 16.844 50.75 -4.34 1 74.94 356 ASP B CA 1
ATOM 6885 C C . ASP B 1 356 ? 17.266 49.312 -4.68 1 74.94 356 ASP B C 1
ATOM 6887 O O . ASP B 1 356 ? 17.391 48.969 -5.855 1 74.94 356 ASP B O 1
ATOM 6891 N N . SER B 1 357 ? 17.625 48.562 -3.652 1 76.88 357 SER B N 1
ATOM 6892 C CA . SER B 1 357 ? 18.031 47.188 -3.93 1 76.88 357 SER B CA 1
ATOM 6893 C C . SER B 1 357 ? 17.688 46.25 -2.771 1 76.88 357 SER B C 1
ATOM 6895 O O . SER B 1 357 ? 17.328 46.719 -1.683 1 76.88 357 SER B O 1
ATOM 6897 N N . GLU B 1 358 ? 17.688 44.969 -3.076 1 78.31 358 GLU B N 1
ATOM 6898 C CA . GLU B 1 358 ? 17.422 43.969 -2.051 1 78.31 358 GLU B CA 1
ATOM 6899 C C . GLU B 1 358 ? 18.672 43.625 -1.255 1 78.31 358 GLU B C 1
ATOM 6901 O O . GLU B 1 358 ? 18.672 42.688 -0.441 1 78.31 358 GLU B O 1
ATOM 6906 N N . GLN B 1 359 ? 19.641 44.406 -1.481 1 86.44 359 GLN B N 1
ATOM 6907 C CA . GLN B 1 359 ? 20.906 44.125 -0.797 1 86.44 359 GLN B CA 1
ATOM 6908 C C . GLN B 1 359 ? 20.844 44.594 0.657 1 86.44 359 GLN B C 1
ATOM 6910 O O . GLN B 1 359 ? 20.141 45.531 0.986 1 86.44 359 GLN B O 1
ATOM 6915 N N . ILE B 1 360 ? 21.531 43.844 1.518 1 91.38 360 ILE B N 1
ATOM 6916 C CA . ILE B 1 360 ? 21.578 44.125 2.949 1 91.38 360 ILE B CA 1
ATOM 6917 C C . ILE B 1 360 ? 23.031 44.25 3.393 1 91.38 360 ILE B C 1
ATOM 6919 O O . ILE B 1 360 ? 23.891 43.469 3.02 1 91.38 360 ILE B O 1
ATOM 6923 N N . VAL B 1 361 ? 23.328 45.375 4.055 1 92.62 361 VAL B N 1
ATOM 6924 C CA . VAL B 1 361 ? 24.656 45.625 4.586 1 92.62 361 VAL B CA 1
ATOM 6925 C C . VAL B 1 361 ? 24.594 45.75 6.105 1 92.62 361 VAL B C 1
ATOM 6927 O O . VAL B 1 361 ? 23.531 45.969 6.676 1 92.62 361 VAL B O 1
ATOM 6930 N N . GLY B 1 362 ? 25.672 45.5 6.746 1 94.31 362 GLY B N 1
ATOM 6931 C CA . GLY B 1 362 ? 25.703 45.656 8.195 1 94.31 362 GLY B CA 1
ATOM 6932 C C . GLY B 1 362 ? 27.031 45.281 8.812 1 94.31 362 GLY B C 1
ATOM 6933 O O . GLY B 1 362 ? 28.031 45.188 8.125 1 94.31 362 GLY B O 1
ATOM 6934 N N . GLY B 1 363 ? 27.016 45.219 10.094 1 95.56 363 GLY B N 1
ATOM 6935 C CA . GLY B 1 363 ? 28.219 44.844 10.852 1 95.56 363 GLY B CA 1
ATOM 6936 C C . GLY B 1 363 ? 27.906 44.375 12.258 1 95.56 363 GLY B C 1
ATOM 6937 O O . GLY B 1 363 ? 26.812 44.625 12.773 1 95.56 363 GLY B O 1
ATOM 6938 N N . TYR B 1 364 ? 28.906 43.75 12.789 1 97.12 364 TYR B N 1
ATOM 6939 C CA . TYR B 1 364 ? 28.828 43.188 14.141 1 97.12 364 TYR B CA 1
ATOM 6940 C C . TYR B 1 364 ? 29.828 43.875 15.062 1 97.12 364 TYR B C 1
ATOM 6942 O O . TYR B 1 364 ? 31.016 43.969 14.75 1 97.12 364 TYR B O 1
ATOM 6950 N N . ASN B 1 365 ? 29.328 44.438 16.109 1 95.75 365 ASN B N 1
ATOM 6951 C CA . ASN B 1 365 ? 30.125 45 17.203 1 95.75 365 ASN B CA 1
ATOM 6952 C C . ASN B 1 365 ? 30.047 44.156 18.453 1 95.75 365 ASN B C 1
ATOM 6954 O O . ASN B 1 365 ? 29.031 44.125 19.156 1 95.75 365 ASN B O 1
ATOM 6958 N N . PRO B 1 366 ? 31.141 43.312 18.75 1 95.56 366 PRO B N 1
ATOM 6959 C CA . PRO B 1 366 ? 31.109 42.469 19.938 1 95.56 366 PRO B CA 1
ATOM 6960 C C . PRO B 1 366 ? 31.25 43.25 21.234 1 95.56 366 PRO B C 1
ATOM 6962 O O . PRO B 1 366 ? 31.156 42.656 22.312 1 95.56 366 PRO B O 1
ATOM 6965 N N . LEU B 1 367 ? 31.453 44.5 21.109 1 93 367 LEU B N 1
ATOM 6966 C CA . LEU B 1 367 ? 31.672 45.344 22.281 1 93 367 LEU B CA 1
ATOM 6967 C C . LEU B 1 367 ? 30.438 46.188 22.562 1 93 367 LEU B C 1
ATOM 6969 O O . LEU B 1 367 ? 29.312 45.719 22.5 1 93 367 LEU B O 1
ATOM 6973 N N . ASP B 1 368 ? 30.562 47.375 23 1 91.5 368 ASP B N 1
ATOM 6974 C CA . ASP B 1 368 ? 29.469 48.312 23.234 1 91.5 368 ASP B CA 1
ATOM 6975 C C . ASP B 1 368 ? 29.703 49.625 22.5 1 91.5 368 ASP B C 1
ATOM 6977 O O . ASP B 1 368 ? 30.828 49.906 22.078 1 91.5 368 ASP B O 1
ATOM 6981 N N . TRP B 1 369 ? 28.672 50.344 22.25 1 90.81 369 TRP B N 1
ATOM 6982 C CA . TRP B 1 369 ? 28.734 51.562 21.469 1 90.81 369 TRP B CA 1
ATOM 6983 C C . TRP B 1 369 ? 28.984 52.781 22.359 1 90.81 369 TRP B C 1
ATOM 6985 O O . TRP B 1 369 ? 29.078 53.906 21.875 1 90.81 369 TRP B O 1
ATOM 6995 N N . LYS B 1 370 ? 29.016 52.594 23.625 1 85.75 370 LYS B N 1
ATOM 6996 C CA . LYS B 1 370 ? 29.141 53.719 24.547 1 85.75 370 LYS B CA 1
ATOM 6997 C C . LYS B 1 370 ? 30.422 54.5 24.297 1 85.75 370 LYS B C 1
ATOM 6999 O O . LYS B 1 370 ? 31.516 53.938 24.312 1 85.75 370 LYS B O 1
ATOM 7004 N N . PRO B 1 371 ? 30.297 55.781 24 1 74.31 371 PRO B N 1
ATOM 7005 C CA . PRO B 1 371 ? 31.516 56.562 23.844 1 74.31 371 PRO B CA 1
ATOM 7006 C C . PRO B 1 371 ? 32.188 56.875 25.172 1 74.31 371 PRO B C 1
ATOM 7008 O O . PRO B 1 371 ? 31.516 56.938 26.203 1 74.31 371 PRO B O 1
ATOM 7011 N N . VAL B 1 372 ? 33.438 56.812 25.312 1 66.06 372 VAL B N 1
ATOM 7012 C CA . VAL B 1 372 ? 34.156 57.344 26.484 1 66.06 372 VAL B CA 1
ATOM 7013 C C . VAL B 1 372 ? 34.125 58.875 26.453 1 66.06 372 VAL B C 1
ATOM 7015 O O . VAL B 1 372 ? 34 59.469 25.391 1 66.06 372 VAL B O 1
ATOM 7018 N N . TYR B 1 373 ? 34.031 59.625 27.562 1 58.09 373 TYR B N 1
ATOM 7019 C CA . TYR B 1 373 ? 33.781 61 27.922 1 58.09 373 TYR B CA 1
ATOM 7020 C C . TYR B 1 373 ? 34.438 61.969 26.953 1 58.09 373 TYR B C 1
ATOM 7022 O O . TYR B 1 373 ? 34.344 63.188 27.125 1 58.09 373 TYR B O 1
ATOM 7030 N N . SER B 1 374 ? 35.219 61.469 25.953 1 56.09 374 SER B N 1
ATOM 7031 C CA . SER B 1 374 ? 35.844 62.594 25.234 1 56.09 374 SER B CA 1
ATOM 7032 C C . SER B 1 374 ? 35.031 62.969 23.984 1 56.09 374 SER B C 1
ATOM 7034 O O . SER B 1 374 ? 34.406 62.094 23.375 1 56.09 374 SER B O 1
ATOM 7036 N N . TYR B 1 375 ? 34.562 64.188 23.734 1 59.19 375 TYR B N 1
ATOM 7037 C CA . TYR B 1 375 ? 33.906 64.812 22.578 1 59.19 375 TYR B CA 1
ATOM 7038 C C . TYR B 1 375 ? 34.562 64.312 21.281 1 59.19 375 TYR B C 1
ATOM 7040 O O . TYR B 1 375 ? 33.906 64.312 20.219 1 59.19 375 TYR B O 1
ATOM 7048 N N . ASN B 1 376 ? 35.75 63.812 21.234 1 68 376 ASN B N 1
ATOM 7049 C CA . ASN B 1 376 ? 36.469 63.5 20 1 68 376 ASN B CA 1
ATOM 7050 C C . ASN B 1 376 ? 36.25 62.031 19.562 1 68 376 ASN B C 1
ATOM 7052 O O . ASN B 1 376 ? 36.781 61.594 18.547 1 68 376 ASN B O 1
ATOM 7056 N N . GLY B 1 377 ? 35.406 61.25 20.141 1 76.56 377 GLY B N 1
ATOM 7057 C CA . GLY B 1 377 ? 35.219 59.844 19.781 1 76.56 377 GLY B CA 1
ATOM 7058 C C . GLY B 1 377 ? 36.438 59 20.062 1 76.56 377 GLY B C 1
ATOM 7059 O O . GLY B 1 377 ? 37.531 59.5 20.328 1 76.56 377 GLY B O 1
ATOM 7060 N N . TYR B 1 378 ? 36.344 57.719 20.172 1 84.56 378 TYR B N 1
ATOM 7061 C CA . TYR B 1 378 ? 37.469 56.844 20.406 1 84.56 378 TYR B CA 1
ATOM 7062 C C . TYR B 1 378 ? 37.25 55.5 19.656 1 84.56 378 TYR B C 1
ATOM 7064 O O . TYR B 1 378 ? 36.125 55.094 19.391 1 84.56 378 TYR B O 1
ATOM 7072 N N . TYR B 1 379 ? 38.375 54.938 19.328 1 89.06 379 TYR B N 1
ATOM 7073 C CA . TYR B 1 379 ? 38.375 53.656 18.656 1 89.06 379 TYR B CA 1
ATOM 7074 C C . TYR B 1 379 ? 38.406 52.531 19.672 1 89.06 379 TYR B C 1
ATOM 7076 O O . TYR B 1 379 ? 39.094 52.625 20.703 1 89.06 379 TYR B O 1
ATOM 7084 N N . LYS B 1 380 ? 37.75 51.5 19.453 1 90.94 380 LYS B N 1
ATOM 7085 C CA . LYS B 1 380 ? 37.812 50.25 20.234 1 90.94 380 LYS B CA 1
ATOM 7086 C C . LYS B 1 380 ? 38.438 49.125 19.406 1 90.94 380 LYS B C 1
ATOM 7088 O O . LYS B 1 380 ? 38.125 49 18.219 1 90.94 380 LYS B O 1
ATOM 7093 N N . SER B 1 381 ? 39.25 48.438 20.172 1 91.75 381 SER B N 1
ATOM 7094 C CA . SER B 1 381 ? 40.031 47.375 19.5 1 91.75 381 SER B CA 1
ATOM 7095 C C . SER B 1 381 ? 39.344 46.031 19.672 1 91.75 381 SER B C 1
ATOM 7097 O O . SER B 1 381 ? 38.906 45.688 20.766 1 91.75 381 SER B O 1
ATOM 7099 N N . THR B 1 382 ? 39.125 45.312 18.594 1 94.44 382 THR B N 1
ATOM 7100 C CA . THR B 1 382 ? 38.656 43.938 18.625 1 94.44 382 THR B CA 1
ATOM 7101 C C . THR B 1 382 ? 38.938 43.219 17.312 1 94.44 382 THR B C 1
ATOM 7103 O O . THR B 1 382 ? 38.938 43.844 16.25 1 94.44 382 THR B O 1
ATOM 7106 N N . LYS B 1 383 ? 39.188 41.969 17.438 1 93.94 383 LYS B N 1
ATOM 7107 C CA . LYS B 1 383 ? 39.438 41.156 16.234 1 93.94 383 LYS B CA 1
ATOM 7108 C C . LYS B 1 383 ? 38.156 40.406 15.836 1 93.94 383 LYS B C 1
ATOM 7110 O O . LYS B 1 383 ? 38.125 39.75 14.781 1 93.94 383 LYS B O 1
ATOM 7115 N N . ASP B 1 384 ? 37.188 40.531 16.641 1 94.94 384 ASP B N 1
ATOM 7116 C CA . ASP B 1 384 ? 36.031 39.656 16.469 1 94.94 384 ASP B CA 1
ATOM 7117 C C . ASP B 1 384 ? 34.906 40.375 15.711 1 94.94 384 ASP B C 1
ATOM 7119 O O . ASP B 1 384 ? 33.875 39.781 15.391 1 94.94 384 ASP B O 1
ATOM 7123 N N . SER B 1 385 ? 35.094 41.625 15.445 1 95.75 385 SER B N 1
ATOM 7124 C CA . SER B 1 385 ? 34.094 42.375 14.688 1 95.75 385 SER B CA 1
ATOM 7125 C C . SER B 1 385 ? 34.094 42 13.211 1 95.75 385 SER B C 1
ATOM 7127 O O . SER B 1 385 ? 35.094 41.469 12.719 1 95.75 385 SER B O 1
ATOM 7129 N N . PHE B 1 386 ? 32.906 42.219 12.508 1 95.94 386 PHE B N 1
ATOM 7130 C CA . PHE B 1 386 ? 32.906 42.031 11.062 1 95.94 386 PHE B CA 1
ATOM 7131 C C . PHE B 1 386 ? 31.844 42.906 10.406 1 95.94 386 PHE B C 1
ATOM 7133 O O . PHE B 1 386 ? 30.891 43.344 11.062 1 95.94 386 PHE B O 1
ATOM 7140 N N . ILE B 1 387 ? 32.094 43.25 9.156 1 95.06 387 ILE B N 1
ATOM 7141 C CA . ILE B 1 387 ? 31.078 43.875 8.305 1 95.06 387 ILE B CA 1
ATOM 7142 C C . ILE B 1 387 ? 30.656 42.906 7.203 1 95.06 387 ILE B C 1
ATOM 7144 O O . ILE B 1 387 ? 31.391 41.969 6.883 1 95.06 387 ILE B O 1
ATOM 7148 N N . PHE B 1 388 ? 29.406 43.094 6.711 1 94.25 388 PHE B N 1
ATOM 7149 C CA . PHE B 1 388 ? 28.938 42.094 5.75 1 94.25 388 PHE B CA 1
ATOM 7150 C C . PHE B 1 388 ? 28.078 42.75 4.68 1 94.25 388 PHE B C 1
ATOM 7152 O O . PHE B 1 388 ? 27.609 43.875 4.852 1 94.25 388 PHE B O 1
ATOM 7159 N N . LEU B 1 389 ? 27.938 42 3.57 1 91.69 389 LEU B N 1
ATOM 7160 C CA . LEU B 1 389 ? 27.078 42.375 2.447 1 91.69 389 LEU B CA 1
ATOM 7161 C C . LEU B 1 389 ? 26.344 41.188 1.884 1 91.69 389 LEU B C 1
ATOM 7163 O O . LEU B 1 389 ? 26.969 40.188 1.523 1 91.69 389 LEU B O 1
ATOM 7167 N N . PHE B 1 390 ? 25.031 41.281 1.955 1 90.38 390 PHE B N 1
ATOM 7168 C CA . PHE B 1 390 ? 24.172 40.344 1.232 1 90.38 390 PHE B CA 1
ATOM 7169 C C . PHE B 1 390 ? 23.797 40.906 -0.136 1 90.38 390 PHE B C 1
ATOM 7171 O O . PHE B 1 390 ? 23.172 41.969 -0.231 1 90.38 390 PHE B O 1
ATOM 7178 N N . THR B 1 391 ? 24.125 40.156 -1.162 1 82.75 391 THR B N 1
ATOM 7179 C CA . THR B 1 391 ? 23.938 40.688 -2.502 1 82.75 391 THR B CA 1
ATOM 7180 C C . THR B 1 391 ? 22.719 40.062 -3.166 1 82.75 391 THR B C 1
ATOM 7182 O O . THR B 1 391 ? 22.141 40.625 -4.105 1 82.75 391 THR B O 1
ATOM 7185 N N . ASN B 1 392 ? 22.453 38.875 -2.742 1 78.5 392 ASN B N 1
ATOM 7186 C CA . ASN B 1 392 ? 21.375 38.125 -3.385 1 78.5 392 ASN B CA 1
ATOM 7187 C C . ASN B 1 392 ? 20.344 37.625 -2.367 1 78.5 392 ASN B C 1
ATOM 7189 O O . ASN B 1 392 ? 20.672 36.844 -1.475 1 78.5 392 ASN B O 1
ATOM 7193 N N . LYS B 1 393 ? 19.109 38 -2.607 1 73.44 393 LYS B N 1
ATOM 7194 C CA . LYS B 1 393 ? 18.047 37.594 -1.691 1 73.44 393 LYS B CA 1
ATOM 7195 C C . LYS B 1 393 ? 17.719 36.094 -1.835 1 73.44 393 LYS B C 1
ATOM 7197 O O . LYS B 1 393 ? 17.312 35.469 -0.868 1 73.44 393 LYS B O 1
ATOM 7202 N N . SER B 1 394 ? 17.906 35.594 -2.979 1 71.75 394 SER B N 1
ATOM 7203 C CA . SER B 1 394 ? 17.5 34.219 -3.271 1 71.75 394 SER B CA 1
ATOM 7204 C C . SER B 1 394 ? 18.547 33.219 -2.816 1 71.75 394 SER B C 1
ATOM 7206 O O . SER B 1 394 ? 18.25 32.062 -2.584 1 71.75 394 SER B O 1
ATOM 7208 N N . ASN B 1 395 ? 19.781 33.719 -2.805 1 80.31 395 ASN B N 1
ATOM 7209 C CA . ASN B 1 395 ? 20.875 32.875 -2.346 1 80.31 395 ASN B CA 1
ATOM 7210 C C . ASN B 1 395 ? 21.734 33.562 -1.286 1 80.31 395 ASN B C 1
ATOM 7212 O O . ASN B 1 395 ? 22.719 34.25 -1.613 1 80.31 395 ASN B O 1
ATOM 7216 N N . LEU B 1 396 ? 21.453 33.25 -0.066 1 84.75 396 LEU B N 1
ATOM 7217 C CA . LEU B 1 396 ? 22.094 33.938 1.061 1 84.75 396 LEU B CA 1
ATOM 7218 C C . LEU B 1 396 ? 23.516 33.438 1.271 1 84.75 396 LEU B C 1
ATOM 7220 O O . LEU B 1 396 ? 24.312 34.094 1.953 1 84.75 396 LEU B O 1
ATOM 7224 N N . GLN B 1 397 ? 23.781 32.375 0.641 1 80.12 397 GLN B N 1
ATOM 7225 C CA . GLN B 1 397 ? 25.109 31.797 0.852 1 80.12 397 GLN B CA 1
ATOM 7226 C C . GLN B 1 397 ? 26.172 32.594 0.1 1 80.12 397 GLN B C 1
ATOM 7228 O O . GLN B 1 397 ? 27.375 32.438 0.375 1 80.12 397 GLN B O 1
ATOM 7233 N N . THR B 1 398 ? 25.75 33.406 -0.739 1 82.12 398 THR B N 1
ATOM 7234 C CA . THR B 1 398 ? 26.703 34.188 -1.494 1 82.12 398 THR B CA 1
ATOM 7235 C C . THR B 1 398 ? 27.141 35.406 -0.685 1 82.12 398 THR B C 1
ATOM 7237 O O . THR B 1 398 ? 27.984 36.219 -1.136 1 82.12 398 THR B O 1
ATOM 7240 N N . ALA B 1 399 ? 26.594 35.531 0.48 1 87.94 399 ALA B N 1
ATOM 7241 C CA . ALA B 1 399 ? 26.938 36.656 1.338 1 87.94 399 ALA B CA 1
ATOM 7242 C C . ALA B 1 399 ? 28.391 36.625 1.755 1 87.94 399 ALA B C 1
ATOM 7244 O O . ALA B 1 399 ? 28.984 35.531 1.853 1 87.94 399 ALA B O 1
ATOM 7245 N N . LYS B 1 400 ? 29.031 37.781 1.951 1 87.25 400 LYS B N 1
ATOM 7246 C CA . LYS B 1 400 ? 30.422 37.906 2.354 1 87.25 400 LYS B CA 1
ATOM 7247 C C . LYS B 1 400 ? 30.547 38.656 3.678 1 87.25 400 LYS B C 1
ATOM 7249 O O . LYS B 1 400 ? 29.875 39.656 3.9 1 87.25 400 LYS B O 1
ATOM 7254 N N . ALA B 1 401 ? 31.328 38.125 4.52 1 93.25 401 ALA B N 1
ATOM 7255 C CA . ALA B 1 401 ? 31.703 38.781 5.766 1 93.25 401 ALA B CA 1
ATOM 7256 C C . ALA B 1 401 ? 33.188 39.094 5.793 1 93.25 401 ALA B C 1
ATOM 7258 O O . ALA B 1 401 ? 34 38.312 5.285 1 93.25 401 ALA B O 1
ATOM 7259 N N . SER B 1 402 ? 33.531 40.281 6.273 1 93.62 402 SER B N 1
ATOM 7260 C CA . SER B 1 402 ? 34.906 40.75 6.348 1 93.62 402 SER B CA 1
ATOM 7261 C C . SER B 1 402 ? 35.312 41.094 7.777 1 93.62 402 SER B C 1
ATOM 7263 O O . SER B 1 402 ? 34.625 41.875 8.438 1 93.62 402 SER B O 1
ATOM 7265 N N . TYR B 1 403 ? 36.469 40.5 8.164 1 94.56 403 TYR B N 1
ATOM 7266 C CA . TYR B 1 403 ? 37 40.75 9.492 1 94.56 403 TYR B CA 1
ATOM 7267 C C . TYR B 1 403 ? 38.156 41.781 9.438 1 94.56 403 TYR B C 1
ATOM 7269 O O . TYR B 1 403 ? 38.719 42 8.383 1 94.56 403 TYR B O 1
ATOM 7277 N N . PRO B 1 404 ? 38.375 42.375 10.602 1 93.81 404 PRO B N 1
ATOM 7278 C CA . PRO B 1 404 ? 39.438 43.406 10.594 1 93.81 404 PRO B CA 1
ATOM 7279 C C . PRO B 1 404 ? 40.812 42.812 10.258 1 93.81 404 PRO B C 1
ATOM 7281 O O . PRO B 1 404 ? 41.125 41.688 10.688 1 93.81 404 PRO B O 1
ATOM 7284 N N . ILE B 1 405 ? 41.531 43.625 9.477 1 91.38 405 ILE B N 1
ATOM 7285 C CA . ILE B 1 405 ? 42.938 43.312 9.234 1 91.38 405 ILE B CA 1
ATOM 7286 C C . ILE B 1 405 ? 43.719 43.375 10.547 1 91.38 405 ILE B C 1
ATOM 7288 O O . ILE B 1 405 ? 43.5 44.281 11.344 1 91.38 405 ILE B O 1
ATOM 7292 N N . ASP B 1 406 ? 44.656 42.531 10.758 1 90.12 406 ASP B N 1
ATOM 7293 C CA . ASP B 1 406 ? 45.344 42.344 12.023 1 90.12 406 ASP B CA 1
ATOM 7294 C C . ASP B 1 406 ? 46.031 43.656 12.461 1 90.12 406 ASP B C 1
ATOM 7296 O O . ASP B 1 406 ? 45.969 44.031 13.633 1 90.12 406 ASP B O 1
ATOM 7300 N N . GLU B 1 407 ? 46.594 44.312 11.562 1 88.31 407 GLU B N 1
ATOM 7301 C CA . GLU B 1 407 ? 47.312 45.531 11.867 1 88.31 407 GLU B CA 1
ATOM 7302 C C . GLU B 1 407 ? 46.375 46.688 12.242 1 88.31 407 GLU B C 1
ATOM 7304 O O . GLU B 1 407 ? 46.781 47.656 12.883 1 88.31 407 GLU B O 1
ATOM 7309 N N . ASN B 1 408 ? 45.188 46.5 11.828 1 88.31 408 ASN B N 1
ATOM 7310 C CA . ASN B 1 408 ? 44.25 47.625 11.984 1 88.31 408 ASN B CA 1
ATOM 7311 C C . ASN B 1 408 ? 43.156 47.312 13 1 88.31 408 ASN B C 1
ATOM 7313 O O . ASN B 1 408 ? 42.188 48.062 13.109 1 88.31 408 ASN B O 1
ATOM 7317 N N . GLN B 1 409 ? 43.344 46.375 13.805 1 90.75 409 GLN B N 1
ATOM 7318 C CA . GLN B 1 409 ? 42.312 45.938 14.719 1 90.75 409 GLN B CA 1
ATOM 7319 C C . GLN B 1 409 ? 42.031 46.969 15.789 1 90.75 409 GLN B C 1
ATOM 7321 O O . GLN B 1 409 ? 40.969 46.969 16.422 1 90.75 409 GLN B O 1
ATOM 7326 N N . ILE B 1 410 ? 42.938 47.812 16.016 1 90.25 410 ILE B N 1
ATOM 7327 C CA . ILE B 1 410 ? 42.781 48.844 17.031 1 90.25 410 ILE B CA 1
ATOM 7328 C C . ILE B 1 410 ? 41.75 49.844 16.594 1 90.25 410 ILE B C 1
ATOM 7330 O O . ILE B 1 410 ? 41.219 50.594 17.422 1 90.25 410 ILE B O 1
ATOM 7334 N N . TYR B 1 411 ? 41.406 49.812 15.312 1 90.94 411 TYR B N 1
ATOM 7335 C CA . TYR B 1 411 ? 40.438 50.781 14.773 1 90.94 411 TYR B CA 1
ATOM 7336 C C . TYR B 1 411 ? 39.156 50.094 14.344 1 90.94 411 TYR B C 1
ATOM 7338 O O . TYR B 1 411 ? 38.438 50.594 13.484 1 90.94 411 TYR B O 1
ATOM 7346 N N . SER B 1 412 ? 38.875 49.031 14.891 1 93.38 412 SER B N 1
ATOM 7347 C CA . SER B 1 412 ? 37.781 48.188 14.383 1 93.38 412 SER B CA 1
ATOM 7348 C C . SER B 1 412 ? 36.438 48.875 14.602 1 93.38 412 SER B C 1
ATOM 7350 O O . SER B 1 412 ? 35.562 48.812 13.727 1 93.38 412 SER B O 1
ATOM 7352 N N . ILE B 1 413 ? 36.25 49.531 15.766 1 93.12 413 ILE B N 1
ATOM 7353 C CA . ILE B 1 413 ? 34.969 50.156 16.094 1 93.12 413 ILE B CA 1
ATOM 7354 C C . ILE B 1 413 ? 35.188 51.625 16.453 1 93.12 413 ILE B C 1
ATOM 7356 O O . ILE B 1 413 ? 36.094 51.969 17.219 1 93.12 413 ILE B O 1
ATOM 7360 N N . TRP B 1 414 ? 34.375 52.5 15.836 1 90.75 414 TRP B N 1
ATOM 7361 C CA . TRP B 1 414 ? 34.406 53.906 16.172 1 90.75 414 TRP B CA 1
ATOM 7362 C C . TRP B 1 414 ? 33.219 54.281 17.016 1 90.75 414 TRP B C 1
ATOM 7364 O O . TRP B 1 414 ? 32.062 54.125 16.594 1 90.75 414 TRP B O 1
ATOM 7374 N N . CYS B 1 415 ? 33.531 54.812 18.203 1 89.19 415 CYS B N 1
ATOM 7375 C CA . CYS B 1 415 ? 32.469 55.25 19.094 1 89.19 415 CYS B CA 1
ATOM 7376 C C . CYS B 1 415 ? 32.5 56.75 19.266 1 89.19 415 CYS B C 1
ATOM 7378 O O . CYS B 1 415 ? 33.406 57.281 19.875 1 89.19 415 CYS B O 1
ATOM 7380 N N . ASN B 1 416 ? 31.547 57.375 18.656 1 87.31 416 ASN B N 1
ATOM 7381 C CA . ASN B 1 416 ? 31.375 58.844 18.703 1 87.31 416 ASN B CA 1
ATOM 7382 C C . ASN B 1 416 ? 29.906 59.219 18.891 1 87.31 416 ASN B C 1
ATOM 7384 O O . ASN B 1 416 ? 29.031 58.688 18.188 1 87.31 416 ASN B O 1
ATOM 7388 N N . PRO B 1 417 ? 29.641 60.125 19.828 1 85.38 417 PRO B N 1
ATOM 7389 C CA . PRO B 1 417 ? 28.25 60.5 20.062 1 85.38 417 PRO B CA 1
ATOM 7390 C C . PRO B 1 417 ? 27.625 61.188 18.859 1 85.38 417 PRO B C 1
ATOM 7392 O O . PRO B 1 417 ? 26.391 61.25 18.75 1 85.38 417 PRO B O 1
ATOM 7395 N N . CYS B 1 418 ? 28.422 61.688 18 1 85.31 418 CYS B N 1
ATOM 7396 C CA . CYS B 1 418 ? 27.906 62.438 16.859 1 85.31 418 CYS B CA 1
ATOM 7397 C C . CYS B 1 418 ? 27.828 61.531 15.625 1 85.31 418 CYS B C 1
ATOM 7399 O O . CYS B 1 418 ? 27.609 62 14.516 1 85.31 418 CYS B O 1
ATOM 7401 N N . CYS B 1 419 ? 28.047 60.281 15.773 1 89.19 419 CYS B N 1
ATOM 7402 C CA . CYS B 1 419 ? 27.906 59.344 14.688 1 89.19 419 CYS B CA 1
ATOM 7403 C C . CYS B 1 419 ? 27.094 58.125 15.125 1 89.19 419 CYS B C 1
ATOM 7405 O O . CYS B 1 419 ? 27.109 57.75 16.297 1 89.19 419 CYS B O 1
ATOM 7407 N N . GLY B 1 420 ? 26.359 57.625 14.234 1 91.56 420 GLY B N 1
ATOM 7408 C CA . GLY B 1 420 ? 25.703 56.344 14.477 1 91.56 420 GLY B CA 1
ATOM 7409 C C . GLY B 1 420 ? 26.641 55.156 14.461 1 91.56 420 GLY B C 1
ATOM 7410 O O . GLY B 1 420 ? 27.812 55.281 14.859 1 91.56 420 GLY B O 1
ATOM 7411 N N . PRO B 1 421 ? 26.125 54.031 14.078 1 93.56 421 PRO B N 1
ATOM 7412 C CA . PRO B 1 421 ? 27.031 52.875 14.008 1 93.56 421 PRO B CA 1
ATOM 7413 C C . PRO B 1 421 ? 28.141 53.062 12.984 1 93.56 421 PRO B C 1
ATOM 7415 O O . PRO B 1 421 ? 27.875 53.312 11.805 1 93.56 421 PRO B O 1
ATOM 7418 N N . THR B 1 422 ? 29.344 52.938 13.461 1 93.12 422 THR B N 1
ATOM 7419 C CA . THR B 1 422 ? 30.5 53.156 12.594 1 93.12 422 THR B CA 1
ATOM 7420 C C . THR B 1 422 ? 31.562 52.062 12.812 1 93.12 422 THR B C 1
ATOM 7422 O O . THR B 1 422 ? 31.953 51.812 13.953 1 93.12 422 THR B O 1
ATOM 7425 N N . PHE B 1 423 ? 31.984 51.469 11.727 1 94.31 423 PHE B N 1
ATOM 7426 C CA . PHE B 1 423 ? 33 50.438 11.75 1 94.31 423 PHE B CA 1
ATOM 7427 C C . PHE B 1 423 ? 34.25 50.844 11 1 94.31 423 PHE B C 1
ATOM 7429 O O . PHE B 1 423 ? 34.156 51.344 9.867 1 94.31 423 PHE B O 1
ATOM 7436 N N . GLY B 1 424 ? 35.469 50.75 11.703 1 90.56 424 GLY B N 1
ATOM 7437 C CA . GLY B 1 424 ? 36.719 51.031 11.047 1 90.56 424 GLY B CA 1
ATOM 7438 C C . GLY B 1 424 ? 37.156 52.5 11.164 1 90.56 424 GLY B C 1
ATOM 7439 O O . GLY B 1 424 ? 36.344 53.344 11.492 1 90.56 424 GLY B O 1
ATOM 7440 N N . SER B 1 425 ? 38.625 52.812 11.141 1 79.06 425 SER B N 1
ATOM 7441 C CA . SER B 1 425 ? 39.219 54.125 11.289 1 79.06 425 SER B CA 1
ATOM 7442 C C . SER B 1 425 ? 38.906 55.031 10.094 1 79.06 425 SER B C 1
ATOM 7444 O O . SER B 1 425 ? 38.906 56.25 10.219 1 79.06 425 SER B O 1
ATOM 7446 N N . GLY B 1 426 ? 38.375 54.531 8.977 1 64.69 426 GLY B N 1
ATOM 7447 C CA . GLY B 1 426 ? 38.188 55.312 7.762 1 64.69 426 GLY B CA 1
ATOM 7448 C C . GLY B 1 426 ? 36.75 55.188 7.215 1 64.69 426 GLY B C 1
ATOM 7449 O O . GLY B 1 426 ? 36.531 55.438 6.031 1 64.69 426 GLY B O 1
ATOM 7450 N N . ASN B 1 427 ? 35.938 54.844 7.98 1 73 427 ASN B N 1
ATOM 7451 C CA . ASN B 1 427 ? 34.5 54.812 7.637 1 73 427 ASN B CA 1
ATOM 7452 C C . ASN B 1 427 ? 34.188 53.594 6.781 1 73 427 ASN B C 1
ATOM 7454 O O . ASN B 1 427 ? 33.5 53.688 5.75 1 73 427 ASN B O 1
ATOM 7458 N N . ASP B 1 428 ? 34.844 52.438 7.141 1 89.25 428 ASP B N 1
ATOM 7459 C CA . ASP B 1 428 ? 34.5 51.219 6.395 1 89.25 428 ASP B CA 1
ATOM 7460 C C . ASP B 1 428 ? 33 51.062 6.234 1 89.25 428 ASP B C 1
ATOM 7462 O O . ASP B 1 428 ? 32.531 50.688 5.168 1 89.25 428 ASP B O 1
ATOM 7466 N N . LEU B 1 429 ? 32.344 51.375 7.227 1 91.88 429 LEU B N 1
ATOM 7467 C CA . LEU B 1 429 ? 30.891 51.531 7.242 1 91.88 429 LEU B CA 1
ATOM 7468 C C . LEU B 1 429 ? 30.453 52.562 8.258 1 91.88 429 LEU B C 1
ATOM 7470 O O . LEU B 1 429 ? 30.609 52.375 9.469 1 91.88 429 LEU B O 1
ATOM 7474 N N . LEU B 1 430 ? 29.906 53.625 7.746 1 92 430 LEU B N 1
ATOM 7475 C CA . LEU B 1 430 ? 29.594 54.75 8.609 1 92 430 LEU B CA 1
ATOM 7476 C C . LEU B 1 430 ? 28.156 55.188 8.422 1 92 430 LEU B C 1
ATOM 7478 O O . LEU B 1 430 ? 27.672 55.312 7.293 1 92 430 LEU B O 1
ATOM 7482 N N . CYS B 1 431 ? 27.562 55.375 9.5 1 92.19 431 CYS B N 1
ATOM 7483 C CA . CYS B 1 431 ? 26.25 56 9.523 1 92.19 431 CYS B CA 1
ATOM 7484 C C . CYS B 1 431 ? 26.266 57.281 10.367 1 92.19 431 CYS B C 1
ATOM 7486 O O . CYS B 1 431 ? 26.625 57.219 11.547 1 92.19 431 CYS B O 1
ATOM 7488 N N . SER B 1 432 ? 25.938 58.375 9.805 1 89 432 SER B N 1
ATOM 7489 C CA . SER B 1 432 ? 25.812 59.625 10.516 1 89 432 SER B CA 1
ATOM 7490 C C . SER B 1 432 ? 24.5 60.344 10.172 1 89 432 SER B C 1
ATOM 7492 O O . SER B 1 432 ? 24.312 60.781 9.039 1 89 432 SER B O 1
ATOM 7494 N N . ASN B 1 433 ? 23.734 60.406 11.156 1 87.38 433 ASN B N 1
ATOM 7495 C CA . ASN B 1 433 ? 22.422 61.031 11.023 1 87.38 433 ASN B CA 1
ATOM 7496 C C . ASN B 1 433 ? 21.688 60.531 9.781 1 87.38 433 ASN B C 1
ATOM 7498 O O . ASN B 1 433 ? 21.219 61.344 8.977 1 87.38 433 ASN B O 1
ATOM 7502 N N . GLY B 1 434 ? 21.781 59.281 9.594 1 86.69 434 GLY B N 1
ATOM 7503 C CA . GLY B 1 434 ? 21.031 58.656 8.531 1 86.69 434 GLY B CA 1
ATOM 7504 C C . GLY B 1 434 ? 21.797 58.562 7.223 1 86.69 434 GLY B C 1
ATOM 7505 O O . GLY B 1 434 ? 21.344 57.938 6.27 1 86.69 434 GLY B O 1
ATOM 7506 N N . ASN B 1 435 ? 22.859 59.219 7.125 1 88.69 435 ASN B N 1
ATOM 7507 C CA . ASN B 1 435 ? 23.703 59.156 5.93 1 88.69 435 ASN B CA 1
ATOM 7508 C C . ASN B 1 435 ? 24.734 58.031 6.035 1 88.69 435 ASN B C 1
ATOM 7510 O O . ASN B 1 435 ? 25.469 57.969 7.02 1 88.69 435 ASN B O 1
ATOM 7514 N N . TRP B 1 436 ? 24.688 57.219 5.012 1 91.44 436 TRP B N 1
ATOM 7515 C CA . TRP B 1 436 ? 25.562 56.062 5.051 1 91.44 436 TRP B CA 1
ATOM 7516 C C . TRP B 1 436 ? 26.672 56.156 4.008 1 91.44 436 TRP B C 1
ATOM 7518 O O . TRP B 1 436 ? 26.438 56.625 2.889 1 91.44 436 TRP B O 1
ATOM 7528 N N . SER B 1 437 ? 27.859 55.812 4.391 1 90.62 437 SER B N 1
ATOM 7529 C CA . SER B 1 437 ? 29 55.812 3.484 1 90.62 437 SER B CA 1
ATOM 7530 C C . SER B 1 437 ? 29.984 54.688 3.834 1 90.62 437 SER B C 1
ATOM 7532 O O . SER B 1 437 ? 29.938 54.125 4.926 1 90.62 437 SER B O 1
ATOM 7534 N N . SER B 1 438 ? 30.781 54.312 2.848 1 89.88 438 SER B N 1
ATOM 7535 C CA . SER B 1 438 ? 31.766 53.25 3.076 1 89.88 438 SER B CA 1
ATOM 7536 C C . SER B 1 438 ? 33.094 53.594 2.389 1 89.88 438 SER B C 1
ATOM 7538 O O . SER B 1 438 ? 33.094 54.031 1.241 1 89.88 438 SER B O 1
ATOM 7540 N N . ASN B 1 439 ? 34.125 53.562 3.096 1 86.19 439 ASN B N 1
ATOM 7541 C CA . ASN B 1 439 ? 35.531 53.625 2.648 1 86.19 439 ASN B CA 1
ATOM 7542 C C . ASN B 1 439 ? 36.375 52.594 3.379 1 86.19 439 ASN B C 1
ATOM 7544 O O . ASN B 1 439 ? 36.906 52.875 4.469 1 86.19 439 ASN B O 1
ATOM 7548 N N . GLN B 1 440 ? 36.656 51.5 2.783 1 81.88 440 GLN B N 1
ATOM 7549 C CA . GLN B 1 440 ? 37.188 50.312 3.488 1 81.88 440 GLN B CA 1
ATOM 7550 C C . GLN B 1 440 ? 38.719 50.406 3.635 1 81.88 440 GLN B C 1
ATOM 7552 O O . GLN B 1 440 ? 39.438 50.531 2.641 1 81.88 440 GLN B O 1
ATOM 7557 N N . PHE B 1 441 ? 39.125 50.438 4.844 1 85.69 441 PHE B N 1
ATOM 7558 C CA . PHE B 1 441 ? 40.562 50.5 5.168 1 85.69 441 PHE B CA 1
ATOM 7559 C C . PHE B 1 441 ? 40.875 49.469 6.266 1 85.69 441 PHE B C 1
ATOM 7561 O O . PHE B 1 441 ? 41.938 48.844 6.227 1 85.69 441 PHE B O 1
ATOM 7568 N N . THR B 1 442 ? 40.031 49.312 7.129 1 91.12 442 THR B N 1
ATOM 7569 C CA . THR B 1 442 ? 40.281 48.531 8.328 1 91.12 442 THR B CA 1
ATOM 7570 C C . THR B 1 442 ? 39.938 47.062 8.102 1 91.12 442 THR B C 1
ATOM 7572 O O . THR B 1 442 ? 40.594 46.156 8.641 1 91.12 442 THR B O 1
ATOM 7575 N N . TYR B 1 443 ? 38.938 46.812 7.363 1 92.38 443 TYR B N 1
ATOM 7576 C CA . TYR B 1 443 ? 38.438 45.469 7.066 1 92.38 443 TYR B CA 1
ATOM 7577 C C . TYR B 1 443 ? 38.875 45.031 5.68 1 92.38 443 TYR B C 1
ATOM 7579 O O . TYR B 1 443 ? 39.219 45.844 4.832 1 92.38 443 TYR B O 1
ATOM 7587 N N . HIS B 1 444 ? 38.875 43.688 5.5 1 90.12 444 HIS B N 1
ATOM 7588 C CA . HIS B 1 444 ? 39.156 43.188 4.156 1 90.12 444 HIS B CA 1
ATOM 7589 C C . HIS B 1 444 ? 38.094 43.656 3.17 1 90.12 444 HIS B C 1
ATOM 7591 O O . HIS B 1 444 ? 36.906 43.781 3.533 1 90.12 444 HIS B O 1
ATOM 7597 N N . LYS B 1 445 ? 38.562 43.906 2.029 1 79.88 445 LYS B N 1
ATOM 7598 C CA . LYS B 1 445 ? 37.719 44.562 1.053 1 79.88 445 LYS B CA 1
ATOM 7599 C C . LYS B 1 445 ? 36.5 43.688 0.673 1 79.88 445 LYS B C 1
ATOM 7601 O O . LYS B 1 445 ? 36.688 42.531 0.293 1 79.88 445 LYS B O 1
ATOM 7606 N N . ILE B 1 446 ? 35.25 44.344 1.017 1 83.25 446 ILE B N 1
ATOM 7607 C CA . ILE B 1 446 ? 34 43.906 0.449 1 83.25 446 ILE B CA 1
ATOM 7608 C C . ILE B 1 446 ? 33.375 45.031 -0.365 1 83.25 446 ILE B C 1
ATOM 7610 O O . ILE B 1 446 ? 33.5 46.219 0.006 1 83.25 446 ILE B O 1
ATOM 7614 N N . HIS B 1 447 ? 33.312 45.031 -1.546 1 78.88 447 HIS B N 1
ATOM 7615 C CA . HIS B 1 447 ? 32.938 46.094 -2.467 1 78.88 447 HIS B CA 1
ATOM 7616 C C . HIS B 1 447 ? 31.562 46.656 -2.129 1 78.88 447 HIS B C 1
ATOM 7618 O O . HIS B 1 447 ? 30.547 46.188 -2.666 1 78.88 447 HIS B O 1
ATOM 7624 N N . PHE B 1 448 ? 31.578 47.656 -1.177 1 79.38 448 PHE B N 1
ATOM 7625 C CA . PHE B 1 448 ? 30.406 48.5 -0.917 1 79.38 448 PHE B CA 1
ATOM 7626 C C . PHE B 1 448 ? 30.375 49.688 -1.846 1 79.38 448 PHE B C 1
ATOM 7628 O O . PHE B 1 448 ? 31.422 50.156 -2.309 1 79.38 448 PHE B O 1
ATOM 7635 N N . PRO B 1 449 ? 29.266 50.188 -2.121 1 78.38 449 PRO B N 1
ATOM 7636 C CA . PRO B 1 449 ? 29.266 51.531 -2.699 1 78.38 449 PRO B CA 1
ATOM 7637 C C . PRO B 1 449 ? 29.781 52.594 -1.73 1 78.38 449 PRO B C 1
ATOM 7639 O O . PRO B 1 449 ? 29.688 52.438 -0.513 1 78.38 449 PRO B O 1
ATOM 7642 N N . SER B 1 450 ? 30.469 53.688 -2.271 1 82.5 450 SER B N 1
ATOM 7643 C CA . SER B 1 450 ? 31.031 54.75 -1.43 1 82.5 450 SER B CA 1
ATOM 7644 C C . SER B 1 450 ? 29.938 55.438 -0.63 1 82.5 450 SER B C 1
ATOM 7646 O O . SER B 1 450 ? 30.109 55.719 0.562 1 82.5 450 SER B O 1
ATOM 7648 N N . ASN B 1 451 ? 28.875 55.844 -1.327 1 85.81 451 ASN B N 1
ATOM 7649 C CA . ASN B 1 451 ? 27.688 56.406 -0.696 1 85.81 451 ASN B CA 1
ATOM 7650 C C . ASN B 1 451 ? 26.422 55.656 -1.145 1 85.81 451 ASN B C 1
ATOM 7652 O O . ASN B 1 451 ? 26.312 55.25 -2.303 1 85.81 451 ASN B O 1
ATOM 7656 N N . PHE B 1 452 ? 25.562 55.469 -0.193 1 86 452 PHE B N 1
ATOM 7657 C CA . PHE B 1 452 ? 24.328 54.781 -0.569 1 86 452 PHE B CA 1
ATOM 7658 C C . PHE B 1 452 ? 23.188 55.188 0.354 1 86 452 PHE B C 1
ATOM 7660 O O . PHE B 1 452 ? 23.406 55.656 1.462 1 86 452 PHE B O 1
ATOM 7667 N N . ASN B 1 453 ? 21.984 54.969 -0.184 1 88.62 453 ASN B N 1
ATOM 7668 C CA . ASN B 1 453 ? 20.766 55.25 0.572 1 88.62 453 ASN B CA 1
ATOM 7669 C C . ASN B 1 453 ? 20.172 54 1.191 1 88.62 453 ASN B C 1
ATOM 7671 O O . ASN B 1 453 ? 20.188 52.938 0.572 1 88.62 453 ASN B O 1
ATOM 7675 N N . ILE B 1 454 ? 19.781 54.156 2.416 1 90.44 454 ILE B N 1
ATOM 7676 C CA . ILE B 1 454 ? 19.234 53.062 3.168 1 90.44 454 ILE B CA 1
ATOM 7677 C C . ILE B 1 454 ? 17.734 53.281 3.414 1 90.44 454 ILE B C 1
ATOM 7679 O O . ILE B 1 454 ? 17.328 54.406 3.754 1 90.44 454 ILE B O 1
ATOM 7683 N N . ASN B 1 455 ? 17 52.312 3.135 1 86.31 455 ASN B N 1
ATOM 7684 C CA . ASN B 1 455 ? 15.578 52.344 3.422 1 86.31 455 ASN B CA 1
ATOM 7685 C C . ASN B 1 455 ? 15.305 52.344 4.926 1 86.31 455 ASN B C 1
ATOM 7687 O O . ASN B 1 455 ? 14.523 53.156 5.43 1 86.31 455 ASN B O 1
ATOM 7691 N N . ASP B 1 456 ? 15.852 51.438 5.555 1 87.62 456 ASP B N 1
ATOM 7692 C CA . ASP B 1 456 ? 15.773 51.312 7.008 1 87.62 456 ASP B CA 1
ATOM 7693 C C . ASP B 1 456 ? 16.953 50.5 7.551 1 87.62 456 ASP B C 1
ATOM 7695 O O . ASP B 1 456 ? 17.641 49.812 6.801 1 87.62 456 ASP B O 1
ATOM 7699 N N . TYR B 1 457 ? 17.297 50.812 8.812 1 92.12 457 TYR B N 1
ATOM 7700 C CA . TYR B 1 457 ? 18.297 49.938 9.414 1 92.12 457 TYR B CA 1
ATOM 7701 C C . TYR B 1 457 ? 17.922 49.562 10.844 1 92.12 457 TYR B C 1
ATOM 7703 O O . TYR B 1 457 ? 17.156 50.281 11.492 1 92.12 457 TYR B O 1
ATOM 7711 N N . GLU B 1 458 ? 18.328 48.344 11.227 1 92.44 458 GLU B N 1
ATOM 7712 C CA . GLU B 1 458 ? 17.984 47.719 12.508 1 92.44 458 GLU B CA 1
ATOM 7713 C C . GLU B 1 458 ? 19.234 47.312 13.273 1 92.44 458 GLU B C 1
ATOM 7715 O O . GLU B 1 458 ? 20.281 47.031 12.672 1 92.44 458 GLU B O 1
ATOM 7720 N N . VAL B 1 459 ? 19.172 47.438 14.578 1 94.69 459 VAL B N 1
ATOM 7721 C CA . VAL B 1 459 ? 20.25 46.969 15.438 1 94.69 459 VAL B CA 1
ATOM 7722 C C . VAL B 1 459 ? 19.719 45.906 16.406 1 94.69 459 VAL B C 1
ATOM 7724 O O . VAL B 1 459 ? 18.734 46.125 17.094 1 94.69 459 VAL B O 1
ATOM 7727 N N . PHE B 1 460 ? 20.391 44.781 16.406 1 91.56 460 PHE B N 1
ATOM 7728 C CA . PHE B 1 460 ? 20 43.688 17.281 1 91.56 460 PHE B CA 1
ATOM 7729 C C . PHE B 1 460 ? 21.047 43.438 18.359 1 91.56 460 PHE B C 1
ATOM 7731 O O . PHE B 1 460 ? 22.25 43.406 18.078 1 91.56 460 PHE B O 1
ATOM 7738 N N . GLN B 1 461 ? 20.625 43.344 19.547 1 91.12 461 GLN B N 1
ATOM 7739 C CA . GLN B 1 461 ? 21.484 42.844 20.625 1 91.12 461 GLN B CA 1
ATOM 7740 C C . GLN B 1 461 ? 21.672 41.344 20.562 1 91.12 461 GLN B C 1
ATOM 7742 O O . GLN B 1 461 ? 20.703 40.594 20.312 1 91.12 461 GLN B O 1
ATOM 7747 N N . ILE B 1 462 ? 22.859 40.906 20.719 1 89.88 462 ILE B N 1
ATOM 7748 C CA . ILE B 1 462 ? 23.156 39.469 20.656 1 89.88 462 ILE B CA 1
ATOM 7749 C C . ILE B 1 462 ? 23.469 38.938 22.062 1 89.88 462 ILE B C 1
ATOM 7751 O O . ILE B 1 462 ? 24.359 39.469 22.734 1 89.88 462 ILE B O 1
ATOM 7755 N N . LYS B 1 463 ? 22.672 37.969 22.453 1 84.5 463 LYS B N 1
ATOM 7756 C CA . LYS B 1 463 ? 22.906 37.344 23.75 1 84.5 463 LYS B CA 1
ATOM 7757 C C . LYS B 1 463 ? 23.109 35.844 23.625 1 84.5 463 LYS B C 1
ATOM 7759 O O . LYS B 1 463 ? 22.438 35.188 22.812 1 84.5 463 LYS B O 1
ATOM 7764 N N . LYS B 1 464 ? 24.125 35.281 24.25 1 79 464 LYS B N 1
ATOM 7765 C CA . LYS B 1 464 ? 24.344 33.812 24.266 1 79 464 LYS B CA 1
ATOM 7766 C C . LYS B 1 464 ? 23.453 33.156 25.297 1 79 464 LYS B C 1
ATOM 7768 O O . LYS B 1 464 ? 23.266 33.656 26.406 1 79 464 LYS B O 1
#

Secondary structure (DSSP, 8-state):
-EEE-HHHHHHHHHHHHHHTTT--EEEEESSTT--EEEEE-HHHHHHH-HHHHHHHHS-PPEETTEEEEEE-S-HHHHHHHHHHHHHSEEEGGGS-HHHHHHTHHHHHHHT-HHHHHHHHHHHHHT-HHHHHHTHHHHHHHHTT-GGGHHHHHHHHHHHHH-THHHHTSTTGGG--HHHHHHHHT-TT---S-HHHHHHHHHHHHHHH-TTS-S-GGG--HHHHHHHHHHHTTTGGGS-GGGS-HHHIIIIIGGGGGGS-HHHHHHHHHHHH-GGGGGGS-PPPPP-PPPSS--HHHHHHHHHHHTT--TTSS-TT---SEEEEEEEHHHH-SSHHHHHHHHTT--SEEEEEEESSSS-EEEEEESS--PPPS-TT-EEE--SS-EEEEE--SS-GGG-EEEPBPGGGGGGSEEE-TTSSSEETTTTSEEEETTEEE---SSBPP----SEE-EEEEEEEEEE-/-EEE-HHHHHHHHHHHHHHTTT--EEEEESSTT--EEEEE-HHHHHHH-HHHHHHHHS-PPEETTEEEEEE-S-HHHHHHHHHHHHHSEEEGGGS-HHHHHHTHHHHHHHT-HHHHHHHHHHHHHT-HHHHHHTHHHHHHHHTT-GGGHHHHHHHHHHHHH-THHHHTSTTGGG--HHHHHHHHT-TT---S-HHHHHHHHHHHHHHH-TTS-S-GGG--HHHHHHHHHHHTTTGGGS-GGGS-HHHIIIIIGGGGGGS-HHHHHHHHHHHH-GGGGGGS-PPPPPPPPPSS--HHHHHHHHHHHTT--TTSS-TT---SEEEEEEEHHHH-SSHHHHHHHHTT--SEEEEEEESSSS-EEEEEESS--PPPS-TT-EEE--SS-EEEEE--SS-GGG-EEEPBPGGGGGGSEEE-TTSSSEETTTTSEEEETTEEE---SSBPP----SEE-EEEEEEEEEE-

Nearest PDB structures (foldseek):
  9ety-assembly1_A  TM=7.748E-01  e=5.575E-07  Homo sapiens
  9ety-assembly1_B  TM=7.743E-01  e=6.210E-07  Homo sapiens
  9etx-assembly1_B  TM=7.726E-01  e=1.065E-06  Homo sapiens
  7x4x-assembly2_C  TM=8.393E-01  e=6.310E-06  Homo sapiens
  9dtq-assembly1_B  TM=4.534E-01  e=3.822E-07  Homo sapiens

Foldseek 3Di:
DDDDDQQVVLVVLVVCQVVLPPFAAWEWEADDPQTDIGGHHLVLLLVQFVLSVVVVVPPFDDDPRHGYYYDHHHPVLVVQVRCCSRRVDGDCVPDDLVVLLVNLQVCVSRVNLVVLVVSLVCCVPPVVVSCLLVVLVSCVSCPPPPSNVSNNVSSLVVCLQPVCSQQVHPCNLVHDVVSVLVLLQALSSADLALLVVVVSQLVSLCSVPVVADPDCVPDDPVSLVSSLVSCVVNVVSRQLLRHDPVCCVPPPVVSCSSDDPVVVVVSCCVNVPVVCVVVDPGDDHRAHDDPLDDLLVLQQVQQLLVPHASVPGGSVDRPKDWGWQDKCVRQNLALQSQCVRFAPLAKKKKWFAFPVASKIKIKIDRGGQDFDPDQPWAAAADQSIWIKMQHDPVDRSVIDIKTFDPVQRSRQFTHHSQWHGAGGPQRCWTGGSQWIAHDDDGIDDDDDHGTGHTPMMIMIRIDD/DDDDDQQVVLVVLVVCQVVLPPFAAWEWEADDPQTDIGGHHLVLLLVQFVLSVVVVVPPFDDDPRHGYYYDHHHPVLVVQVRCCSRRVDGDCVPDDLVVLLVNLQVCVSRVNLVVLVVSLVCCVPPVVVSCLLVVLVSCVSCPPPPSNVSNNVSSLVVCLQPVCSQQVHPCNLVHDVVSVLVLLQAQSSADLALLVVVVSQLVSLCSVPVVADPDCVPDDPVSLVSSLVSCVVNVVSRQLLRHDPVCCVPPVVVSCSSDDPVVVVVSCCCNVPVVCVVVDDGDDHRAHDDPLDDLLVQQQVQQLLVPHASVPGGSVDRPKDWGWQDKCVRQNQALQSQCVRFAPLAKKKKWFAFPVASKIKIKIDRGGQDFDPDQPWAAAADQSIWIKMQHDPVDRNVIDIWTFDPVFRSRQFTHHSQWHGAGGPPRCWTGGSQWIAHDDDGIDDDDDHGTGHTPMMIMIRIDD

Solvent-accessible surface area (backbone atoms only — not comparable to full-atom values): 50105 Å² total; per-residue (Å²): 99,72,51,76,39,49,70,65,54,32,48,41,44,34,46,36,57,76,66,51,60,82,47,43,25,41,35,38,22,21,62,85,93,56,60,40,82,43,66,39,44,59,68,56,44,33,57,64,15,63,42,43,37,51,51,65,69,39,89,57,56,65,55,98,82,22,37,59,46,81,42,89,37,53,45,68,60,48,51,45,51,47,40,29,64,41,48,18,35,43,63,59,68,79,48,54,74,69,50,58,63,59,43,50,58,58,32,61,65,34,54,38,59,73,57,42,54,49,52,43,51,42,40,63,71,73,33,46,66,59,44,56,78,36,38,66,61,53,46,62,70,26,56,95,34,79,87,34,46,68,52,39,51,50,52,51,52,50,33,21,67,37,43,59,56,50,72,69,35,93,57,42,46,72,52,58,66,72,60,52,50,56,51,48,64,39,48,58,36,26,52,95,47,51,54,57,54,54,53,51,51,48,51,29,52,40,53,70,34,80,83,57,68,92,52,67,90,76,53,50,74,65,50,49,51,56,50,27,63,66,45,52,80,48,53,84,46,51,53,65,83,66,34,53,69,66,53,37,58,71,70,45,46,83,49,44,86,59,46,61,64,67,56,55,52,48,46,48,45,43,71,72,35,66,86,57,37,80,78,50,90,66,77,78,77,50,42,46,69,64,92,84,56,56,62,63,52,53,9,28,50,53,13,49,71,67,72,45,55,59,75,68,28,43,73,88,58,53,80,58,45,76,42,62,57,42,36,28,86,77,64,41,59,38,18,61,45,42,47,70,51,45,36,77,57,43,23,30,37,37,40,30,32,36,58,92,46,82,29,36,38,37,34,37,43,72,45,57,53,56,51,64,95,54,94,79,40,46,61,41,64,42,72,75,31,34,38,37,42,35,74,39,82,90,45,65,82,73,39,49,76,27,44,41,36,81,92,32,17,58,25,34,32,38,19,30,76,80,31,28,71,29,32,18,76,57,31,36,36,29,28,41,60,69,44,37,36,30,38,71,65,21,38,49,89,67,96,65,62,53,65,55,63,62,65,42,38,37,31,25,32,55,42,116,100,73,50,75,38,49,69,67,54,31,48,41,45,35,47,34,56,75,66,49,60,83,47,44,25,40,35,38,22,20,61,87,91,56,59,41,81,41,65,39,44,60,67,56,45,33,57,64,16,63,43,44,36,51,51,64,70,42,92,56,58,65,56,99,84,22,37,60,46,78,41,90,37,52,46,69,58,47,50,46,53,48,38,28,64,41,46,16,37,41,63,58,68,80,47,53,74,70,50,59,63,60,43,49,59,58,33,60,64,34,53,38,59,74,56,43,56,48,51,43,49,42,40,63,72,73,34,45,64,60,45,56,77,36,39,66,60,53,45,61,70,26,55,97,34,78,86,33,46,68,51,39,51,50,51,51,51,49,32,20,68,39,43,57,56,50,71,69,34,92,59,43,46,70,53,59,65,71,61,52,48,54,51,47,64,40,48,58,36,26,53,95,47,52,55,57,54,55,54,50,52,48,50,28,51,41,54,70,32,79,84,57,68,90,51,67,92,74,56,52,74,64,49,48,52,56,49,29,63,65,46,53,80,47,54,84,44,50,54,64,84,67,32,52,68,65,53,36,59,70,68,46,45,84,49,46,87,58,47,59,64,68,56,55,52,49,48,49,47,45,70,72,35,66,87,57,37,81,79,50,91,67,77,77,78,51,42,47,71,65,92,85,56,56,61,64,51,53,9,30,48,55,13,48,71,67,73,45,54,59,75,68,28,44,73,86,58,55,79,56,46,77,43,61,56,42,35,27,86,77,65,41,59,38,19,61,45,42,48,72,53,46,38,76,57,43,24,32,38,38,40,32,32,35,58,92,46,80,30,35,37,37,36,38,42,73,47,57,53,56,51,64,95,57,94,79,41,50,61,40,65,45,72,76,31,33,37,37,41,36,74,41,81,90,46,66,80,74,41,48,77,25,44,39,36,79,91,34,17,57,25,35,32,39,19,31,76,82,32,29,70,31,33,19,79,54,31,35,37,28,29,40,59,71,44,37,34,31,39,69,67,22,38,50,88,68,95,66,63,55,64,56,62,62,64,42,39,37,32,26,33,55,43,118

Sequence (928 aa):
MSINFYKEIIDNYKNLYETKEGYDTKIYAGEKQNIKEFHVHSFILKTQSKFFKSAFTEEIQKKDGYFILNLNYSPKIFEILLSYMYSGSIDITKLQPFDIINLLLPLDELGLQPLITYIQKILIENYFDLTANNVIETLELTYQKKSFDKLWDFNIQRICYNPDLLFKSTKFLTVNPSILEIFLKRDDFCIDDEIIIWENLFKWACGQNPVTHQDINKWNKNDFTVMGRRLNRFIPSIRFYNISSEDFLLKVYPFKELLPNDLINNIFAYHMVPNNRQNIITQPYRKSHSIIINSQHFAIFASWIEKKNSSYYNEKNIPYKFNLLYRASRDGNTDAEFHKKCDNKGPTIVIARFTDSEQIVGGYNPLDWKPVYSYNGYYKSTKDSFIFLFTNKSNLQTAKASYPIDENQIYSIWCNPCCGPTFGSGNDLLCSNGNWSSNQFTYHKIHFPSNFNINDYEVFQIKKMSINFYKEIIDNYKNLYETKEGYDTKIYAGEKQNIKEFHVHSFILKTQSKFFKSAFTEEIQKKDGYFILNLNYSPKIFEILLSYMYSGSIDITKLQPFDIINLLLPLDELGLQPLITYIQKILIENYFDLTANNVIETLELTYQKKSFDKLWDFNIQRICYNPDLLFKSTKFLTVNPSILEIFLKRDDFCIDDEIIIWENLFKWACGQNPVTHQDINKWNKNDFTVMGRRLNRFIPSIRFYNISSEDFLLKVYPFKELLPNDLINNIFAYHMVPNNRQNIITQPYRKSHSIIINSQHFAIFASWIEKKNSSYYNEKNIPYKFNLLYRASRDGNTDAEFHKKCDNKGPTIVIARFTDSEQIVGGYNPLDWKPVYSYNGYYKSTKDSFIFLFTNKSNLQTAKASYPIDENQIYSIWCNPCCGPTFGSGNDLLCSNGNWSSNQFTYHKIHFPSNFNINDYEVFQIKK

Organism: Rhizophagus irregularis (strain DAOM 197198w) (NCBI:txid1432141)

Radius of gyration: 48.16 Å; Cα contacts (8 Å, |Δi|>4): 1592; chains: 2; bounding box: 86×132×93 Å